Protein AF-A0A7Y8I311-F1 (afdb_monomer)

Mean predicted aligned error: 23.83 Å

Sequence (1010 aa):
MKHLIARLCAFLAVLSCTLSAQMPPGVQRDDWEEINFEFNSSVLTDGFPSLLRLADLLARNSGFRVRLDGHTDSIGTEKYNEKLSQKRAETVKVFLEKYGARPSQIEVVPRGKRNPKVENSSRTNRWINRRVQLTVLDQTGKIIGAGGVGEAIKAMQAVCPDYSQTLAEILKKLDKLDDINRAIAAIAADNARLRSDLDAIKGGQQQLARAAAESQPHPPAPRAATPEEVRKTITETLDSQRDPRFAILGLNAGVDNDGKLTFTGRGRYFAHFKDSFAIQAQGEYLHFNERKEGQFDLGLVSRFARRGQAGAFTSFKHIGLYGMDSGATLGQFAGTLDYIFSRGRVGFFGTKGFLNNQVMKTRFISRNIYEQTYASIVDQAGASTAISIFGNSMVEANLGALFVKGGSNKPGATIRFTQPLSKYLALTLEGGWNETYVSSNTNGRFVAGLLFGNFAAPKEYLASDKPVPVDIPRVRYELLTKRVRTGNDAPVADAGPDQIGVAAGAITLDGSASFDPDGDPITFQWDQVSGPGVDISGRNTAKASFQAAAGQSYSFRLTVKDDHNSMSLARVTVTTKEVPKVVIQRFNANPAVIEPGKTSVLSWQVLNADEVEISGIGKVNNAAGTTQVAPAQTTTYRLTARNKAGEATETVTVTVQEPVIPQVRILSFQGTPASINFGESSSLVWETENADTVTIDGIGTVRPTGTAAVSPQQTTTYRITASNKAGSVSTTTTITVTRPGAPRILAFTADPIEILEGESATLSWRVEQGATEVSISGLGPQTLAGSARVTPAATTTYILTARSSGGEATASVTIKVLPPVRIISFTANPSTLAKPGDSAKLTWETSGATEITLTGAGSVSATGSLDVKPAQTTTYTLIARNSRSTVTSSVTVTVSPGTQPPGPGTGSNNAPIIRSNVLEFFTTDVPNHVFDFSASSDPDGDKLAFDLRLVENQQFGGASIVDRGNGVFNVTILGGGGAYHFKLTVSDGRGGTSVKEYRIHYSGPRAPNP

Foldseek 3Di:
DVVVVVVVVVVVVPPPDDDDDDDDPDDDPLPDQFQWDDVVDLDGDDNLLLLLVVLVLQQVAVFKAKEKEFFAAPPDDQVSQQVSSQSNSVNSLVSSVVNGHDNVRYHYHRPRNHPQPDDNPDPVSRRSRRTIKMFMAGNVRDTQFIGHSSRNSVSSCVVPVPDDDDSVVSVVVVPPVVVVVVVVVVVVVVVVVVVVVVVVVVVVVVVVVVVPPDDDDDDDDDDDDDPVVVLVVVQVVCCVVQDPQKWWAWFKWFAKPVRWIKTKTKMKGWADPDQFKIKIKMWMWIDTPFKTKIKIKIWMKGLPDLFKIKIKIKMWMWMDGHPWPAIDIWIKIKIKIWGADLFAIKIKMWMDTDRAFAFGHWADPFPFKIKTKTKGWWTWIWMWIWGDDPDQKIKTKIWIWTHDPVDDIDIWMKIKIWADPDQFKIKIWMKIWLQAEDDPDTIIITIIGMIGDGDDRRSCSSSGSGDDDDDDRDTHIYIDMDMGGRDFDAKAWDQDEAAAAAAFFKDKTARPPIAGRSRFDKWKAKDWDDKDDWDWAPRTHRIIITGGDAQIKTKMKMWMGGPVGHIDIDMYMYGHHHQDDKDWPDWEWVVLEDAFQDKIKTKTAIPSFPWKAKPPPGTDDQGIDIDIDHHRAWDKIKMWGDDPNGIDIDIGIRHHDDDDQDDKDWPDWEWVVLEDEQPDKIKIWTAIDSFPWKAKVPPGTDDNGDMDMDRDRAWDKMKMKGDDPVGIDMDIGIRHYDDDAWWDWPDWEKPPQEEEQQDKIKIWTATDPAFPWKAKVPGGTDDNTDMDIDRDRAWDKMKMKTGHPRGIDMDMGIRHYAYAKDWPDWEKPPLEDAAQQDKIKIWTAIPRFPWKAKPPPGTDDNTDMDIDRHRAWDKMKMWGHDPPDIDIDIGIRHYDDDDDYDDDDDDDADAKAWDWPDDQEDEDQAFKDKIAGLPIAGPVGFDKDKDKDWDDDDPWQDKDWDDPDSRIIMIGHPTAFAKTKMKMWMGGPVGGIDIGMHMYGHHGDDDDDD

Solvent-accessible surface area (backbone atoms only — not comparable to full-atom values): 54425 Å² total; per-residue (Å²): 110,76,72,56,54,62,52,52,62,60,59,70,72,67,80,86,78,89,90,85,84,88,76,74,96,86,72,62,89,70,78,66,48,55,40,53,36,58,85,100,46,46,63,82,84,64,56,60,73,51,47,50,52,47,8,49,53,34,47,75,35,80,53,42,32,37,36,26,40,4,28,25,36,77,77,73,56,68,75,56,25,31,54,49,6,36,46,34,20,48,45,52,48,53,50,26,41,76,56,46,20,54,72,92,29,57,45,74,42,58,44,6,48,55,85,58,84,45,69,68,86,42,76,66,32,27,43,69,17,14,27,39,38,32,36,27,22,42,77,86,67,48,78,62,24,72,36,29,54,44,46,31,46,54,33,53,44,74,77,45,80,90,72,90,75,63,75,69,62,62,53,54,75,70,49,80,51,61,66,52,51,50,50,50,51,52,53,50,52,50,53,51,51,53,48,54,54,51,53,56,51,52,55,54,52,56,58,60,62,70,75,74,78,87,81,90,84,89,91,86,88,86,82,90,69,54,78,66,54,45,48,50,51,50,46,55,55,48,48,73,75,53,65,59,44,56,32,38,73,24,55,25,44,36,29,32,80,86,67,46,62,29,40,36,42,29,38,37,37,47,47,72,83,49,69,41,31,24,44,38,35,38,43,37,39,41,40,43,88,58,38,39,36,41,36,43,36,44,33,45,32,36,27,83,43,83,42,36,34,38,35,45,35,44,34,40,36,41,40,41,48,71,96,45,81,43,56,34,70,35,31,33,40,38,42,39,44,35,44,46,40,73,42,15,39,42,30,39,37,41,41,46,64,78,36,59,65,32,66,22,32,78,48,72,79,30,97,38,31,33,38,36,36,22,42,28,59,38,34,36,41,34,41,37,37,34,34,42,77,58,93,74,23,33,42,36,39,38,42,29,47,32,53,47,87,92,56,78,67,41,74,26,31,38,41,35,43,36,43,60,79,50,75,46,38,26,44,35,41,36,42,32,33,33,51,33,61,48,61,98,60,87,32,37,37,46,30,41,30,43,28,42,37,63,71,83,48,34,44,50,57,55,75,44,73,48,52,73,93,79,89,75,84,66,80,26,33,33,78,45,75,48,80,48,75,81,63,83,67,58,25,46,38,36,30,48,77,64,43,74,64,36,79,52,38,85,44,76,44,47,26,69,80,35,49,35,71,71,68,51,66,72,46,38,38,57,42,82,75,46,54,81,90,67,68,63,45,48,34,62,40,48,58,23,34,34,68,42,58,59,54,38,55,39,31,36,34,34,39,25,30,35,84,83,73,36,62,24,66,22,60,29,42,41,27,24,37,60,67,67,64,38,42,77,79,42,64,46,49,51,55,37,61,38,45,63,56,41,76,26,36,38,38,40,33,35,42,64,29,75,40,24,33,32,60,96,77,43,80,50,65,32,49,53,49,72,50,80,46,50,54,68,50,64,42,75,35,40,41,41,31,30,37,98,67,41,74,35,74,52,69,38,59,39,41,43,50,80,89,81,72,68,69,42,45,75,78,45,62,44,40,54,54,40,61,34,50,75,88,44,67,28,29,40,39,38,32,45,41,66,44,78,45,26,35,32,64,98,77,44,79,50,65,52,56,50,72,48,80,45,64,62,90,49,67,44,77,38,39,41,41,34,24,37,99,68,40,73,45,72,55,67,35,57,38,40,50,47,85,77,65,46,31,53,78,74,46,65,45,57,49,57,45,66,40,50,64,83,42,70,28,35,38,38,39,32,41,45,92,71,44,79,45,33,31,31,60,96,73,45,76,47,64,60,54,54,70,50,79,44,62,59,82,49,64,42,74,38,41,41,39,31,30,29,101,38,36,70,33,77,51,67,42,64,38,41,47,43,68,74,47,43,75,76,46,66,45,52,50,56,38,64,33,87,46,61,54,47,75,24,37,35,39,38,32,45,44,54,45,79,47,33,35,31,63,99,72,45,75,48,66,59,60,48,72,49,81,43,54,50,64,45,62,45,76,38,42,40,39,35,21,40,103,87,40,75,44,74,51,69,39,61,38,39,27,65,70,83,87,87,89,91,89,90,92,90,93,92,92,73,57,41,46,88,39,63,81,58,68,51,65,48,74,40,75,68,52,69,47,75,44,42,33,59,79,37,50,32,83,80,70,52,68,74,49,69,49,78,44,79,76,57,82,90,86,38,66,62,67,51,76,45,79,73,57,76,42,32,32,43,37,35,55,74,40,58,48,43,70,44,37,33,39,39,41,39,34,37,84,87,71,33,64,35,74,50,64,35,38,40,36,36,66,41,89,83,78,88,83,135

Secondary structure (DSSP, 8-state):
-HHHHHHHHHHTTSSS-S------TT--GGG---EE--TT-----S-HHHHHHHHHHHHH-TT-EEEEEEE--S-S-HHHHHHHHHHHHHHHHHHHHHTT--GGGEEEEEEETSS-SS-TTSHHHHHHHSEEEEEEE-TTS-EEEEESHHHHHHHHHHH-------THHHHHHH-TTHHHHHHHHHHHHHHHHHHHHHHHHHHHHHHHTTSS-----------PPPHHHHHHHHHHHHHHHH--SEEEEEEEEEEETTS-EEEEEEEEEEEEEETTEEEEEEEEEEE-SSEEEEEEEEEEEEEEETTEEEEEEEEEEEEEETT-SS-EEEEEEEEEEEEEETTEEEEEEEEEEEE--EEEEEEESSSSEEEEEEEEE-EEEEEEEEEE-STT-EEEEEEEEEE-SSSS-EEEEEEEEEEESSSSEEEEEEEEESSSB--SSPPEEEEEEEEES-PPPGGGTTS-SS--PPPPPPP-EEEEEEEEE---PPPB----S-EEEEPSEEEEEE-TT-B-TT---EEEEEEEEESS----BTTTSSEEEEEEPTT-EEEEEEEEEETTS-EEEEEEEEEEPPPPPPEEEEEEEESSEE-TT--EEEEEEEES-SEEEETTTEEE-SSEEEEEE--SS-EEEEEEEEETTEEEEEEEEEEE-PPPPPPPEEEEEEEESSEEETT--EEEEEEEES-SEEEETTTEEE-SEEEEEE--SS-EEEEEEEEETTEEEEEEEEEEEE---PPPEEEEEEESSEEETT--EEEEEEE-TT-SEEEETTTEEE-SEEEEEE--SS-EEEEEEEEETTEEEEEEEEEEEEPPPEEEEEEEESSEESSTT--EEEEEEEES-SEEEETTTEE--SEEEEEE--SS-EEEEEEEEETTEEEEEEEEEEE-PSS-------------B---SS-SEEEES-SEEEEE-TT-B-TT-PPPEEEEEEEE-SSS--EEEEE-STTEEEEEE-SSSEEEEEEEEEE-TTS-EEEEEEEEEE--PPPPP-

Nearest PDB structures (foldseek):
  4g4x-assembly1_A  TM=9.579E-01  e=9.745E-07  Acinetobacter baumannii TCDC-AB0715
  5eb1-assembly2_D  TM=8.939E-01  e=2.091E-06  Pseudomonas aeruginosa PAO1
  6jfw-assembly2_B  TM=8.754E-01  e=8.745E-06  Pseudomonas aeruginosa PAO1
  6ikj-assembly1_B  TM=8.381E-01  e=6.568E-06  Pseudomonas aeruginosa PAO1
  4fqe-assembly1_A  TM=7.032E-01  e=1.135E-03  Dickeya dadantii 3937

Radius of gyration: 87.06 Å; Cα contacts (8 Å, |Δi|>4): 2350; chains: 1; bounding box: 200×89×217 Å

Structure (mmCIF, N/CA/C/O backbone):
data_AF-A0A7Y8I311-F1
#
_entry.id   AF-A0A7Y8I311-F1
#
loop_
_atom_site.group_PDB
_atom_site.id
_atom_site.type_symbol
_atom_site.label_atom_id
_atom_site.label_alt_id
_atom_site.label_comp_id
_atom_site.label_asym_id
_atom_site.label_entity_id
_atom_site.label_seq_id
_atom_site.pdbx_PDB_ins_code
_atom_site.Cartn_x
_atom_site.Cartn_y
_atom_site.Cartn_z
_atom_site.occupancy
_atom_site.B_iso_or_equiv
_atom_site.auth_seq_id
_atom_site.auth_comp_id
_atom_site.auth_asym_id
_atom_site.auth_atom_id
_atom_site.pdbx_PDB_model_num
ATOM 1 N N . MET A 1 1 ? 35.968 -36.770 -56.790 1.00 43.69 1 MET A N 1
ATOM 2 C CA . MET A 1 1 ? 34.755 -36.012 -56.398 1.00 43.69 1 MET A CA 1
ATOM 3 C C . MET A 1 1 ? 33.670 -36.893 -55.751 1.00 43.69 1 MET A C 1
ATOM 5 O O . MET A 1 1 ? 33.222 -36.530 -54.675 1.00 43.69 1 MET A O 1
ATOM 9 N N . LYS A 1 2 ? 33.319 -38.088 -56.266 1.00 37.22 2 LYS A N 1
ATOM 10 C CA . LYS A 1 2 ? 32.352 -39.004 -55.598 1.00 37.22 2 LYS A CA 1
ATOM 11 C C . LYS A 1 2 ? 32.803 -39.590 -54.236 1.00 37.22 2 LYS A C 1
ATOM 13 O O . LYS A 1 2 ? 31.971 -39.749 -53.355 1.00 37.22 2 LYS A O 1
ATOM 18 N N . HIS A 1 3 ? 34.102 -39.802 -53.992 1.00 43.16 3 HIS A N 1
ATOM 19 C CA . HIS A 1 3 ? 34.605 -40.241 -52.669 1.00 43.16 3 HIS A CA 1
ATOM 20 C C . HIS A 1 3 ? 34.841 -39.115 -51.645 1.00 43.16 3 HIS A C 1
ATOM 22 O O . HIS A 1 3 ? 34.980 -39.395 -50.458 1.00 43.16 3 HIS A O 1
ATOM 28 N N . LEU A 1 4 ? 34.827 -37.848 -52.074 1.00 35.16 4 LEU A N 1
ATOM 29 C CA . LEU A 1 4 ? 34.880 -36.698 -51.162 1.00 35.16 4 LEU A CA 1
ATOM 30 C C . LEU A 1 4 ? 33.470 -36.342 -50.657 1.00 35.16 4 LEU A C 1
ATOM 32 O O . LEU A 1 4 ? 33.314 -35.959 -49.508 1.00 35.16 4 LEU A O 1
ATOM 36 N N . ILE A 1 5 ? 32.438 -36.587 -51.473 1.00 41.75 5 ILE A N 1
ATOM 37 C CA . ILE A 1 5 ? 31.023 -36.407 -51.110 1.00 41.75 5 ILE A CA 1
ATOM 38 C C . ILE A 1 5 ? 30.557 -37.483 -50.105 1.00 41.75 5 ILE A C 1
ATOM 40 O O . ILE A 1 5 ? 29.850 -37.163 -49.157 1.00 41.75 5 ILE A O 1
ATOM 44 N N . ALA A 1 6 ? 31.038 -38.729 -50.211 1.00 38.72 6 ALA A N 1
ATOM 45 C CA . ALA A 1 6 ? 30.708 -39.790 -49.246 1.00 38.72 6 ALA A CA 1
ATOM 46 C C . ALA A 1 6 ? 31.358 -39.601 -47.856 1.00 38.72 6 ALA A C 1
ATOM 48 O O . ALA A 1 6 ? 30.788 -40.016 -46.851 1.00 38.72 6 ALA A O 1
ATOM 49 N N . ARG A 1 7 ? 32.525 -38.942 -47.771 1.00 38.81 7 ARG A N 1
ATOM 50 C CA . ARG A 1 7 ? 33.166 -38.605 -46.483 1.00 38.81 7 ARG A CA 1
ATOM 51 C C . ARG A 1 7 ? 32.657 -37.287 -45.886 1.00 38.81 7 ARG A C 1
ATOM 53 O O . ARG A 1 7 ? 32.643 -37.159 -44.668 1.00 38.81 7 ARG A O 1
ATOM 60 N N . LEU A 1 8 ? 32.155 -36.362 -46.708 1.00 31.27 8 LEU A N 1
ATOM 61 C CA . LEU A 1 8 ? 31.515 -35.128 -46.240 1.00 31.27 8 LEU A CA 1
ATOM 62 C C . LEU A 1 8 ? 30.114 -35.387 -45.646 1.00 31.27 8 LEU A C 1
ATOM 64 O O . LEU A 1 8 ? 29.745 -34.736 -44.676 1.00 31.27 8 LEU A O 1
ATOM 68 N N . CYS A 1 9 ? 29.376 -36.396 -46.128 1.00 34.38 9 CYS A N 1
ATOM 69 C CA . CYS A 1 9 ? 28.096 -36.802 -45.525 1.00 34.38 9 CYS A CA 1
ATOM 70 C C . CYS A 1 9 ? 28.235 -37.580 -44.199 1.00 34.38 9 CYS A C 1
ATOM 72 O O . CYS A 1 9 ? 27.304 -37.561 -43.402 1.00 34.38 9 CYS A O 1
ATOM 74 N N . ALA A 1 10 ? 29.382 -38.213 -43.917 1.00 35.28 10 ALA A N 1
ATOM 75 C CA . ALA A 1 10 ? 29.631 -38.891 -42.636 1.00 35.28 10 ALA A CA 1
ATOM 76 C C . ALA A 1 10 ? 30.224 -37.959 -41.557 1.00 35.28 10 ALA A C 1
ATOM 78 O O . ALA A 1 10 ? 30.044 -38.202 -40.368 1.00 35.28 10 ALA A O 1
ATOM 79 N N . PHE A 1 11 ? 30.886 -36.863 -41.951 1.00 30.91 11 PHE A N 1
ATOM 80 C CA . PHE A 1 11 ? 31.451 -35.877 -41.016 1.00 30.91 11 PHE A CA 1
ATOM 81 C C . PHE A 1 11 ? 30.440 -34.789 -40.594 1.00 30.91 11 PHE A C 1
ATOM 83 O O . PHE A 1 11 ? 30.594 -34.174 -39.544 1.00 30.91 11 PHE A O 1
ATOM 90 N N . LEU A 1 12 ? 29.358 -34.599 -41.361 1.00 30.84 12 LEU A N 1
ATOM 91 C CA . LEU A 1 12 ? 28.230 -33.715 -41.018 1.00 30.84 12 LEU A CA 1
ATOM 92 C C . LEU A 1 12 ? 27.179 -34.364 -40.093 1.00 30.84 12 LEU A C 1
ATOM 94 O O . LEU A 1 12 ? 26.274 -33.675 -39.635 1.00 30.84 12 LEU A O 1
ATOM 98 N N . ALA A 1 13 ? 27.314 -35.654 -39.766 1.00 31.19 13 ALA A N 1
ATOM 99 C CA . ALA A 1 13 ? 26.415 -36.367 -38.852 1.00 31.19 13 ALA A CA 1
ATOM 100 C C . ALA A 1 13 ? 26.917 -36.437 -37.391 1.00 31.19 13 ALA A C 1
ATOM 102 O O . ALA A 1 13 ? 26.209 -36.955 -36.534 1.00 31.19 13 ALA A O 1
ATOM 103 N N . VAL A 1 14 ? 28.114 -35.914 -37.079 1.00 32.31 14 VAL A N 1
ATOM 104 C CA . VAL A 1 14 ? 28.737 -36.038 -35.736 1.00 32.31 14 VAL A CA 1
ATOM 105 C C . VAL A 1 14 ? 29.024 -34.679 -35.067 1.00 32.31 14 VAL A C 1
ATOM 107 O O . VAL A 1 14 ? 29.498 -34.627 -33.940 1.00 32.31 14 VAL A O 1
ATOM 110 N N . LEU A 1 15 ? 28.650 -33.550 -35.682 1.00 26.14 15 LEU A N 1
ATOM 111 C CA . LEU A 1 15 ? 28.859 -32.207 -35.112 1.00 26.14 15 LEU A CA 1
ATOM 112 C C . LEU A 1 15 ? 27.552 -31.523 -34.668 1.00 26.14 15 LEU A C 1
ATOM 114 O O . LEU A 1 15 ? 27.298 -30.363 -34.973 1.00 26.14 15 LEU A O 1
ATOM 118 N N . SER A 1 16 ? 26.700 -32.257 -33.952 1.00 28.56 16 SER A N 1
ATOM 119 C CA . SER A 1 16 ? 25.525 -31.706 -33.252 1.00 28.56 16 SER A CA 1
ATOM 120 C C . SER A 1 16 ? 25.323 -32.342 -31.875 1.00 28.56 16 SER A C 1
ATOM 122 O O . SER A 1 16 ? 24.206 -32.577 -31.430 1.00 28.56 16 SER A O 1
ATOM 124 N N . CYS A 1 17 ? 26.419 -32.613 -31.166 1.00 29.83 17 CYS A N 1
ATOM 125 C CA . CYS A 1 17 ? 26.354 -33.061 -29.782 1.00 29.83 17 CYS A CA 1
ATOM 126 C C . CYS A 1 17 ? 27.578 -32.549 -29.016 1.00 29.83 17 CYS A C 1
ATOM 128 O O . CYS A 1 17 ? 28.620 -33.181 -29.077 1.00 29.83 17 CYS A O 1
ATOM 130 N N . THR A 1 18 ? 27.444 -31.380 -28.371 1.00 27.53 18 THR A N 1
ATOM 131 C CA . THR A 1 18 ? 28.056 -30.975 -27.080 1.00 27.53 18 THR A CA 1
ATOM 132 C C . THR A 1 18 ? 27.978 -29.451 -26.915 1.00 27.53 18 THR A C 1
ATOM 134 O O . THR A 1 18 ? 28.921 -28.736 -27.232 1.00 27.53 18 THR A O 1
ATOM 137 N N . LEU A 1 19 ? 26.838 -28.956 -26.427 1.00 25.44 19 LEU A N 1
ATOM 138 C CA . LEU A 1 19 ? 26.753 -27.935 -25.371 1.00 25.44 19 LEU A CA 1
ATOM 139 C C . LEU A 1 19 ? 25.290 -27.886 -24.894 1.00 25.44 19 LEU A C 1
ATOM 141 O O . LEU A 1 19 ? 24.516 -26.988 -25.207 1.00 25.44 19 LEU A O 1
ATOM 145 N N . SER A 1 20 ? 24.887 -28.936 -24.181 1.00 29.02 20 SER A N 1
ATOM 146 C CA . SER A 1 20 ? 23.692 -28.926 -23.342 1.00 29.02 20 SER A CA 1
ATOM 147 C C . SER A 1 20 ? 24.090 -29.487 -21.982 1.00 29.02 20 SER A C 1
ATOM 149 O O . SER A 1 20 ? 24.441 -30.657 -21.864 1.00 29.02 20 SER A O 1
ATOM 151 N N . ALA A 1 21 ? 24.121 -28.608 -20.988 1.00 28.55 21 ALA A N 1
ATOM 152 C CA . ALA A 1 21 ? 24.156 -28.882 -19.555 1.00 28.55 21 ALA A CA 1
ATOM 153 C C . ALA A 1 21 ? 23.716 -27.553 -18.904 1.00 28.55 21 ALA A C 1
ATOM 155 O O . ALA A 1 21 ? 24.285 -26.521 -19.237 1.00 28.55 21 ALA A O 1
ATOM 156 N N . GLN A 1 22 ? 22.683 -27.434 -18.073 1.00 30.64 22 GLN A N 1
ATOM 157 C CA . GLN A 1 22 ? 21.944 -28.406 -17.276 1.00 30.64 22 GLN A CA 1
ATOM 158 C C . GLN A 1 22 ? 20.425 -28.180 -17.391 1.00 30.64 22 GLN A C 1
ATOM 160 O O . GLN A 1 22 ? 19.951 -27.055 -17.247 1.00 30.64 22 GLN A O 1
ATOM 165 N N . MET A 1 23 ? 19.656 -29.259 -17.545 1.00 27.33 23 MET A N 1
ATOM 166 C CA . MET A 1 23 ? 18.250 -29.322 -17.126 1.00 27.33 23 MET A CA 1
ATOM 167 C C . MET A 1 23 ? 18.053 -30.585 -16.268 1.00 27.33 23 MET A C 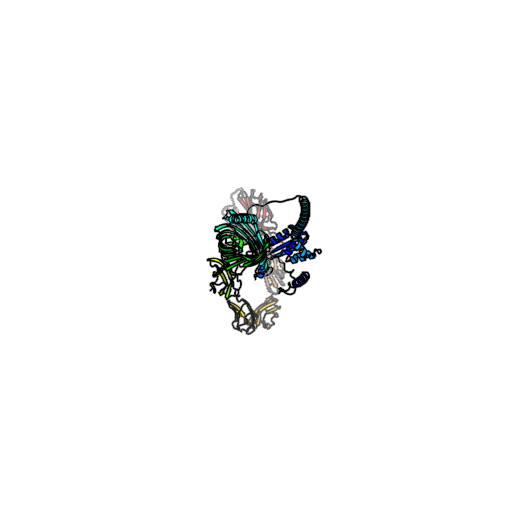1
ATOM 169 O O . MET A 1 23 ? 18.722 -31.587 -16.537 1.00 27.33 23 MET A O 1
ATOM 173 N N . PRO A 1 24 ? 17.197 -30.562 -15.228 1.00 32.59 24 PRO A N 1
ATOM 174 C CA . PRO A 1 24 ? 16.931 -31.732 -14.389 1.00 32.59 24 PRO A CA 1
ATOM 175 C C . PRO A 1 24 ? 16.259 -32.863 -15.190 1.00 32.59 24 PRO A C 1
ATOM 177 O O . PRO A 1 24 ? 15.557 -32.582 -16.166 1.00 32.59 24 PRO A O 1
ATOM 180 N N . PRO A 1 25 ? 16.422 -34.137 -14.791 1.00 31.75 25 PRO A N 1
ATOM 181 C CA . PRO A 1 25 ? 15.851 -35.262 -15.523 1.00 31.75 25 PRO A CA 1
ATOM 182 C C . PRO A 1 25 ? 14.322 -35.284 -15.363 1.00 31.75 25 PRO A C 1
ATOM 184 O O . PRO A 1 25 ? 13.817 -35.450 -14.256 1.00 31.75 25 PRO A O 1
ATOM 187 N N . GLY A 1 26 ? 13.600 -35.112 -16.478 1.00 38.53 26 GLY A N 1
ATOM 188 C CA . GLY A 1 26 ? 12.136 -35.236 -16.542 1.00 38.53 26 GLY A CA 1
ATOM 189 C C . GLY A 1 26 ? 11.385 -34.174 -17.356 1.00 38.53 26 GLY A C 1
ATOM 190 O O . GLY A 1 26 ? 10.168 -34.271 -17.446 1.00 38.53 26 GLY A O 1
ATOM 191 N N . VAL A 1 27 ? 12.059 -33.184 -17.951 1.00 31.41 27 VAL A N 1
ATOM 192 C CA . VAL A 1 27 ? 11.404 -32.081 -18.687 1.00 31.41 27 VAL A CA 1
ATOM 193 C C . VAL A 1 27 ? 11.813 -32.116 -20.163 1.00 31.41 27 VAL A C 1
ATOM 195 O O . VAL A 1 27 ? 13.006 -32.090 -20.469 1.00 31.41 27 VAL A O 1
ATOM 198 N N . GLN A 1 28 ? 10.844 -32.205 -21.082 1.00 33.34 28 GLN A N 1
ATOM 199 C CA . GLN A 1 28 ? 11.096 -32.109 -22.524 1.00 33.34 28 GLN A CA 1
ATOM 200 C C . GLN A 1 28 ? 11.070 -30.639 -22.971 1.00 33.34 28 GLN A C 1
ATOM 202 O O . GLN A 1 28 ? 10.414 -29.792 -22.374 1.00 33.34 28 GLN A O 1
ATOM 207 N N . ARG A 1 29 ? 11.783 -30.326 -24.062 1.00 37.47 29 ARG A N 1
ATOM 208 C CA . ARG A 1 29 ? 11.924 -28.966 -24.624 1.00 37.47 29 ARG A CA 1
ATOM 209 C C . ARG A 1 29 ? 10.580 -28.302 -24.993 1.00 37.47 29 ARG A C 1
ATOM 211 O O . ARG A 1 29 ? 10.526 -27.080 -25.081 1.00 37.47 29 ARG A O 1
ATOM 218 N N . ASP A 1 30 ? 9.523 -29.099 -25.149 1.00 39.28 30 ASP A N 1
ATOM 219 C CA . ASP A 1 30 ? 8.162 -28.672 -25.500 1.00 39.28 30 ASP A CA 1
ATOM 220 C C . ASP A 1 30 ? 7.330 -28.185 -24.293 1.00 39.28 30 ASP A C 1
ATOM 222 O O . ASP A 1 30 ? 6.213 -27.699 -24.469 1.00 39.28 30 ASP A O 1
ATOM 226 N N . ASP A 1 31 ? 7.856 -28.275 -23.066 1.00 39.53 31 ASP A N 1
ATOM 227 C CA . ASP A 1 31 ? 7.136 -27.886 -21.843 1.00 39.53 31 ASP A CA 1
ATOM 228 C C . ASP A 1 31 ? 7.281 -26.388 -21.485 1.00 39.53 31 ASP A C 1
ATOM 230 O O . ASP A 1 31 ? 6.678 -25.926 -20.514 1.00 39.53 31 ASP A O 1
ATOM 234 N N . TRP A 1 32 ? 8.049 -25.599 -22.257 1.00 41.31 32 TRP A N 1
ATOM 235 C CA . TRP A 1 32 ? 8.464 -24.228 -21.886 1.00 41.31 32 TRP A CA 1
ATOM 236 C C . TRP A 1 32 ? 8.104 -23.089 -22.844 1.00 41.31 32 TRP A C 1
ATOM 238 O O . TRP A 1 32 ? 8.595 -21.974 -22.672 1.00 41.31 32 TRP A O 1
ATOM 248 N N . GLU A 1 33 ? 7.202 -23.280 -23.799 1.00 60.06 33 GLU A N 1
ATOM 249 C CA . GLU A 1 33 ? 6.767 -22.159 -24.643 1.00 60.06 33 GLU A CA 1
ATOM 250 C C . GLU A 1 33 ? 5.682 -21.316 -23.950 1.00 60.06 33 GLU A C 1
ATOM 252 O O . GLU A 1 33 ? 4.499 -21.321 -24.307 1.00 60.06 33 GLU A O 1
ATOM 257 N N . GLU A 1 34 ? 6.079 -20.583 -22.911 1.00 65.75 34 GLU A N 1
ATOM 258 C CA . GLU A 1 34 ? 5.316 -19.433 -22.429 1.00 65.75 34 GLU A CA 1
ATOM 259 C C . GLU A 1 34 ? 5.678 -18.190 -23.245 1.00 65.75 34 GLU A C 1
ATOM 261 O O . GLU A 1 34 ? 6.838 -17.938 -23.564 1.00 65.75 34 GLU A O 1
ATOM 266 N N . ILE A 1 35 ? 4.667 -17.399 -23.612 1.00 80.19 35 ILE A N 1
ATOM 267 C CA . ILE A 1 35 ? 4.884 -16.160 -24.361 1.00 80.19 35 ILE A CA 1
ATOM 268 C C . ILE A 1 35 ? 5.303 -15.085 -23.366 1.00 80.19 35 ILE A C 1
ATOM 270 O O . ILE A 1 35 ? 4.450 -14.465 -22.724 1.00 80.19 35 ILE A O 1
ATOM 274 N N . ASN A 1 36 ? 6.609 -14.876 -23.228 1.00 80.38 36 ASN A N 1
ATOM 275 C CA . ASN A 1 36 ? 7.177 -13.868 -22.341 1.00 80.38 36 ASN A CA 1
ATOM 276 C C . ASN A 1 36 ? 7.513 -12.563 -23.074 1.00 80.38 36 ASN A C 1
ATOM 278 O O . ASN A 1 36 ? 7.726 -12.531 -24.284 1.00 80.38 36 ASN A O 1
ATOM 282 N N . PHE A 1 37 ? 7.552 -11.468 -22.314 1.00 80.38 37 PHE A N 1
ATOM 283 C CA . PHE A 1 37 ? 7.806 -10.125 -22.825 1.00 80.38 37 PHE A CA 1
ATOM 284 C C . PHE A 1 37 ? 8.944 -9.438 -22.074 1.00 80.38 37 PHE A C 1
ATOM 286 O O . PHE A 1 37 ? 9.066 -9.517 -20.844 1.00 80.38 37 PHE A O 1
ATOM 293 N N . GLU A 1 38 ? 9.708 -8.647 -22.825 1.00 74.62 38 GLU A N 1
ATOM 294 C CA . GLU A 1 38 ? 10.701 -7.733 -22.272 1.00 74.62 38 GLU A CA 1
ATOM 295 C C . GLU A 1 38 ? 10.093 -6.726 -21.285 1.00 74.62 38 GLU A C 1
ATOM 297 O O . GLU A 1 38 ? 8.885 -6.434 -21.284 1.00 74.62 38 GLU A O 1
ATOM 302 N N . PHE A 1 39 ? 10.949 -6.194 -20.406 1.00 72.38 39 PHE A N 1
ATOM 303 C CA . PHE A 1 39 ? 10.533 -5.171 -19.450 1.00 72.38 39 PHE A CA 1
ATOM 304 C C . PHE A 1 39 ? 9.916 -3.981 -20.186 1.00 72.38 39 PHE A C 1
ATOM 306 O O . PHE A 1 39 ? 10.440 -3.514 -21.194 1.00 72.38 39 PHE A O 1
ATOM 313 N N . ASN A 1 40 ? 8.768 -3.518 -19.689 1.00 69.56 40 ASN A N 1
ATOM 314 C CA . ASN A 1 40 ? 8.016 -2.413 -20.272 1.00 69.56 40 ASN A CA 1
ATOM 315 C C . ASN A 1 40 ? 7.630 -2.567 -21.765 1.00 69.56 40 ASN A C 1
ATOM 317 O O . ASN A 1 40 ? 7.307 -1.587 -22.432 1.00 69.56 40 ASN A O 1
ATOM 321 N N . SER A 1 41 ? 7.653 -3.790 -22.303 1.00 67.50 41 SER A N 1
ATOM 322 C CA . SER A 1 41 ? 7.388 -4.057 -23.718 1.00 67.50 41 SER A CA 1
ATOM 323 C C . SER A 1 41 ? 6.109 -4.864 -23.925 1.00 67.50 41 SER A C 1
ATOM 325 O O . SER A 1 41 ? 5.738 -5.694 -23.092 1.00 67.50 41 SER A O 1
ATOM 327 N N . SER A 1 42 ? 5.452 -4.628 -25.060 1.00 73.25 42 SER A N 1
ATOM 328 C CA . SER A 1 42 ? 4.371 -5.459 -25.618 1.00 73.25 42 SER A CA 1
ATOM 329 C C . SER A 1 42 ? 4.737 -6.042 -26.987 1.00 73.25 42 SER A C 1
ATOM 331 O O . SER A 1 42 ? 3.884 -6.600 -27.671 1.00 73.25 42 SER A O 1
ATOM 333 N N . VAL A 1 43 ? 6.007 -5.921 -27.386 1.00 66.19 43 VAL A N 1
ATOM 334 C CA . VAL A 1 43 ? 6.534 -6.483 -28.631 1.00 66.19 43 VAL A CA 1
ATOM 335 C C . VAL A 1 43 ? 6.756 -7.979 -28.443 1.00 66.19 43 VAL A C 1
ATOM 337 O O . VAL A 1 43 ? 7.401 -8.393 -27.482 1.00 66.19 43 VAL A O 1
ATOM 340 N N . LEU A 1 44 ? 6.223 -8.774 -29.367 1.00 71.94 44 LEU A N 1
ATOM 341 C CA . LEU A 1 44 ? 6.438 -10.214 -29.418 1.00 71.94 44 LEU A CA 1
ATOM 342 C C . LEU A 1 44 ? 7.835 -10.492 -29.992 1.00 71.94 44 LEU A C 1
ATOM 344 O O . LEU A 1 44 ? 8.108 -10.128 -31.134 1.00 71.94 44 LEU A O 1
ATOM 348 N N . THR A 1 45 ? 8.715 -11.098 -29.199 1.00 57.84 45 THR A N 1
ATOM 349 C CA . THR A 1 45 ? 10.107 -11.402 -29.586 1.00 57.84 45 THR A CA 1
ATOM 350 C C . THR A 1 45 ? 10.389 -12.897 -29.718 1.00 57.84 45 THR A C 1
ATOM 352 O O . THR A 1 45 ? 11.419 -13.262 -30.274 1.00 57.84 45 THR A O 1
ATOM 355 N N . ASP A 1 46 ? 9.490 -13.751 -29.224 1.00 61.81 46 ASP A N 1
ATOM 356 C CA . ASP A 1 46 ? 9.631 -15.209 -29.198 1.00 61.81 46 ASP A CA 1
ATOM 357 C C . ASP A 1 46 ? 8.248 -15.895 -29.294 1.00 61.81 46 ASP A C 1
ATOM 359 O O . ASP A 1 46 ? 7.214 -15.224 -29.288 1.00 61.81 46 ASP A O 1
ATOM 363 N N . GLY A 1 47 ? 8.208 -17.224 -29.417 1.00 66.00 47 GLY A N 1
ATOM 364 C CA . GLY A 1 47 ? 6.978 -18.026 -29.482 1.00 66.00 47 GLY A CA 1
ATOM 365 C C . GLY A 1 47 ? 6.319 -18.083 -30.867 1.00 66.00 47 GLY A C 1
ATOM 366 O O . GLY A 1 47 ? 5.211 -18.606 -31.004 1.00 66.00 47 GLY A O 1
ATOM 367 N N . PHE A 1 48 ? 6.985 -17.569 -31.910 1.00 67.94 48 PHE A N 1
ATOM 368 C CA . PHE A 1 48 ? 6.457 -17.508 -33.279 1.00 67.94 48 PHE A CA 1
ATOM 369 C C . PHE A 1 48 ? 6.049 -18.870 -33.872 1.00 67.94 48 PHE A C 1
ATOM 371 O O . PHE A 1 48 ? 4.947 -18.938 -34.423 1.00 67.94 48 PHE A O 1
ATOM 378 N N . PRO A 1 49 ? 6.856 -19.953 -33.780 1.00 67.50 49 PRO A N 1
ATOM 379 C CA . PRO A 1 49 ? 6.496 -21.240 -34.384 1.00 67.50 49 PRO A CA 1
ATOM 380 C C . PRO A 1 49 ? 5.198 -21.817 -33.811 1.00 67.50 49 PRO A C 1
ATOM 382 O O . PRO A 1 49 ? 4.349 -22.322 -34.549 1.00 67.50 49 PRO A O 1
ATOM 385 N N . SER A 1 50 ? 5.004 -21.678 -32.504 1.00 70.31 50 SER A N 1
ATOM 386 C CA . SER A 1 50 ? 3.863 -22.269 -31.807 1.00 70.31 50 SER A CA 1
ATOM 387 C C . SER A 1 50 ? 2.624 -21.401 -31.855 1.00 70.31 50 SER A C 1
ATOM 389 O O . SER A 1 50 ? 1.521 -21.922 -31.992 1.00 70.31 50 SER A O 1
ATOM 391 N N . LEU A 1 51 ? 2.779 -20.079 -31.893 1.00 78.44 51 LEU A N 1
ATOM 392 C CA . LEU A 1 51 ? 1.676 -19.197 -32.254 1.00 78.44 51 LEU A CA 1
ATOM 393 C C . LEU A 1 51 ? 1.199 -19.425 -33.692 1.00 78.44 51 LEU A C 1
ATOM 395 O O . LEU A 1 51 ? -0.003 -19.394 -33.939 1.00 78.44 51 LEU A O 1
ATOM 399 N N . LEU A 1 52 ? 2.107 -19.702 -34.634 1.00 74.75 52 LEU A N 1
ATOM 400 C CA . LEU A 1 52 ? 1.746 -20.020 -36.018 1.00 74.75 52 LEU A CA 1
ATOM 401 C C . LEU A 1 52 ? 0.980 -21.348 -36.101 1.00 74.75 52 LEU A C 1
ATOM 403 O O . LEU A 1 52 ? -0.025 -21.447 -36.803 1.00 74.75 52 LEU A O 1
ATOM 407 N N . ARG A 1 53 ? 1.413 -22.351 -35.329 1.00 74.88 53 ARG A N 1
ATOM 408 C CA . ARG A 1 53 ? 0.715 -23.636 -35.197 1.00 74.88 53 ARG A CA 1
ATOM 409 C C . ARG A 1 53 ? -0.666 -23.481 -34.557 1.00 74.88 53 ARG A C 1
ATOM 411 O O . ARG A 1 53 ? -1.628 -24.057 -35.057 1.00 74.88 53 ARG A O 1
ATOM 418 N N . LEU A 1 54 ? -0.782 -22.685 -33.493 1.00 80.69 54 LEU A N 1
ATOM 419 C CA . LEU A 1 54 ? -2.065 -22.389 -32.854 1.00 80.69 54 LEU A CA 1
ATOM 420 C C . LEU A 1 54 ? -3.007 -21.631 -33.803 1.00 80.69 54 LEU A C 1
ATOM 422 O O . LEU A 1 54 ? -4.192 -21.951 -33.862 1.00 80.69 54 LEU A O 1
ATOM 426 N N . ALA A 1 55 ? -2.495 -20.673 -34.580 1.00 82.56 55 ALA A N 1
ATOM 427 C CA . ALA A 1 55 ? -3.287 -19.946 -35.570 1.00 82.56 55 ALA A CA 1
ATOM 428 C C . ALA A 1 55 ? -3.855 -20.878 -36.657 1.00 82.56 55 ALA A C 1
ATOM 430 O O . ALA A 1 55 ? -5.045 -20.787 -36.956 1.00 82.56 55 ALA A O 1
ATOM 431 N N . ASP A 1 56 ? -3.055 -21.815 -37.188 1.00 79.25 56 ASP A N 1
ATOM 432 C CA . ASP A 1 56 ? -3.524 -22.811 -38.171 1.00 79.25 56 ASP A CA 1
ATOM 433 C C . ASP A 1 56 ? -4.587 -23.746 -37.560 1.00 79.25 56 ASP A C 1
ATOM 435 O O . ASP A 1 56 ? -5.609 -24.017 -38.193 1.00 79.25 56 ASP A O 1
ATOM 439 N N . LEU A 1 57 ? -4.413 -24.169 -36.300 1.00 79.88 57 LEU A N 1
ATOM 440 C CA . LEU A 1 57 ? -5.405 -24.985 -35.588 1.00 79.88 57 LEU A CA 1
ATOM 441 C C . LEU A 1 57 ? -6.732 -24.244 -35.373 1.00 79.88 57 LEU A C 1
ATOM 443 O O . LEU A 1 57 ? -7.796 -24.829 -35.588 1.00 79.88 57 LEU A O 1
ATOM 447 N N . LEU A 1 58 ? -6.689 -22.966 -34.988 1.00 84.50 58 LEU A N 1
ATOM 448 C CA . LEU A 1 58 ? -7.887 -22.141 -34.811 1.00 84.50 58 LEU A CA 1
ATOM 449 C C . LEU A 1 58 ? -8.587 -21.851 -36.140 1.00 84.50 58 LEU A C 1
ATOM 451 O O . LEU A 1 58 ? -9.816 -21.914 -36.199 1.00 84.50 58 LEU A O 1
ATOM 455 N N . ALA A 1 59 ? -7.820 -21.597 -37.204 1.00 83.75 59 ALA A N 1
ATOM 456 C CA . ALA A 1 59 ? -8.339 -21.343 -38.546 1.00 83.75 59 ALA A CA 1
ATOM 457 C C . ALA A 1 59 ? -9.184 -22.513 -39.071 1.00 83.75 59 ALA A C 1
ATOM 459 O O . ALA A 1 59 ? -10.226 -22.309 -39.698 1.00 83.75 59 ALA A O 1
ATOM 460 N N . ARG A 1 60 ? -8.736 -23.744 -38.800 1.00 79.94 60 ARG A N 1
ATOM 461 C CA . ARG A 1 60 ? -9.386 -24.977 -39.265 1.00 79.94 60 ARG A CA 1
ATOM 462 C C . ARG A 1 60 ? -10.520 -25.447 -38.364 1.00 79.94 60 ARG A C 1
ATOM 464 O O . ARG A 1 60 ? -11.388 -26.178 -38.825 1.00 79.94 60 ARG A O 1
ATOM 471 N N . ASN A 1 61 ? -10.540 -25.009 -37.108 1.00 81.62 61 ASN A N 1
ATOM 472 C CA . ASN A 1 61 ? -11.520 -25.446 -36.126 1.00 81.62 61 ASN A CA 1
ATOM 473 C C . ASN A 1 61 ? -12.259 -24.243 -35.533 1.00 81.62 61 ASN A C 1
ATOM 475 O O . ASN A 1 61 ? -11.980 -23.804 -34.416 1.00 81.62 61 ASN A O 1
ATOM 479 N N . SER A 1 62 ? -13.253 -23.736 -36.269 1.00 81.81 62 SER A N 1
ATOM 480 C CA . SER A 1 62 ? -14.024 -22.534 -35.905 1.00 81.81 62 SER A CA 1
ATOM 481 C C . SER A 1 62 ? -14.798 -22.640 -34.586 1.00 81.81 62 SER A C 1
ATOM 483 O O . SER A 1 62 ? -15.325 -21.641 -34.102 1.00 81.81 62 SER A O 1
ATOM 485 N N . GLY A 1 63 ? -14.908 -23.849 -34.034 1.00 80.94 63 GLY A N 1
ATOM 486 C CA . GLY A 1 63 ? -15.594 -24.121 -32.780 1.00 80.94 63 GLY A CA 1
ATOM 487 C C . GLY A 1 63 ? -14.775 -23.867 -31.515 1.00 80.94 63 GLY A C 1
ATOM 488 O O . GLY A 1 63 ? -15.367 -23.705 -30.453 1.00 80.94 63 GLY A O 1
ATOM 489 N N . PHE A 1 64 ? -13.445 -23.811 -31.608 1.00 85.56 64 PHE A N 1
ATOM 490 C CA . PHE A 1 64 ? -12.612 -23.498 -30.449 1.00 85.56 64 PHE A CA 1
ATOM 491 C C . PHE A 1 64 ? -12.430 -21.994 -30.301 1.00 85.56 64 PHE A C 1
ATOM 493 O O . PHE A 1 64 ? -12.294 -21.265 -31.289 1.00 85.56 64 PHE A O 1
ATOM 500 N N . ARG A 1 65 ? -12.402 -21.544 -29.048 1.00 89.69 65 ARG A N 1
ATOM 501 C CA . ARG A 1 65 ? -12.064 -20.175 -28.664 1.00 89.69 65 ARG A CA 1
ATOM 502 C C . ARG A 1 65 ? -10.827 -20.183 -27.776 1.00 89.69 65 ARG A C 1
ATOM 504 O O . ARG A 1 65 ? -10.558 -21.161 -27.089 1.00 89.69 65 ARG A O 1
ATOM 511 N N . VAL A 1 66 ? -10.081 -19.090 -27.770 1.00 91.12 66 VAL A N 1
ATOM 512 C CA . VAL A 1 66 ? -8.891 -18.896 -26.947 1.00 91.12 66 VAL A CA 1
ATOM 513 C C . VAL A 1 66 ? -9.020 -17.581 -26.205 1.00 91.12 66 VAL A C 1
ATOM 515 O O . VAL A 1 66 ? -9.219 -16.529 -26.807 1.00 91.12 66 VAL A O 1
ATOM 518 N N . ARG A 1 67 ? -8.876 -17.641 -24.887 1.00 93.25 67 ARG A N 1
ATOM 519 C CA . ARG A 1 67 ? -8.718 -16.477 -24.025 1.00 93.25 67 ARG A CA 1
ATOM 520 C C . ARG A 1 67 ? -7.238 -16.230 -23.769 1.00 93.25 67 ARG A C 1
ATOM 522 O O . ARG A 1 67 ? -6.504 -17.158 -23.439 1.00 93.25 67 ARG A O 1
ATOM 529 N N . LEU A 1 68 ? -6.824 -14.981 -23.925 1.00 93.94 68 LEU A N 1
ATOM 530 C CA . LEU A 1 68 ? -5.465 -14.493 -23.742 1.00 93.94 68 LEU A CA 1
ATOM 531 C C . LEU A 1 68 ? -5.417 -13.616 -22.491 1.00 93.94 68 LEU A C 1
ATOM 533 O O . LEU A 1 68 ? -5.861 -12.466 -22.507 1.00 93.94 68 LEU A O 1
ATOM 537 N N . ASP A 1 69 ? -4.876 -14.156 -21.408 1.00 93.38 69 ASP A N 1
ATOM 538 C CA . ASP A 1 69 ? -4.689 -13.458 -20.142 1.00 93.38 69 ASP A CA 1
ATOM 539 C C . ASP A 1 69 ? -3.305 -12.789 -20.127 1.00 93.38 69 ASP A C 1
ATOM 541 O O . ASP A 1 69 ? -2.266 -13.450 -20.048 1.00 93.38 69 ASP A O 1
ATOM 545 N N . GLY A 1 70 ? -3.270 -11.460 -20.237 1.00 92.06 70 GLY A N 1
ATOM 546 C CA . GLY A 1 70 ? -2.025 -10.692 -20.206 1.00 92.06 70 GLY A CA 1
ATOM 547 C C . GLY A 1 70 ? -1.574 -10.405 -18.777 1.00 92.06 70 GLY A C 1
ATOM 548 O O . GLY A 1 70 ? -2.368 -9.913 -17.979 1.00 92.06 70 GLY A O 1
ATOM 549 N N . HIS A 1 71 ? -0.295 -10.623 -18.464 1.00 92.75 71 HIS A N 1
ATOM 550 C CA . HIS A 1 71 ? 0.295 -10.364 -17.144 1.00 92.75 71 HIS A CA 1
ATOM 551 C C . HIS A 1 71 ? 1.527 -9.439 -17.212 1.00 92.75 71 HIS A C 1
ATOM 553 O O . HIS A 1 71 ? 2.242 -9.355 -18.220 1.00 92.75 71 HIS A O 1
ATOM 559 N N . THR A 1 72 ? 1.797 -8.741 -16.108 1.00 89.38 72 THR A N 1
ATOM 560 C CA . THR A 1 72 ? 3.012 -7.942 -15.875 1.00 89.38 72 THR A CA 1
ATOM 561 C C . THR A 1 72 ? 3.751 -8.396 -14.618 1.00 89.38 72 THR A C 1
ATOM 563 O O . THR A 1 72 ? 3.254 -9.207 -13.840 1.00 89.38 72 THR A O 1
ATOM 566 N N . ASP A 1 73 ? 4.949 -7.847 -14.407 1.00 87.00 73 ASP A N 1
ATOM 567 C CA . ASP A 1 73 ? 5.610 -7.913 -13.104 1.00 87.00 73 ASP A CA 1
ATOM 568 C C . ASP A 1 73 ? 5.028 -6.865 -12.134 1.00 87.00 73 ASP A C 1
ATOM 570 O O . ASP A 1 73 ? 4.061 -6.163 -12.450 1.00 87.00 73 ASP A O 1
ATOM 574 N N . SER A 1 74 ? 5.586 -6.795 -10.923 1.00 87.69 74 SER A N 1
ATOM 575 C CA . SER A 1 74 ? 5.123 -5.888 -9.868 1.00 87.69 74 SER A CA 1
ATOM 576 C C . SER A 1 74 ? 5.530 -4.422 -10.054 1.00 87.69 74 SER A C 1
ATOM 578 O O . SER A 1 74 ? 5.072 -3.584 -9.275 1.00 87.69 74 SER A O 1
ATOM 580 N N . ILE A 1 75 ? 6.379 -4.096 -11.035 1.00 74.00 75 ILE A N 1
ATOM 581 C CA . ILE A 1 75 ? 6.951 -2.756 -11.195 1.00 74.00 75 ILE A CA 1
ATOM 582 C C . ILE A 1 75 ? 5.947 -1.859 -11.925 1.00 74.00 75 ILE A C 1
ATOM 584 O O . ILE A 1 75 ? 5.420 -2.212 -12.976 1.00 74.00 75 ILE A O 1
ATOM 588 N N . GLY A 1 76 ? 5.676 -0.677 -11.369 1.00 78.25 76 GLY A N 1
ATOM 589 C CA . GLY A 1 76 ? 4.740 0.301 -11.927 1.00 78.25 76 GLY A CA 1
ATOM 590 C C . GLY A 1 76 ? 3.356 0.315 -11.265 1.00 78.25 76 GLY A C 1
ATOM 591 O O . GLY A 1 76 ? 2.972 -0.554 -10.469 1.00 78.25 76 GLY A O 1
ATOM 592 N N . THR A 1 77 ? 2.586 1.357 -11.587 1.00 77.69 77 THR A N 1
ATOM 593 C CA . THR A 1 77 ? 1.237 1.554 -11.039 1.00 77.69 77 THR A CA 1
ATOM 594 C C . THR A 1 77 ? 0.272 0.491 -11.563 1.00 77.69 77 THR A C 1
ATOM 596 O O . THR A 1 77 ? 0.466 -0.080 -12.636 1.00 77.69 77 THR A O 1
ATOM 599 N N . GLU A 1 78 ? -0.792 0.208 -10.810 1.00 81.44 78 GLU A N 1
ATOM 600 C CA . GLU A 1 78 ? -1.782 -0.803 -11.205 1.00 81.44 78 GLU A CA 1
ATOM 601 C C . GLU A 1 78 ? -2.437 -0.468 -12.552 1.00 81.44 78 GLU A C 1
ATOM 603 O O . GLU A 1 78 ? -2.419 -1.294 -13.461 1.00 81.44 78 GLU A O 1
ATOM 608 N N . LYS A 1 79 ? -2.875 0.785 -12.729 1.00 78.75 79 LYS A N 1
ATOM 609 C CA . LYS A 1 79 ? -3.466 1.289 -13.979 1.00 78.75 79 LYS A CA 1
ATOM 610 C C . LYS A 1 79 ? -2.515 1.195 -15.178 1.00 78.75 79 LYS A C 1
ATOM 612 O O . LYS A 1 79 ? -2.958 0.984 -16.306 1.00 78.75 79 LYS A O 1
ATOM 617 N N . TYR A 1 80 ? -1.212 1.385 -14.961 1.00 77.12 80 TYR A N 1
ATOM 618 C CA . TYR A 1 80 ? -0.212 1.230 -16.017 1.00 77.12 80 TYR A CA 1
ATOM 619 C C . TYR A 1 80 ? -0.058 -0.236 -16.425 1.00 77.12 80 TYR A C 1
ATOM 621 O O . TYR A 1 80 ? -0.121 -0.567 -17.608 1.00 77.12 80 TYR A O 1
ATOM 629 N N . ASN A 1 81 ? 0.091 -1.112 -15.433 1.00 88.00 81 ASN A N 1
ATOM 630 C CA . ASN A 1 81 ? 0.275 -2.539 -15.646 1.00 88.00 81 ASN A CA 1
ATOM 631 C C . ASN A 1 81 ? -0.952 -3.200 -16.274 1.00 88.00 81 ASN A C 1
ATOM 633 O O . ASN A 1 81 ? -0.805 -4.054 -17.142 1.00 88.00 81 ASN A O 1
ATOM 637 N N . GLU A 1 82 ? -2.155 -2.755 -15.922 1.00 88.12 82 GLU A N 1
ATOM 638 C CA . GLU A 1 82 ? -3.393 -3.184 -16.569 1.00 88.12 82 GLU A CA 1
ATOM 639 C C . GLU A 1 82 ? -3.375 -2.862 -18.074 1.00 88.12 82 GLU A C 1
ATOM 641 O O . GLU A 1 82 ? -3.509 -3.771 -18.897 1.00 88.12 82 GLU A O 1
ATOM 646 N N . LYS A 1 83 ? -3.047 -1.617 -18.454 1.00 83.50 83 LYS A N 1
ATOM 647 C CA . LYS A 1 83 ? -2.896 -1.211 -19.865 1.00 83.50 83 LYS A CA 1
ATOM 648 C C . LYS A 1 83 ? -1.785 -1.965 -20.598 1.00 83.50 83 LYS A C 1
ATOM 650 O O . LYS A 1 83 ? -1.957 -2.337 -21.756 1.00 83.50 83 LYS A O 1
ATOM 655 N N . LEU A 1 84 ? -0.632 -2.170 -19.964 1.00 84.94 84 LEU A N 1
ATOM 656 C CA . LEU A 1 84 ? 0.486 -2.893 -20.577 1.00 84.94 84 LEU A CA 1
ATOM 657 C C . LEU A 1 84 ? 0.138 -4.370 -20.794 1.00 84.94 84 LEU A C 1
ATOM 659 O O . LEU A 1 84 ? 0.446 -4.934 -21.843 1.00 84.94 84 LEU A O 1
ATOM 663 N N . SER A 1 85 ? -0.539 -4.983 -19.825 1.00 91.25 85 SER A N 1
ATOM 664 C CA . SER A 1 85 ? -1.004 -6.362 -19.925 1.00 91.25 85 SER A CA 1
ATOM 665 C C . SER A 1 85 ? -2.025 -6.554 -21.045 1.00 91.25 85 SER A C 1
ATOM 667 O O . SER A 1 85 ? -1.928 -7.525 -21.794 1.00 91.25 85 SER A O 1
ATOM 669 N N . GLN A 1 86 ? -2.925 -5.581 -21.227 1.00 91.25 86 GLN A N 1
ATOM 670 C CA . GLN A 1 86 ? -3.867 -5.552 -22.339 1.00 91.25 86 GLN A CA 1
ATOM 671 C C . GLN A 1 86 ? -3.130 -5.524 -23.681 1.00 91.25 86 GLN A C 1
ATOM 673 O O . GLN A 1 86 ? -3.358 -6.391 -24.520 1.00 91.25 86 GLN A O 1
ATOM 678 N N . LYS A 1 87 ? -2.177 -4.597 -23.847 1.00 82.56 87 LYS A N 1
ATOM 679 C CA . LYS A 1 87 ? -1.387 -4.475 -25.082 1.00 82.56 87 LYS A CA 1
ATOM 680 C C . LYS A 1 87 ? -0.636 -5.759 -25.436 1.00 82.56 87 LYS A C 1
ATOM 682 O O . LYS A 1 87 ? -0.559 -6.115 -26.602 1.00 82.56 87 LYS A O 1
ATOM 687 N N . ARG A 1 88 ? -0.088 -6.476 -24.448 1.00 90.88 88 ARG A N 1
ATOM 688 C CA . ARG A 1 88 ? 0.602 -7.764 -24.669 1.00 90.88 88 ARG A CA 1
ATOM 689 C C . ARG A 1 88 ? -0.328 -8.831 -25.231 1.00 90.88 88 ARG A C 1
ATOM 691 O O . ARG A 1 88 ? 0.011 -9.486 -26.214 1.00 90.88 88 ARG A O 1
ATOM 698 N N . ALA A 1 89 ? -1.493 -8.993 -24.612 1.00 91.69 89 ALA A N 1
ATOM 699 C CA . ALA A 1 89 ? -2.492 -9.945 -25.073 1.00 91.69 89 ALA A CA 1
ATOM 700 C C . ALA A 1 89 ? -3.068 -9.539 -26.445 1.00 91.69 89 ALA A C 1
ATOM 702 O O . ALA A 1 89 ? -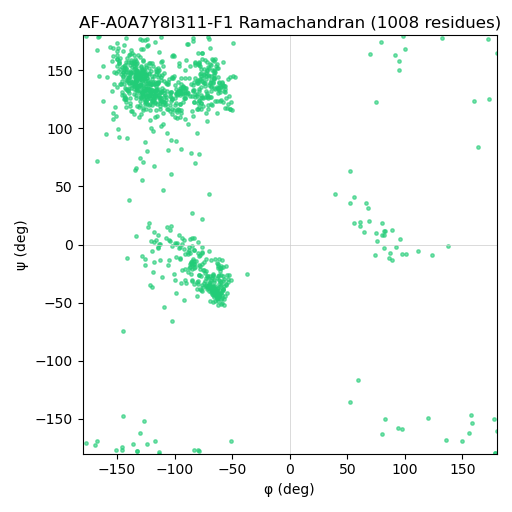3.273 -10.400 -27.299 1.00 91.69 89 ALA A O 1
ATOM 703 N N . GLU A 1 90 ? -3.228 -8.239 -26.709 1.00 88.88 90 GLU A N 1
ATOM 704 C CA . GLU A 1 90 ? -3.595 -7.707 -28.029 1.00 88.88 90 GLU A CA 1
ATOM 705 C C . GLU A 1 90 ? -2.531 -8.001 -29.097 1.00 88.88 90 GLU A C 1
ATOM 707 O O . GLU A 1 90 ? -2.889 -8.416 -30.196 1.00 88.88 90 GLU A O 1
ATOM 712 N N . THR A 1 91 ? -1.234 -7.881 -28.792 1.00 83.44 91 THR A N 1
ATOM 713 C CA . THR A 1 91 ? -0.163 -8.256 -29.733 1.00 83.44 91 THR A CA 1
ATOM 714 C C . THR A 1 91 ? -0.263 -9.728 -30.141 1.00 83.44 91 THR A C 1
ATOM 716 O O . THR A 1 91 ? -0.144 -10.053 -31.324 1.00 83.44 91 THR A O 1
ATOM 719 N N . VAL A 1 92 ? -0.513 -10.624 -29.179 1.00 86.19 92 VAL A N 1
ATOM 720 C CA . VAL A 1 92 ? -0.693 -12.059 -29.457 1.00 86.19 92 VAL A CA 1
ATOM 721 C C . VAL A 1 92 ? -1.956 -12.301 -30.286 1.00 86.19 92 VAL A C 1
ATOM 723 O O . VAL A 1 92 ? -1.912 -13.060 -31.253 1.00 86.19 92 VAL A O 1
ATOM 726 N N . LYS A 1 93 ? -3.061 -11.613 -29.972 1.00 90.69 93 LYS A N 1
ATOM 727 C CA . LYS A 1 93 ? -4.298 -11.662 -30.764 1.00 90.69 93 LYS A CA 1
ATOM 728 C C . LYS A 1 93 ? -4.057 -11.257 -32.218 1.00 90.69 93 LYS A C 1
ATOM 730 O O . LYS A 1 93 ? -4.399 -12.021 -33.114 1.00 90.69 93 LYS A O 1
ATOM 735 N N . VAL A 1 94 ? -3.430 -10.102 -32.451 1.00 82.19 94 VAL A N 1
ATOM 736 C CA . VAL A 1 94 ? -3.127 -9.598 -33.802 1.00 82.19 94 VAL A CA 1
ATOM 737 C C . VAL A 1 94 ? -2.270 -10.596 -34.577 1.00 82.19 94 VAL A C 1
ATOM 739 O O . VAL A 1 94 ? -2.484 -10.801 -35.771 1.00 82.19 94 VAL A O 1
ATOM 742 N N . PHE A 1 95 ? -1.315 -11.249 -33.908 1.00 83.94 95 PHE A N 1
ATOM 743 C CA . PHE A 1 95 ? -0.521 -12.303 -34.528 1.00 83.94 95 PHE A CA 1
ATOM 744 C C . PHE A 1 95 ? -1.392 -13.493 -34.955 1.00 83.94 95 PHE A C 1
ATOM 746 O O . PHE A 1 95 ? -1.343 -13.895 -36.116 1.00 83.94 95 PHE A O 1
ATOM 753 N N . LEU A 1 96 ? -2.214 -14.034 -34.052 1.00 85.00 96 LEU A N 1
ATOM 754 C CA . LEU A 1 96 ? -3.087 -15.173 -34.353 1.00 85.00 96 LEU A CA 1
ATOM 755 C C . LEU A 1 96 ? -4.078 -14.856 -35.485 1.00 85.00 96 LEU A C 1
ATOM 757 O O . LEU A 1 96 ? -4.260 -15.678 -36.382 1.00 85.00 96 LEU A O 1
ATOM 761 N N . GLU A 1 97 ? -4.666 -13.656 -35.488 1.00 86.44 97 GLU A N 1
ATOM 762 C CA . GLU A 1 97 ? -5.571 -13.190 -36.548 1.00 86.44 97 GLU A CA 1
ATOM 763 C C . GLU A 1 97 ? -4.866 -13.096 -37.902 1.00 86.44 97 GLU A C 1
ATOM 765 O O . GLU A 1 97 ? -5.362 -13.605 -38.908 1.00 86.44 97 GLU A O 1
ATOM 770 N N . LYS A 1 98 ? -3.665 -12.503 -37.926 1.00 75.50 98 LYS A N 1
ATOM 771 C CA . LYS A 1 98 ? -2.863 -12.352 -39.145 1.00 75.50 98 LYS A CA 1
ATOM 772 C C . LYS A 1 98 ? -2.548 -13.692 -39.814 1.00 75.50 98 LYS A C 1
ATOM 774 O O . LYS A 1 98 ? -2.420 -13.738 -41.036 1.00 75.50 98 LYS A O 1
ATOM 779 N N . TYR A 1 99 ? -2.420 -14.761 -39.029 1.00 78.56 99 TYR A N 1
ATOM 780 C CA . TYR A 1 99 ? -2.070 -16.095 -39.517 1.00 78.56 99 TYR A CA 1
ATOM 781 C C . TYR A 1 99 ? -3.242 -17.090 -39.530 1.00 78.56 99 TYR A C 1
ATOM 783 O O . TYR A 1 99 ? -3.021 -18.283 -39.729 1.00 78.56 99 TYR A O 1
ATOM 791 N N . GLY A 1 100 ? -4.484 -16.605 -39.409 1.00 78.25 100 GLY A N 1
ATOM 792 C CA . GLY A 1 100 ? -5.680 -17.349 -39.820 1.00 78.25 100 GLY A CA 1
ATOM 793 C C . GLY A 1 100 ? -6.748 -17.577 -38.750 1.00 78.25 100 GLY A C 1
ATOM 794 O O . GLY A 1 100 ? -7.843 -18.019 -39.099 1.00 78.25 100 GLY A O 1
ATOM 795 N N . ALA A 1 101 ? -6.493 -17.268 -37.476 1.00 87.06 101 ALA A N 1
ATOM 796 C CA . ALA A 1 101 ? -7.524 -17.367 -36.443 1.00 87.06 101 ALA A CA 1
ATOM 797 C C . ALA A 1 101 ? -8.613 -16.299 -36.658 1.00 87.06 101 ALA A C 1
ATOM 799 O O . ALA A 1 101 ? -8.318 -15.153 -36.998 1.00 87.06 101 ALA A O 1
ATOM 800 N N . ARG A 1 102 ? -9.892 -16.638 -36.452 1.00 87.81 102 ARG A N 1
ATOM 801 C CA . ARG A 1 102 ? -10.971 -15.648 -36.604 1.00 87.81 102 ARG A CA 1
ATOM 802 C C . ARG A 1 102 ? -11.031 -14.737 -35.372 1.00 87.81 102 ARG A C 1
ATOM 804 O O . ARG A 1 102 ? -10.946 -15.252 -34.256 1.00 87.81 102 ARG A O 1
ATOM 811 N N . PRO A 1 103 ? -11.308 -13.427 -35.521 1.00 87.50 103 PRO A N 1
ATOM 812 C CA . PRO A 1 103 ? -11.425 -12.511 -34.382 1.00 87.50 103 PRO A CA 1
ATOM 813 C C . PRO A 1 103 ? -12.445 -12.958 -33.326 1.00 87.50 103 PRO A C 1
ATOM 815 O O . PRO A 1 103 ? -12.237 -12.772 -32.131 1.00 87.50 103 PRO A O 1
ATOM 818 N N . SER A 1 104 ? -13.535 -13.608 -33.755 1.00 87.94 104 SER A N 1
ATOM 819 C CA . SER A 1 104 ? -14.585 -14.143 -32.876 1.00 87.94 104 SER A CA 1
ATOM 820 C C . SER A 1 104 ? -14.136 -15.320 -32.004 1.00 87.94 104 SER A C 1
ATOM 822 O O . SER A 1 104 ? -14.857 -15.710 -31.088 1.00 87.94 104 SER A O 1
ATOM 824 N N . GLN A 1 105 ? -12.979 -15.917 -32.302 1.00 90.62 105 GLN A N 1
ATOM 825 C CA . GLN A 1 105 ? -12.402 -17.010 -31.528 1.00 90.62 105 GLN A CA 1
ATOM 826 C C . GLN A 1 105 ? -11.467 -16.509 -30.426 1.00 90.62 105 GLN A C 1
ATOM 828 O O . GLN A 1 105 ? -11.043 -17.327 -29.623 1.00 90.62 105 GLN A O 1
ATOM 833 N N . ILE A 1 106 ? -11.130 -15.215 -30.362 1.00 93.06 106 ILE A N 1
ATOM 834 C CA . ILE A 1 106 ? -10.083 -14.715 -29.462 1.00 93.06 106 ILE A CA 1
ATOM 835 C C . ILE A 1 106 ? -10.646 -13.690 -28.473 1.00 93.06 106 ILE A C 1
ATOM 837 O O . ILE A 1 106 ? -11.115 -12.618 -28.857 1.00 93.06 106 ILE A O 1
ATOM 841 N N . GLU A 1 107 ? -10.529 -13.995 -27.185 1.00 93.50 107 GLU A N 1
ATOM 842 C CA . GLU A 1 107 ? -10.853 -13.104 -26.069 1.00 93.50 107 GLU A CA 1
ATOM 843 C C . GLU A 1 107 ? -9.557 -12.582 -25.431 1.00 93.50 107 GLU A C 1
ATOM 845 O O . GLU A 1 107 ? -8.612 -13.341 -25.244 1.00 93.50 107 GLU A O 1
ATOM 850 N N . VAL A 1 108 ? -9.497 -11.296 -25.078 1.00 94.88 108 VAL A N 1
ATOM 851 C CA . VAL A 1 108 ? -8.343 -10.688 -24.394 1.00 94.88 108 VAL A CA 1
ATOM 852 C C . VAL A 1 108 ? -8.762 -10.247 -22.998 1.00 94.88 108 VAL A C 1
ATOM 854 O O . VAL A 1 108 ? -9.742 -9.520 -22.854 1.00 94.88 108 VAL A O 1
ATOM 857 N N . VAL A 1 109 ? -8.000 -10.649 -21.980 1.00 93.94 109 VAL A N 1
ATOM 858 C CA . VAL A 1 109 ? -8.251 -10.299 -20.579 1.00 93.94 109 VAL A CA 1
ATOM 859 C C . VAL A 1 109 ? -6.987 -9.696 -19.954 1.00 93.94 109 VAL A C 1
ATOM 861 O O . VAL A 1 109 ? -5.975 -10.385 -19.813 1.00 93.94 109 VAL A O 1
ATOM 864 N N . PRO A 1 110 ? -7.004 -8.415 -19.546 1.00 93.06 110 PRO A N 1
ATOM 865 C CA . PRO A 1 110 ? -5.886 -7.826 -18.823 1.00 93.06 110 PRO A CA 1
ATOM 866 C C . PRO A 1 110 ? -5.885 -8.286 -17.363 1.00 93.06 110 PRO A C 1
ATOM 868 O O . PRO A 1 110 ? -6.869 -8.127 -16.641 1.00 93.06 110 PRO A O 1
ATOM 871 N N . ARG A 1 111 ? -4.763 -8.835 -16.895 1.00 92.94 111 ARG A N 1
ATOM 872 C CA . ARG A 1 111 ? -4.556 -9.179 -15.477 1.00 92.94 111 ARG A CA 1
ATOM 873 C C . ARG A 1 111 ? -3.629 -8.203 -14.764 1.00 92.94 111 ARG A C 1
ATOM 875 O O . ARG A 1 111 ? -3.582 -8.196 -13.534 1.00 92.94 111 ARG A O 1
ATOM 882 N N . GLY A 1 112 ? -2.909 -7.360 -15.502 1.00 90.00 112 GLY A N 1
ATOM 883 C CA . GLY A 1 112 ? -1.903 -6.467 -14.936 1.00 90.00 112 GLY A CA 1
ATOM 884 C C . GLY A 1 112 ? -0.904 -7.235 -14.070 1.00 90.00 112 GLY A C 1
ATOM 885 O O . GLY A 1 112 ? -0.468 -8.330 -14.426 1.00 90.00 112 GLY A O 1
ATOM 886 N N . LYS A 1 113 ? -0.591 -6.679 -12.898 1.00 89.56 113 LYS A N 1
ATOM 887 C CA . LYS A 1 113 ? 0.306 -7.303 -11.912 1.00 89.56 113 LYS A CA 1
ATOM 888 C C . LYS A 1 113 ? -0.388 -8.298 -10.971 1.00 89.56 113 LYS A C 1
ATOM 890 O O . LYS A 1 113 ? 0.229 -8.764 -10.015 1.00 89.56 113 LYS A O 1
ATOM 895 N N . ARG A 1 114 ? -1.678 -8.584 -11.191 1.00 85.81 114 ARG A N 1
ATOM 896 C CA . ARG A 1 114 ? -2.472 -9.494 -10.353 1.00 85.81 114 ARG A CA 1
ATOM 897 C C . ARG A 1 114 ? -2.110 -10.945 -10.685 1.00 85.81 114 ARG A C 1
ATOM 899 O O . ARG A 1 114 ? -1.809 -11.269 -11.834 1.00 85.81 114 ARG A O 1
ATOM 906 N N . ASN A 1 115 ? -2.167 -11.813 -9.676 1.00 85.69 115 ASN A N 1
ATOM 907 C CA . ASN A 1 115 ? -1.866 -13.248 -9.778 1.00 85.69 115 ASN A CA 1
ATOM 908 C C . ASN A 1 115 ? -0.487 -13.535 -10.417 1.00 85.69 115 ASN A C 1
ATOM 910 O O . ASN A 1 115 ? -0.410 -14.115 -11.510 1.00 85.69 115 ASN A O 1
ATOM 914 N N . PRO A 1 116 ? 0.616 -13.100 -9.774 1.00 86.44 116 PRO A N 1
ATOM 915 C CA . PRO A 1 116 ? 1.957 -13.435 -10.239 1.00 86.44 116 PRO A CA 1
ATOM 916 C C . PRO A 1 116 ? 2.162 -14.957 -10.197 1.00 86.44 116 PRO A C 1
ATOM 918 O O . PRO A 1 116 ? 1.723 -15.621 -9.262 1.00 86.44 116 PRO A O 1
ATOM 921 N N . LYS A 1 117 ? 2.824 -15.513 -11.219 1.00 82.12 117 LYS A N 1
ATOM 922 C CA . LYS A 1 117 ? 3.128 -16.952 -11.303 1.00 82.12 117 LYS A CA 1
ATOM 923 C C . LYS A 1 117 ? 4.224 -17.346 -10.317 1.00 82.12 117 LYS A C 1
ATOM 925 O O . LYS A 1 117 ? 4.202 -18.441 -9.770 1.00 82.12 117 LYS A O 1
ATOM 930 N N . VAL A 1 118 ? 5.172 -16.441 -10.100 1.00 80.44 118 VAL A N 1
ATOM 931 C CA . VAL A 1 118 ? 6.261 -16.566 -9.126 1.00 80.44 118 VAL A CA 1
ATOM 932 C C . VAL A 1 118 ? 6.415 -15.255 -8.359 1.00 80.44 118 VAL A C 1
ATOM 934 O O . VAL A 1 118 ? 6.038 -14.192 -8.848 1.00 80.44 118 VAL A O 1
ATOM 937 N N . GLU A 1 119 ? 6.970 -15.290 -7.153 1.00 79.19 119 GLU A N 1
ATOM 938 C CA . GLU A 1 119 ? 7.231 -14.079 -6.364 1.00 79.19 119 GLU A CA 1
ATOM 939 C C . GLU A 1 119 ? 8.134 -13.079 -7.112 1.00 79.19 119 GLU A C 1
ATOM 941 O O . GLU A 1 119 ? 9.137 -13.455 -7.704 1.00 79.19 119 GLU A O 1
ATOM 946 N N . ASN A 1 120 ? 7.835 -11.776 -7.078 1.00 83.56 120 ASN A N 1
ATOM 947 C CA . ASN A 1 120 ? 8.578 -10.757 -7.848 1.00 83.56 120 ASN A CA 1
ATOM 948 C C . ASN A 1 120 ? 9.963 -10.384 -7.255 1.00 83.56 120 ASN A C 1
ATOM 950 O O . ASN A 1 120 ? 10.505 -9.312 -7.548 1.00 83.56 120 ASN A O 1
ATOM 954 N N . SER A 1 121 ? 10.542 -11.272 -6.445 1.00 69.62 121 SER A N 1
ATOM 955 C CA . SER A 1 121 ? 11.757 -11.084 -5.641 1.00 69.62 121 SER A CA 1
ATOM 956 C C . SER A 1 121 ? 13.038 -10.909 -6.469 1.00 69.62 121 SER A C 1
ATOM 958 O O . SER A 1 121 ? 13.955 -10.213 -6.043 1.00 69.62 121 SER A O 1
ATOM 960 N N . SER A 1 122 ? 13.105 -11.461 -7.686 1.00 70.00 122 SER A N 1
ATOM 961 C CA . SER A 1 122 ? 14.306 -11.417 -8.537 1.00 70.00 122 SER A CA 1
ATOM 962 C C . SER A 1 122 ? 14.021 -10.935 -9.965 1.00 70.00 122 SER A C 1
ATOM 964 O O . SER A 1 122 ? 12.884 -10.967 -10.444 1.00 70.00 122 SER A O 1
ATOM 966 N N . ARG A 1 123 ? 15.066 -10.500 -10.689 1.00 61.59 123 ARG A N 1
ATOM 967 C CA . ARG A 1 123 ? 14.959 -10.114 -12.113 1.00 61.59 123 ARG A CA 1
ATOM 968 C C . ARG A 1 123 ? 14.422 -11.265 -12.972 1.00 61.59 123 ARG A C 1
ATOM 970 O O . ARG A 1 123 ? 13.597 -11.024 -13.853 1.00 61.59 123 ARG A O 1
ATOM 977 N N . THR A 1 124 ? 14.858 -12.489 -12.682 1.00 63.91 124 THR A N 1
ATOM 978 C CA . THR A 1 124 ? 14.412 -13.721 -13.344 1.00 63.91 124 THR A CA 1
ATOM 979 C C . THR A 1 124 ? 12.943 -14.012 -13.044 1.00 63.91 124 THR A C 1
ATOM 981 O O . THR A 1 124 ? 12.170 -14.272 -13.961 1.00 63.91 124 THR A O 1
ATOM 984 N N . ASN A 1 125 ? 12.502 -13.861 -11.794 1.00 80.06 125 ASN A N 1
ATOM 985 C CA . ASN A 1 125 ? 11.102 -14.102 -11.446 1.00 80.06 125 ASN A CA 1
ATOM 986 C C . ASN A 1 125 ? 10.167 -13.054 -12.063 1.00 80.06 125 ASN A C 1
ATOM 988 O O . ASN A 1 125 ? 9.086 -13.376 -12.557 1.00 80.06 125 ASN A O 1
ATOM 992 N N . ARG A 1 126 ? 10.606 -11.791 -12.115 1.00 81.75 126 ARG A N 1
ATOM 993 C CA . ARG A 1 126 ? 9.871 -10.736 -12.825 1.00 81.75 126 ARG A CA 1
ATOM 994 C C . ARG A 1 126 ? 9.750 -11.033 -14.321 1.00 81.75 126 ARG A C 1
ATOM 996 O O . ARG A 1 126 ? 8.695 -10.787 -14.890 1.00 81.75 126 ARG A O 1
ATOM 1003 N N . TRP A 1 127 ? 10.778 -11.606 -14.954 1.00 75.44 127 TRP A N 1
ATOM 1004 C CA . TRP A 1 127 ? 10.697 -12.075 -16.346 1.00 75.44 127 TRP A CA 1
ATOM 1005 C C . TRP A 1 127 ? 9.606 -13.131 -16.549 1.00 75.44 127 TRP A C 1
ATOM 1007 O O . TRP A 1 127 ? 8.778 -12.982 -17.447 1.00 75.44 127 TRP A O 1
ATOM 1017 N N . ILE A 1 128 ? 9.534 -14.127 -15.664 1.00 78.38 128 ILE A N 1
ATOM 1018 C CA . ILE A 1 128 ? 8.511 -15.184 -15.711 1.00 78.38 128 ILE A CA 1
ATOM 1019 C C . ILE A 1 128 ? 7.093 -14.597 -15.579 1.00 78.38 128 ILE A C 1
ATOM 1021 O O . ILE A 1 128 ? 6.155 -15.052 -16.231 1.00 78.38 128 ILE A O 1
ATOM 1025 N N . ASN A 1 129 ? 6.919 -13.543 -14.778 1.00 85.38 129 ASN A N 1
ATOM 1026 C CA . ASN A 1 129 ? 5.616 -12.896 -14.605 1.00 85.38 129 ASN A CA 1
ATOM 1027 C C . ASN A 1 129 ? 5.171 -12.043 -15.803 1.00 85.38 129 ASN A C 1
ATOM 1029 O O . ASN A 1 129 ? 3.968 -11.858 -15.998 1.00 85.38 129 ASN A O 1
ATOM 1033 N N . ARG A 1 130 ? 6.102 -11.549 -16.627 1.00 89.94 130 ARG A N 1
ATOM 1034 C CA . ARG A 1 130 ? 5.794 -10.808 -17.859 1.00 89.94 130 ARG A CA 1
ATOM 1035 C C . ARG A 1 130 ? 5.405 -11.779 -18.976 1.00 89.94 130 ARG A C 1
ATOM 1037 O O . ARG A 1 130 ? 6.222 -12.059 -19.846 1.00 89.94 130 ARG A O 1
ATOM 1044 N N . ARG A 1 131 ? 4.169 -12.281 -18.950 1.00 90.44 131 ARG A N 1
ATOM 1045 C CA . ARG A 1 131 ? 3.695 -13.340 -19.857 1.00 90.44 131 ARG A CA 1
ATOM 1046 C C . ARG A 1 131 ? 2.291 -13.095 -20.412 1.00 90.44 131 ARG A C 1
ATOM 1048 O O . ARG A 1 131 ? 1.538 -12.298 -19.855 1.00 90.44 131 ARG A O 1
ATOM 1055 N N . VAL A 1 132 ? 1.928 -13.826 -21.461 1.00 89.75 132 VAL A N 1
ATOM 1056 C CA . VAL A 1 132 ? 0.533 -14.062 -21.865 1.00 89.75 132 VAL A CA 1
ATOM 1057 C C . VAL A 1 132 ? 0.215 -15.539 -21.665 1.00 89.75 132 VAL A C 1
ATOM 1059 O O . VAL A 1 132 ? 0.907 -16.404 -22.198 1.00 89.75 132 VAL A O 1
ATOM 1062 N N . GLN A 1 133 ? -0.822 -15.813 -20.879 1.00 88.88 133 GLN A N 1
ATOM 1063 C CA . GLN A 1 133 ? -1.347 -17.153 -20.644 1.00 88.88 133 GLN A CA 1
ATOM 1064 C C . GLN A 1 133 ? -2.542 -17.402 -21.570 1.00 88.88 133 GLN A C 1
ATOM 1066 O O . GLN A 1 133 ? -3.357 -16.509 -21.790 1.00 88.88 133 GLN A O 1
ATOM 1071 N N . LEU A 1 134 ? -2.638 -18.608 -22.122 1.00 88.06 134 LEU A N 1
ATOM 1072 C CA . LEU A 1 134 ? -3.679 -19.000 -23.063 1.00 88.06 134 LEU A CA 1
ATOM 1073 C C . LEU A 1 134 ? -4.618 -20.008 -22.403 1.00 88.06 134 LEU A C 1
ATOM 1075 O O . LEU A 1 134 ? -4.173 -20.991 -21.814 1.00 88.06 134 LEU A O 1
ATOM 1079 N N . THR A 1 135 ? -5.920 -19.780 -22.535 1.00 87.88 135 THR A N 1
ATOM 1080 C CA . THR A 1 135 ? -6.968 -20.711 -22.107 1.00 87.88 135 THR A CA 1
ATOM 1081 C C . THR A 1 135 ? -7.825 -21.073 -23.309 1.00 87.88 135 THR A C 1
ATOM 1083 O O . THR A 1 135 ? -8.493 -20.209 -23.872 1.00 87.88 135 THR A O 1
ATOM 1086 N N . VAL A 1 136 ? -7.818 -22.340 -23.712 1.00 86.25 136 VAL A N 1
ATOM 1087 C CA . VAL A 1 136 ? -8.628 -22.845 -24.822 1.00 86.25 136 VAL A CA 1
ATOM 1088 C C . VAL A 1 136 ? -9.978 -23.324 -24.306 1.00 86.25 136 VAL A C 1
ATOM 1090 O O . VAL A 1 136 ? -10.065 -24.045 -23.310 1.00 86.25 136 VAL A O 1
ATOM 1093 N N . LEU A 1 137 ? -11.026 -22.934 -25.016 1.00 86.31 137 LEU A N 1
ATOM 1094 C CA . LEU A 1 137 ? -12.422 -23.234 -24.753 1.00 86.31 137 LEU A CA 1
ATOM 1095 C C . LEU A 1 137 ? -12.999 -23.986 -25.958 1.00 86.31 137 LEU A C 1
ATOM 1097 O O . LEU A 1 137 ? -12.725 -23.622 -27.105 1.00 86.31 137 LEU A O 1
ATOM 1101 N N . ASP A 1 138 ? -13.805 -25.013 -25.715 1.00 81.81 138 ASP A N 1
ATOM 1102 C CA . ASP A 1 138 ? -14.578 -25.677 -26.768 1.00 81.81 138 ASP A CA 1
ATOM 1103 C C . ASP A 1 138 ? -15.856 -24.896 -27.147 1.00 81.81 138 ASP A C 1
ATOM 1105 O O . ASP A 1 138 ? -16.133 -23.808 -26.633 1.00 81.81 138 ASP A O 1
ATOM 1109 N N . GLN A 1 139 ? -16.658 -25.468 -28.051 1.00 75.81 139 GLN A N 1
ATOM 1110 C CA . GLN A 1 139 ? -17.910 -24.876 -28.547 1.00 75.81 139 GLN A CA 1
ATOM 1111 C C . GLN A 1 139 ? -18.956 -24.633 -27.449 1.00 75.81 139 GLN A C 1
ATOM 1113 O O . GLN A 1 139 ? -19.837 -23.791 -27.620 1.00 75.81 139 GLN A O 1
ATOM 1118 N N . THR A 1 140 ? -18.857 -25.352 -26.329 1.00 76.75 140 THR A N 1
ATOM 1119 C CA . THR A 1 140 ? -19.763 -25.240 -25.179 1.00 76.75 140 THR A CA 1
ATOM 1120 C C . THR A 1 140 ? -19.261 -24.242 -24.132 1.00 76.75 140 THR A C 1
ATOM 1122 O O . THR A 1 140 ? -19.958 -23.962 -23.161 1.00 76.75 140 THR A O 1
ATOM 1125 N N . GLY A 1 141 ? -18.063 -23.677 -24.330 1.00 74.31 141 GLY A N 1
ATOM 1126 C CA . GLY A 1 141 ? -17.402 -22.794 -23.370 1.00 74.31 141 GLY A CA 1
ATOM 1127 C C . GLY A 1 141 ? -16.658 -23.539 -22.260 1.00 74.31 141 GLY A C 1
ATOM 1128 O O . GLY A 1 141 ? -16.238 -22.911 -21.287 1.00 74.31 141 GLY A O 1
ATOM 1129 N N . LYS A 1 142 ? -16.469 -24.859 -22.382 1.00 80.69 142 LYS A N 1
ATOM 1130 C CA . LYS A 1 142 ? -15.696 -25.646 -21.419 1.00 80.69 142 LYS A CA 1
ATOM 1131 C C . LYS A 1 142 ? -14.204 -25.464 -21.684 1.00 80.69 142 LYS A C 1
ATOM 1133 O O . LYS A 1 142 ? -13.753 -25.546 -22.825 1.00 80.69 142 LYS A O 1
ATOM 1138 N N . ILE A 1 143 ? -13.432 -25.229 -20.621 1.00 84.56 143 ILE A N 1
ATOM 1139 C CA . ILE A 1 143 ? -11.969 -25.148 -20.697 1.00 84.56 143 ILE A CA 1
ATOM 1140 C C . ILE A 1 143 ? -11.425 -26.539 -21.020 1.00 84.56 143 ILE A C 1
ATOM 1142 O O . ILE A 1 143 ? -11.646 -27.483 -20.262 1.00 84.56 143 ILE A O 1
ATOM 1146 N N . ILE A 1 144 ? -10.702 -26.647 -22.130 1.00 79.75 144 ILE A N 1
ATOM 1147 C CA . ILE A 1 144 ? -10.050 -27.891 -22.562 1.00 79.75 144 ILE A CA 1
ATOM 1148 C C . ILE A 1 144 ? -8.532 -27.857 -22.350 1.00 79.75 144 ILE A C 1
ATOM 1150 O O . ILE A 1 144 ? -7.912 -28.911 -22.291 1.00 79.75 144 ILE A O 1
ATOM 1154 N N . GLY A 1 145 ? -7.943 -26.669 -22.163 1.00 78.00 145 GLY A N 1
ATOM 1155 C CA . GLY A 1 145 ? -6.541 -26.494 -21.773 1.00 78.00 145 GLY A CA 1
ATOM 1156 C C . GLY A 1 145 ? -6.247 -25.071 -21.303 1.00 78.00 145 GLY A C 1
ATOM 1157 O O . GLY A 1 145 ? -6.832 -24.122 -21.822 1.00 78.00 145 GLY A O 1
ATOM 1158 N N . ALA A 1 146 ? -5.357 -24.908 -20.322 1.00 76.94 146 ALA A N 1
ATOM 1159 C CA . ALA A 1 146 ? -4.954 -23.605 -19.788 1.00 76.94 146 ALA A CA 1
ATOM 1160 C C . ALA A 1 146 ? -3.456 -23.597 -19.443 1.00 76.94 146 ALA A C 1
ATOM 1162 O O . ALA A 1 146 ? -3.003 -24.444 -18.678 1.00 76.94 146 ALA A O 1
ATOM 1163 N N . GLY A 1 147 ? -2.689 -22.642 -19.977 1.00 75.44 147 GLY A N 1
ATOM 1164 C CA . GLY A 1 147 ? -1.237 -22.582 -19.780 1.00 75.44 147 GLY A CA 1
ATOM 1165 C C . GLY A 1 147 ? -0.501 -21.789 -20.864 1.00 75.44 147 GLY A C 1
ATOM 1166 O O . GLY A 1 147 ? -1.017 -20.797 -21.376 1.00 75.44 147 GLY A O 1
ATOM 1167 N N . GLY A 1 148 ? 0.725 -22.207 -21.192 1.00 72.94 148 GLY A N 1
ATOM 1168 C CA . GLY A 1 148 ? 1.484 -21.688 -22.337 1.00 72.94 148 GLY A CA 1
ATOM 1169 C C . GLY A 1 148 ? 0.905 -22.137 -23.686 1.00 72.94 148 GLY A C 1
ATOM 1170 O O . GLY A 1 148 ? -0.070 -22.892 -23.742 1.00 72.94 148 GLY A O 1
ATOM 1171 N N . VAL A 1 149 ? 1.508 -21.694 -24.795 1.00 69.75 149 VAL A N 1
ATOM 1172 C CA . VAL A 1 149 ? 0.993 -22.010 -26.143 1.00 69.75 149 VAL A CA 1
ATOM 1173 C C . VAL A 1 149 ? 1.099 -23.509 -26.455 1.00 69.75 149 VAL A C 1
ATOM 1175 O O . VAL A 1 149 ? 0.205 -24.062 -27.092 1.00 69.75 149 VAL A O 1
ATOM 1178 N N . GLY A 1 150 ? 2.121 -24.191 -25.926 1.00 67.56 150 GLY A N 1
ATOM 1179 C CA . GLY A 1 150 ? 2.281 -25.644 -26.049 1.00 67.56 150 GLY A CA 1
ATOM 1180 C C . GLY A 1 150 ? 1.143 -26.440 -25.398 1.00 67.56 150 GLY A C 1
ATOM 1181 O O . GLY A 1 150 ? 0.593 -27.347 -26.019 1.00 67.56 150 GLY A O 1
ATOM 1182 N N . GLU A 1 151 ? 0.715 -26.054 -24.192 1.00 72.12 151 GLU A N 1
ATOM 1183 C CA . GLU A 1 151 ? -0.395 -26.706 -23.476 1.00 72.12 151 GLU A CA 1
ATOM 1184 C C . GLU A 1 151 ? -1.742 -26.482 -24.175 1.00 72.12 151 GLU A C 1
ATOM 1186 O O . GLU A 1 151 ? -2.549 -27.404 -24.297 1.00 72.12 151 GLU A O 1
ATOM 1191 N N . ALA A 1 152 ? -1.960 -25.281 -24.719 1.00 71.06 152 ALA A N 1
ATOM 1192 C CA . ALA A 1 152 ? -3.128 -24.976 -25.542 1.00 71.06 152 ALA A CA 1
ATOM 1193 C C . ALA A 1 152 ? -3.199 -25.865 -26.801 1.00 71.06 152 ALA A C 1
ATOM 1195 O O . ALA A 1 152 ? -4.265 -26.383 -27.140 1.00 71.06 152 ALA A O 1
ATOM 1196 N N . ILE A 1 153 ? -2.062 -26.085 -27.470 1.00 69.38 153 ILE A N 1
ATOM 1197 C CA . ILE A 1 153 ? -1.966 -26.954 -28.649 1.00 69.38 153 ILE A CA 1
ATOM 1198 C C . ILE A 1 153 ? -2.217 -28.418 -28.272 1.00 69.38 153 ILE A C 1
ATOM 1200 O O . ILE A 1 153 ? -3.050 -29.059 -28.912 1.00 69.38 153 ILE A O 1
ATOM 1204 N N . LYS A 1 154 ? -1.552 -28.941 -27.229 1.00 73.19 154 LYS A N 1
ATOM 1205 C CA . LYS A 1 154 ? -1.735 -30.327 -26.752 1.00 73.19 154 LYS A CA 1
ATOM 1206 C C . LYS A 1 154 ? -3.206 -30.606 -26.416 1.00 73.19 154 LYS A C 1
ATOM 1208 O O . LYS A 1 154 ? -3.753 -31.620 -26.843 1.00 73.19 154 LYS A O 1
ATOM 1213 N N . ALA A 1 155 ? -3.863 -29.673 -25.727 1.00 73.31 155 ALA A N 1
ATOM 1214 C CA . ALA A 1 155 ? -5.280 -29.762 -25.386 1.00 73.31 155 ALA A CA 1
ATOM 1215 C C . ALA A 1 155 ? -6.200 -29.818 -26.616 1.00 73.31 155 ALA A C 1
ATOM 1217 O O . ALA A 1 155 ? -7.101 -30.652 -26.672 1.00 73.31 155 ALA A O 1
ATOM 1218 N N . MET A 1 156 ? -5.965 -28.974 -27.627 1.00 71.00 156 MET A N 1
ATOM 1219 C CA . MET A 1 156 ? -6.740 -29.019 -28.876 1.00 71.00 156 MET A CA 1
ATOM 1220 C C . MET A 1 156 ? -6.492 -30.311 -29.665 1.00 71.00 156 MET A C 1
ATOM 1222 O O . MET A 1 156 ? -7.428 -30.884 -30.217 1.00 71.00 156 MET A O 1
ATOM 1226 N N . GLN A 1 157 ? -5.249 -30.798 -29.695 1.00 71.62 157 GLN A N 1
ATOM 1227 C CA . GLN A 1 157 ? -4.885 -32.031 -30.398 1.00 71.62 157 GLN A CA 1
ATOM 1228 C C . GLN A 1 157 ? -5.465 -33.291 -29.743 1.00 71.62 157 GLN A C 1
ATOM 1230 O O . GLN A 1 157 ? -5.826 -34.227 -30.449 1.00 71.62 157 GLN A O 1
ATOM 1235 N N . ALA A 1 158 ? -5.616 -33.309 -28.416 1.00 66.44 158 ALA A N 1
ATOM 1236 C CA . ALA A 1 158 ? -6.258 -34.416 -27.706 1.00 66.44 158 ALA A CA 1
ATOM 1237 C C . ALA A 1 158 ? -7.761 -34.546 -28.029 1.00 66.44 158 ALA A C 1
ATOM 1239 O O . ALA A 1 158 ? -8.322 -35.635 -27.929 1.00 66.44 158 ALA A O 1
ATOM 1240 N N . VAL A 1 159 ? -8.412 -33.446 -28.426 1.00 66.56 159 VAL A N 1
ATOM 1241 C CA . VAL A 1 159 ? -9.844 -33.399 -28.775 1.00 66.56 159 VAL A CA 1
ATOM 1242 C C . VAL A 1 159 ? -10.077 -33.592 -30.283 1.00 66.56 159 VAL A C 1
ATOM 1244 O O . VAL A 1 159 ? -11.152 -34.027 -30.693 1.00 66.56 159 VAL A O 1
ATOM 1247 N N . CYS A 1 160 ? -9.068 -33.331 -31.121 1.00 61.16 160 CYS A N 1
ATOM 1248 C CA . CYS A 1 160 ? -9.115 -33.505 -32.574 1.00 61.16 160 CYS A CA 1
ATOM 1249 C C . CYS A 1 160 ? -7.952 -34.405 -33.046 1.00 61.16 160 CYS A C 1
ATOM 1251 O O . CYS A 1 160 ? -6.892 -33.884 -33.397 1.00 61.16 160 CYS A O 1
ATOM 1253 N N . PRO A 1 161 ? -8.127 -35.743 -33.077 1.00 52.84 161 PRO A N 1
ATOM 1254 C CA . PRO A 1 161 ? -7.023 -36.691 -33.262 1.00 52.84 161 PRO A CA 1
ATOM 1255 C C . PRO A 1 161 ? -6.394 -36.712 -34.669 1.00 52.84 161 PRO A C 1
ATOM 1257 O O . PRO A 1 161 ? -5.371 -37.363 -34.860 1.00 52.84 161 PRO A O 1
ATOM 1260 N N . ASP A 1 162 ? -6.939 -35.984 -35.647 1.00 52.19 162 ASP A N 1
ATOM 1261 C CA . ASP A 1 162 ? -6.517 -36.066 -37.055 1.00 52.19 162 ASP A CA 1
ATOM 1262 C C . ASP A 1 162 ? -5.306 -35.175 -37.420 1.00 52.19 162 ASP A C 1
ATOM 1264 O O . ASP A 1 162 ? -5.151 -34.730 -38.553 1.00 52.19 162 ASP A O 1
ATOM 1268 N N . TYR A 1 163 ? -4.432 -34.865 -36.455 1.00 47.66 163 TYR A N 1
ATOM 1269 C CA . TYR A 1 163 ? -3.307 -33.944 -36.663 1.00 47.66 163 TYR A CA 1
ATOM 1270 C C . TYR A 1 163 ? -1.967 -34.503 -36.177 1.00 47.66 163 TYR A C 1
ATOM 1272 O O . TYR A 1 163 ? -1.389 -34.044 -35.189 1.00 47.66 163 TYR A O 1
ATOM 1280 N N . SER A 1 164 ? -1.423 -35.446 -36.951 1.00 49.75 164 SER A N 1
ATOM 1281 C CA . SER A 1 164 ? 0.014 -35.741 -36.981 1.00 49.75 164 SER A CA 1
ATOM 1282 C C . SER A 1 164 ? 0.632 -35.189 -38.271 1.00 49.75 164 SER A C 1
ATOM 1284 O O . SER A 1 164 ? 0.829 -35.891 -39.255 1.00 49.75 164 SER A O 1
ATOM 1286 N N . GLN A 1 165 ? 0.943 -33.893 -38.288 1.00 49.16 165 GLN A N 1
ATOM 1287 C CA . GLN A 1 165 ? 1.830 -33.330 -39.308 1.00 49.16 165 GLN A CA 1
ATOM 1288 C C . GLN A 1 165 ? 2.972 -32.572 -38.639 1.00 49.16 165 GLN A C 1
ATOM 1290 O O . GLN A 1 165 ? 2.779 -31.720 -37.772 1.00 49.16 165 GLN A O 1
ATOM 1295 N N . THR A 1 166 ? 4.185 -32.969 -39.011 1.00 49.75 166 THR A N 1
ATOM 1296 C CA . THR A 1 166 ? 5.454 -32.515 -38.443 1.00 49.75 166 THR A CA 1
ATOM 1297 C C . THR A 1 166 ? 5.738 -31.047 -38.755 1.00 49.75 166 THR A C 1
ATOM 1299 O O . THR A 1 166 ? 5.406 -30.558 -39.834 1.00 49.75 166 THR A O 1
ATOM 1302 N N . LEU A 1 167 ? 6.464 -30.393 -37.841 1.00 42.00 167 LEU A N 1
ATOM 1303 C CA . LEU A 1 167 ? 7.047 -29.039 -37.901 1.00 42.00 167 LEU A CA 1
ATOM 1304 C C . LEU A 1 167 ? 7.605 -28.615 -39.286 1.00 42.00 167 LEU A C 1
ATOM 1306 O O . LEU A 1 167 ? 7.626 -27.429 -39.612 1.00 42.00 167 LEU A O 1
ATOM 1310 N N . ALA A 1 168 ? 7.998 -29.580 -40.123 1.00 46.09 168 ALA A N 1
ATOM 1311 C CA . ALA A 1 168 ? 8.458 -29.395 -41.498 1.00 46.09 168 ALA A CA 1
ATOM 1312 C C . ALA A 1 168 ? 7.415 -28.774 -42.455 1.00 46.09 168 ALA A C 1
ATOM 1314 O O . ALA A 1 168 ? 7.790 -28.000 -43.332 1.00 46.09 168 ALA A O 1
ATOM 1315 N N . GLU A 1 169 ? 6.116 -29.054 -42.302 1.00 52.09 169 GLU A N 1
ATOM 1316 C CA . GLU A 1 169 ? 5.088 -28.508 -43.210 1.00 52.09 169 GLU A CA 1
ATOM 1317 C C . GLU A 1 169 ? 4.720 -27.049 -42.894 1.00 52.09 169 GLU A C 1
ATOM 1319 O O . GLU A 1 169 ? 4.355 -26.283 -43.787 1.00 52.09 169 GLU A O 1
ATOM 1324 N N . ILE A 1 170 ? 4.895 -26.632 -41.637 1.00 50.31 170 ILE A N 1
ATOM 1325 C CA . ILE A 1 170 ? 4.670 -25.253 -41.180 1.00 50.31 170 ILE A CA 1
ATOM 1326 C C . ILE A 1 170 ? 5.826 -24.344 -41.625 1.00 50.31 170 ILE A C 1
ATOM 1328 O O . ILE A 1 170 ? 5.582 -23.240 -42.111 1.00 50.31 170 ILE A O 1
ATOM 1332 N N . LEU A 1 171 ? 7.071 -24.835 -41.568 1.00 45.12 171 LEU A N 1
ATOM 1333 C CA . LEU A 1 171 ? 8.232 -24.164 -42.173 1.00 45.12 171 LEU A CA 1
ATOM 1334 C C . LEU A 1 171 ? 8.064 -23.992 -43.693 1.00 45.12 171 LEU A C 1
ATOM 1336 O O . LEU A 1 171 ? 8.444 -22.961 -44.242 1.00 45.12 171 LEU A O 1
ATOM 1340 N N . LYS A 1 172 ? 7.382 -24.934 -44.357 1.00 44.97 172 LYS A N 1
ATOM 1341 C CA . LYS A 1 172 ? 7.058 -24.869 -45.791 1.00 44.97 172 LYS A CA 1
ATOM 1342 C C . LYS A 1 172 ? 6.084 -23.742 -46.161 1.00 44.97 172 LYS A C 1
ATOM 1344 O O . LYS A 1 172 ? 6.124 -23.253 -47.283 1.00 44.97 172 LYS A O 1
ATOM 1349 N N . LYS A 1 173 ? 5.230 -23.291 -45.231 1.00 45.12 173 LYS A N 1
ATOM 1350 C CA . LYS A 1 173 ? 4.363 -22.111 -45.433 1.00 45.12 173 LYS A CA 1
ATOM 1351 C C . LYS A 1 173 ? 5.108 -20.780 -45.255 1.00 45.12 173 LYS A C 1
ATOM 1353 O O . LYS A 1 173 ? 4.605 -19.751 -45.707 1.00 45.12 173 LYS A O 1
ATOM 1358 N N . LEU A 1 174 ? 6.283 -20.789 -44.619 1.00 40.31 174 LEU A N 1
ATOM 1359 C CA . LEU A 1 174 ? 7.144 -19.611 -44.470 1.00 40.31 174 LEU A CA 1
ATOM 1360 C C . LEU A 1 174 ? 8.162 -19.481 -45.617 1.00 40.31 174 LEU A C 1
ATOM 1362 O O . LEU A 1 174 ? 8.609 -18.374 -45.915 1.00 40.31 174 LEU A O 1
ATOM 1366 N N . ASP A 1 175 ? 8.456 -20.581 -46.313 1.00 39.66 175 ASP A N 1
ATOM 1367 C CA . ASP A 1 175 ? 9.342 -20.614 -47.474 1.00 39.66 175 ASP A CA 1
ATOM 1368 C C . ASP A 1 175 ? 8.586 -20.282 -48.771 1.00 39.66 175 ASP A C 1
ATOM 1370 O O . ASP A 1 175 ? 8.302 -21.122 -49.624 1.00 39.66 175 ASP A O 1
ATOM 1374 N N . LYS A 1 176 ? 8.338 -18.986 -48.993 1.00 45.78 176 LYS A N 1
ATOM 1375 C CA . LYS A 1 176 ? 8.119 -18.435 -50.348 1.00 45.78 176 LYS A CA 1
ATOM 1376 C C . LYS A 1 176 ? 9.420 -18.433 -51.176 1.00 45.78 176 LYS A C 1
ATOM 1378 O O . LYS A 1 176 ? 9.744 -17.460 -51.852 1.00 45.78 176 LYS A O 1
ATOM 1383 N N . LEU A 1 177 ? 10.173 -19.527 -51.108 1.00 40.66 177 LEU A N 1
ATOM 1384 C CA . LEU A 1 177 ? 11.403 -19.788 -51.854 1.00 40.66 177 LEU A CA 1
ATOM 1385 C C . LEU A 1 177 ? 11.133 -20.701 -53.065 1.00 40.66 177 LEU A C 1
ATOM 1387 O O . LEU A 1 177 ? 11.802 -20.567 -54.089 1.00 40.66 177 LEU A O 1
ATOM 1391 N N . ASP A 1 178 ? 10.080 -21.526 -53.029 1.00 42.38 178 ASP A N 1
ATOM 1392 C CA . ASP A 1 178 ? 9.701 -22.409 -54.147 1.00 42.38 178 ASP A CA 1
ATOM 1393 C C . ASP A 1 178 ? 9.082 -21.673 -55.347 1.00 42.38 178 ASP A C 1
ATOM 1395 O O . ASP A 1 178 ? 9.169 -22.148 -56.482 1.00 42.38 178 ASP A O 1
ATOM 1399 N N . ASP A 1 179 ? 8.518 -20.481 -55.144 1.00 45.19 179 ASP A N 1
ATOM 1400 C CA . ASP A 1 179 ? 8.030 -19.645 -56.249 1.00 45.19 179 ASP A CA 1
ATOM 1401 C C . ASP A 1 179 ? 9.179 -18.896 -56.947 1.00 45.19 179 ASP A C 1
ATOM 1403 O O . ASP A 1 179 ? 9.125 -18.660 -58.153 1.00 45.19 179 ASP A O 1
ATOM 1407 N N . ILE A 1 180 ? 10.281 -18.633 -56.233 1.00 43.78 180 ILE A N 1
ATOM 1408 C CA . ILE A 1 180 ? 11.524 -18.099 -56.809 1.00 43.78 180 ILE A CA 1
ATOM 1409 C C . ILE A 1 180 ? 12.303 -19.218 -57.515 1.00 43.78 180 ILE A C 1
ATOM 1411 O O . ILE A 1 180 ? 12.803 -19.001 -58.614 1.00 43.78 180 ILE A O 1
ATOM 1415 N N . ASN A 1 181 ? 12.332 -20.439 -56.970 1.00 39.38 181 ASN A N 1
ATOM 1416 C CA . ASN A 1 181 ? 12.946 -21.589 -57.642 1.00 39.38 181 ASN A CA 1
ATOM 1417 C C . ASN A 1 181 ? 12.158 -22.046 -58.882 1.00 39.38 181 ASN A C 1
ATOM 1419 O O . ASN A 1 181 ? 12.776 -22.423 -59.877 1.00 39.38 181 ASN A O 1
ATOM 1423 N N . ARG A 1 182 ? 10.819 -21.944 -58.890 1.00 44.41 182 ARG A N 1
ATOM 1424 C CA . ARG A 1 182 ? 10.014 -22.143 -60.112 1.00 44.41 182 ARG A CA 1
ATOM 1425 C C . ARG A 1 182 ? 10.198 -21.019 -61.129 1.00 44.41 182 ARG A C 1
ATOM 1427 O O . ARG A 1 182 ? 10.259 -21.316 -62.318 1.00 44.41 182 ARG A O 1
ATOM 1434 N N . ALA A 1 183 ? 10.378 -19.772 -60.691 1.00 42.28 183 ALA A N 1
ATOM 1435 C CA . ALA A 1 183 ? 10.758 -18.676 -61.584 1.00 42.28 183 ALA A CA 1
ATOM 1436 C C . ALA A 1 183 ? 12.174 -18.869 -62.166 1.00 42.28 183 ALA A C 1
ATOM 1438 O O . ALA A 1 183 ? 12.385 -18.629 -63.349 1.00 42.28 183 ALA A O 1
ATOM 1439 N N . ILE A 1 184 ? 13.130 -19.392 -61.389 1.00 43.66 184 ILE A N 1
ATOM 1440 C CA . ILE A 1 184 ? 14.491 -19.719 -61.850 1.00 43.66 184 ILE A CA 1
ATOM 1441 C C . ILE A 1 184 ? 14.492 -20.934 -62.794 1.00 43.66 184 ILE A C 1
ATOM 1443 O O . ILE A 1 184 ? 15.222 -20.928 -63.782 1.00 43.66 184 ILE A O 1
ATOM 1447 N N . ALA A 1 185 ? 13.657 -21.950 -62.554 1.00 45.97 185 ALA A N 1
ATOM 1448 C CA . ALA A 1 185 ? 13.501 -23.098 -63.451 1.00 45.97 185 ALA A CA 1
ATOM 1449 C C . ALA A 1 185 ? 12.792 -22.726 -64.768 1.00 45.97 185 ALA A C 1
ATOM 1451 O O . ALA A 1 185 ? 13.181 -23.221 -65.825 1.00 45.97 185 ALA A O 1
ATOM 1452 N N . ALA A 1 186 ? 11.819 -21.807 -64.728 1.00 48.38 186 ALA A N 1
ATOM 1453 C CA . ALA A 1 186 ? 11.197 -21.229 -65.921 1.00 48.38 186 ALA A CA 1
ATOM 1454 C C . ALA A 1 186 ? 12.196 -20.372 -66.723 1.00 48.38 186 ALA A C 1
ATOM 1456 O O . ALA A 1 186 ? 12.313 -20.538 -67.932 1.00 48.38 186 ALA A O 1
ATOM 1457 N N . ILE A 1 187 ? 13.023 -19.567 -66.046 1.00 49.50 187 ILE A N 1
ATOM 1458 C CA . ILE A 1 187 ? 14.105 -18.785 -66.671 1.00 49.50 187 ILE A CA 1
ATOM 1459 C C . ILE A 1 187 ? 15.232 -19.693 -67.210 1.00 49.50 187 ILE A C 1
ATOM 1461 O O . ILE A 1 187 ? 15.875 -19.367 -68.208 1.00 49.50 187 ILE A O 1
ATOM 1465 N N . ALA A 1 188 ? 15.482 -20.858 -66.604 1.00 47.62 188 ALA A N 1
ATOM 1466 C CA . ALA A 1 188 ? 16.424 -21.854 -67.122 1.00 47.62 188 ALA A CA 1
ATOM 1467 C C . ALA A 1 188 ? 15.883 -22.590 -68.365 1.00 47.62 188 ALA A C 1
ATOM 1469 O O . ALA A 1 188 ? 16.654 -22.871 -69.284 1.00 47.62 188 ALA A O 1
ATOM 1470 N N . ALA A 1 189 ? 14.572 -22.851 -68.424 1.00 53.22 189 ALA A N 1
ATOM 1471 C CA . ALA A 1 189 ? 13.900 -23.416 -69.594 1.00 53.22 189 ALA A CA 1
ATOM 1472 C C . ALA A 1 189 ? 13.832 -22.413 -70.762 1.00 53.22 189 ALA A C 1
ATOM 1474 O O . ALA A 1 189 ? 14.124 -22.783 -71.901 1.00 53.22 189 ALA A O 1
ATOM 1475 N N . ASP A 1 190 ? 13.574 -21.133 -70.479 1.00 51.16 190 ASP A N 1
ATOM 1476 C CA . ASP A 1 190 ? 13.614 -20.057 -71.476 1.00 51.16 190 ASP A CA 1
ATOM 1477 C C . ASP A 1 190 ? 15.040 -19.822 -72.008 1.00 51.16 190 ASP A C 1
ATOM 1479 O O . ASP A 1 190 ? 15.235 -19.644 -73.210 1.00 51.16 190 ASP A O 1
ATOM 1483 N N . ASN A 1 191 ? 16.069 -19.945 -71.160 1.00 46.09 191 ASN A N 1
ATOM 1484 C CA . ASN A 1 191 ? 17.475 -19.891 -71.587 1.00 46.09 191 ASN A CA 1
ATOM 1485 C C . ASN A 1 191 ? 17.917 -21.105 -72.429 1.00 46.09 191 ASN A C 1
ATOM 1487 O O . ASN A 1 191 ? 18.833 -20.982 -73.245 1.00 46.09 191 ASN A O 1
ATOM 1491 N N . ALA A 1 192 ? 17.294 -22.276 -72.260 1.00 53.97 192 ALA A N 1
ATOM 1492 C CA . ALA A 1 192 ? 17.536 -23.439 -73.117 1.00 53.97 192 ALA A CA 1
ATOM 1493 C C . ALA A 1 192 ? 16.859 -23.285 -74.492 1.00 53.97 192 ALA A C 1
ATOM 1495 O O . ALA A 1 192 ? 17.456 -23.637 -75.511 1.00 53.97 192 ALA A O 1
ATOM 1496 N N . ARG A 1 193 ? 15.664 -22.679 -74.534 1.00 58.12 193 ARG A N 1
ATOM 1497 C CA . ARG A 1 193 ? 14.948 -22.334 -75.774 1.00 58.12 193 ARG A CA 1
ATOM 1498 C C . ARG A 1 193 ? 15.690 -21.263 -76.582 1.00 58.12 193 ARG A C 1
ATOM 1500 O O . ARG A 1 193 ? 15.956 -21.467 -77.760 1.00 58.12 193 ARG A O 1
ATOM 1507 N N . LEU A 1 194 ? 16.169 -20.210 -75.915 1.00 51.59 194 LEU A N 1
ATOM 1508 C CA . LEU A 1 194 ? 16.989 -19.156 -76.525 1.00 51.59 194 LEU A CA 1
ATOM 1509 C C . LEU A 1 194 ? 18.343 -19.666 -77.054 1.00 51.59 194 LEU A C 1
ATOM 1511 O O . LEU A 1 194 ? 18.861 -19.120 -78.024 1.00 51.59 194 LEU A O 1
ATOM 1515 N N . ARG A 1 195 ? 18.921 -20.726 -76.466 1.00 54.38 195 ARG A N 1
ATOM 1516 C CA . ARG A 1 195 ? 20.125 -21.395 -77.004 1.00 54.38 195 ARG A CA 1
ATOM 1517 C C . ARG A 1 195 ? 19.831 -22.210 -78.268 1.00 54.38 195 ARG A C 1
ATOM 1519 O O . ARG A 1 195 ? 20.629 -22.155 -79.197 1.00 54.38 195 ARG A O 1
ATOM 1526 N N . SER A 1 196 ? 18.683 -22.888 -78.330 1.00 61.72 196 SER A N 1
ATOM 1527 C CA . SER A 1 196 ? 18.218 -23.591 -79.537 1.00 61.72 196 SER A CA 1
ATOM 1528 C C . SER A 1 196 ? 17.946 -22.623 -80.697 1.00 61.72 196 SER A C 1
ATOM 1530 O O . SER A 1 196 ? 18.319 -22.903 -81.835 1.00 61.72 196 SER A O 1
ATOM 1532 N N . ASP A 1 197 ? 17.363 -21.456 -80.408 1.00 60.34 197 ASP A N 1
ATOM 1533 C CA . ASP A 1 197 ? 17.107 -20.414 -81.410 1.00 60.34 197 ASP A CA 1
ATOM 1534 C C . ASP A 1 197 ? 18.414 -19.740 -81.885 1.00 60.34 197 ASP A C 1
ATOM 1536 O O . ASP A 1 197 ? 18.560 -19.402 -83.062 1.00 60.34 197 ASP A O 1
ATOM 1540 N N . LEU A 1 198 ? 19.418 -19.614 -81.005 1.00 50.69 198 LEU A N 1
ATOM 1541 C CA . LEU A 1 198 ? 20.748 -19.092 -81.344 1.00 50.69 198 LEU A CA 1
ATOM 1542 C C . LEU A 1 198 ? 21.557 -20.051 -82.240 1.00 50.69 198 LEU A C 1
ATOM 1544 O O . LEU A 1 198 ? 22.288 -19.595 -83.123 1.00 50.69 198 LEU A O 1
ATOM 1548 N N . ASP A 1 199 ? 21.425 -21.365 -82.045 1.00 60.16 199 ASP A N 1
ATOM 1549 C CA . ASP A 1 199 ? 22.083 -22.376 -82.883 1.00 60.16 199 ASP A CA 1
ATOM 1550 C C . ASP A 1 199 ? 21.404 -22.511 -84.263 1.00 60.16 199 ASP A C 1
ATOM 1552 O O . ASP A 1 199 ? 22.096 -22.669 -85.273 1.00 60.16 199 ASP A O 1
ATOM 1556 N N . ALA A 1 200 ? 20.081 -22.314 -84.346 1.00 60.81 200 ALA A N 1
ATOM 1557 C CA . ALA A 1 200 ? 19.350 -22.221 -85.615 1.00 60.81 200 ALA A CA 1
ATOM 1558 C C . ALA A 1 200 ? 19.757 -20.982 -86.445 1.00 60.81 200 ALA A C 1
ATOM 1560 O O . ALA A 1 200 ? 19.932 -21.071 -87.663 1.00 60.81 200 ALA A O 1
ATOM 1561 N N . ILE A 1 201 ? 19.999 -19.837 -85.792 1.00 54.81 201 ILE A N 1
ATOM 1562 C CA . ILE A 1 201 ? 20.466 -18.600 -86.447 1.00 54.81 201 ILE A CA 1
ATOM 1563 C C . ILE A 1 201 ? 21.939 -18.709 -86.891 1.00 54.81 201 ILE A C 1
ATOM 1565 O O . ILE A 1 201 ? 22.293 -18.241 -87.977 1.00 54.81 201 ILE A O 1
ATOM 1569 N N . LYS A 1 202 ? 22.802 -19.385 -86.116 1.00 53.94 202 LYS A N 1
ATOM 1570 C CA . LYS A 1 202 ? 24.197 -19.666 -86.513 1.00 53.94 202 LYS A CA 1
ATOM 1571 C C . LYS A 1 202 ? 24.297 -20.629 -87.702 1.00 53.94 202 LYS A C 1
ATOM 1573 O O . LYS A 1 202 ? 25.162 -20.431 -88.557 1.00 53.94 202 LYS A O 1
ATOM 1578 N N . GLY A 1 203 ? 23.403 -21.617 -87.794 1.00 58.06 203 GLY A N 1
ATOM 1579 C CA . GLY A 1 203 ? 23.296 -22.508 -88.956 1.00 58.06 203 GLY A CA 1
ATOM 1580 C C . GLY A 1 203 ? 22.889 -21.771 -90.240 1.00 58.06 203 GLY A C 1
ATOM 1581 O O . GLY A 1 203 ? 23.480 -22.001 -91.296 1.00 58.06 203 GLY A O 1
ATOM 1582 N N . GLY A 1 204 ? 21.962 -20.811 -90.135 1.00 59.97 204 GLY A N 1
ATOM 1583 C CA . GLY A 1 204 ? 21.548 -19.951 -91.253 1.00 59.97 204 GLY A CA 1
ATOM 1584 C C . GLY A 1 204 ? 22.643 -18.987 -91.734 1.00 59.97 204 GLY A C 1
ATOM 1585 O O . GLY A 1 204 ? 22.811 -18.786 -92.938 1.00 59.97 204 GLY A O 1
ATOM 1586 N N . GLN A 1 205 ? 23.465 -18.449 -90.824 1.00 51.34 205 GLN A N 1
ATOM 1587 C CA . GLN A 1 205 ? 24.603 -17.590 -91.191 1.00 51.34 205 GLN A CA 1
ATOM 1588 C C . GLN A 1 205 ? 25.760 -18.355 -91.862 1.00 51.34 205 GLN A C 1
ATOM 1590 O O . GLN A 1 205 ? 26.464 -17.782 -92.693 1.00 51.34 205 GLN A O 1
ATOM 1595 N N . GLN A 1 206 ? 25.940 -19.651 -91.581 1.00 50.66 206 GLN A N 1
ATOM 1596 C CA . GLN A 1 206 ? 26.958 -20.481 -92.245 1.00 50.66 206 GLN A CA 1
ATOM 1597 C C . GLN A 1 206 ? 26.564 -20.945 -93.659 1.00 50.66 206 GLN A C 1
ATOM 1599 O O . GLN A 1 206 ? 27.451 -21.232 -94.465 1.00 50.66 206 GLN A O 1
ATOM 1604 N N . GLN A 1 207 ? 25.270 -20.967 -94.000 1.00 51.41 207 GLN A N 1
ATOM 1605 C CA . GLN A 1 207 ? 24.802 -21.224 -95.370 1.00 51.41 207 GLN A CA 1
ATOM 1606 C C . GLN A 1 207 ? 24.875 -19.975 -96.265 1.00 51.41 207 GLN A C 1
ATOM 1608 O O . GLN A 1 207 ? 25.218 -20.095 -97.438 1.00 51.41 207 GLN A O 1
ATOM 1613 N N . LEU A 1 208 ? 24.678 -18.774 -95.707 1.00 49.53 208 LEU A N 1
ATOM 1614 C CA . LEU A 1 208 ? 24.875 -17.499 -96.419 1.00 49.53 208 LEU A CA 1
ATOM 1615 C C . LEU A 1 208 ? 26.362 -17.167 -96.662 1.00 49.53 208 LEU A C 1
ATOM 1617 O O . LEU A 1 208 ? 26.698 -16.552 -97.669 1.00 49.53 208 LEU A O 1
ATOM 1621 N N . ALA A 1 209 ? 27.269 -17.635 -95.796 1.00 47.75 209 ALA A N 1
ATOM 1622 C CA . ALA A 1 209 ? 28.716 -17.445 -95.949 1.00 47.75 209 ALA A CA 1
ATOM 1623 C C . ALA A 1 209 ? 29.373 -18.362 -97.006 1.00 47.75 209 ALA A C 1
ATOM 1625 O O . ALA A 1 209 ? 30.482 -18.077 -97.453 1.00 47.75 209 ALA A O 1
ATOM 1626 N N . ARG A 1 210 ? 28.707 -19.445 -97.437 1.00 48.06 210 ARG A N 1
ATOM 1627 C CA . ARG A 1 210 ? 29.200 -20.345 -98.502 1.00 48.06 210 ARG A CA 1
ATOM 1628 C C . ARG A 1 210 ? 28.795 -19.917 -99.918 1.00 48.06 210 ARG A C 1
ATOM 1630 O O . ARG A 1 210 ? 29.312 -20.482 -100.871 1.00 48.06 210 ARG A O 1
ATOM 1637 N N . ALA A 1 211 ? 27.931 -18.911 -100.058 1.00 45.34 211 ALA A N 1
ATOM 1638 C CA . ALA A 1 211 ? 27.456 -18.410 -101.350 1.00 45.34 211 ALA A CA 1
ATOM 1639 C C . ALA A 1 211 ? 28.201 -17.154 -101.859 1.00 45.34 211 ALA A C 1
ATOM 1641 O O . ALA A 1 211 ? 27.864 -16.641 -102.919 1.00 45.34 211 ALA A O 1
ATOM 1642 N N . ALA A 1 212 ? 29.206 -16.649 -101.129 1.00 42.50 212 ALA A N 1
ATOM 1643 C CA . ALA A 1 212 ? 29.872 -15.373 -101.434 1.00 42.50 212 ALA A CA 1
ATOM 1644 C C . ALA A 1 212 ? 31.399 -15.477 -101.648 1.00 42.50 212 ALA A C 1
ATOM 1646 O O . ALA A 1 212 ? 32.101 -14.473 -101.555 1.00 42.50 212 ALA A O 1
ATOM 1647 N N . ALA A 1 213 ? 31.931 -16.674 -101.922 1.00 41.12 213 ALA A N 1
ATOM 1648 C CA . ALA A 1 213 ? 33.372 -16.911 -102.052 1.00 41.12 213 ALA A CA 1
ATOM 1649 C C . ALA A 1 213 ? 33.757 -17.640 -103.354 1.00 41.12 213 ALA A C 1
ATOM 1651 O O . ALA A 1 213 ? 34.434 -18.659 -103.307 1.00 41.12 213 ALA A O 1
ATOM 1652 N N . GLU A 1 214 ? 33.374 -17.097 -104.513 1.00 35.66 214 GLU A N 1
ATOM 1653 C CA . GLU A 1 214 ? 34.000 -17.409 -105.810 1.00 35.66 214 GLU A CA 1
ATOM 1654 C C . GLU A 1 214 ? 34.099 -16.139 -106.676 1.00 35.66 214 GLU A C 1
ATOM 1656 O O . GLU A 1 214 ? 33.164 -15.813 -107.395 1.00 35.66 214 GLU A O 1
ATOM 1661 N N . SER A 1 215 ? 35.225 -15.412 -106.585 1.00 33.12 215 SER A N 1
ATOM 1662 C CA . SER A 1 215 ? 35.905 -14.724 -107.710 1.00 33.12 215 SER A CA 1
ATOM 1663 C C . SER A 1 215 ? 37.077 -13.840 -107.221 1.00 33.12 215 SER A C 1
ATOM 1665 O O . SER A 1 215 ? 36.905 -12.990 -106.354 1.00 33.12 215 SER A O 1
ATOM 1667 N N . GLN A 1 216 ? 38.254 -14.094 -107.805 1.00 33.34 216 GLN A N 1
ATOM 1668 C CA . GLN A 1 216 ? 39.618 -13.507 -107.717 1.00 33.34 216 GLN A CA 1
ATOM 1669 C C . GLN A 1 216 ? 39.740 -11.952 -107.888 1.00 33.34 216 GLN A C 1
ATOM 1671 O O . GLN A 1 216 ? 38.716 -11.328 -108.145 1.00 33.34 216 GLN A O 1
ATOM 1676 N N . PRO A 1 217 ? 40.944 -11.311 -108.042 1.00 41.50 217 PRO A N 1
ATOM 1677 C CA . PRO A 1 217 ? 42.263 -11.325 -107.343 1.00 41.50 217 PRO A CA 1
ATOM 1678 C C . PRO A 1 217 ? 42.857 -9.892 -107.016 1.00 41.50 217 PRO A C 1
ATOM 1680 O O . PRO A 1 217 ? 42.241 -8.875 -107.308 1.00 41.50 217 PRO A O 1
ATOM 1683 N N . HIS A 1 218 ? 44.074 -9.832 -106.416 1.00 39.59 218 HIS A N 1
ATOM 1684 C CA . HIS A 1 218 ? 45.016 -8.685 -106.133 1.00 39.59 218 HIS A CA 1
ATOM 1685 C C . HIS A 1 218 ? 45.341 -7.720 -107.319 1.00 39.59 218 HIS A C 1
ATOM 1687 O O . HIS A 1 218 ? 44.993 -8.134 -108.424 1.00 39.59 218 HIS A O 1
ATOM 1693 N N . PRO A 1 219 ? 46.075 -6.546 -107.224 1.00 45.22 219 PRO A N 1
ATOM 1694 C CA . PRO A 1 219 ? 47.063 -5.971 -106.234 1.00 45.22 219 PRO A CA 1
ATOM 1695 C C . PRO A 1 219 ? 46.954 -4.394 -106.076 1.00 45.22 219 PRO A C 1
ATOM 1697 O O . PRO A 1 219 ? 45.857 -3.902 -106.322 1.00 45.22 219 PRO A O 1
ATOM 1700 N N . PRO A 1 220 ? 47.981 -3.517 -105.812 1.00 43.19 220 PRO A N 1
ATOM 1701 C CA . PRO A 1 220 ? 49.263 -3.534 -105.062 1.00 43.19 220 PRO A CA 1
ATOM 1702 C C . PRO A 1 220 ? 49.389 -2.417 -103.963 1.00 43.19 220 PRO A C 1
ATOM 1704 O O . PRO A 1 220 ? 48.534 -1.550 -103.809 1.00 43.19 220 PRO A O 1
ATOM 1707 N N . ALA A 1 221 ? 50.495 -2.417 -103.202 1.00 48.06 221 ALA A N 1
ATOM 1708 C CA . ALA A 1 221 ? 50.829 -1.453 -102.134 1.00 48.06 221 ALA A CA 1
ATOM 1709 C C . ALA A 1 221 ? 51.449 -0.116 -102.621 1.00 48.06 221 ALA A C 1
ATOM 1711 O O . ALA A 1 221 ? 52.130 -0.113 -103.649 1.00 48.06 221 ALA A O 1
ATOM 1712 N N . PRO A 1 222 ? 51.357 0.978 -101.821 1.00 44.47 222 PRO A N 1
ATOM 1713 C CA . PRO A 1 222 ? 52.415 1.997 -101.832 1.00 44.47 222 PRO A CA 1
ATOM 1714 C C . PRO A 1 222 ? 52.862 2.565 -100.457 1.00 44.47 222 PRO A C 1
ATOM 1716 O O . PRO A 1 222 ? 52.057 2.953 -99.618 1.00 44.47 222 PRO A O 1
ATOM 1719 N N . ARG A 1 223 ? 54.195 2.735 -100.377 1.00 42.75 223 ARG A N 1
ATOM 1720 C CA . ARG A 1 223 ? 55.026 3.736 -99.661 1.00 42.75 223 ARG A CA 1
ATOM 1721 C C . ARG A 1 223 ? 55.211 3.643 -98.129 1.00 42.75 223 ARG A C 1
ATOM 1723 O O . ARG A 1 223 ? 54.279 3.738 -97.343 1.00 42.75 223 ARG A O 1
ATOM 1730 N N . ALA A 1 224 ? 56.484 3.549 -97.723 1.00 54.88 224 ALA A N 1
ATOM 1731 C CA . ALA A 1 224 ? 56.943 3.587 -96.334 1.00 54.88 224 ALA A CA 1
ATOM 1732 C C . ALA A 1 224 ? 56.865 5.010 -95.746 1.00 54.88 224 ALA A C 1
ATOM 1734 O O . ALA A 1 224 ? 57.397 5.956 -96.329 1.00 54.88 224 ALA A O 1
ATOM 1735 N N . ALA A 1 225 ? 56.202 5.131 -94.595 1.00 48.34 225 ALA A N 1
ATOM 1736 C CA . ALA A 1 225 ? 56.035 6.363 -93.827 1.00 48.34 225 ALA A CA 1
ATOM 1737 C C . ALA A 1 225 ? 57.263 6.670 -92.943 1.00 48.34 225 ALA A C 1
ATOM 1739 O O . ALA A 1 225 ? 58.004 5.765 -92.549 1.00 48.34 225 ALA A O 1
ATOM 1740 N N . THR A 1 226 ? 57.481 7.949 -92.623 1.00 62.88 226 THR A N 1
ATOM 1741 C CA . THR A 1 226 ? 58.573 8.411 -91.740 1.00 62.88 226 THR A CA 1
ATOM 1742 C C . THR A 1 226 ? 58.387 7.926 -90.287 1.00 62.88 226 THR A C 1
ATOM 1744 O O . THR A 1 226 ? 57.263 7.627 -89.893 1.00 62.88 226 THR A O 1
ATOM 1747 N N . PRO A 1 227 ? 59.428 7.856 -89.426 1.00 61.19 227 PRO A N 1
ATOM 1748 C CA . PRO A 1 227 ? 59.280 7.375 -88.043 1.00 61.19 227 PRO A CA 1
ATOM 1749 C C . PRO A 1 227 ? 58.250 8.140 -87.193 1.00 61.19 227 PRO A C 1
ATOM 1751 O O . PRO A 1 227 ? 57.649 7.546 -86.298 1.00 61.19 227 PRO A O 1
ATOM 1754 N N . GLU A 1 228 ? 58.026 9.433 -87.453 1.00 56.91 228 GLU A N 1
ATOM 1755 C CA . GLU A 1 228 ? 56.982 10.226 -86.785 1.00 56.91 228 GLU A CA 1
ATOM 1756 C C . GLU A 1 228 ? 55.582 9.942 -87.332 1.00 56.91 228 GLU A C 1
ATOM 1758 O O . GLU A 1 228 ? 54.649 9.811 -86.545 1.00 56.91 228 GLU A O 1
ATOM 1763 N N . GLU A 1 229 ? 55.424 9.757 -88.643 1.00 55.81 229 GLU A N 1
ATOM 1764 C CA . GLU A 1 229 ? 54.146 9.361 -89.248 1.00 55.81 229 GLU A CA 1
ATOM 1765 C C . GLU A 1 229 ? 53.781 7.916 -88.898 1.00 55.81 229 GLU A C 1
ATOM 1767 O O . GLU A 1 229 ? 52.618 7.622 -88.637 1.00 55.81 229 GLU A O 1
ATOM 1772 N N . VAL A 1 230 ? 54.770 7.023 -88.799 1.00 58.66 230 VAL A N 1
ATOM 1773 C CA . VAL A 1 230 ? 54.613 5.659 -88.282 1.00 58.66 230 VAL A CA 1
ATOM 1774 C C . VAL A 1 230 ? 54.220 5.705 -86.813 1.00 58.66 230 VAL A C 1
ATOM 1776 O O . VAL A 1 230 ? 53.295 5.007 -86.430 1.00 58.66 230 VAL A O 1
ATOM 1779 N N . ARG A 1 231 ? 54.841 6.554 -85.983 1.00 60.75 231 ARG A N 1
ATOM 1780 C CA . ARG A 1 231 ? 54.417 6.727 -84.584 1.00 60.75 231 ARG A CA 1
ATOM 1781 C C . ARG A 1 231 ? 53.010 7.288 -84.483 1.00 60.75 231 ARG A C 1
ATOM 1783 O O . ARG A 1 231 ? 52.222 6.725 -83.746 1.00 60.75 231 ARG A O 1
ATOM 1790 N N . LYS A 1 232 ? 52.670 8.335 -85.230 1.00 61.78 232 LYS A N 1
ATOM 1791 C CA . LYS A 1 232 ? 51.337 8.943 -85.208 1.00 61.78 232 LYS A CA 1
ATOM 1792 C C . LYS A 1 232 ? 50.265 7.964 -85.688 1.00 61.78 232 LYS A C 1
ATOM 1794 O O . LYS A 1 232 ? 49.280 7.770 -84.992 1.00 61.78 232 LYS A O 1
ATOM 1799 N N . THR A 1 233 ? 50.511 7.261 -86.792 1.00 57.50 233 THR A N 1
ATOM 1800 C CA . THR A 1 233 ? 49.589 6.254 -87.341 1.00 57.50 233 THR A CA 1
ATOM 1801 C C . THR A 1 233 ? 49.493 5.031 -86.430 1.00 57.50 233 THR A C 1
ATOM 1803 O O . THR A 1 233 ? 48.394 4.546 -86.183 1.00 57.50 233 THR A O 1
ATOM 1806 N N . ILE A 1 234 ? 50.603 4.546 -85.859 1.00 56.62 234 ILE A N 1
ATOM 1807 C CA . ILE A 1 234 ? 50.587 3.472 -84.854 1.00 56.62 234 ILE A CA 1
ATOM 1808 C C . ILE A 1 234 ? 49.824 3.927 -83.614 1.00 56.62 234 ILE A C 1
ATOM 1810 O O . ILE A 1 234 ? 49.023 3.144 -83.130 1.00 56.62 234 ILE A O 1
ATOM 1814 N N . THR A 1 235 ? 50.010 5.157 -83.126 1.00 58.22 235 THR A N 1
ATOM 1815 C CA . THR A 1 235 ? 49.307 5.707 -81.956 1.00 58.22 235 THR A CA 1
ATOM 1816 C C . THR A 1 235 ? 47.814 5.900 -82.229 1.00 58.22 235 THR A C 1
ATOM 1818 O O . THR A 1 235 ? 47.008 5.494 -81.405 1.00 58.22 235 THR A O 1
ATOM 1821 N N . GLU A 1 236 ? 47.414 6.416 -83.393 1.00 57.38 236 GLU A N 1
ATOM 1822 C CA . GLU A 1 236 ? 46.004 6.576 -83.790 1.00 57.38 236 GLU A CA 1
ATOM 1823 C C . GLU A 1 236 ? 45.309 5.216 -84.027 1.00 57.38 236 GLU A C 1
ATOM 1825 O O . GLU A 1 236 ? 44.152 5.012 -83.642 1.00 57.38 236 GLU A O 1
ATOM 1830 N N . THR A 1 237 ? 46.030 4.237 -84.583 1.00 54.94 237 THR A N 1
ATOM 1831 C CA . THR A 1 237 ? 45.528 2.865 -84.789 1.00 54.94 237 THR A CA 1
ATOM 1832 C C . THR A 1 237 ? 45.514 2.060 -83.479 1.00 54.94 237 THR A C 1
ATOM 1834 O O . THR A 1 237 ? 44.602 1.268 -83.252 1.00 54.94 237 THR A O 1
ATOM 1837 N N . LEU A 1 238 ? 46.479 2.282 -82.575 1.00 54.59 238 LEU A N 1
ATOM 1838 C CA . LEU A 1 238 ? 46.465 1.734 -81.214 1.00 54.59 238 LEU A CA 1
ATOM 1839 C C . LEU A 1 238 ? 45.305 2.321 -80.414 1.00 54.59 238 LEU A C 1
ATOM 1841 O O . LEU A 1 238 ? 44.580 1.557 -79.791 1.00 54.59 238 LEU A O 1
ATOM 1845 N N . ASP A 1 239 ? 45.128 3.643 -80.422 1.00 56.72 239 ASP A N 1
ATOM 1846 C CA . ASP A 1 239 ? 44.121 4.347 -79.624 1.00 56.72 239 ASP A CA 1
ATOM 1847 C C . ASP A 1 239 ? 42.695 3.960 -80.042 1.00 56.72 239 ASP A C 1
ATOM 1849 O O . ASP A 1 239 ? 41.861 3.680 -79.184 1.00 56.72 239 ASP A O 1
ATOM 1853 N N . SER A 1 240 ? 42.418 3.847 -81.347 1.00 56.25 240 SER A N 1
ATOM 1854 C CA . SER A 1 240 ? 41.103 3.414 -81.855 1.00 56.25 240 SER A CA 1
ATOM 1855 C C . SER A 1 240 ? 40.779 1.946 -81.546 1.00 56.25 240 SER A C 1
ATOM 1857 O O . SER A 1 240 ? 39.614 1.598 -81.357 1.00 56.25 240 SER A O 1
ATOM 1859 N N . GLN A 1 241 ? 41.790 1.078 -81.422 1.00 54.88 241 GLN A N 1
ATOM 1860 C CA . GLN A 1 241 ? 41.606 -0.306 -80.969 1.00 54.88 241 GLN A CA 1
ATOM 1861 C C . GLN A 1 241 ? 41.587 -0.450 -79.433 1.00 54.88 241 GLN A C 1
ATOM 1863 O O . GLN A 1 241 ? 41.130 -1.481 -78.931 1.00 54.88 241 GLN A O 1
ATOM 1868 N N . ARG A 1 242 ? 42.073 0.553 -78.681 1.00 56.44 242 ARG A N 1
ATOM 1869 C CA . ARG A 1 242 ? 42.295 0.536 -77.218 1.00 56.44 242 ARG A CA 1
ATOM 1870 C C . ARG A 1 242 ? 41.283 1.300 -76.373 1.00 56.44 242 ARG A C 1
ATOM 1872 O O . ARG A 1 242 ? 41.455 1.298 -75.159 1.00 56.44 242 ARG A O 1
ATOM 1879 N N . ASP A 1 243 ? 40.234 1.877 -76.954 1.00 57.69 243 ASP A N 1
ATOM 1880 C CA . ASP A 1 243 ? 39.257 2.689 -76.213 1.00 57.69 243 ASP A CA 1
ATOM 1881 C C . ASP A 1 243 ? 37.923 1.959 -75.921 1.00 57.69 243 ASP A C 1
ATOM 1883 O O . ASP A 1 243 ? 36.860 2.409 -76.364 1.00 57.69 243 ASP A O 1
ATOM 1887 N N . PRO A 1 244 ? 37.876 0.818 -75.188 1.00 59.34 244 PRO A N 1
ATOM 1888 C CA . PRO A 1 244 ? 36.629 0.457 -74.553 1.00 59.34 244 PRO A CA 1
ATOM 1889 C C . PRO A 1 244 ? 36.438 1.429 -73.400 1.00 59.34 244 PRO A C 1
ATOM 1891 O O . PRO A 1 244 ? 37.060 1.326 -72.340 1.00 59.34 244 PRO A O 1
ATOM 1894 N N . ARG A 1 245 ? 35.505 2.351 -73.605 1.00 75.88 245 ARG A N 1
ATOM 1895 C CA . ARG A 1 245 ? 35.109 3.301 -72.572 1.00 75.88 245 ARG A CA 1
ATOM 1896 C C . ARG A 1 245 ? 34.665 2.612 -71.286 1.00 75.88 245 ARG A C 1
ATOM 1898 O O . ARG A 1 245 ? 34.662 3.257 -70.253 1.00 75.88 245 ARG A O 1
ATOM 1905 N N . PHE A 1 246 ? 34.313 1.322 -71.330 1.00 80.06 246 PHE A N 1
ATOM 1906 C CA . PHE A 1 246 ? 33.924 0.503 -70.187 1.00 80.06 246 PHE A CA 1
ATOM 1907 C C . PHE A 1 246 ? 34.777 -0.770 -70.053 1.00 80.06 246 PHE A C 1
ATOM 1909 O O . PHE A 1 246 ? 34.991 -1.491 -71.026 1.00 80.06 246 PHE A O 1
ATOM 1916 N N . ALA A 1 247 ? 35.201 -1.088 -68.829 1.00 80.50 247 ALA A N 1
ATOM 1917 C CA . ALA A 1 247 ? 35.889 -2.332 -68.490 1.00 80.50 247 ALA A CA 1
ATOM 1918 C C . ALA A 1 247 ? 35.367 -2.917 -67.170 1.00 80.50 247 ALA A C 1
ATOM 1920 O O . ALA A 1 247 ? 35.164 -2.187 -66.195 1.00 80.50 247 ALA A O 1
ATOM 1921 N N . ILE A 1 248 ? 35.215 -4.243 -67.110 1.00 82.50 248 ILE A N 1
ATOM 1922 C CA . ILE A 1 248 ? 34.939 -4.967 -65.864 1.00 82.50 248 ILE A CA 1
ATOM 1923 C C . ILE A 1 248 ? 36.289 -5.313 -65.238 1.00 82.50 248 ILE A C 1
ATOM 1925 O O . ILE A 1 248 ? 36.999 -6.213 -65.685 1.00 82.50 248 ILE A O 1
ATOM 1929 N N . LEU A 1 249 ? 36.648 -4.564 -64.198 1.00 77.62 249 LEU A N 1
ATOM 1930 C CA . LEU A 1 249 ? 37.940 -4.625 -63.517 1.00 77.62 249 LEU A CA 1
ATOM 1931 C C . LEU A 1 249 ? 38.046 -5.740 -62.467 1.00 77.62 249 LEU A C 1
ATOM 1933 O O . LEU A 1 249 ? 39.038 -5.796 -61.736 1.00 77.62 249 LEU A O 1
ATOM 1937 N N . GLY A 1 250 ? 37.030 -6.588 -62.355 1.00 78.19 250 GLY A N 1
ATOM 1938 C CA . GLY A 1 250 ? 37.054 -7.765 -61.499 1.00 78.19 250 GLY A CA 1
ATOM 1939 C C . GLY A 1 250 ? 35.655 -8.273 -61.193 1.00 78.19 250 GLY A C 1
ATOM 1940 O O . GLY A 1 250 ? 34.839 -7.532 -60.649 1.00 78.19 250 GLY A O 1
ATOM 1941 N N . LEU A 1 251 ? 35.403 -9.537 -61.518 1.00 88.31 251 LEU A N 1
ATOM 1942 C CA . LEU A 1 251 ? 34.411 -10.376 -60.850 1.00 88.31 251 LEU A CA 1
ATOM 1943 C C . LEU A 1 251 ? 35.201 -11.359 -59.993 1.00 88.31 251 LEU A C 1
ATOM 1945 O O . LEU A 1 251 ? 35.719 -12.356 -60.499 1.00 88.31 251 LEU A O 1
ATOM 1949 N N . ASN A 1 252 ? 35.368 -11.016 -58.720 1.00 90.19 252 ASN A N 1
ATOM 1950 C CA . ASN A 1 252 ? 36.285 -11.698 -57.821 1.00 90.19 252 ASN A CA 1
ATOM 1951 C C . ASN A 1 252 ? 35.506 -12.406 -56.709 1.00 90.19 252 ASN A C 1
ATOM 1953 O O . ASN A 1 252 ? 34.568 -11.839 -56.146 1.00 90.19 252 ASN A O 1
ATOM 1957 N N . ALA A 1 253 ? 35.935 -13.616 -56.365 1.00 92.00 253 ALA A N 1
ATOM 1958 C CA . ALA A 1 253 ? 35.442 -14.379 -55.227 1.00 92.00 253 ALA A CA 1
ATOM 1959 C C . ALA A 1 253 ? 36.623 -14.847 -54.372 1.00 92.00 253 ALA A C 1
ATOM 1961 O O . ALA A 1 253 ? 37.715 -15.110 -54.880 1.00 92.00 253 ALA A O 1
ATOM 1962 N N . GLY A 1 254 ? 36.422 -14.945 -53.065 1.00 92.50 254 GLY A N 1
ATOM 1963 C CA . GLY A 1 254 ? 37.461 -15.417 -52.160 1.00 92.50 254 GLY A CA 1
ATOM 1964 C C . GLY A 1 254 ? 37.016 -15.382 -50.715 1.00 92.50 254 GLY A C 1
ATOM 1965 O O . GLY A 1 254 ? 35.828 -15.526 -50.437 1.00 92.50 254 GLY A O 1
ATOM 1966 N N . VAL A 1 255 ? 37.963 -15.192 -49.803 1.00 91.25 255 VAL A N 1
ATOM 1967 C CA . VAL A 1 255 ? 37.695 -15.208 -48.363 1.00 91.25 255 VAL A CA 1
ATOM 1968 C C . VAL A 1 255 ? 38.221 -13.957 -47.674 1.00 91.25 255 VAL A C 1
ATOM 1970 O O . VAL A 1 255 ? 39.201 -13.352 -48.118 1.00 91.25 255 VAL A O 1
ATOM 1973 N N . ASP A 1 256 ? 37.550 -13.556 -46.601 1.00 90.88 256 ASP A N 1
ATOM 1974 C CA . ASP A 1 256 ? 38.074 -12.576 -45.656 1.00 90.88 256 ASP A CA 1
ATOM 1975 C C . ASP A 1 256 ? 39.014 -13.226 -44.624 1.00 90.88 256 ASP A C 1
ATOM 1977 O O . ASP A 1 256 ? 39.321 -14.419 -44.688 1.00 90.88 256 ASP A O 1
ATOM 1981 N N . ASN A 1 257 ? 39.500 -12.425 -43.675 1.00 85.81 257 ASN A N 1
ATOM 1982 C CA . ASN A 1 257 ? 40.432 -12.874 -42.637 1.00 85.81 257 ASN A CA 1
ATOM 1983 C C . ASN A 1 257 ? 39.858 -13.959 -41.708 1.00 85.81 257 ASN A C 1
ATOM 1985 O O . ASN A 1 257 ? 40.636 -14.684 -41.094 1.00 85.81 257 ASN A O 1
ATOM 1989 N N . ASP A 1 258 ? 38.531 -14.094 -41.636 1.00 87.00 258 ASP A N 1
ATOM 1990 C CA . ASP A 1 258 ? 37.848 -15.112 -40.834 1.00 87.00 258 ASP A CA 1
ATOM 1991 C C . ASP A 1 258 ? 37.525 -16.370 -41.664 1.00 87.00 258 ASP A C 1
ATOM 1993 O O . ASP A 1 258 ? 36.838 -17.279 -41.197 1.00 87.00 258 ASP A O 1
ATOM 1997 N N . GLY A 1 259 ? 37.988 -16.428 -42.919 1.00 86.62 259 GLY A N 1
ATOM 1998 C CA . GLY A 1 259 ? 37.690 -17.515 -43.848 1.00 86.62 259 GLY A CA 1
ATOM 1999 C C . GLY A 1 259 ? 36.271 -17.462 -44.423 1.00 86.62 259 GLY A C 1
ATOM 2000 O O . GLY A 1 259 ? 35.844 -18.424 -45.066 1.00 86.62 259 GLY A O 1
ATOM 2001 N N . LYS A 1 260 ? 35.523 -16.369 -44.215 1.00 91.62 260 LYS A N 1
ATOM 2002 C CA . LYS A 1 260 ?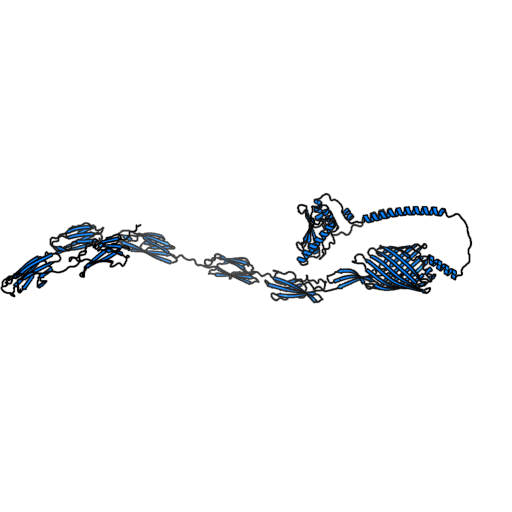 34.153 -16.226 -44.721 1.00 91.62 260 LYS A CA 1
ATOM 2003 C C . LYS A 1 260 ? 34.173 -15.781 -46.179 1.00 91.62 260 LYS A C 1
ATOM 2005 O O . LYS A 1 260 ? 35.001 -14.974 -46.596 1.00 91.62 260 LYS A O 1
ATOM 2010 N N . LEU A 1 261 ? 33.228 -16.302 -46.958 1.00 91.38 261 LEU A N 1
ATOM 2011 C CA . LEU A 1 261 ? 33.117 -16.030 -48.388 1.00 91.38 261 LEU A CA 1
ATOM 2012 C C . LEU A 1 261 ? 32.860 -14.537 -48.657 1.00 91.38 261 LEU A C 1
ATOM 2014 O O . LEU A 1 261 ? 31.996 -13.914 -48.037 1.00 91.38 261 LEU A O 1
ATOM 2018 N N . THR A 1 262 ? 33.581 -13.979 -49.626 1.00 91.69 262 THR A N 1
ATOM 2019 C CA . THR A 1 262 ? 33.404 -12.607 -50.107 1.00 91.69 262 THR A CA 1
ATOM 2020 C C . THR A 1 262 ? 33.348 -12.558 -51.628 1.00 91.69 262 THR A C 1
ATOM 2022 O O . THR A 1 262 ? 34.016 -13.329 -52.321 1.00 91.69 262 THR A O 1
ATOM 2025 N N . PHE A 1 263 ? 32.555 -11.619 -52.145 1.00 93.00 263 PHE A N 1
ATOM 2026 C CA . PHE A 1 263 ? 32.444 -11.326 -53.568 1.00 93.00 263 PHE A CA 1
ATOM 2027 C C . PHE A 1 263 ? 32.706 -9.847 -53.820 1.00 93.00 263 PHE A C 1
ATOM 2029 O O . PHE A 1 263 ? 32.194 -8.988 -53.104 1.00 93.00 263 PHE A O 1
ATOM 2036 N N . THR A 1 264 ? 33.486 -9.538 -54.852 1.00 92.38 264 THR A N 1
ATOM 2037 C CA . THR A 1 264 ? 33.704 -8.163 -55.313 1.00 92.38 264 THR A CA 1
ATOM 2038 C C . THR A 1 264 ? 33.420 -8.049 -56.801 1.00 92.38 264 THR A C 1
ATOM 2040 O O . THR A 1 264 ? 33.975 -8.801 -57.599 1.00 92.38 264 THR A O 1
ATOM 2043 N N . GLY A 1 265 ? 32.595 -7.076 -57.175 1.00 91.00 265 GLY A N 1
ATOM 2044 C CA . GLY A 1 265 ? 32.398 -6.656 -58.558 1.00 91.00 265 GLY A CA 1
ATOM 2045 C C . GLY A 1 265 ? 32.935 -5.244 -58.755 1.00 91.00 265 GLY A C 1
ATOM 2046 O O . GLY A 1 265 ? 32.546 -4.348 -58.011 1.00 91.00 265 GLY A O 1
ATOM 2047 N N . ARG A 1 266 ? 33.810 -5.023 -59.740 1.00 91.56 266 ARG A N 1
ATOM 2048 C CA . ARG A 1 266 ? 34.331 -3.687 -60.072 1.00 91.56 266 ARG A CA 1
ATOM 2049 C C . ARG A 1 266 ? 34.162 -3.385 -61.557 1.00 91.56 266 ARG A C 1
ATOM 2051 O O . ARG A 1 266 ? 34.585 -4.170 -62.402 1.00 91.56 266 ARG A O 1
ATOM 2058 N N . GLY A 1 267 ? 33.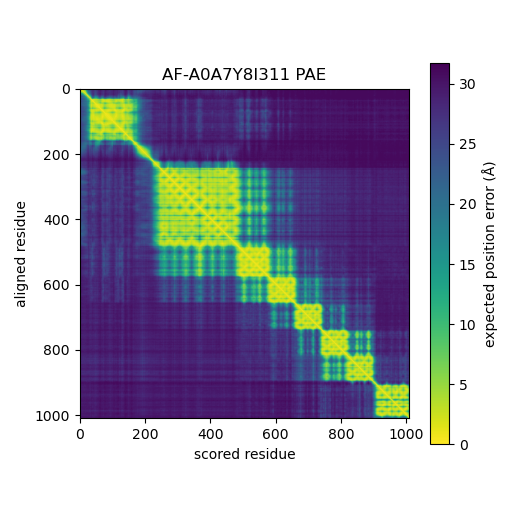604 -2.223 -61.872 1.00 90.44 267 GLY A N 1
ATOM 2059 C CA . GLY A 1 267 ? 33.507 -1.673 -63.222 1.00 90.44 267 GLY A CA 1
ATOM 2060 C C . GLY A 1 267 ? 34.172 -0.303 -63.301 1.00 90.44 267 GLY A C 1
ATOM 2061 O O . GLY A 1 267 ? 34.162 0.455 -62.334 1.00 90.44 267 GLY A O 1
ATOM 2062 N N . ARG A 1 268 ? 34.752 0.022 -64.453 1.00 91.06 268 ARG A N 1
ATOM 2063 C CA . ARG A 1 268 ? 35.341 1.334 -64.730 1.00 91.06 268 ARG A CA 1
ATOM 2064 C C . ARG A 1 268 ? 34.842 1.860 -66.057 1.00 91.06 268 ARG A C 1
ATOM 2066 O O . ARG A 1 268 ? 34.862 1.135 -67.047 1.00 91.06 268 ARG A O 1
ATOM 2073 N N . TYR A 1 269 ? 34.505 3.141 -66.061 1.00 90.06 269 TYR A N 1
ATOM 2074 C CA . TYR A 1 269 ? 34.372 3.952 -67.252 1.00 90.06 269 TYR A CA 1
ATOM 2075 C C . TYR A 1 269 ? 35.557 4.919 -67.362 1.00 90.06 269 TYR A C 1
ATOM 2077 O O . TYR A 1 269 ? 35.916 5.566 -66.377 1.00 90.06 269 TYR A O 1
ATOM 2085 N N . PHE A 1 270 ? 36.184 5.010 -68.529 1.00 89.62 270 PHE A N 1
ATOM 2086 C CA . PHE A 1 270 ? 37.284 5.938 -68.789 1.00 89.62 270 PHE A CA 1
ATOM 2087 C C . PHE A 1 270 ? 37.153 6.482 -70.206 1.00 89.62 270 PHE A C 1
ATOM 2089 O O . PHE A 1 270 ? 37.094 5.698 -71.146 1.00 89.62 270 PHE A O 1
ATOM 2096 N N . ALA A 1 271 ? 37.076 7.801 -70.358 1.00 88.62 271 ALA A N 1
ATOM 2097 C CA . ALA A 1 271 ? 36.914 8.420 -71.669 1.00 88.62 271 ALA A CA 1
ATOM 2098 C C . ALA A 1 271 ? 37.652 9.755 -71.749 1.00 88.62 271 ALA A C 1
ATOM 2100 O O . ALA A 1 271 ? 37.495 10.622 -70.883 1.00 88.62 271 ALA A O 1
ATOM 2101 N N . HIS A 1 272 ? 38.423 9.937 -72.816 1.00 87.94 272 HIS A N 1
ATOM 2102 C CA . HIS A 1 272 ? 39.062 11.209 -73.144 1.00 87.94 272 HIS A CA 1
ATOM 2103 C C . HIS A 1 272 ? 38.041 12.189 -73.721 1.00 87.94 272 HIS A C 1
ATOM 2105 O O . HIS A 1 272 ? 37.150 11.803 -74.474 1.00 87.94 272 HIS A O 1
ATOM 2111 N N . PHE A 1 273 ? 38.184 13.471 -73.393 1.00 86.50 273 PHE A N 1
ATOM 2112 C CA . PHE A 1 273 ? 37.374 14.541 -74.000 1.00 86.50 273 PHE A CA 1
ATOM 2113 C C . PHE A 1 273 ? 38.221 15.693 -74.557 1.00 86.50 273 PHE A C 1
ATOM 2115 O O . PHE A 1 273 ? 37.700 16.557 -75.258 1.00 86.50 273 PHE A O 1
ATOM 2122 N N . LYS A 1 274 ? 39.527 15.692 -74.262 1.00 83.56 274 LYS A N 1
ATOM 2123 C CA . LYS A 1 274 ? 40.593 16.495 -74.878 1.00 83.56 274 LYS A CA 1
ATOM 2124 C C . LYS A 1 274 ? 41.897 15.698 -74.796 1.00 83.56 274 LYS A C 1
ATOM 2126 O O . LYS A 1 274 ? 41.985 14.767 -73.998 1.00 83.56 274 LYS A O 1
ATOM 2131 N N . ASP A 1 275 ? 42.926 16.105 -75.533 1.00 81.56 275 ASP A N 1
ATOM 2132 C CA . ASP A 1 275 ? 44.209 15.385 -75.564 1.00 81.56 275 ASP A CA 1
ATOM 2133 C C . ASP A 1 275 ? 44.854 15.229 -74.180 1.00 81.56 275 ASP A C 1
ATOM 2135 O O . ASP A 1 275 ? 45.409 14.181 -73.868 1.00 81.56 275 ASP A O 1
ATOM 2139 N N . SER A 1 276 ? 44.707 16.231 -73.309 1.00 87.44 276 SER A N 1
ATOM 2140 C CA . SER A 1 276 ? 45.268 16.212 -71.952 1.00 87.44 276 SER A CA 1
ATOM 2141 C C . SER A 1 276 ? 44.268 15.836 -70.857 1.00 87.44 276 SER A C 1
ATOM 2143 O O . SER A 1 276 ? 44.658 15.839 -69.694 1.00 87.44 276 SER A O 1
ATOM 2145 N N . PHE A 1 277 ? 43.001 15.527 -71.171 1.00 92.56 277 PHE A N 1
ATOM 2146 C CA . PHE A 1 277 ? 41.966 15.315 -70.148 1.00 92.56 277 PHE A CA 1
ATOM 2147 C C . PHE A 1 277 ? 41.066 14.103 -70.403 1.00 92.56 277 PHE A C 1
ATOM 2149 O O . PHE A 1 277 ? 40.578 13.877 -71.513 1.00 92.56 277 PHE A O 1
ATOM 2156 N N . ALA A 1 278 ? 40.783 13.364 -69.331 1.00 92.12 278 ALA A N 1
ATOM 2157 C CA . ALA A 1 278 ? 39.847 12.250 -69.317 1.00 92.12 278 ALA A CA 1
ATOM 2158 C C . ALA A 1 278 ? 38.905 12.318 -68.111 1.00 92.12 278 ALA A C 1
ATOM 2160 O O . ALA A 1 278 ? 39.264 12.820 -67.045 1.00 92.12 278 ALA A O 1
ATOM 2161 N N . ILE A 1 279 ? 37.699 11.787 -68.287 1.00 94.38 279 ILE A N 1
ATOM 2162 C CA . ILE A 1 279 ? 36.779 11.470 -67.196 1.00 94.38 279 ILE A CA 1
ATOM 2163 C C . ILE A 1 279 ? 37.012 10.015 -66.813 1.00 94.38 279 ILE A C 1
ATOM 2165 O O . ILE A 1 279 ? 37.086 9.140 -67.678 1.00 94.38 279 ILE A O 1
ATOM 2169 N N . GLN A 1 280 ? 37.077 9.757 -65.512 1.00 94.44 280 GLN A N 1
ATOM 2170 C CA . GLN A 1 280 ? 37.119 8.415 -64.959 1.00 94.44 280 GLN A CA 1
ATOM 2171 C C . GLN A 1 280 ? 35.987 8.245 -63.948 1.00 94.44 280 GLN A C 1
ATOM 2173 O O . GLN A 1 280 ? 35.880 9.018 -62.998 1.00 94.44 280 GLN A O 1
ATOM 2178 N N . ALA A 1 281 ? 35.178 7.206 -64.134 1.00 94.81 281 ALA A N 1
ATOM 2179 C CA . ALA A 1 281 ? 34.195 6.767 -63.154 1.00 94.81 281 ALA A CA 1
ATOM 2180 C C . ALA A 1 281 ? 34.429 5.298 -62.793 1.00 94.81 281 ALA A C 1
ATOM 2182 O O . ALA A 1 281 ? 34.810 4.498 -63.650 1.00 94.81 281 ALA A O 1
ATOM 2183 N N . GLN A 1 282 ? 34.220 4.928 -61.534 1.00 94.19 282 GLN A N 1
ATOM 2184 C CA . GLN A 1 282 ? 34.321 3.541 -61.082 1.00 94.19 282 GLN A CA 1
ATOM 2185 C C . GLN A 1 282 ? 33.134 3.183 -60.197 1.00 94.19 282 GLN A C 1
ATOM 2187 O O . GLN A 1 282 ? 32.671 3.990 -59.400 1.00 94.19 282 GLN A O 1
ATOM 2192 N N . GLY A 1 283 ? 32.630 1.966 -60.365 1.00 95.00 283 GLY A N 1
ATOM 2193 C CA . GLY A 1 283 ? 31.648 1.364 -59.475 1.00 95.00 283 GLY A CA 1
ATOM 2194 C C . GLY A 1 283 ? 32.245 0.107 -58.866 1.00 95.00 283 GLY A C 1
ATOM 2195 O O . GLY A 1 283 ? 32.770 -0.741 -59.591 1.00 95.00 283 GLY A O 1
ATOM 2196 N N . GLU A 1 284 ? 32.168 -0.026 -57.550 1.00 94.12 284 GLU A N 1
ATOM 2197 C CA . GLU A 1 284 ? 32.619 -1.211 -56.832 1.00 94.12 284 GLU A CA 1
ATOM 2198 C C . GLU A 1 284 ? 31.525 -1.693 -55.884 1.00 94.12 284 GLU A C 1
ATOM 2200 O O . GLU A 1 284 ? 30.977 -0.922 -55.104 1.00 94.12 284 GLU A O 1
ATOM 2205 N N . TYR A 1 285 ? 31.215 -2.982 -55.931 1.00 95.81 285 TYR A N 1
ATOM 2206 C CA . TYR A 1 285 ? 30.337 -3.638 -54.975 1.00 95.81 285 TYR A CA 1
ATOM 2207 C C . TYR A 1 285 ? 31.121 -4.711 -54.235 1.00 95.81 285 TYR A C 1
ATOM 2209 O O . TYR A 1 285 ? 31.730 -5.575 -54.864 1.00 95.81 285 TYR A O 1
ATOM 2217 N N . LEU A 1 286 ? 31.103 -4.652 -52.907 1.00 93.19 286 LEU A N 1
ATOM 2218 C CA . LEU A 1 286 ? 31.745 -5.609 -52.025 1.00 93.19 286 LEU A CA 1
ATOM 2219 C C . LEU A 1 286 ? 30.672 -6.283 -51.175 1.00 93.19 286 LEU A C 1
ATOM 2221 O O . LEU A 1 286 ? 29.911 -5.630 -50.459 1.00 93.19 286 LEU A O 1
ATOM 2225 N N . HIS A 1 287 ? 30.647 -7.605 -51.218 1.00 93.81 287 HIS A N 1
ATOM 2226 C CA . HIS A 1 287 ? 29.812 -8.431 -50.371 1.00 93.81 287 HIS A CA 1
ATOM 2227 C C . HIS A 1 287 ? 30.692 -9.244 -49.431 1.00 93.81 287 HIS A C 1
ATOM 2229 O O . HIS A 1 287 ? 31.589 -9.965 -49.868 1.00 93.81 287 HIS A O 1
ATOM 2235 N N . PHE A 1 288 ? 30.407 -9.147 -48.143 1.00 91.81 288 PHE A N 1
ATOM 2236 C CA . PHE A 1 288 ? 30.954 -9.992 -47.094 1.00 91.81 288 PHE A CA 1
ATOM 2237 C C . PHE A 1 288 ? 29.781 -10.564 -46.285 1.00 91.81 288 PHE A C 1
ATOM 2239 O O . PHE A 1 288 ? 28.656 -10.073 -46.388 1.00 91.81 288 PHE A O 1
ATOM 2246 N N . ASN A 1 289 ? 30.044 -11.551 -45.430 1.00 87.75 289 ASN A N 1
ATOM 2247 C CA . ASN A 1 289 ? 28.999 -12.246 -44.671 1.00 87.75 289 ASN A CA 1
ATOM 2248 C C . ASN A 1 289 ? 28.088 -11.310 -43.847 1.00 87.75 289 ASN A C 1
ATOM 2250 O O . ASN A 1 289 ? 26.875 -11.484 -43.820 1.00 87.75 289 ASN A O 1
ATOM 2254 N N . GLU A 1 290 ? 28.668 -10.299 -43.194 1.00 88.38 290 GLU A N 1
ATOM 2255 C CA . GLU A 1 290 ? 27.952 -9.385 -42.281 1.00 88.38 290 GLU A CA 1
ATOM 2256 C C . GLU A 1 290 ? 27.938 -7.928 -42.763 1.00 88.38 290 GLU A C 1
ATOM 2258 O O . GLU A 1 290 ? 27.436 -7.042 -42.071 1.00 88.38 290 GLU A O 1
ATOM 2263 N N . ARG A 1 291 ? 28.484 -7.654 -43.954 1.00 91.94 291 ARG A N 1
ATOM 2264 C CA . ARG A 1 291 ? 28.563 -6.297 -44.506 1.00 91.94 291 ARG A CA 1
ATOM 2265 C C . ARG A 1 291 ? 28.415 -6.286 -46.023 1.00 91.94 291 ARG A C 1
ATOM 2267 O O . ARG A 1 291 ? 28.968 -7.126 -46.728 1.00 91.94 291 ARG A O 1
ATOM 2274 N N . LYS A 1 292 ? 27.693 -5.294 -46.528 1.00 94.88 292 LYS A N 1
ATOM 2275 C CA . LYS A 1 292 ? 27.533 -4.997 -47.953 1.00 94.88 292 LYS A CA 1
ATOM 2276 C C . LYS A 1 292 ? 27.971 -3.565 -48.186 1.00 94.88 292 LYS A C 1
ATOM 2278 O O . LYS A 1 292 ? 27.560 -2.671 -47.451 1.00 94.88 292 LYS A O 1
ATOM 2283 N N . GLU A 1 293 ? 28.779 -3.342 -49.207 1.00 96.56 293 GLU A N 1
ATOM 2284 C CA . GLU A 1 293 ? 29.315 -2.021 -49.504 1.00 96.56 293 GLU A CA 1
ATOM 2285 C C . GLU A 1 293 ? 29.206 -1.736 -50.996 1.00 96.56 293 GLU A C 1
ATOM 2287 O O . GLU A 1 293 ? 29.567 -2.571 -51.822 1.00 96.56 293 GLU A O 1
ATOM 2292 N N . GLY A 1 294 ? 28.724 -0.549 -51.341 1.00 96.44 294 GLY A N 1
ATOM 2293 C CA . GLY A 1 294 ? 28.753 -0.024 -52.698 1.00 96.44 294 GLY A CA 1
ATOM 2294 C C . GLY A 1 294 ? 29.565 1.258 -52.716 1.00 96.44 294 GLY A C 1
ATOM 2295 O O . GLY A 1 294 ? 29.296 2.152 -51.920 1.00 96.44 294 GLY A O 1
ATOM 2296 N N . GLN A 1 295 ? 30.548 1.356 -53.599 1.00 97.31 295 GLN A N 1
ATOM 2297 C CA . GLN A 1 295 ? 31.311 2.570 -53.838 1.00 97.31 295 GLN A CA 1
ATOM 2298 C C . GLN A 1 295 ? 31.094 3.045 -55.268 1.00 97.31 295 GLN A C 1
ATOM 2300 O O . GLN A 1 295 ? 31.092 2.248 -56.207 1.00 97.31 295 GLN A O 1
ATOM 2305 N N . PHE A 1 296 ? 30.934 4.351 -55.416 1.00 97.25 296 PHE A N 1
ATOM 2306 C CA . PHE A 1 296 ? 30.943 5.023 -56.696 1.00 97.25 296 PHE A CA 1
ATOM 2307 C C . PHE A 1 296 ? 31.944 6.169 -56.658 1.00 97.25 296 PHE A C 1
ATOM 2309 O O . PHE A 1 296 ? 31.913 7.005 -55.755 1.00 97.25 296 PHE A O 1
ATOM 2316 N N . ASP A 1 297 ? 32.810 6.202 -57.656 1.00 96.62 297 ASP A N 1
ATOM 2317 C CA . ASP A 1 297 ? 33.855 7.192 -57.817 1.00 96.62 297 ASP A CA 1
ATOM 2318 C C . ASP A 1 297 ? 33.649 7.932 -59.130 1.00 96.62 297 ASP A C 1
ATOM 2320 O O . ASP A 1 297 ? 33.371 7.318 -60.162 1.00 96.62 297 ASP A O 1
ATOM 2324 N N . LEU A 1 298 ? 33.840 9.246 -59.108 1.00 96.69 298 LEU A N 1
ATOM 2325 C CA . LEU A 1 298 ? 33.799 10.091 -60.292 1.00 96.69 298 LEU A CA 1
ATOM 2326 C C . LEU A 1 298 ? 34.891 11.147 -60.198 1.00 96.69 298 LEU A C 1
ATOM 2328 O O . LEU A 1 298 ? 35.033 11.826 -59.181 1.00 96.69 298 LEU A O 1
ATOM 2332 N N . GLY A 1 299 ? 35.655 11.314 -61.269 1.00 95.94 299 GLY A N 1
ATOM 2333 C CA . GLY A 1 299 ? 36.706 12.312 -61.289 1.00 95.94 299 GLY A CA 1
ATOM 2334 C C . GLY A 1 299 ? 37.280 12.601 -62.659 1.00 95.94 299 GLY A C 1
ATOM 2335 O O . GLY A 1 299 ? 36.901 12.015 -63.677 1.00 95.94 299 GLY A O 1
ATOM 2336 N N . LEU A 1 300 ? 38.214 13.542 -62.649 1.00 96.56 300 LEU A N 1
ATOM 2337 C CA . LEU A 1 300 ? 38.949 14.004 -63.815 1.00 96.56 300 LEU A CA 1
ATOM 2338 C C . LEU A 1 300 ? 40.407 13.587 -63.689 1.00 96.56 300 LEU A C 1
ATOM 2340 O O . LEU A 1 300 ? 40.994 13.660 -62.610 1.00 96.56 300 LEU A O 1
ATOM 2344 N N . VAL A 1 301 ? 40.994 13.193 -64.814 1.00 95.12 301 VAL A N 1
ATOM 2345 C CA . VAL A 1 301 ? 42.415 12.881 -64.939 1.00 95.12 301 VAL A CA 1
ATOM 2346 C C . VAL A 1 301 ? 43.023 13.824 -65.966 1.00 95.12 301 VAL A C 1
ATOM 2348 O O . VAL A 1 301 ? 42.517 13.938 -67.082 1.00 95.12 301 VAL A O 1
ATOM 2351 N N . SER A 1 302 ? 44.106 14.498 -65.585 1.00 95.19 302 SER A N 1
ATOM 2352 C CA . SER A 1 302 ? 44.842 15.430 -66.433 1.00 95.19 302 SER A CA 1
ATOM 2353 C C . SER A 1 302 ? 46.275 14.966 -66.656 1.00 95.19 302 SER A C 1
ATOM 2355 O O . SER A 1 302 ? 47.016 14.693 -65.709 1.00 95.19 302 SER A O 1
ATOM 2357 N N . ARG A 1 303 ? 46.677 14.905 -67.922 1.00 93.38 303 ARG A N 1
ATOM 2358 C CA . ARG A 1 303 ? 48.028 14.579 -68.378 1.00 93.38 303 ARG A CA 1
ATOM 2359 C C . ARG A 1 303 ? 48.758 15.880 -68.705 1.00 93.38 303 ARG A C 1
ATOM 2361 O O . ARG A 1 303 ? 48.689 16.372 -69.825 1.00 93.38 303 ARG A O 1
ATOM 2368 N N . PHE A 1 304 ? 49.428 16.455 -67.707 1.00 91.00 304 PHE A N 1
ATOM 2369 C CA . PHE A 1 304 ? 50.091 17.762 -67.829 1.00 91.00 304 PHE A CA 1
ATOM 2370 C C . PHE A 1 304 ? 51.519 17.679 -68.391 1.00 91.00 304 PHE A C 1
ATOM 2372 O O . PHE A 1 304 ? 52.077 18.686 -68.815 1.00 91.00 304 PHE A O 1
ATOM 2379 N N . ALA A 1 305 ? 52.127 16.490 -68.389 1.00 89.75 305 ALA A N 1
ATOM 2380 C CA . ALA A 1 305 ? 53.424 16.235 -69.005 1.00 89.75 305 ALA A CA 1
ATOM 2381 C C . ALA A 1 305 ? 53.509 14.784 -69.491 1.00 89.75 305 ALA A C 1
ATOM 2383 O O . ALA A 1 305 ? 52.855 13.897 -68.943 1.00 89.75 305 ALA A O 1
ATOM 2384 N N . ARG A 1 306 ? 54.418 14.493 -70.429 1.00 87.31 306 ARG A N 1
ATOM 2385 C CA . ARG A 1 306 ? 54.659 13.122 -70.925 1.00 87.31 306 ARG A CA 1
ATOM 2386 C C . ARG A 1 306 ? 54.938 12.098 -69.814 1.00 87.31 306 ARG A C 1
ATOM 2388 O O . ARG A 1 306 ? 54.702 10.905 -69.984 1.00 87.31 306 ARG A O 1
ATOM 2395 N N . ARG A 1 307 ? 55.465 12.529 -68.666 1.00 91.44 307 ARG A N 1
ATOM 2396 C CA . ARG A 1 307 ? 55.684 11.666 -67.492 1.00 91.44 307 ARG A CA 1
ATOM 2397 C C . ARG A 1 307 ? 54.826 12.034 -66.286 1.00 91.44 307 ARG A C 1
ATOM 2399 O O . ARG A 1 307 ? 54.908 11.331 -65.294 1.00 91.44 307 ARG A O 1
ATOM 2406 N N . GLY A 1 308 ? 54.014 13.086 -66.353 1.00 92.94 308 GLY A N 1
ATOM 2407 C CA . GLY A 1 308 ? 53.258 13.605 -65.213 1.00 92.94 308 GLY A CA 1
ATOM 2408 C C . GLY A 1 308 ? 51.756 13.548 -65.451 1.00 92.94 308 GLY A C 1
ATOM 2409 O O . GLY A 1 308 ? 51.274 13.960 -66.506 1.00 92.94 308 GLY A O 1
ATOM 2410 N N . GLN A 1 309 ? 51.016 13.015 -64.486 1.00 95.19 309 GLN A N 1
ATOM 2411 C CA . GLN A 1 309 ? 49.560 12.955 -64.520 1.00 95.19 309 GLN A CA 1
ATOM 2412 C C . GLN A 1 309 ? 48.990 13.270 -63.137 1.00 95.19 309 GLN A C 1
ATOM 2414 O O . GLN A 1 309 ? 49.583 12.905 -62.132 1.00 95.19 309 GLN A O 1
ATOM 2419 N N . ALA A 1 310 ? 47.851 13.950 -63.078 1.00 96.38 310 ALA A N 1
ATOM 2420 C CA . ALA A 1 310 ? 47.143 14.235 -61.836 1.00 96.38 310 ALA A CA 1
ATOM 2421 C C . ALA A 1 310 ? 45.678 13.814 -61.950 1.00 96.38 310 ALA A C 1
ATOM 2423 O O . ALA A 1 310 ? 45.103 13.844 -63.039 1.00 96.38 310 ALA A O 1
ATOM 2424 N N . GLY A 1 311 ? 45.078 13.435 -60.828 1.00 95.88 311 GLY A N 1
ATOM 2425 C CA . GLY A 1 311 ? 43.673 13.068 -60.742 1.00 95.88 311 GLY A CA 1
ATOM 2426 C C . GLY A 1 311 ? 42.981 13.752 -59.570 1.00 95.88 311 GLY A C 1
ATOM 2427 O O . GLY A 1 311 ? 43.586 13.964 -58.521 1.00 95.88 311 GLY A O 1
ATOM 2428 N N . ALA A 1 312 ? 41.708 14.094 -59.747 1.00 97.38 312 ALA A N 1
ATOM 2429 C CA . ALA A 1 312 ? 40.852 14.620 -58.690 1.00 97.38 312 ALA A CA 1
ATOM 2430 C C . ALA A 1 312 ? 39.506 13.895 -58.720 1.00 97.38 312 ALA A C 1
ATOM 2432 O O . ALA A 1 312 ? 38.851 13.849 -59.764 1.00 97.38 312 ALA A O 1
ATOM 2433 N N . PHE A 1 313 ? 39.104 13.336 -57.581 1.00 97.44 313 PHE A N 1
ATOM 2434 C CA . PHE A 1 313 ? 37.960 12.437 -57.456 1.00 97.44 313 PHE A CA 1
ATOM 2435 C C . PHE A 1 313 ? 37.055 12.834 -56.303 1.00 97.44 313 PHE A C 1
ATOM 2437 O O . PHE A 1 313 ? 37.516 13.254 -55.240 1.00 97.44 313 PHE A O 1
ATOM 2444 N N . THR A 1 314 ? 35.761 12.623 -56.510 1.00 97.69 314 THR A N 1
ATOM 2445 C CA . THR A 1 314 ? 34.784 12.500 -55.439 1.00 97.69 314 THR A CA 1
ATOM 2446 C C . THR A 1 314 ? 34.300 11.056 -55.390 1.00 97.69 314 THR A C 1
ATOM 2448 O O . THR A 1 314 ? 34.025 10.441 -56.424 1.00 97.69 314 THR A O 1
ATOM 2451 N N . SER A 1 315 ? 34.230 10.512 -54.185 1.00 97.19 315 SER A N 1
ATOM 2452 C CA . SER A 1 315 ? 33.898 9.118 -53.933 1.00 97.19 315 SER A CA 1
ATOM 2453 C C . SER A 1 315 ? 32.777 9.050 -52.917 1.00 97.19 315 SER A C 1
ATOM 2455 O O . SER A 1 315 ? 32.863 9.671 -51.856 1.00 97.19 315 SER A O 1
ATOM 2457 N N . PHE A 1 316 ? 31.753 8.260 -53.213 1.00 97.62 316 PHE A N 1
ATOM 2458 C CA . PHE A 1 316 ? 30.655 7.968 -52.304 1.00 97.62 316 PHE A CA 1
ATOM 2459 C C . PHE A 1 316 ? 30.642 6.485 -51.990 1.00 97.62 316 PHE A C 1
ATOM 2461 O O . PHE A 1 316 ? 30.705 5.656 -52.895 1.00 97.62 316 PHE A O 1
ATOM 2468 N N . LYS A 1 317 ? 30.528 6.143 -50.710 1.00 97.56 317 LYS A N 1
ATOM 2469 C CA . LYS A 1 317 ? 30.406 4.761 -50.260 1.00 97.56 317 LYS A CA 1
ATOM 2470 C C . LYS A 1 317 ? 29.149 4.592 -49.429 1.00 97.56 317 LYS A C 1
ATOM 2472 O O . LYS A 1 317 ? 29.016 5.223 -48.388 1.00 97.56 317 LYS A O 1
ATOM 2477 N N . HIS A 1 318 ? 28.261 3.709 -49.860 1.00 97.25 318 HIS A N 1
ATOM 2478 C CA . HIS A 1 318 ? 27.150 3.242 -49.051 1.00 97.25 318 HIS A CA 1
ATOM 2479 C C . HIS A 1 318 ? 27.521 1.926 -48.367 1.00 97.25 318 HIS A C 1
ATOM 2481 O O . HIS A 1 318 ? 27.991 0.995 -49.023 1.00 97.25 318 HIS A O 1
ATOM 2487 N N . ILE A 1 319 ? 27.302 1.845 -47.058 1.00 96.38 319 ILE A N 1
ATOM 2488 C CA . ILE A 1 319 ? 27.560 0.659 -46.243 1.00 96.38 319 ILE A CA 1
ATOM 2489 C C . ILE A 1 319 ? 26.274 0.186 -45.569 1.00 96.38 319 ILE A C 1
ATOM 2491 O O . ILE A 1 319 ? 25.554 0.962 -44.944 1.00 96.38 319 ILE A O 1
ATOM 2495 N N . GLY A 1 320 ? 26.006 -1.110 -45.676 1.00 95.00 320 GLY A N 1
ATOM 2496 C CA . GLY A 1 320 ? 24.965 -1.809 -44.935 1.00 95.00 320 GLY A CA 1
ATOM 2497 C C . GLY A 1 320 ? 25.604 -2.897 -44.084 1.00 95.00 320 GLY A C 1
ATOM 2498 O O . GLY A 1 320 ? 26.302 -3.762 -44.611 1.00 95.00 320 GLY A O 1
ATOM 2499 N N . LEU A 1 321 ? 25.372 -2.854 -42.776 1.00 94.19 321 LEU A N 1
ATOM 2500 C CA . LEU A 1 321 ? 25.948 -3.791 -41.813 1.00 94.19 321 LEU A CA 1
ATOM 2501 C C . LEU A 1 321 ? 24.837 -4.591 -41.138 1.00 94.19 321 LEU A C 1
ATOM 2503 O O . LEU A 1 321 ? 23.793 -4.038 -40.789 1.00 94.19 321 LEU A O 1
ATOM 2507 N N . TYR A 1 322 ? 25.065 -5.885 -40.937 1.00 89.62 322 TYR A N 1
ATOM 2508 C CA . TYR A 1 322 ? 24.138 -6.732 -40.198 1.00 89.62 322 TYR A CA 1
ATOM 2509 C C . TYR A 1 322 ? 24.025 -6.259 -38.739 1.00 89.62 322 TYR A C 1
ATOM 2511 O O . TYR A 1 322 ? 25.023 -5.942 -38.096 1.00 89.62 322 TYR A O 1
ATOM 2519 N N . GLY A 1 323 ? 22.798 -6.191 -38.215 1.00 87.31 323 GLY A N 1
ATOM 2520 C CA . GLY A 1 323 ? 22.531 -5.767 -36.835 1.00 87.31 323 GLY A CA 1
ATOM 2521 C C . GLY A 1 323 ? 22.537 -4.250 -36.582 1.00 87.31 323 GLY A C 1
ATOM 2522 O O . GLY A 1 323 ? 22.456 -3.849 -35.414 1.00 87.31 323 GLY A O 1
ATOM 2523 N N . MET A 1 324 ? 22.619 -3.426 -37.634 1.00 92.50 324 MET A N 1
ATOM 2524 C CA . MET A 1 324 ? 22.401 -1.972 -37.580 1.00 92.50 324 MET A CA 1
ATOM 2525 C C . MET A 1 324 ? 20.963 -1.609 -37.980 1.00 92.50 324 MET A C 1
ATOM 2527 O O . MET A 1 324 ? 20.338 -2.335 -38.752 1.00 92.50 324 MET A O 1
ATOM 2531 N N . ASP A 1 325 ? 20.458 -0.477 -37.484 1.00 90.50 325 ASP A N 1
ATOM 2532 C CA . ASP A 1 325 ? 19.092 -0.001 -37.761 1.00 90.50 325 ASP A CA 1
ATOM 2533 C C . ASP A 1 325 ? 18.983 0.617 -39.166 1.00 90.50 325 ASP A C 1
ATOM 2535 O O . ASP A 1 325 ? 17.917 0.625 -39.779 1.00 90.50 325 ASP A O 1
ATOM 2539 N N . SER A 1 326 ? 20.095 1.153 -39.681 1.00 91.69 326 SER A N 1
ATOM 2540 C CA . SER A 1 326 ? 20.176 1.806 -40.990 1.00 91.69 326 SER A CA 1
ATOM 2541 C C . SER A 1 326 ? 21.563 1.667 -41.630 1.00 91.69 326 SER A C 1
ATOM 2543 O O . SER A 1 326 ? 22.561 1.380 -40.963 1.00 91.69 326 SER A O 1
ATOM 2545 N N . GLY A 1 327 ? 21.618 1.849 -42.952 1.00 92.44 327 GLY A N 1
ATOM 2546 C CA . GLY A 1 327 ? 22.874 1.989 -43.691 1.00 92.44 327 GLY A CA 1
ATOM 2547 C C . GLY A 1 327 ? 23.457 3.399 -43.569 1.00 92.44 327 GLY A C 1
ATOM 2548 O O . GLY A 1 327 ? 22.757 4.339 -43.204 1.00 92.44 327 GLY A O 1
ATOM 2549 N N . ALA A 1 328 ? 24.730 3.563 -43.920 1.00 95.38 328 ALA A N 1
ATOM 2550 C CA . ALA A 1 328 ? 25.409 4.859 -43.917 1.00 95.38 328 ALA A CA 1
ATOM 2551 C C . ALA A 1 328 ? 25.976 5.190 -45.299 1.00 95.38 328 ALA A C 1
ATOM 2553 O O . ALA A 1 328 ? 26.564 4.333 -45.953 1.00 95.38 328 ALA A O 1
ATOM 2554 N N . THR A 1 329 ? 25.842 6.448 -45.723 1.00 96.94 329 THR A N 1
ATOM 2555 C CA . THR A 1 329 ? 26.485 6.968 -46.937 1.00 96.94 329 THR A CA 1
ATOM 2556 C C . THR A 1 329 ? 27.609 7.916 -46.547 1.00 96.94 329 THR A C 1
ATOM 2558 O O . THR A 1 329 ? 27.381 8.926 -45.891 1.00 96.94 329 THR A O 1
ATOM 2561 N N . LEU A 1 330 ? 28.827 7.585 -46.954 1.00 97.62 330 LEU A N 1
ATOM 2562 C CA . LEU A 1 330 ? 30.050 8.329 -46.682 1.00 97.62 330 LEU A CA 1
ATOM 2563 C C . LEU A 1 330 ? 30.566 8.980 -47.964 1.00 97.62 330 LEU A C 1
ATOM 2565 O O . LEU A 1 330 ? 30.318 8.470 -49.057 1.00 97.62 330 LEU A O 1
ATOM 2569 N N . GLY A 1 331 ? 31.299 10.082 -47.827 1.00 96.12 331 GLY A N 1
ATOM 2570 C CA . GLY A 1 331 ? 31.782 10.878 -48.958 1.00 96.12 331 GLY A CA 1
ATOM 2571 C C . GLY A 1 331 ? 33.204 11.388 -48.752 1.00 96.12 331 GLY A C 1
ATOM 2572 O O . GLY A 1 331 ? 33.517 11.935 -47.692 1.00 96.12 331 GLY A O 1
ATOM 2573 N N . GLN A 1 332 ? 34.050 11.225 -49.770 1.00 97.62 332 GLN A N 1
ATOM 2574 C CA . GLN A 1 332 ? 35.474 11.558 -49.748 1.00 97.62 332 GLN A CA 1
ATOM 2575 C C . GLN A 1 332 ? 35.900 12.339 -50.994 1.00 97.62 332 GLN A C 1
ATOM 2577 O O . GLN A 1 332 ? 35.481 12.017 -52.104 1.00 97.62 332 GLN A O 1
ATOM 2582 N N . PHE A 1 333 ? 36.797 13.307 -50.828 1.00 97.88 333 PHE A N 1
ATOM 2583 C CA . PHE A 1 333 ? 37.614 13.835 -51.918 1.00 97.88 333 PHE A CA 1
ATOM 2584 C C . PHE A 1 333 ? 38.956 13.114 -51.956 1.00 97.88 333 PHE A C 1
ATOM 2586 O O . PHE A 1 333 ? 39.559 12.890 -50.906 1.00 97.88 333 PHE A O 1
ATOM 2593 N N . ALA A 1 334 ? 39.445 12.776 -53.146 1.00 96.50 334 ALA A N 1
ATOM 2594 C CA . ALA A 1 334 ? 40.778 12.221 -53.338 1.00 96.50 334 ALA A CA 1
ATOM 2595 C C . ALA A 1 334 ? 41.534 12.989 -54.425 1.00 96.50 334 ALA A C 1
ATOM 2597 O O . ALA A 1 334 ? 40.987 13.280 -55.487 1.00 96.50 334 ALA A O 1
ATOM 2598 N N . GLY A 1 335 ? 42.800 13.296 -54.156 1.00 96.00 335 GLY A N 1
ATOM 2599 C CA . GLY A 1 335 ? 43.740 13.829 -55.138 1.00 96.00 335 GLY A CA 1
ATOM 2600 C C . GLY A 1 335 ? 44.852 12.821 -55.390 1.00 96.00 335 GLY A C 1
ATOM 2601 O O . GLY A 1 335 ? 45.326 12.193 -54.441 1.00 96.00 335 GLY A O 1
ATOM 2602 N N . THR A 1 336 ? 45.268 12.669 -56.646 1.00 96.00 336 THR A N 1
ATOM 2603 C CA . THR A 1 336 ? 46.372 11.789 -57.046 1.00 96.00 336 THR A CA 1
ATOM 2604 C C . THR A 1 336 ? 47.390 12.534 -57.903 1.00 96.00 336 THR A C 1
ATOM 2606 O O . THR A 1 336 ? 47.037 13.433 -58.670 1.00 96.00 336 THR A O 1
ATOM 2609 N N . LEU A 1 337 ? 48.660 12.150 -57.787 1.00 96.56 337 LEU A N 1
ATOM 2610 C CA . LEU A 1 337 ? 49.759 12.647 -58.609 1.00 96.56 337 LEU A CA 1
ATOM 2611 C C . LEU A 1 337 ? 50.661 11.475 -59.002 1.00 96.56 337 LEU A C 1
ATOM 2613 O O . LEU A 1 337 ? 51.310 10.880 -58.145 1.00 96.56 337 LEU A O 1
ATOM 2617 N N . ASP A 1 338 ? 50.716 11.176 -60.295 1.00 94.75 338 ASP A N 1
ATOM 2618 C CA . ASP A 1 338 ? 51.388 10.013 -60.865 1.00 94.75 338 ASP A CA 1
ATOM 2619 C C . ASP A 1 338 ? 52.586 10.422 -61.736 1.00 94.75 338 ASP A C 1
ATOM 2621 O O . ASP A 1 338 ? 52.489 11.273 -62.628 1.00 94.75 338 ASP A O 1
ATOM 2625 N N . TYR A 1 339 ? 53.706 9.732 -61.531 1.00 93.75 339 TYR A N 1
ATOM 2626 C CA . TYR A 1 339 ? 54.857 9.692 -62.420 1.00 93.75 339 TYR A CA 1
ATOM 2627 C C . TYR A 1 339 ? 54.818 8.428 -63.284 1.00 93.75 339 TYR A C 1
ATOM 2629 O O . TYR A 1 339 ? 54.821 7.303 -62.779 1.00 93.75 339 TYR A O 1
ATOM 2637 N N . ILE A 1 340 ? 54.817 8.604 -64.604 1.00 91.94 340 ILE A N 1
ATOM 2638 C CA . ILE A 1 340 ? 54.759 7.515 -65.584 1.00 91.94 340 ILE A CA 1
ATOM 2639 C C . ILE A 1 340 ? 56.149 7.292 -66.184 1.00 91.94 340 ILE A C 1
ATOM 2641 O O . ILE A 1 340 ? 56.817 8.227 -66.631 1.00 91.94 340 ILE A O 1
ATOM 2645 N N . PHE A 1 341 ? 56.573 6.032 -66.218 1.00 89.00 341 PHE A N 1
ATOM 2646 C CA . PHE A 1 341 ? 57.846 5.565 -66.760 1.00 89.00 341 PHE A CA 1
ATOM 2647 C C . PHE A 1 341 ? 57.634 4.387 -67.721 1.00 89.00 341 PHE A C 1
ATOM 2649 O O . PHE A 1 341 ? 56.523 3.911 -67.928 1.00 89.00 341 PHE A O 1
ATOM 2656 N N . SER A 1 342 ? 58.709 3.901 -68.345 1.00 83.44 342 SER A N 1
ATOM 2657 C CA . SER A 1 342 ? 58.637 2.932 -69.454 1.00 83.44 342 SER A CA 1
ATOM 2658 C C . SER A 1 342 ? 58.027 1.571 -69.103 1.00 83.44 342 SER A C 1
ATOM 2660 O O . SER A 1 342 ? 57.679 0.814 -70.003 1.00 83.44 342 SER A O 1
ATOM 2662 N N . ARG A 1 343 ? 57.915 1.229 -67.816 1.00 82.31 343 ARG A N 1
ATOM 2663 C CA . ARG A 1 343 ? 57.350 -0.046 -67.345 1.00 82.31 343 ARG A CA 1
ATOM 2664 C C . ARG A 1 343 ? 56.092 0.125 -66.490 1.00 82.31 343 ARG A C 1
ATOM 2666 O O . ARG A 1 343 ? 55.563 -0.882 -66.020 1.00 82.31 343 ARG A O 1
ATOM 2673 N N . GLY A 1 344 ? 55.608 1.352 -66.291 1.00 88.75 344 GLY A N 1
ATOM 2674 C CA . GLY A 1 344 ? 54.424 1.591 -65.475 1.00 88.75 344 GLY A CA 1
ATOM 2675 C C . GLY A 1 344 ? 54.287 2.998 -64.916 1.00 88.75 344 GLY A C 1
ATOM 2676 O O . GLY A 1 344 ? 54.788 3.965 -65.486 1.00 88.75 344 GLY A O 1
ATOM 2677 N N . ARG A 1 345 ? 53.584 3.107 -63.790 1.00 91.69 345 ARG A N 1
ATOM 2678 C CA . ARG A 1 345 ? 53.390 4.356 -63.048 1.00 91.69 345 ARG A CA 1
ATOM 2679 C C . ARG A 1 345 ? 53.582 4.147 -61.555 1.00 91.69 345 ARG A C 1
ATOM 2681 O O . ARG A 1 345 ? 53.261 3.082 -61.037 1.00 91.69 345 ARG A O 1
ATOM 2688 N N . VAL A 1 346 ? 54.067 5.183 -60.887 1.00 92.19 346 VAL A N 1
ATOM 2689 C CA . VAL A 1 346 ? 54.086 5.315 -59.428 1.00 92.19 346 VAL A CA 1
ATOM 2690 C C . VAL A 1 346 ? 53.483 6.663 -59.079 1.00 92.19 346 VAL A C 1
ATOM 2692 O O . VAL A 1 346 ? 53.768 7.646 -59.755 1.00 92.19 346 VAL A O 1
ATOM 2695 N N . GLY A 1 347 ? 52.650 6.729 -58.055 1.00 92.25 347 GLY A N 1
ATOM 2696 C CA . GLY A 1 347 ? 51.995 7.966 -57.673 1.00 92.25 347 GLY A CA 1
ATOM 2697 C C . GLY A 1 347 ? 51.712 8.062 -56.193 1.00 92.25 347 GLY A C 1
ATOM 2698 O O . GLY A 1 347 ? 51.821 7.083 -55.459 1.00 92.25 347 GLY A O 1
ATOM 2699 N N . PHE A 1 348 ? 51.331 9.258 -55.774 1.00 95.88 348 PHE A N 1
ATOM 2700 C CA . PHE A 1 348 ? 50.916 9.569 -54.415 1.00 95.88 348 PHE A CA 1
ATOM 2701 C C . PHE A 1 348 ? 49.460 9.997 -54.408 1.00 95.88 348 PHE A C 1
ATOM 2703 O O . PHE A 1 348 ? 48.963 10.562 -55.384 1.00 95.88 348 PHE A O 1
ATOM 2710 N N . PHE A 1 349 ? 48.781 9.746 -53.298 1.00 96.00 349 PHE A N 1
ATOM 2711 C CA . PHE A 1 349 ? 47.413 10.186 -53.103 1.00 96.00 349 PHE A CA 1
ATOM 2712 C C . PHE A 1 349 ? 47.185 10.700 -51.687 1.00 96.00 349 PHE A C 1
ATOM 2714 O O . PHE A 1 349 ? 47.848 10.289 -50.733 1.00 96.00 349 PHE A O 1
ATOM 2721 N N . GLY A 1 350 ? 46.197 11.575 -51.559 1.00 95.81 350 GLY A N 1
ATOM 2722 C CA . GLY A 1 350 ? 45.683 12.053 -50.285 1.00 95.81 350 GLY A CA 1
ATOM 2723 C C . GLY A 1 350 ? 44.172 12.181 -50.353 1.00 95.81 350 GLY A C 1
ATOM 2724 O O . GLY A 1 350 ? 43.613 12.445 -51.422 1.00 95.81 350 GLY A O 1
ATOM 2725 N N . THR A 1 351 ? 43.506 11.974 -49.222 1.00 97.19 351 THR A N 1
ATOM 2726 C CA . THR A 1 351 ? 42.048 11.995 -49.172 1.00 97.19 351 THR A CA 1
ATOM 2727 C C . THR A 1 351 ? 41.511 12.795 -48.002 1.00 97.19 351 THR A C 1
ATOM 2729 O O . THR A 1 351 ? 42.124 12.845 -46.936 1.00 97.19 351 THR A O 1
ATOM 2732 N N . LYS A 1 352 ? 40.310 13.349 -48.178 1.00 96.38 352 LYS A N 1
ATOM 2733 C CA . LYS A 1 352 ? 39.589 14.046 -47.117 1.00 96.38 352 LYS A CA 1
ATOM 2734 C C . LYS A 1 352 ? 38.100 13.723 -47.128 1.00 96.38 352 LYS A C 1
ATOM 2736 O O . LYS A 1 352 ? 37.436 13.909 -48.146 1.00 96.38 352 LYS A O 1
ATOM 2741 N N . GLY A 1 353 ? 37.568 13.279 -45.995 1.00 95.31 353 GLY A N 1
ATOM 2742 C CA . GLY A 1 353 ? 36.129 13.108 -45.796 1.00 95.31 353 GLY A CA 1
ATOM 2743 C C . GLY A 1 353 ? 35.347 14.406 -45.749 1.00 95.31 353 GLY A C 1
ATOM 2744 O O . GLY A 1 353 ? 35.718 15.303 -44.995 1.00 95.31 353 GLY A O 1
ATOM 2745 N N . PHE A 1 354 ? 34.210 14.456 -46.440 1.00 94.75 354 PHE A N 1
ATOM 2746 C CA . PHE A 1 354 ? 33.247 15.562 -46.349 1.00 94.75 354 PHE A CA 1
ATOM 2747 C C . PHE A 1 354 ? 31.862 15.125 -45.850 1.00 94.75 354 PHE A C 1
ATOM 2749 O O . PHE A 1 354 ? 31.144 15.940 -45.278 1.00 94.75 354 PHE A O 1
ATOM 2756 N N . LEU A 1 355 ? 31.496 13.848 -46.007 1.00 94.06 355 LEU A N 1
ATOM 2757 C CA . LEU A 1 355 ? 30.255 13.287 -45.471 1.00 94.06 355 LEU A CA 1
ATOM 2758 C C . LEU A 1 355 ? 30.603 12.169 -44.486 1.00 94.06 355 LEU A C 1
ATOM 2760 O O . LEU A 1 355 ? 30.908 11.044 -44.878 1.00 94.06 355 LEU A O 1
ATOM 2764 N N . ASN A 1 356 ? 30.595 12.526 -43.202 1.00 91.69 356 ASN A N 1
ATOM 2765 C CA . ASN A 1 356 ? 31.085 11.708 -42.093 1.00 91.69 356 ASN A CA 1
ATOM 2766 C C . ASN A 1 356 ? 30.001 11.532 -41.015 1.00 91.69 356 ASN A C 1
ATOM 2768 O O . ASN A 1 356 ? 28.943 12.157 -41.072 1.00 91.69 356 ASN A O 1
ATOM 2772 N N . ASN A 1 357 ? 30.307 10.727 -39.996 1.00 91.94 357 ASN A N 1
ATOM 2773 C CA . ASN A 1 357 ? 29.541 10.577 -38.755 1.00 91.94 357 ASN A CA 1
ATOM 2774 C C . ASN A 1 357 ? 28.065 10.187 -38.946 1.00 91.94 357 ASN A C 1
ATOM 2776 O O . ASN A 1 357 ? 27.182 10.704 -38.262 1.00 91.94 357 ASN A O 1
ATOM 2780 N N . GLN A 1 358 ? 27.796 9.274 -39.875 1.00 94.94 358 GLN A N 1
ATOM 2781 C CA . GLN A 1 358 ? 26.441 8.809 -40.159 1.00 94.94 358 GLN A CA 1
ATOM 2782 C C . GLN A 1 358 ? 25.998 7.796 -39.104 1.00 94.94 358 GLN A C 1
ATOM 2784 O O . GLN A 1 358 ? 26.626 6.748 -38.955 1.00 94.94 358 GLN A O 1
ATOM 2789 N N . VAL A 1 359 ? 24.937 8.113 -38.360 1.00 94.81 359 VAL A N 1
ATOM 2790 C CA . VAL A 1 359 ? 24.384 7.229 -37.325 1.00 94.81 359 VAL A CA 1
ATOM 2791 C C . VAL A 1 359 ? 23.770 6.003 -37.987 1.00 94.81 359 VAL A C 1
ATOM 2793 O O . VAL A 1 359 ? 22.935 6.133 -38.871 1.00 94.81 359 VAL A O 1
ATOM 2796 N N . MET A 1 360 ? 24.185 4.821 -37.541 1.00 94.50 360 MET A N 1
ATOM 2797 C CA . MET A 1 360 ? 23.721 3.536 -38.068 1.00 94.50 360 MET A CA 1
ATOM 2798 C C . MET A 1 360 ? 22.850 2.780 -37.067 1.00 94.50 360 MET A C 1
ATOM 2800 O O . MET A 1 360 ? 21.998 1.993 -37.473 1.00 94.50 360 MET A O 1
ATOM 2804 N N . LYS A 1 361 ? 23.054 3.010 -35.764 1.00 94.81 361 LYS A N 1
ATOM 2805 C CA . LYS A 1 361 ? 22.295 2.357 -34.695 1.00 94.81 361 LYS A CA 1
ATOM 2806 C C . LYS A 1 361 ? 22.112 3.274 -33.501 1.00 94.81 361 LYS A C 1
ATOM 2808 O O . LYS A 1 361 ? 23.071 3.932 -33.096 1.00 94.81 361 LYS A O 1
ATOM 2813 N N . THR A 1 362 ? 20.913 3.274 -32.923 1.00 93.75 362 THR A N 1
ATOM 2814 C CA . THR A 1 362 ? 20.625 3.970 -31.662 1.00 93.75 362 THR A CA 1
ATOM 2815 C C . THR A 1 362 ? 20.119 2.980 -30.620 1.00 93.75 362 THR A C 1
ATOM 2817 O O . THR A 1 362 ? 19.099 2.325 -30.807 1.00 93.75 362 THR A O 1
ATOM 2820 N N . ARG A 1 363 ? 20.820 2.884 -29.491 1.00 92.50 363 ARG A N 1
ATOM 2821 C CA . ARG A 1 363 ? 20.457 2.032 -28.359 1.00 92.50 363 ARG A CA 1
ATOM 2822 C C . ARG A 1 363 ? 20.128 2.899 -27.151 1.00 92.50 363 ARG A C 1
ATOM 2824 O O . ARG A 1 363 ? 21.018 3.505 -26.564 1.00 92.50 363 ARG A O 1
ATOM 2831 N N . PHE A 1 364 ? 18.861 2.934 -26.757 1.00 87.38 364 PHE A N 1
ATOM 2832 C CA . PHE A 1 364 ? 18.437 3.636 -25.546 1.00 87.38 364 PHE A CA 1
ATOM 2833 C C . PHE A 1 364 ? 18.922 2.895 -24.294 1.00 87.38 364 PHE A C 1
ATOM 2835 O O . PHE A 1 364 ? 18.713 1.688 -24.166 1.00 87.38 364 PHE A O 1
ATOM 2842 N N . ILE A 1 365 ? 19.592 3.622 -23.398 1.00 85.00 365 ILE A N 1
ATOM 2843 C CA . ILE A 1 365 ? 19.963 3.157 -22.054 1.00 85.00 365 ILE A CA 1
ATOM 2844 C C . ILE A 1 365 ? 18.849 3.554 -21.081 1.00 85.00 365 ILE A C 1
ATOM 2846 O O . ILE A 1 365 ? 18.350 2.715 -20.336 1.00 85.00 365 ILE A O 1
ATOM 2850 N N . SER A 1 366 ? 18.424 4.814 -21.155 1.00 84.44 366 SER A N 1
ATOM 2851 C CA . SER A 1 366 ? 17.281 5.387 -20.446 1.00 84.44 366 SER A CA 1
ATOM 2852 C C . SER A 1 366 ? 16.471 6.263 -21.411 1.00 84.44 366 SER A C 1
ATOM 2854 O O . SER A 1 366 ? 16.717 6.273 -22.622 1.00 84.44 366 SER A O 1
ATOM 2856 N N . ARG A 1 367 ? 15.489 7.013 -20.898 1.00 83.00 367 ARG A N 1
ATOM 2857 C CA . ARG A 1 367 ? 14.743 7.993 -21.700 1.00 83.00 367 ARG A CA 1
ATOM 2858 C C . ARG A 1 367 ? 15.646 9.118 -22.211 1.00 83.00 367 ARG A C 1
ATOM 2860 O O . ARG A 1 367 ? 15.497 9.522 -23.362 1.00 83.00 367 ARG A O 1
ATOM 2867 N N . ASN A 1 368 ? 16.559 9.606 -21.373 1.00 85.12 368 ASN A N 1
ATOM 2868 C CA . ASN A 1 368 ? 17.401 10.761 -21.684 1.00 85.12 368 ASN A CA 1
ATOM 2869 C C . ASN A 1 368 ? 18.799 10.375 -22.163 1.00 85.12 368 ASN A C 1
ATOM 2871 O O . ASN A 1 368 ? 19.533 11.238 -22.645 1.00 85.12 368 ASN A O 1
ATOM 2875 N N . ILE A 1 369 ? 19.174 9.099 -22.040 1.00 88.00 369 ILE A N 1
ATOM 2876 C CA . ILE A 1 369 ? 20.495 8.597 -22.395 1.00 88.00 369 ILE A CA 1
ATOM 2877 C C . ILE A 1 369 ? 20.387 7.501 -23.443 1.00 88.00 369 ILE A C 1
ATOM 2879 O O . ILE A 1 369 ? 19.754 6.465 -23.237 1.00 88.00 369 ILE A O 1
ATOM 2883 N N . TYR A 1 370 ? 21.111 7.675 -24.541 1.00 90.81 370 TYR A N 1
ATOM 2884 C CA . TYR A 1 370 ? 21.227 6.665 -25.583 1.00 90.81 370 TYR A CA 1
ATOM 2885 C C . TYR A 1 370 ? 22.639 6.619 -26.169 1.00 90.81 370 TYR A C 1
ATOM 2887 O O . TYR A 1 370 ? 23.381 7.602 -26.176 1.00 90.81 370 TYR A O 1
ATOM 2895 N N . GLU A 1 371 ? 23.019 5.448 -26.660 1.00 94.25 371 GLU A N 1
ATOM 2896 C CA . GLU A 1 371 ? 24.251 5.216 -27.403 1.00 94.25 371 GLU A CA 1
ATOM 2897 C C . GLU A 1 371 ? 23.958 5.258 -28.897 1.00 94.25 371 GLU A C 1
ATOM 2899 O O . GLU A 1 371 ? 23.027 4.613 -29.378 1.00 94.25 371 GLU A O 1
ATOM 2904 N N . GLN A 1 372 ? 24.771 5.999 -29.641 1.00 95.62 372 GLN A N 1
ATOM 2905 C CA . GLN A 1 372 ? 24.738 6.009 -31.096 1.00 95.62 372 GLN A CA 1
ATOM 2906 C C . GLN A 1 372 ? 26.014 5.387 -31.637 1.00 95.62 372 GLN A C 1
ATOM 2908 O O . GLN A 1 372 ? 27.104 5.906 -31.383 1.00 95.62 372 GLN A O 1
ATOM 2913 N N . THR A 1 373 ? 25.875 4.326 -32.428 1.00 95.62 373 THR A N 1
ATOM 2914 C CA . THR A 1 373 ? 26.962 3.810 -33.262 1.00 95.62 373 THR A CA 1
ATOM 2915 C C . THR A 1 373 ? 26.879 4.476 -34.627 1.00 95.62 373 THR A C 1
ATOM 2917 O O . THR A 1 373 ? 25.826 4.462 -35.269 1.00 95.62 373 THR A O 1
ATOM 2920 N N . TYR A 1 374 ? 27.976 5.079 -35.071 1.00 95.31 374 TYR A N 1
ATOM 2921 C CA . TYR A 1 374 ? 28.048 5.826 -36.318 1.00 95.31 374 TYR A CA 1
ATOM 2922 C C . TYR A 1 374 ? 29.284 5.447 -37.130 1.00 95.31 374 TYR A C 1
ATOM 2924 O O . TYR A 1 374 ? 30.336 5.124 -36.576 1.00 95.31 374 TYR A O 1
ATOM 2932 N N . ALA A 1 375 ? 29.162 5.518 -38.453 1.00 95.88 375 ALA A N 1
ATOM 2933 C CA . ALA A 1 375 ? 30.284 5.346 -39.359 1.00 95.88 375 ALA A CA 1
ATOM 2934 C C . ALA A 1 375 ? 30.977 6.681 -39.620 1.00 95.88 375 ALA A C 1
ATOM 2936 O O . ALA A 1 375 ? 30.339 7.681 -39.966 1.00 95.88 375 ALA A O 1
ATOM 2937 N N . SER A 1 376 ? 32.297 6.689 -39.479 1.00 95.62 376 SER A N 1
ATOM 2938 C CA . SER A 1 376 ? 33.146 7.822 -39.829 1.00 95.62 376 SER A CA 1
ATOM 2939 C C . SER A 1 376 ? 34.121 7.409 -40.915 1.00 95.62 376 SER A C 1
ATOM 2941 O O . SER A 1 376 ? 34.693 6.324 -40.850 1.00 95.62 376 SER A O 1
ATOM 2943 N N . ILE A 1 377 ? 34.357 8.295 -41.883 1.00 96.19 377 ILE A N 1
ATOM 2944 C CA . ILE A 1 377 ? 35.449 8.100 -42.829 1.00 96.19 377 ILE A CA 1
ATOM 2945 C C . ILE A 1 377 ? 36.791 8.123 -42.102 1.00 96.19 377 ILE A C 1
ATOM 2947 O O . ILE A 1 377 ? 36.955 8.831 -41.099 1.00 96.19 377 ILE A O 1
ATOM 2951 N N . VAL A 1 378 ? 37.744 7.406 -42.685 1.00 96.56 378 VAL A N 1
ATOM 2952 C CA . VAL A 1 378 ? 39.150 7.413 -42.303 1.00 96.56 378 VAL A CA 1
ATOM 2953 C C . VAL A 1 378 ? 39.938 8.111 -43.406 1.00 96.56 378 VAL A C 1
ATOM 2955 O O . VAL A 1 378 ? 40.018 7.614 -44.532 1.00 96.56 378 VAL A O 1
ATOM 2958 N N . ASP A 1 379 ? 40.503 9.275 -43.083 1.00 96.56 379 ASP A N 1
ATOM 2959 C CA . ASP A 1 379 ? 41.379 10.005 -43.999 1.00 96.56 379 ASP A CA 1
ATOM 2960 C C . ASP A 1 379 ? 42.661 9.185 -44.242 1.00 96.56 379 ASP A C 1
ATOM 2962 O O . ASP A 1 379 ? 43.132 8.459 -43.360 1.00 96.56 379 ASP A O 1
ATOM 2966 N N . GLN A 1 380 ? 43.238 9.290 -45.438 1.00 96.19 380 GLN A N 1
ATOM 2967 C CA . GLN A 1 380 ? 44.422 8.523 -45.821 1.00 96.19 380 GLN A CA 1
ATOM 2968 C C . GLN A 1 380 ? 45.376 9.347 -46.683 1.00 96.19 380 GLN A C 1
ATOM 2970 O O . GLN A 1 380 ? 44.967 10.193 -47.481 1.00 96.19 380 GLN A O 1
ATOM 2975 N N . ALA A 1 381 ? 46.662 9.050 -46.538 1.00 96.44 381 ALA A N 1
ATOM 2976 C CA . ALA A 1 381 ? 47.717 9.518 -47.426 1.00 96.44 381 ALA A CA 1
ATOM 2977 C C . ALA A 1 381 ? 48.625 8.340 -47.768 1.00 96.44 381 ALA A C 1
ATOM 2979 O O . ALA A 1 381 ? 48.945 7.526 -46.898 1.00 96.44 381 ALA A O 1
ATOM 2980 N N . GLY A 1 382 ? 49.012 8.212 -49.031 1.00 95.44 382 GLY A N 1
ATOM 2981 C CA . GLY A 1 382 ? 49.680 7.004 -49.484 1.00 95.44 382 GLY A CA 1
ATOM 2982 C C . GLY A 1 382 ? 50.295 7.087 -50.866 1.00 95.44 382 GLY A C 1
ATOM 2983 O O . GLY A 1 382 ? 50.349 8.146 -51.491 1.00 95.44 382 GLY A O 1
ATOM 2984 N N . ALA A 1 383 ? 50.764 5.934 -51.328 1.00 93.69 383 ALA A N 1
ATOM 2985 C CA . ALA A 1 383 ? 51.336 5.734 -52.643 1.00 93.69 383 ALA A CA 1
ATOM 2986 C C . ALA A 1 383 ? 50.618 4.599 -53.380 1.00 93.69 383 ALA A C 1
ATOM 2988 O O . ALA A 1 383 ? 50.181 3.616 -52.779 1.00 93.69 383 ALA A O 1
ATOM 2989 N N . SER A 1 384 ? 50.518 4.732 -54.696 1.00 94.06 384 SER A N 1
ATOM 2990 C CA . SER A 1 384 ? 50.007 3.703 -55.593 1.00 94.06 384 SER A CA 1
ATOM 2991 C C . SER A 1 384 ? 51.026 3.405 -56.687 1.00 94.06 384 SER A C 1
ATOM 2993 O O . SER A 1 384 ? 51.857 4.242 -57.040 1.00 94.06 384 SER A O 1
ATOM 2995 N N . THR A 1 385 ? 50.999 2.196 -57.224 1.00 91.25 385 THR A N 1
ATOM 2996 C CA . THR A 1 385 ? 51.871 1.787 -58.320 1.00 91.25 385 THR A CA 1
ATOM 2997 C C . THR A 1 385 ? 51.155 0.797 -59.218 1.00 91.25 385 THR A C 1
ATOM 2999 O O . THR A 1 385 ? 50.345 -0.003 -58.756 1.00 91.25 385 THR A O 1
ATOM 3002 N N . ALA A 1 386 ? 51.456 0.854 -60.509 1.00 91.69 386 ALA A N 1
ATOM 3003 C CA . ALA A 1 386 ? 51.057 -0.155 -61.475 1.00 91.69 386 ALA A CA 1
ATOM 3004 C C . ALA A 1 386 ? 52.248 -0.428 -62.390 1.00 91.69 386 ALA A C 1
ATOM 3006 O O . ALA A 1 386 ? 52.677 0.464 -63.123 1.00 91.69 386 ALA A O 1
ATOM 3007 N N . ILE A 1 387 ? 52.787 -1.645 -62.345 1.00 88.69 387 ILE A N 1
ATOM 3008 C CA . ILE A 1 387 ? 54.000 -2.034 -63.072 1.00 88.69 387 ILE A CA 1
ATOM 3009 C C . ILE A 1 387 ? 53.784 -3.308 -63.879 1.00 88.69 387 ILE A C 1
ATOM 3011 O O . ILE A 1 387 ? 53.109 -4.238 -63.445 1.00 88.69 387 ILE A O 1
ATOM 3015 N N . SER A 1 388 ? 54.377 -3.362 -65.069 1.00 86.56 388 SER A N 1
ATOM 3016 C CA . SER A 1 388 ? 54.499 -4.600 -65.843 1.00 86.56 388 SER A CA 1
ATOM 3017 C C . SER A 1 388 ? 55.741 -5.364 -65.389 1.00 86.56 388 SER A C 1
ATOM 3019 O O . SER A 1 388 ? 56.829 -4.786 -65.360 1.00 86.56 388 SER A O 1
ATOM 3021 N N . ILE A 1 389 ? 55.588 -6.648 -65.051 1.00 82.19 389 ILE A N 1
ATOM 3022 C CA . ILE A 1 389 ? 56.690 -7.470 -64.525 1.00 82.19 389 ILE A CA 1
ATOM 3023 C C . ILE A 1 389 ? 57.281 -8.417 -65.581 1.00 82.19 389 ILE A C 1
ATOM 3025 O O . ILE A 1 389 ? 58.417 -8.225 -66.007 1.00 82.19 389 ILE A O 1
ATOM 3029 N N . PHE A 1 390 ? 56.509 -9.393 -66.063 1.00 77.38 390 PHE A N 1
ATOM 3030 C CA . PHE A 1 390 ? 56.936 -10.418 -67.017 1.00 77.38 390 PHE A CA 1
ATOM 3031 C C . PHE A 1 390 ? 55.922 -10.487 -68.160 1.00 77.38 390 PHE A C 1
ATOM 3033 O O . PHE A 1 390 ? 54.728 -10.663 -67.926 1.00 77.38 390 PHE A O 1
ATOM 3040 N N . GLY A 1 391 ? 56.370 -10.318 -69.406 1.00 76.62 391 GLY A N 1
ATOM 3041 C CA . GLY A 1 391 ? 55.473 -10.295 -70.565 1.00 76.62 391 GLY A CA 1
ATOM 3042 C C . GLY A 1 391 ? 54.417 -9.185 -70.469 1.00 76.62 391 GLY A C 1
ATOM 3043 O O . GLY A 1 391 ? 54.754 -7.997 -70.488 1.00 76.62 391 GLY A O 1
ATOM 3044 N N . ASN A 1 392 ? 53.141 -9.575 -70.400 1.00 76.06 392 ASN A N 1
ATOM 3045 C CA . ASN A 1 392 ? 52.001 -8.665 -70.222 1.00 76.06 392 ASN A CA 1
ATOM 3046 C C . ASN A 1 392 ? 51.422 -8.700 -68.794 1.00 76.06 392 ASN A C 1
ATOM 3048 O O . ASN A 1 392 ? 50.424 -8.033 -68.542 1.00 76.06 392 ASN A O 1
ATOM 3052 N N . SER A 1 393 ? 52.019 -9.448 -67.863 1.00 84.31 393 SER A N 1
ATOM 3053 C CA . SER A 1 393 ? 51.547 -9.546 -66.478 1.00 84.31 393 SER A CA 1
ATOM 3054 C C . SER A 1 393 ? 51.828 -8.268 -65.696 1.00 84.31 393 SER A C 1
ATOM 3056 O O . SER A 1 393 ? 52.857 -7.610 -65.891 1.00 84.31 393 SER A O 1
ATOM 3058 N N . MET A 1 394 ? 50.914 -7.923 -64.794 1.00 88.19 394 MET A N 1
ATOM 3059 C CA . MET A 1 394 ? 50.879 -6.621 -64.133 1.00 88.19 394 MET A CA 1
ATOM 3060 C C . MET A 1 394 ? 50.702 -6.781 -62.631 1.00 88.19 394 MET A C 1
ATOM 3062 O O . MET A 1 394 ? 49.977 -7.665 -62.175 1.00 88.19 394 MET A O 1
ATOM 3066 N N . VAL A 1 395 ? 51.338 -5.895 -61.873 1.00 90.31 395 VAL A N 1
ATOM 3067 C CA . VAL A 1 395 ? 51.110 -5.732 -60.438 1.00 90.31 395 VAL A CA 1
ATOM 3068 C C . VAL A 1 395 ? 50.621 -4.318 -60.204 1.00 90.31 395 VAL A C 1
ATOM 3070 O O . VAL A 1 395 ? 51.291 -3.360 -60.587 1.00 90.31 395 VAL A O 1
ATOM 3073 N N . GLU A 1 396 ? 49.468 -4.203 -59.565 1.00 91.44 396 GLU A N 1
ATOM 3074 C CA . GLU A 1 396 ? 48.928 -2.959 -59.037 1.00 91.44 396 GLU A CA 1
ATOM 3075 C C . GLU A 1 396 ? 49.001 -3.026 -57.514 1.00 91.44 396 GLU A C 1
ATOM 3077 O O . GLU A 1 396 ? 48.638 -4.038 -56.918 1.00 91.44 396 GLU A O 1
ATOM 3082 N N . ALA A 1 397 ? 49.491 -1.976 -56.866 1.00 89.94 397 ALA A N 1
ATOM 3083 C CA . ALA A 1 397 ? 49.530 -1.910 -55.415 1.00 89.94 397 ALA A CA 1
ATOM 3084 C C . ALA A 1 397 ? 49.191 -0.507 -54.918 1.00 89.94 397 ALA A C 1
ATOM 3086 O O . ALA A 1 397 ? 49.582 0.488 -55.521 1.00 89.94 397 ALA A O 1
ATOM 3087 N N . ASN A 1 398 ? 48.491 -0.448 -53.794 1.00 92.69 398 ASN A N 1
ATOM 3088 C CA . ASN A 1 398 ? 48.146 0.756 -53.055 1.00 92.69 398 ASN A CA 1
ATOM 3089 C C . ASN A 1 398 ? 48.589 0.551 -51.605 1.00 92.69 398 ASN A C 1
ATOM 3091 O O . ASN A 1 398 ? 48.313 -0.501 -51.031 1.00 92.69 398 ASN A O 1
ATOM 3095 N N . LEU A 1 399 ? 49.272 1.532 -51.025 1.00 93.50 399 LEU A N 1
ATOM 3096 C CA . LEU A 1 399 ? 49.684 1.554 -49.626 1.00 93.50 399 LEU A CA 1
ATOM 3097 C C . LEU A 1 399 ? 49.354 2.929 -49.049 1.00 93.50 399 LEU A C 1
ATOM 3099 O O . LEU A 1 399 ? 49.763 3.939 -49.611 1.00 93.50 399 LEU A O 1
ATOM 3103 N N . GLY A 1 400 ? 48.658 2.980 -47.919 1.00 93.06 400 GLY A N 1
ATOM 3104 C CA . GLY A 1 400 ? 48.275 4.222 -47.256 1.00 93.06 400 GLY A CA 1
ATOM 3105 C C . GLY A 1 400 ? 48.426 4.162 -45.742 1.00 93.06 400 GLY A C 1
ATOM 3106 O O . GLY A 1 400 ? 48.169 3.134 -45.115 1.00 93.06 400 GLY A O 1
ATOM 3107 N N . ALA A 1 401 ? 48.816 5.290 -45.157 1.00 95.75 401 ALA A N 1
ATOM 3108 C CA . ALA A 1 401 ? 48.657 5.561 -43.738 1.00 95.75 401 ALA A CA 1
ATOM 3109 C C . ALA A 1 401 ? 47.215 6.021 -43.484 1.00 95.75 401 ALA A C 1
ATOM 3111 O O . ALA A 1 401 ? 46.718 6.920 -44.161 1.00 95.75 401 ALA A O 1
ATOM 3112 N N . LEU A 1 402 ? 46.546 5.373 -42.533 1.00 96.31 402 LEU A N 1
ATOM 3113 C CA . LEU A 1 402 ? 45.148 5.577 -42.173 1.00 96.31 402 LEU A CA 1
ATOM 3114 C C . LEU A 1 402 ? 45.064 6.372 -40.875 1.00 96.31 402 LEU A C 1
ATOM 3116 O O . LEU A 1 402 ? 45.542 5.912 -39.833 1.00 96.31 402 LEU A O 1
ATOM 3120 N N . PHE A 1 403 ? 44.427 7.536 -40.938 1.00 95.56 403 PHE A N 1
ATOM 3121 C CA . PHE A 1 403 ? 44.242 8.437 -39.805 1.00 95.56 403 PHE A CA 1
ATOM 3122 C C . PHE A 1 403 ? 42.886 8.167 -39.142 1.00 95.56 403 PHE A C 1
ATOM 3124 O O . PHE A 1 403 ? 41.882 8.811 -39.452 1.00 95.56 403 PHE A O 1
ATOM 3131 N N . VAL A 1 404 ? 42.847 7.148 -38.280 1.00 93.62 404 VAL A N 1
ATOM 3132 C CA . VAL A 1 404 ? 41.650 6.749 -37.515 1.00 93.62 404 VAL A CA 1
ATOM 3133 C C . VAL A 1 404 ? 41.407 7.688 -36.336 1.00 93.62 404 VAL A C 1
ATOM 3135 O O . VAL A 1 404 ? 42.343 8.162 -35.700 1.00 93.62 404 VAL A O 1
ATOM 3138 N N . LYS A 1 405 ? 40.136 7.941 -36.026 1.00 90.94 405 LYS A N 1
ATOM 3139 C CA . LYS A 1 405 ? 39.699 8.791 -34.912 1.00 90.94 405 LYS A CA 1
ATOM 3140 C C . LYS A 1 405 ? 39.498 7.993 -33.626 1.00 90.94 405 LYS A C 1
ATOM 3142 O O . LYS A 1 405 ? 39.675 8.543 -32.545 1.00 90.94 405 LYS A O 1
ATOM 3147 N N . GLY A 1 406 ? 39.112 6.718 -33.725 1.00 84.25 406 GLY A N 1
ATOM 3148 C CA . GLY A 1 406 ? 38.806 5.854 -32.580 1.00 84.25 406 GLY A CA 1
ATOM 3149 C C . GLY A 1 406 ? 39.997 5.115 -31.970 1.00 84.25 406 GLY A C 1
ATOM 3150 O O . GLY A 1 406 ? 39.795 4.270 -31.101 1.00 84.25 406 GLY A O 1
ATOM 3151 N N . GLY A 1 407 ? 41.225 5.367 -32.430 1.00 86.06 407 GLY A N 1
ATOM 3152 C CA . GLY A 1 407 ? 42.412 4.649 -31.971 1.00 86.06 407 GLY A CA 1
ATOM 3153 C C . GLY A 1 407 ? 43.697 5.117 -32.650 1.00 86.06 407 GLY A C 1
ATOM 3154 O O . GLY A 1 407 ? 43.760 6.208 -33.206 1.00 86.06 407 GLY A O 1
ATOM 3155 N N . SER A 1 408 ? 44.739 4.287 -32.600 1.00 89.88 408 SER A N 1
ATOM 3156 C CA . SER A 1 408 ? 46.034 4.590 -33.222 1.00 89.88 408 SER A CA 1
ATOM 3157 C C . SER A 1 408 ? 45.999 4.415 -34.740 1.00 89.88 408 SER A C 1
ATOM 3159 O O . SER A 1 408 ? 45.425 3.441 -35.228 1.00 89.88 408 SER A O 1
ATOM 3161 N N . ASN A 1 409 ? 46.672 5.316 -35.466 1.00 93.75 409 ASN A N 1
ATOM 3162 C CA . ASN A 1 409 ? 46.834 5.264 -36.925 1.00 93.75 409 ASN A CA 1
ATOM 3163 C C . ASN A 1 409 ? 47.294 3.882 -37.411 1.00 93.75 409 ASN A C 1
ATOM 3165 O O . ASN A 1 409 ? 48.095 3.214 -36.754 1.00 93.75 409 ASN A O 1
ATOM 3169 N N . LYS A 1 410 ? 46.814 3.465 -38.586 1.00 92.81 410 LYS A N 1
ATOM 3170 C CA . LYS A 1 410 ? 47.032 2.108 -39.115 1.00 92.81 410 LYS A CA 1
ATOM 3171 C C . LYS A 1 410 ? 47.565 2.117 -40.542 1.00 92.81 410 LYS A C 1
ATOM 3173 O O . LYS A 1 410 ? 47.275 3.048 -41.281 1.00 92.81 410 LYS A O 1
ATOM 3178 N N . PRO A 1 411 ? 48.292 1.082 -40.983 1.00 94.19 411 PRO A N 1
ATOM 3179 C CA . PRO A 1 411 ? 48.541 0.884 -42.401 1.00 94.19 411 PRO A CA 1
ATOM 3180 C C . PRO A 1 411 ? 47.304 0.282 -43.082 1.00 94.19 411 PRO A C 1
ATOM 3182 O O . PRO A 1 411 ? 46.581 -0.527 -42.494 1.00 94.19 411 PRO A O 1
ATOM 3185 N N . GLY A 1 412 ? 47.087 0.643 -44.340 1.00 93.25 412 GLY A N 1
ATOM 3186 C CA . GLY A 1 412 ? 46.145 -0.011 -45.240 1.00 93.25 412 GLY A CA 1
ATOM 3187 C C . GLY A 1 412 ? 46.807 -0.263 -46.582 1.00 93.25 412 GLY A C 1
ATOM 3188 O O . GLY A 1 412 ? 47.563 0.575 -47.063 1.00 93.25 412 GLY A O 1
ATOM 3189 N N . ALA A 1 413 ? 46.541 -1.409 -47.195 1.00 91.94 413 ALA A N 1
ATOM 3190 C CA . ALA A 1 413 ? 47.132 -1.748 -48.478 1.00 91.94 413 ALA A CA 1
ATOM 3191 C C . ALA A 1 413 ? 46.224 -2.646 -49.311 1.00 91.94 413 ALA A C 1
ATOM 3193 O O . ALA A 1 413 ? 45.420 -3.401 -48.773 1.00 91.94 413 ALA A O 1
ATOM 3194 N N . THR A 1 414 ? 46.375 -2.585 -50.627 1.00 93.06 414 THR A N 1
ATOM 3195 C CA . THR A 1 414 ? 45.808 -3.564 -51.558 1.00 93.06 414 THR A CA 1
ATOM 3196 C C . THR A 1 414 ? 46.845 -3.886 -52.613 1.00 93.06 414 THR A C 1
ATOM 3198 O O . THR A 1 414 ? 47.458 -2.973 -53.154 1.00 93.06 414 THR A O 1
ATOM 3201 N N . ILE A 1 415 ? 47.034 -5.161 -52.925 1.00 92.62 415 ILE A N 1
ATOM 3202 C CA . ILE A 1 415 ? 47.925 -5.625 -53.987 1.00 92.62 415 ILE A CA 1
ATOM 3203 C C . ILE A 1 415 ? 47.109 -6.514 -54.909 1.00 92.62 415 ILE A C 1
ATOM 3205 O O . ILE A 1 415 ? 46.447 -7.439 -54.448 1.00 92.62 415 ILE A O 1
ATOM 3209 N N . ARG A 1 416 ? 47.173 -6.250 -56.208 1.00 92.44 416 ARG A N 1
ATOM 3210 C CA . ARG A 1 416 ? 46.513 -7.013 -57.256 1.00 92.44 416 ARG A CA 1
ATOM 3211 C C . ARG A 1 416 ? 47.534 -7.453 -58.294 1.00 92.44 416 ARG A C 1
ATOM 3213 O O . ARG A 1 416 ? 48.169 -6.635 -58.951 1.00 92.44 416 ARG A O 1
ATOM 3220 N N . PHE A 1 417 ? 47.641 -8.755 -58.486 1.00 92.75 417 PHE A N 1
ATOM 3221 C CA . PHE A 1 417 ? 48.337 -9.361 -59.605 1.00 92.75 417 PHE A CA 1
ATOM 3222 C C . PHE A 1 417 ? 47.341 -9.657 -60.728 1.00 92.75 417 PHE A C 1
ATOM 3224 O O . PHE A 1 417 ? 46.274 -10.214 -60.482 1.00 92.75 417 PHE A O 1
ATOM 3231 N N . THR A 1 418 ? 47.687 -9.288 -61.958 1.00 90.69 418 THR A N 1
ATOM 3232 C CA . THR A 1 418 ? 46.866 -9.522 -63.149 1.00 90.69 418 THR A CA 1
ATOM 3233 C C . THR A 1 418 ? 47.684 -10.262 -64.198 1.00 90.69 418 THR A C 1
ATOM 3235 O O . THR A 1 418 ? 48.722 -9.772 -64.647 1.00 90.69 418 THR A O 1
ATOM 3238 N N . GLN A 1 419 ? 47.196 -11.425 -64.620 1.00 90.94 419 GLN A N 1
ATOM 3239 C CA . GLN A 1 419 ? 47.779 -12.257 -65.666 1.00 90.94 419 GLN A CA 1
ATOM 3240 C C . GLN A 1 419 ? 46.856 -12.262 -66.890 1.00 90.94 419 GLN A C 1
ATOM 3242 O O . GLN A 1 419 ? 45.846 -12.973 -66.891 1.00 90.94 419 GLN A O 1
ATOM 3247 N N . PRO A 1 420 ? 47.173 -11.500 -67.949 1.00 87.25 420 PRO A N 1
ATOM 3248 C CA . PRO A 1 420 ? 46.417 -11.567 -69.192 1.00 87.25 420 PRO A CA 1
ATOM 3249 C C . PRO A 1 420 ? 46.486 -12.964 -69.811 1.00 87.25 420 PRO A C 1
ATOM 3251 O O . PRO A 1 420 ? 47.568 -13.541 -69.932 1.00 87.25 420 PRO A O 1
ATOM 3254 N N . LEU A 1 421 ? 45.324 -13.482 -70.212 1.00 86.62 421 LEU A N 1
ATOM 3255 C CA . LEU A 1 421 ? 45.171 -14.704 -71.009 1.00 86.62 421 LEU A CA 1
ATOM 3256 C C . LEU A 1 421 ? 44.936 -14.368 -72.488 1.00 86.62 421 LEU A C 1
ATOM 3258 O O . LEU A 1 421 ? 45.315 -15.121 -73.378 1.00 86.62 421 LEU A O 1
ATOM 3262 N N . SER A 1 422 ? 44.308 -13.221 -72.754 1.00 83.38 422 SER A N 1
ATOM 3263 C CA . SER A 1 422 ? 44.128 -12.640 -74.084 1.00 83.38 422 SER A CA 1
ATOM 3264 C C . SER A 1 422 ? 44.059 -11.112 -73.986 1.00 83.38 422 SER A C 1
ATOM 3266 O O . SER A 1 422 ? 44.141 -10.546 -72.896 1.00 83.38 422 SER A O 1
ATOM 3268 N N . LYS A 1 423 ? 43.838 -10.434 -75.118 1.00 71.62 423 LYS A N 1
ATOM 3269 C CA . LYS A 1 423 ? 43.569 -8.987 -75.155 1.00 71.62 423 LYS A CA 1
ATOM 3270 C C . LYS A 1 423 ? 42.286 -8.555 -74.424 1.00 71.62 423 LYS A C 1
ATOM 3272 O O . LYS A 1 423 ? 42.158 -7.376 -74.123 1.00 71.62 423 LYS A O 1
ATOM 3277 N N . TYR A 1 424 ? 41.352 -9.479 -74.162 1.00 79.94 424 TYR A N 1
ATOM 3278 C CA . TYR A 1 424 ? 40.050 -9.168 -73.551 1.00 79.94 424 TYR A CA 1
ATOM 3279 C C . TYR A 1 424 ? 39.780 -9.866 -72.215 1.00 79.94 424 TYR A C 1
ATOM 3281 O O . TYR A 1 424 ? 38.751 -9.604 -71.596 1.00 79.94 424 TYR A O 1
ATOM 3289 N N . LEU A 1 425 ? 40.668 -10.769 -71.788 1.00 85.88 425 LEU A N 1
ATOM 3290 C CA . LEU A 1 425 ? 40.477 -11.611 -70.609 1.00 85.88 425 LEU A CA 1
ATOM 3291 C C . LEU A 1 425 ? 41.782 -11.740 -69.824 1.00 85.88 425 LEU A C 1
ATOM 3293 O O . LEU A 1 425 ? 42.810 -12.117 -70.394 1.00 85.88 425 LEU A O 1
ATOM 3297 N N . ALA A 1 426 ? 41.719 -11.512 -68.515 1.00 88.25 426 ALA A N 1
ATOM 3298 C CA . ALA A 1 426 ? 42.820 -11.765 -67.592 1.00 88.25 426 ALA A CA 1
ATOM 3299 C C . ALA A 1 426 ? 42.342 -12.433 -66.297 1.00 88.25 426 ALA A C 1
ATOM 3301 O O . ALA A 1 426 ? 41.204 -12.232 -65.866 1.00 88.25 426 ALA A O 1
ATOM 3302 N N . LEU A 1 427 ? 43.245 -13.187 -65.670 1.00 91.06 427 LEU A N 1
ATOM 3303 C CA . LEU A 1 427 ? 43.098 -13.668 -64.298 1.00 91.06 427 LEU A CA 1
ATOM 3304 C C . LEU A 1 427 ? 43.605 -12.604 -63.330 1.00 91.06 427 LEU A C 1
ATOM 3306 O O . LEU A 1 427 ? 44.659 -12.011 -63.566 1.00 91.06 427 LEU A O 1
ATOM 3310 N N . THR A 1 428 ? 42.890 -12.396 -62.231 1.00 91.44 428 THR A N 1
ATOM 3311 C CA . THR A 1 428 ? 43.286 -11.485 -61.156 1.00 91.44 428 THR A CA 1
ATOM 3312 C C . THR A 1 428 ? 43.445 -12.235 -59.842 1.00 91.44 428 THR A C 1
ATOM 3314 O O . THR A 1 428 ? 42.707 -13.175 -59.545 1.00 91.44 428 THR A O 1
ATOM 3317 N N . LEU A 1 429 ? 44.409 -11.794 -59.042 1.00 93.50 429 LEU A N 1
ATOM 3318 C CA . LEU A 1 429 ? 44.611 -12.215 -57.664 1.00 93.50 429 LEU A CA 1
ATOM 3319 C C . LEU A 1 429 ? 44.822 -10.961 -56.823 1.00 93.50 429 LEU A C 1
ATOM 3321 O O . LEU A 1 429 ? 45.751 -10.206 -57.089 1.00 93.50 429 LEU A O 1
ATOM 3325 N N . GLU A 1 430 ? 43.965 -10.709 -55.843 1.00 93.25 430 GLU A N 1
ATOM 3326 C CA . GLU A 1 430 ? 43.977 -9.487 -55.040 1.00 93.25 430 GLU A CA 1
ATOM 3327 C C . GLU A 1 430 ? 43.984 -9.808 -53.547 1.00 93.25 430 GLU A C 1
ATOM 3329 O O . GLU A 1 430 ? 43.157 -10.577 -53.062 1.00 93.25 430 GLU A O 1
ATOM 3334 N N . GLY A 1 431 ? 44.908 -9.184 -52.821 1.00 91.44 431 GLY A N 1
ATOM 3335 C CA . GLY A 1 431 ? 44.983 -9.191 -51.366 1.00 91.44 431 GLY A CA 1
ATOM 3336 C C . GLY A 1 431 ? 44.826 -7.778 -50.815 1.00 91.44 431 GLY A C 1
ATOM 3337 O O . GLY A 1 431 ? 45.392 -6.834 -51.367 1.00 91.44 431 GLY A O 1
ATOM 3338 N N . GLY A 1 432 ? 44.072 -7.621 -49.730 1.00 91.50 432 GLY A N 1
ATOM 3339 C CA . GLY A 1 432 ? 43.844 -6.330 -49.082 1.00 91.50 432 GLY A CA 1
ATOM 3340 C C . GLY A 1 432 ? 43.991 -6.392 -47.565 1.00 91.50 432 GLY A C 1
ATOM 3341 O O . GLY A 1 432 ? 43.575 -7.365 -46.945 1.00 91.50 432 GLY A O 1
ATOM 3342 N N . TRP A 1 433 ? 44.526 -5.322 -46.974 1.00 89.44 433 TRP A N 1
ATOM 3343 C CA . TRP A 1 433 ? 44.649 -5.084 -45.533 1.00 89.44 433 TRP A CA 1
ATOM 3344 C C . TRP A 1 433 ? 44.084 -3.709 -45.189 1.00 89.44 433 TRP A C 1
ATOM 3346 O O . TRP A 1 433 ? 44.401 -2.719 -45.848 1.00 89.44 433 TRP A O 1
ATOM 3356 N N . ASN A 1 434 ? 43.240 -3.646 -44.162 1.00 92.94 434 ASN A N 1
ATOM 3357 C CA . ASN A 1 434 ? 42.420 -2.493 -43.786 1.00 92.94 434 ASN A CA 1
ATOM 3358 C C . ASN A 1 434 ? 41.850 -1.787 -45.021 1.00 92.94 434 ASN A C 1
ATOM 3360 O O . ASN A 1 434 ? 41.916 -0.570 -45.174 1.00 92.94 434 ASN A O 1
ATOM 3364 N N . GLU A 1 435 ? 41.370 -2.588 -45.971 1.00 90.00 435 GLU A N 1
ATOM 3365 C CA . GLU A 1 435 ? 41.065 -2.116 -47.316 1.00 90.00 435 GLU A CA 1
ATOM 3366 C C . GLU A 1 435 ? 39.767 -1.304 -47.368 1.00 90.00 435 GLU A C 1
ATOM 3368 O O . GLU A 1 435 ? 39.590 -0.517 -48.288 1.00 90.00 435 GLU A O 1
ATOM 3373 N N . THR A 1 436 ? 38.871 -1.483 -46.393 1.00 92.62 436 THR A N 1
ATOM 3374 C CA . THR A 1 436 ? 37.607 -0.747 -46.285 1.00 92.62 436 THR A CA 1
ATOM 3375 C C . THR A 1 436 ? 37.234 -0.472 -44.826 1.00 92.62 436 THR A C 1
ATOM 3377 O O . THR A 1 436 ? 37.444 0.641 -44.350 1.00 92.62 436 THR A O 1
ATOM 3380 N N . TYR A 1 437 ? 36.767 -1.482 -44.086 1.00 93.44 437 TYR A N 1
ATOM 3381 C CA . TYR A 1 437 ? 36.437 -1.367 -42.670 1.00 93.44 437 TYR A CA 1
ATOM 3382 C C . TYR A 1 437 ? 37.706 -1.436 -41.820 1.00 93.44 437 TYR A C 1
ATOM 3384 O O . TYR A 1 437 ? 38.442 -2.426 -41.854 1.00 93.44 437 TYR A O 1
ATOM 3392 N N . VAL A 1 438 ? 37.946 -0.389 -41.040 1.00 93.25 438 VAL A N 1
ATOM 3393 C CA . VAL A 1 438 ? 39.077 -0.268 -40.126 1.00 93.25 438 VAL A CA 1
ATOM 3394 C C . VAL A 1 438 ? 38.556 -0.465 -38.705 1.00 93.25 438 VAL A C 1
ATOM 3396 O O . VAL A 1 438 ? 37.736 0.312 -38.221 1.00 93.25 438 VAL A O 1
ATOM 3399 N N . SER A 1 439 ? 39.016 -1.523 -38.040 1.00 88.81 439 SER A N 1
ATOM 3400 C CA . SER A 1 439 ? 38.709 -1.806 -36.633 1.00 88.81 439 SER A CA 1
ATOM 3401 C C . SER A 1 439 ? 40.000 -1.943 -35.829 1.00 88.81 439 SER A C 1
ATOM 3403 O O . SER A 1 439 ? 41.082 -1.656 -36.343 1.00 88.81 439 SER A O 1
ATOM 3405 N N . SER A 1 440 ? 39.921 -2.366 -34.564 1.00 83.25 440 SER A N 1
ATOM 3406 C CA . SER A 1 440 ? 41.093 -2.701 -33.741 1.00 83.25 440 SER A CA 1
ATOM 3407 C C . SER A 1 440 ? 41.914 -3.859 -34.324 1.00 83.25 440 SER A C 1
ATOM 3409 O O . SER A 1 440 ? 43.140 -3.829 -34.221 1.00 83.25 440 SER A O 1
ATOM 3411 N N . ASN A 1 441 ? 41.274 -4.788 -35.031 1.00 84.00 441 ASN A N 1
ATOM 3412 C CA . ASN A 1 441 ? 41.930 -5.876 -35.750 1.00 84.00 441 ASN A CA 1
ATOM 3413 C C . ASN A 1 441 ? 42.266 -5.460 -37.189 1.00 84.00 441 ASN A C 1
ATOM 3415 O O . ASN A 1 441 ? 41.684 -4.524 -37.739 1.00 84.00 441 ASN A O 1
ATOM 3419 N N . THR A 1 442 ? 43.220 -6.154 -37.809 1.00 82.94 442 THR A N 1
ATOM 3420 C CA . THR A 1 442 ? 43.468 -6.005 -39.247 1.00 82.94 442 THR A CA 1
ATOM 3421 C C . THR A 1 442 ? 42.361 -6.730 -39.999 1.00 82.94 442 THR A C 1
ATOM 3423 O O . THR A 1 442 ? 42.225 -7.941 -39.849 1.00 82.94 442 THR A O 1
ATOM 3426 N N . ASN A 1 443 ? 41.596 -6.009 -40.818 1.00 85.38 443 ASN A N 1
ATOM 3427 C CA . ASN A 1 443 ? 40.569 -6.597 -41.685 1.00 85.38 443 ASN A CA 1
ATOM 3428 C C . ASN A 1 443 ? 41.089 -6.688 -43.112 1.00 85.38 443 ASN A C 1
ATOM 3430 O O . ASN A 1 443 ? 41.783 -5.790 -43.575 1.00 85.38 443 ASN A O 1
ATOM 3434 N N . GLY A 1 444 ? 40.737 -7.732 -43.842 1.00 86.94 444 GLY A N 1
ATOM 3435 C CA . GLY A 1 444 ? 41.278 -7.942 -45.172 1.00 86.94 444 GLY A CA 1
ATOM 3436 C C . GLY A 1 444 ? 40.512 -8.983 -45.955 1.00 86.94 444 GLY A C 1
ATOM 3437 O O . GLY A 1 444 ? 39.532 -9.551 -45.467 1.00 86.94 444 GLY A O 1
ATOM 3438 N N . ARG A 1 445 ? 40.969 -9.193 -47.185 1.00 91.38 445 ARG A N 1
ATOM 3439 C CA . ARG A 1 445 ? 40.491 -10.272 -48.041 1.00 91.38 445 ARG A CA 1
ATOM 3440 C C . ARG A 1 445 ? 41.587 -10.770 -48.955 1.00 91.38 445 ARG A C 1
ATOM 3442 O O . ARG A 1 445 ? 42.505 -10.024 -49.299 1.00 91.38 445 ARG A O 1
ATOM 3449 N N . PHE A 1 446 ? 41.406 -11.995 -49.413 1.00 93.69 446 PHE A N 1
ATOM 3450 C CA . PHE A 1 446 ? 42.154 -12.578 -50.508 1.00 93.69 446 PHE A CA 1
ATOM 3451 C C . PHE A 1 446 ? 41.168 -13.133 -51.532 1.00 93.69 446 PHE A C 1
ATOM 3453 O O . PHE A 1 446 ? 40.370 -14.018 -51.219 1.00 93.69 446 PHE A O 1
ATOM 3460 N N . VAL A 1 447 ? 41.186 -12.583 -52.745 1.00 92.94 447 VAL A N 1
ATOM 3461 C CA . VAL A 1 447 ? 40.218 -12.898 -53.799 1.00 92.94 447 VAL A CA 1
ATOM 3462 C C . VAL A 1 447 ? 40.910 -13.201 -55.117 1.00 92.94 447 VAL A C 1
ATOM 3464 O O . VAL A 1 447 ? 41.898 -12.565 -55.477 1.00 92.94 447 VAL A O 1
ATOM 3467 N N . ALA A 1 448 ? 40.361 -14.155 -55.858 1.00 92.69 448 ALA A N 1
ATOM 3468 C CA . ALA A 1 448 ? 40.751 -14.443 -57.229 1.00 92.69 448 ALA A CA 1
ATOM 3469 C C . ALA A 1 448 ? 39.572 -14.149 -58.155 1.00 92.69 448 ALA A C 1
ATOM 3471 O O . ALA A 1 448 ? 38.411 -14.302 -57.764 1.00 92.69 448 ALA A O 1
ATOM 3472 N N . GLY A 1 449 ? 39.840 -13.722 -59.382 1.00 91.38 449 GLY A N 1
ATOM 3473 C CA . GLY A 1 449 ? 38.756 -13.413 -60.297 1.00 91.38 449 GLY A CA 1
ATOM 3474 C C . GLY A 1 449 ? 39.154 -13.232 -61.743 1.00 91.38 449 GLY A C 1
ATOM 3475 O O . GLY A 1 449 ? 40.257 -13.576 -62.175 1.00 91.38 449 GLY A O 1
ATOM 3476 N N . LEU A 1 450 ? 38.182 -12.728 -62.494 1.00 88.31 450 LEU A N 1
ATOM 3477 C CA . LEU A 1 450 ? 38.279 -12.490 -63.925 1.00 88.31 450 LEU A CA 1
ATOM 3478 C C . LEU A 1 450 ? 38.082 -11.013 -64.219 1.00 88.31 450 LEU A C 1
ATOM 3480 O O . LEU A 1 450 ? 37.239 -10.339 -63.623 1.00 88.31 450 LEU A O 1
ATOM 3484 N N . LEU A 1 451 ? 38.844 -10.531 -65.185 1.00 85.31 451 LEU A N 1
ATOM 3485 C CA . LEU A 1 451 ? 38.825 -9.154 -65.637 1.00 85.31 451 LEU A CA 1
ATOM 3486 C C . LEU A 1 451 ? 38.554 -9.173 -67.151 1.00 85.31 451 LEU A C 1
ATOM 3488 O O . LEU A 1 451 ? 39.256 -9.856 -67.902 1.00 85.31 451 LEU A O 1
ATOM 3492 N N . PHE A 1 452 ? 37.489 -8.471 -67.573 1.00 83.44 452 PHE A N 1
ATOM 3493 C CA . PHE A 1 452 ? 36.994 -8.415 -68.963 1.00 83.44 452 PHE A CA 1
ATOM 3494 C C . PHE A 1 452 ? 37.056 -7.003 -69.573 1.00 83.44 452 PHE A C 1
ATOM 3496 O O . PHE A 1 452 ? 36.635 -6.030 -68.942 1.00 83.44 452 PHE A O 1
ATOM 3503 N N . GLY A 1 453 ? 37.586 -6.886 -70.794 1.00 73.19 453 GLY A N 1
ATOM 3504 C CA . GLY A 1 453 ? 37.782 -5.602 -71.489 1.00 73.19 453 GLY A CA 1
ATOM 3505 C C . GLY A 1 453 ? 39.176 -5.451 -72.100 1.00 73.19 453 GLY A C 1
ATOM 3506 O O . GLY A 1 453 ? 40.004 -6.341 -71.976 1.00 73.19 453 GLY A O 1
ATOM 3507 N N . ASN A 1 454 ? 39.451 -4.343 -72.793 1.00 67.75 454 ASN A N 1
ATOM 3508 C CA . ASN A 1 454 ? 40.796 -4.081 -73.320 1.00 67.75 454 ASN A CA 1
ATOM 3509 C C . ASN A 1 454 ? 41.652 -3.427 -72.228 1.00 67.75 454 ASN A C 1
ATOM 3511 O O . ASN A 1 454 ? 41.355 -2.318 -71.779 1.00 67.75 454 ASN A O 1
ATOM 3515 N N . PHE A 1 455 ? 42.690 -4.125 -71.778 1.00 70.81 455 PHE A N 1
ATOM 3516 C CA . PHE A 1 455 ? 43.567 -3.654 -70.707 1.00 70.81 455 PHE A CA 1
ATOM 3517 C C . PHE A 1 455 ? 44.860 -3.122 -71.292 1.00 70.81 455 PHE A C 1
ATOM 3519 O O . PHE A 1 455 ? 45.638 -3.874 -71.876 1.00 70.81 455 PHE A O 1
ATOM 3526 N N . ALA A 1 456 ? 45.110 -1.831 -71.095 1.00 73.75 456 ALA A N 1
ATOM 3527 C CA . ALA A 1 456 ? 46.409 -1.252 -71.390 1.00 73.75 456 ALA A CA 1
ATOM 3528 C C . ALA A 1 456 ? 47.429 -1.751 -70.363 1.00 73.75 456 ALA A C 1
ATOM 3530 O O . ALA A 1 456 ? 47.228 -1.609 -69.154 1.00 73.75 456 ALA A O 1
ATOM 3531 N N . ALA A 1 457 ? 48.530 -2.326 -70.843 1.00 79.69 457 ALA A N 1
ATOM 3532 C CA . ALA A 1 457 ? 49.604 -2.731 -69.951 1.00 79.69 457 ALA A CA 1
ATOM 3533 C C . ALA A 1 457 ? 50.362 -1.503 -69.431 1.00 79.69 457 ALA A C 1
ATOM 3535 O O . ALA A 1 457 ? 50.613 -0.590 -70.214 1.00 79.69 457 ALA A O 1
ATOM 3536 N N . PRO A 1 458 ? 50.805 -1.466 -68.159 1.00 84.81 458 PRO A N 1
ATOM 3537 C CA . PRO A 1 458 ? 51.533 -0.321 -67.625 1.00 84.81 458 PRO A CA 1
ATOM 3538 C C . PRO A 1 458 ? 52.766 0.092 -68.441 1.00 84.81 458 PRO A C 1
ATOM 3540 O O . PRO A 1 458 ? 53.053 1.280 -68.561 1.00 84.81 458 PRO A O 1
ATOM 3543 N N . LYS A 1 459 ? 53.460 -0.861 -69.079 1.00 80.62 459 LYS A N 1
ATOM 3544 C CA . LYS A 1 459 ? 54.558 -0.586 -70.028 1.00 80.62 459 LYS A CA 1
ATOM 3545 C C . LYS A 1 459 ? 54.152 0.255 -71.248 1.00 80.62 459 LYS A C 1
ATOM 3547 O O . LYS A 1 459 ? 55.003 0.817 -71.926 1.00 80.62 459 LYS A O 1
ATOM 3552 N N . GLU A 1 460 ? 52.860 0.337 -71.538 1.00 81.38 460 GLU A N 1
ATOM 3553 C CA . GLU A 1 460 ? 52.293 1.063 -72.673 1.00 81.38 460 GLU A CA 1
ATOM 3554 C C . GLU A 1 460 ? 51.846 2.478 -72.296 1.00 81.38 460 GLU A C 1
ATOM 3556 O O . GLU A 1 460 ? 51.598 3.288 -73.184 1.00 81.38 460 GLU A O 1
ATOM 3561 N N . TYR A 1 461 ? 51.790 2.820 -71.003 1.00 85.88 461 TYR A N 1
ATOM 3562 C CA . TYR A 1 461 ? 51.330 4.137 -70.546 1.00 85.88 461 TYR A CA 1
ATOM 3563 C C . TYR A 1 461 ? 52.205 5.293 -71.054 1.00 85.88 461 TYR A C 1
ATOM 3565 O O . TYR A 1 461 ? 51.725 6.411 -71.200 1.00 85.88 461 TYR A O 1
ATOM 3573 N N . LEU A 1 462 ? 53.488 5.039 -71.341 1.00 84.81 462 LEU A N 1
ATOM 3574 C CA . LEU A 1 462 ? 54.424 6.046 -71.858 1.00 84.81 462 LEU A CA 1
ATOM 3575 C C . LEU A 1 462 ? 54.406 6.193 -73.390 1.00 84.81 462 LEU A C 1
ATOM 3577 O O . LEU A 1 462 ? 55.103 7.062 -73.926 1.00 84.81 462 LEU A O 1
ATOM 3581 N N . ALA A 1 463 ? 53.683 5.305 -74.082 1.00 80.25 463 ALA A N 1
ATOM 3582 C CA . ALA A 1 463 ? 53.549 5.309 -75.537 1.00 80.25 463 ALA A CA 1
ATOM 3583 C C . ALA A 1 463 ? 52.428 6.243 -76.025 1.00 80.25 463 ALA A C 1
ATOM 3585 O O . ALA A 1 463 ? 52.409 6.577 -77.204 1.00 80.25 463 ALA A O 1
ATOM 3586 N N . SER A 1 464 ? 51.537 6.679 -75.125 1.00 76.56 464 SER A N 1
ATOM 3587 C CA . SER A 1 464 ? 50.474 7.647 -75.402 1.00 76.56 464 SER A CA 1
ATOM 3588 C C . SER A 1 464 ? 50.691 8.933 -74.599 1.00 76.56 464 SER A C 1
ATOM 3590 O O . SER A 1 464 ? 51.041 8.893 -73.415 1.00 76.56 464 SER A O 1
ATOM 3592 N N . ASP A 1 465 ? 50.467 10.077 -75.246 1.00 79.62 465 ASP A N 1
ATOM 3593 C CA . ASP A 1 465 ? 50.462 11.393 -74.597 1.00 79.62 465 ASP A CA 1
ATOM 3594 C C . ASP A 1 465 ? 49.094 11.731 -73.976 1.00 79.62 465 ASP A C 1
ATOM 3596 O O . ASP A 1 465 ? 48.951 12.766 -73.328 1.00 79.62 465 ASP A O 1
ATOM 3600 N N . LYS A 1 466 ? 48.102 10.838 -74.109 1.00 87.19 466 LYS A N 1
ATOM 3601 C CA . LYS A 1 466 ? 46.789 10.967 -73.471 1.00 87.19 466 LYS A CA 1
ATOM 3602 C C . LYS A 1 466 ? 46.811 10.488 -72.012 1.00 87.19 466 LYS A C 1
ATOM 3604 O O . LYS A 1 466 ? 47.650 9.662 -71.639 1.00 87.19 466 LYS A O 1
ATOM 3609 N N . PRO A 1 467 ? 45.877 10.966 -71.167 1.00 89.94 467 PRO A N 1
ATOM 3610 C CA . PRO A 1 467 ? 45.669 10.418 -69.833 1.00 89.94 467 PRO A CA 1
ATOM 3611 C C . PRO A 1 467 ? 45.436 8.904 -69.837 1.00 89.94 467 PRO A C 1
ATOM 3613 O O . PRO A 1 467 ? 44.715 8.381 -70.686 1.00 89.94 467 PRO A O 1
ATOM 3616 N N . VAL A 1 468 ? 45.979 8.211 -68.840 1.00 88.69 468 VAL A N 1
ATOM 3617 C CA . VAL A 1 468 ? 45.721 6.786 -68.576 1.00 88.69 468 VAL A CA 1
ATOM 3618 C C . VAL A 1 468 ? 44.932 6.616 -67.278 1.00 88.69 468 VAL A C 1
ATOM 3620 O O . VAL A 1 468 ? 45.007 7.492 -66.412 1.00 88.69 468 VAL A O 1
ATOM 3623 N N . PRO A 1 469 ? 44.200 5.504 -67.090 1.00 89.19 469 PRO A N 1
ATOM 3624 C CA . PRO A 1 469 ? 43.458 5.284 -65.858 1.00 89.19 469 PRO A CA 1
ATOM 3625 C C . PRO A 1 469 ? 44.337 5.350 -64.606 1.00 89.19 469 PRO A C 1
ATOM 3627 O O . PRO A 1 469 ? 45.420 4.757 -64.563 1.00 89.19 469 PRO A O 1
ATOM 3630 N N . VAL A 1 470 ? 43.838 6.027 -63.571 1.00 89.56 470 VAL A N 1
ATOM 3631 C CA . VAL A 1 470 ? 44.499 6.116 -62.261 1.00 89.56 470 VAL A CA 1
ATOM 3632 C C . VAL A 1 470 ? 43.889 5.166 -61.237 1.00 89.56 470 VAL A C 1
ATOM 3634 O O . VAL A 1 470 ? 42.769 4.680 -61.410 1.00 89.56 470 VAL A O 1
ATOM 3637 N N . ASP A 1 471 ? 44.635 4.904 -60.165 1.00 89.06 471 ASP A N 1
ATOM 3638 C CA . ASP A 1 471 ? 44.144 4.153 -59.012 1.00 89.06 471 ASP A CA 1
ATOM 3639 C C . ASP A 1 471 ? 43.395 5.131 -58.108 1.00 89.06 471 ASP A C 1
ATOM 3641 O O . ASP A 1 471 ? 43.951 6.164 -57.733 1.00 89.06 471 ASP A O 1
ATOM 3645 N N . ILE A 1 472 ? 42.125 4.845 -57.822 1.00 91.38 472 ILE A N 1
ATOM 3646 C CA . ILE A 1 472 ? 41.306 5.685 -56.947 1.00 91.38 472 ILE A CA 1
ATOM 3647 C C . ILE A 1 472 ? 41.380 5.076 -55.544 1.00 91.38 472 ILE A C 1
ATOM 3649 O O . ILE A 1 472 ? 40.987 3.917 -55.376 1.00 91.38 472 ILE A O 1
ATOM 3653 N N . PRO A 1 473 ? 41.858 5.815 -54.527 1.00 91.62 473 PRO A N 1
ATOM 3654 C CA . PRO A 1 473 ? 41.924 5.295 -53.168 1.00 91.62 473 PRO A CA 1
ATOM 3655 C C . PRO A 1 473 ? 40.528 4.921 -52.660 1.00 91.62 473 PRO A C 1
ATOM 3657 O O . PRO A 1 473 ? 39.631 5.765 -52.621 1.00 91.62 473 PRO A O 1
ATOM 3660 N N . ARG A 1 474 ? 40.341 3.663 -52.242 1.00 92.56 474 ARG A N 1
ATOM 3661 C CA . ARG A 1 474 ? 39.050 3.187 -51.724 1.00 92.56 474 ARG A CA 1
ATOM 3662 C C . ARG A 1 474 ? 38.643 3.973 -50.477 1.00 92.56 474 ARG A C 1
ATOM 3664 O O . ARG A 1 474 ? 39.478 4.208 -49.603 1.00 92.56 474 ARG A O 1
ATOM 3671 N N . VAL A 1 475 ? 37.359 4.318 -50.359 1.00 95.50 475 VAL A N 1
ATOM 3672 C CA . VAL A 1 475 ? 36.812 4.928 -49.142 1.00 95.50 475 VAL A CA 1
ATOM 3673 C C . VAL A 1 475 ? 36.898 3.922 -47.995 1.00 95.50 475 VAL A C 1
ATOM 3675 O O . VAL A 1 475 ? 36.364 2.810 -48.083 1.00 95.50 475 VAL A O 1
ATOM 3678 N N . ARG A 1 476 ? 37.568 4.331 -46.917 1.00 95.38 476 ARG A N 1
ATOM 3679 C CA . ARG A 1 476 ? 37.734 3.555 -45.686 1.00 95.38 476 ARG A CA 1
ATOM 3680 C C . ARG A 1 476 ? 36.919 4.175 -44.561 1.00 95.38 476 ARG A C 1
ATOM 3682 O O . ARG A 1 476 ? 36.750 5.394 -44.519 1.00 95.38 476 ARG A O 1
ATOM 3689 N N . TYR A 1 477 ? 36.416 3.342 -43.658 1.00 95.69 477 TYR A N 1
ATOM 3690 C CA . TYR A 1 477 ? 35.582 3.790 -42.546 1.00 95.69 477 TYR A CA 1
ATOM 3691 C C . TYR A 1 477 ? 35.854 3.011 -41.266 1.00 95.69 477 TYR A C 1
ATOM 3693 O O . TYR A 1 477 ? 36.271 1.855 -41.296 1.00 95.69 477 TYR A O 1
ATOM 3701 N N . GLU A 1 478 ? 35.563 3.647 -40.141 1.00 95.44 478 GLU A N 1
ATOM 3702 C CA . GLU A 1 478 ? 35.549 3.047 -38.811 1.00 95.44 478 GLU A CA 1
ATOM 3703 C C . GLU A 1 478 ? 34.157 3.209 -38.186 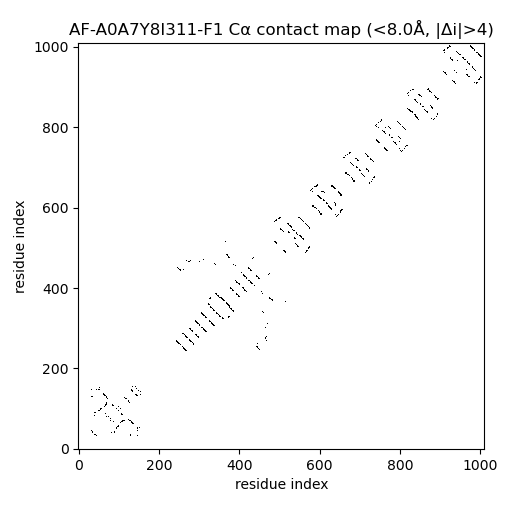1.00 95.44 478 GLU A C 1
ATOM 3705 O O . GLU A 1 478 ? 33.392 4.109 -38.553 1.00 95.44 478 GLU A O 1
ATOM 3710 N N . LEU A 1 479 ? 33.828 2.328 -37.241 1.00 94.62 479 LEU A N 1
ATOM 3711 C CA . LEU A 1 479 ? 32.611 2.430 -36.439 1.00 94.62 479 LEU A CA 1
ATOM 3712 C C . LEU A 1 479 ? 32.974 2.969 -35.065 1.00 94.62 479 LEU A C 1
ATOM 3714 O O . LEU A 1 479 ? 33.811 2.393 -34.372 1.00 94.62 479 LEU A O 1
ATOM 3718 N N . LEU A 1 480 ? 32.313 4.047 -34.668 1.00 94.25 480 LEU A N 1
ATOM 3719 C CA . LEU A 1 480 ? 32.501 4.691 -33.377 1.00 94.25 480 LEU A CA 1
ATOM 3720 C C . LEU A 1 480 ? 31.179 4.695 -32.627 1.00 94.25 480 LEU A C 1
ATOM 3722 O O . LEU A 1 480 ? 30.113 4.770 -33.235 1.00 94.25 480 LEU A O 1
ATOM 3726 N N . THR A 1 481 ? 31.250 4.641 -31.302 1.00 93.88 481 THR A N 1
ATOM 3727 C CA . THR A 1 481 ? 30.074 4.783 -30.444 1.00 93.88 481 THR A CA 1
ATOM 3728 C C . THR A 1 481 ? 30.222 6.038 -29.602 1.00 93.88 481 THR A C 1
ATOM 3730 O O . THR A 1 481 ? 31.297 6.311 -29.074 1.00 93.88 481 THR A O 1
ATOM 3733 N N . LYS A 1 482 ? 29.146 6.817 -29.486 1.00 93.12 482 LYS A N 1
ATOM 3734 C CA . LYS A 1 482 ? 29.053 7.941 -28.550 1.00 93.12 482 LYS A CA 1
ATOM 3735 C C . LYS A 1 482 ? 27.821 7.781 -27.670 1.00 93.12 482 LYS A C 1
ATOM 3737 O O . LYS A 1 482 ? 26.764 7.386 -28.160 1.00 93.12 482 LYS A O 1
ATOM 3742 N N . ARG A 1 483 ? 27.951 8.127 -26.392 1.00 92.00 483 ARG A N 1
ATOM 3743 C CA . ARG A 1 483 ? 26.821 8.269 -25.468 1.00 92.00 483 ARG A CA 1
ATOM 3744 C C . ARG A 1 483 ? 26.315 9.706 -25.546 1.00 92.00 483 ARG A C 1
ATOM 3746 O O . ARG A 1 483 ? 27.114 10.638 -25.506 1.00 92.00 483 ARG A O 1
ATOM 3753 N N . VAL A 1 484 ? 25.008 9.879 -25.691 1.00 88.94 484 VAL A N 1
ATOM 3754 C CA . VAL A 1 484 ? 24.347 11.185 -25.775 1.00 88.94 484 VAL A CA 1
ATOM 3755 C C . VAL A 1 484 ? 23.366 11.298 -24.616 1.00 88.94 484 VAL A C 1
ATOM 3757 O O . VAL A 1 484 ? 22.606 10.363 -24.370 1.00 88.94 484 VAL A O 1
ATOM 3760 N N . ARG A 1 485 ? 23.395 12.437 -23.915 1.00 88.69 485 ARG A N 1
ATOM 3761 C CA . ARG A 1 485 ? 22.420 12.816 -22.887 1.00 88.69 485 ARG A CA 1
ATOM 3762 C C . ARG A 1 485 ? 21.615 14.013 -23.389 1.00 88.69 485 ARG A C 1
ATOM 3764 O O . ARG A 1 485 ? 22.206 14.989 -23.843 1.00 88.69 485 ARG A O 1
ATOM 3771 N N . THR A 1 486 ? 20.290 13.942 -23.310 1.00 89.31 486 THR A N 1
ATOM 3772 C CA . THR A 1 486 ? 19.375 15.018 -23.742 1.00 89.31 486 THR A CA 1
ATOM 3773 C C . THR A 1 486 ? 18.576 15.648 -22.601 1.00 89.31 486 THR A C 1
ATOM 3775 O O . THR A 1 486 ? 17.821 16.584 -22.844 1.00 89.31 486 THR A O 1
ATOM 3778 N N . GLY A 1 487 ? 18.725 15.152 -21.373 1.00 88.06 487 GLY A N 1
ATOM 3779 C CA . GLY A 1 487 ? 17.986 15.610 -20.199 1.00 88.06 487 GLY A CA 1
ATOM 3780 C C . GLY A 1 487 ? 18.435 14.900 -18.921 1.00 88.06 487 GLY A C 1
ATOM 3781 O O . GLY A 1 487 ? 19.440 14.185 -18.934 1.00 88.06 487 GLY A O 1
ATOM 3782 N N . ASN A 1 488 ? 17.679 15.118 -17.846 1.00 87.44 488 ASN A N 1
ATOM 3783 C CA . ASN A 1 488 ? 17.864 14.483 -16.547 1.00 87.44 488 ASN A CA 1
ATOM 3784 C C . ASN A 1 488 ? 16.490 14.183 -15.930 1.00 87.44 488 ASN A C 1
ATOM 3786 O O . ASN A 1 488 ? 15.704 15.110 -15.716 1.00 87.44 488 ASN A O 1
ATOM 3790 N N . ASP A 1 489 ? 16.186 12.911 -15.692 1.00 86.25 489 ASP A N 1
ATOM 3791 C CA . ASP A 1 489 ? 15.004 12.491 -14.944 1.00 86.25 489 ASP A CA 1
ATOM 3792 C C . ASP A 1 489 ? 15.326 12.562 -13.444 1.00 86.25 489 ASP A C 1
ATOM 3794 O O . ASP A 1 489 ? 16.419 12.212 -13.026 1.00 86.25 489 ASP A O 1
ATOM 3798 N N . ALA A 1 490 ? 14.384 13.026 -12.618 1.00 88.75 490 ALA A N 1
ATOM 3799 C CA . ALA A 1 490 ? 14.598 13.050 -11.172 1.00 88.75 490 ALA A CA 1
ATOM 3800 C C . ALA A 1 490 ? 14.712 11.619 -10.604 1.00 88.75 490 ALA A C 1
ATOM 3802 O O . ALA A 1 490 ? 14.013 10.716 -11.090 1.00 88.75 490 ALA A O 1
ATOM 3803 N N . PRO A 1 491 ? 15.490 11.415 -9.525 1.00 94.62 491 PRO A N 1
ATOM 3804 C CA . PRO A 1 491 ? 15.622 10.106 -8.904 1.00 94.62 491 PRO A CA 1
ATOM 3805 C C . PRO A 1 491 ? 14.289 9.650 -8.309 1.00 94.62 491 PRO A C 1
ATOM 3807 O O . PRO A 1 491 ? 13.415 10.454 -7.989 1.00 94.62 491 PRO A O 1
ATOM 3810 N N . VAL A 1 492 ? 14.137 8.348 -8.096 1.00 95.25 492 VAL A N 1
ATOM 3811 C CA . VAL A 1 492 ? 12.983 7.755 -7.417 1.00 95.25 492 VAL A CA 1
ATOM 3812 C C . VAL A 1 492 ? 13.398 7.369 -6.004 1.00 95.25 492 VAL A C 1
ATOM 3814 O O . VAL A 1 492 ? 14.236 6.490 -5.811 1.00 95.25 492 VAL A O 1
ATOM 3817 N N . ALA A 1 493 ? 12.794 8.028 -5.015 1.00 95.94 493 ALA A N 1
ATOM 3818 C CA . ALA A 1 493 ? 12.960 7.671 -3.611 1.00 95.94 493 ALA A CA 1
ATOM 3819 C C . ALA A 1 493 ? 11.997 6.538 -3.231 1.00 95.94 493 ALA A C 1
ATOM 3821 O O . ALA A 1 493 ? 10.798 6.629 -3.491 1.00 95.94 493 ALA A O 1
ATOM 3822 N N . ASP A 1 494 ? 12.514 5.513 -2.566 1.00 97.38 494 ASP A N 1
ATOM 3823 C CA . ASP A 1 494 ? 11.750 4.427 -1.955 1.00 97.38 494 ASP A CA 1
ATOM 3824 C C . ASP A 1 494 ? 12.254 4.267 -0.522 1.00 97.38 494 ASP A C 1
ATOM 3826 O O . ASP A 1 494 ? 13.438 4.027 -0.323 1.00 97.38 494 ASP A O 1
ATOM 3830 N N . ALA A 1 495 ? 11.383 4.463 0.470 1.00 94.94 495 ALA A N 1
ATOM 3831 C CA . ALA A 1 495 ? 11.734 4.370 1.888 1.00 94.94 495 ALA A CA 1
ATOM 3832 C C . ALA A 1 495 ? 11.506 2.961 2.477 1.00 94.94 495 ALA A C 1
ATOM 3834 O O . ALA A 1 495 ? 11.675 2.772 3.685 1.00 94.94 495 ALA A O 1
ATOM 3835 N N . GLY A 1 496 ? 11.105 1.996 1.643 1.00 93.25 496 GLY A N 1
ATOM 3836 C CA . GLY A 1 496 ? 10.640 0.682 2.063 1.00 93.25 496 GLY A CA 1
ATOM 3837 C C . GLY A 1 496 ? 9.185 0.694 2.557 1.00 93.25 496 GLY A C 1
ATOM 3838 O O . GLY A 1 496 ? 8.551 1.748 2.653 1.00 93.25 496 GLY A O 1
ATOM 3839 N N . PRO A 1 497 ? 8.618 -0.488 2.855 1.00 92.75 497 PRO A N 1
ATOM 3840 C CA . PRO A 1 497 ? 7.276 -0.598 3.416 1.00 92.75 497 PRO A CA 1
ATOM 3841 C C . PRO A 1 497 ? 7.226 -0.138 4.879 1.00 92.75 497 PRO A C 1
ATOM 3843 O O . PRO A 1 497 ? 8.221 -0.215 5.603 1.00 92.75 497 PRO A O 1
ATOM 3846 N N . ASP A 1 498 ? 6.034 0.252 5.335 1.00 95.19 498 ASP A N 1
ATOM 3847 C CA . ASP A 1 498 ? 5.778 0.535 6.750 1.00 95.19 498 ASP A CA 1
ATOM 3848 C C . ASP A 1 498 ? 6.076 -0.691 7.631 1.00 95.19 498 ASP A C 1
ATOM 3850 O O . ASP A 1 498 ? 5.730 -1.830 7.306 1.00 95.19 498 ASP A O 1
ATOM 3854 N N . GLN A 1 499 ? 6.698 -0.449 8.784 1.00 95.38 499 GLN A N 1
ATOM 3855 C CA . GLN A 1 499 ? 7.083 -1.473 9.753 1.00 95.38 499 GLN A CA 1
ATOM 3856 C C . GLN A 1 499 ? 6.113 -1.462 10.930 1.00 95.38 499 GLN A C 1
ATOM 3858 O O . GLN A 1 499 ? 6.301 -0.744 11.911 1.00 95.38 499 GLN A O 1
ATOM 3863 N N . ILE A 1 500 ? 5.046 -2.249 10.821 1.00 92.94 500 ILE A N 1
ATOM 3864 C CA . ILE A 1 500 ? 3.928 -2.232 11.770 1.00 92.94 500 ILE A CA 1
ATOM 3865 C C . ILE A 1 500 ? 4.075 -3.357 12.796 1.00 92.94 500 ILE A C 1
ATOM 3867 O O . ILE A 1 500 ? 4.235 -4.524 12.441 1.00 92.94 500 ILE A O 1
ATOM 3871 N N . GLY A 1 501 ? 3.975 -3.014 14.080 1.00 89.62 501 GLY A N 1
ATOM 3872 C CA . GLY A 1 501 ? 4.022 -3.975 15.179 1.00 89.62 501 GLY A CA 1
ATOM 3873 C C . GLY A 1 501 ? 5.381 -4.661 15.310 1.00 89.62 501 GLY A C 1
ATOM 3874 O O . GLY A 1 501 ? 5.438 -5.847 15.630 1.00 89.62 501 GLY A O 1
ATOM 3875 N N . VAL A 1 502 ? 6.476 -3.948 15.052 1.00 92.69 502 VAL A N 1
ATOM 3876 C CA . VAL A 1 502 ? 7.835 -4.474 15.251 1.00 92.69 502 VAL A CA 1
ATOM 3877 C C . VAL A 1 502 ? 8.232 -4.434 16.729 1.00 92.69 502 VAL A C 1
ATOM 3879 O O . VAL A 1 502 ? 7.649 -3.700 17.526 1.00 92.69 502 VAL A O 1
ATOM 3882 N N . ALA A 1 503 ? 9.193 -5.258 17.146 1.00 90.38 503 ALA A N 1
ATOM 3883 C CA . ALA A 1 503 ? 9.705 -5.184 18.514 1.00 90.38 503 ALA A CA 1
ATOM 3884 C C . ALA A 1 503 ? 10.425 -3.842 18.746 1.00 90.38 503 ALA A C 1
ATOM 3886 O O . ALA A 1 503 ? 11.061 -3.315 17.838 1.00 90.38 503 ALA A O 1
ATOM 3887 N N . ALA A 1 504 ? 10.330 -3.295 19.959 1.00 91.44 504 ALA A N 1
ATOM 3888 C CA . ALA A 1 504 ? 11.130 -2.138 20.362 1.00 91.44 504 ALA A CA 1
ATOM 3889 C C . ALA A 1 504 ? 12.637 -2.467 20.351 1.00 91.44 504 ALA A C 1
ATOM 3891 O O . ALA A 1 504 ? 13.020 -3.626 20.518 1.00 91.44 504 ALA A O 1
ATOM 3892 N N . GLY A 1 505 ? 13.484 -1.449 20.193 1.00 92.94 505 GLY A N 1
ATOM 3893 C CA . GLY A 1 505 ? 14.936 -1.583 20.050 1.00 92.94 505 GLY A CA 1
ATOM 3894 C C . GLY A 1 505 ? 15.448 -1.021 18.723 1.00 92.94 505 GLY A C 1
ATOM 3895 O O . GLY A 1 505 ? 14.887 -0.064 18.192 1.00 92.94 505 GLY A O 1
ATOM 3896 N N . ALA A 1 506 ? 16.525 -1.602 18.191 1.00 96.06 506 ALA A N 1
ATOM 3897 C CA . ALA A 1 506 ? 17.160 -1.126 16.965 1.00 96.06 506 ALA A CA 1
ATOM 3898 C C . ALA A 1 506 ? 16.304 -1.448 15.727 1.00 96.06 506 ALA A C 1
ATOM 3900 O O . ALA A 1 506 ? 16.164 -2.612 15.350 1.00 96.06 506 ALA A O 1
ATOM 3901 N N . ILE A 1 507 ? 15.771 -0.415 15.072 1.00 97.44 507 ILE A N 1
ATOM 3902 C CA . ILE A 1 507 ? 15.008 -0.525 13.824 1.00 97.44 507 ILE A CA 1
ATOM 3903 C C . ILE A 1 507 ? 15.840 0.004 12.661 1.00 97.44 507 ILE A C 1
ATOM 3905 O O . ILE A 1 507 ? 16.498 1.034 12.788 1.00 97.44 507 ILE A O 1
ATOM 3909 N N . THR A 1 508 ? 15.792 -0.690 11.521 1.00 97.25 508 THR A N 1
ATOM 3910 C CA . THR A 1 508 ? 16.465 -0.286 10.276 1.00 97.25 508 THR A CA 1
ATOM 3911 C C . THR A 1 508 ? 15.452 0.292 9.293 1.00 97.25 508 THR A C 1
ATOM 3913 O O . THR A 1 508 ? 14.427 -0.327 9.032 1.00 97.25 508 THR A O 1
ATOM 3916 N N . LEU A 1 509 ? 15.748 1.455 8.727 1.00 97.81 509 LEU A N 1
ATOM 3917 C CA . LEU A 1 509 ? 15.059 2.053 7.587 1.00 97.81 509 LEU A CA 1
ATOM 3918 C C . LEU A 1 509 ? 15.834 1.675 6.322 1.00 97.81 509 LEU A C 1
ATOM 3920 O O . LEU A 1 509 ? 17.052 1.854 6.288 1.00 97.81 509 LEU A O 1
ATOM 3924 N N . ASP A 1 510 ? 15.162 1.140 5.304 1.00 97.12 510 ASP A N 1
ATOM 3925 C CA . ASP A 1 510 ? 15.823 0.604 4.109 1.00 97.12 510 ASP A CA 1
ATOM 3926 C C . ASP A 1 510 ? 15.362 1.330 2.847 1.00 97.12 510 ASP A C 1
ATOM 3928 O O . ASP A 1 510 ? 14.299 1.056 2.298 1.00 97.12 510 ASP A O 1
ATOM 3932 N N . GLY A 1 511 ? 16.196 2.259 2.392 1.00 96.62 511 GLY A N 1
ATOM 3933 C CA . GLY A 1 511 ? 15.998 3.027 1.173 1.00 96.62 511 GLY A CA 1
ATOM 3934 C C . GLY A 1 511 ? 16.732 2.471 -0.043 1.00 96.62 511 GLY A C 1
ATOM 3935 O O . GLY A 1 511 ? 16.777 3.132 -1.079 1.00 96.62 511 GLY A O 1
ATOM 3936 N N . SER A 1 512 ? 17.338 1.282 0.060 1.00 96.12 512 SER A N 1
ATOM 3937 C CA . SER A 1 512 ? 18.217 0.721 -0.980 1.00 96.12 512 SER A CA 1
ATOM 3938 C C . SER A 1 512 ? 17.525 0.403 -2.309 1.00 96.12 512 SER A C 1
ATOM 3940 O O . SER A 1 512 ? 18.206 0.192 -3.309 1.00 96.12 512 SER A O 1
ATOM 3942 N N . ALA A 1 513 ? 16.190 0.404 -2.338 1.00 95.75 513 ALA A N 1
ATOM 3943 C CA . ALA A 1 513 ? 15.398 0.283 -3.559 1.00 95.75 513 ALA A CA 1
ATOM 3944 C C . ALA A 1 513 ? 15.282 1.599 -4.353 1.00 95.75 513 ALA A C 1
ATOM 3946 O O . ALA A 1 513 ? 14.772 1.583 -5.472 1.00 95.75 513 ALA A O 1
ATOM 3947 N N . SER A 1 514 ? 15.758 2.721 -3.803 1.00 96.06 514 SER A N 1
ATOM 3948 C CA . SER A 1 514 ? 15.823 3.999 -4.518 1.00 96.06 514 SER A CA 1
ATOM 3949 C C . SER A 1 514 ? 16.802 3.917 -5.688 1.00 96.06 514 SER A C 1
ATOM 3951 O O . SER A 1 514 ? 17.849 3.277 -5.586 1.00 96.06 514 SER A O 1
ATOM 3953 N N . PHE A 1 515 ? 16.486 4.580 -6.798 1.00 94.69 515 PHE A N 1
ATOM 3954 C CA . PHE A 1 515 ? 17.326 4.566 -7.995 1.00 94.69 515 PHE A CA 1
ATOM 3955 C C . PHE A 1 515 ? 17.111 5.813 -8.845 1.00 94.69 515 PHE A C 1
ATOM 3957 O O . PHE A 1 515 ? 16.054 6.438 -8.784 1.00 94.69 515 PHE A O 1
ATOM 3964 N N . ASP A 1 516 ? 18.096 6.131 -9.675 1.00 93.19 516 ASP A N 1
ATOM 3965 C CA . ASP A 1 516 ? 17.957 7.134 -10.720 1.00 93.19 516 ASP A CA 1
ATOM 3966 C C . ASP A 1 516 ? 17.622 6.472 -12.076 1.00 93.19 516 ASP A C 1
ATOM 3968 O O . ASP A 1 516 ? 18.299 5.509 -12.460 1.00 93.19 516 ASP A O 1
ATOM 3972 N N . PRO A 1 517 ? 16.580 6.917 -12.807 1.00 89.12 517 PRO A N 1
ATOM 3973 C CA . PRO A 1 517 ? 16.214 6.340 -14.105 1.00 89.12 517 PRO A CA 1
ATOM 3974 C C . PRO A 1 517 ? 17.285 6.474 -15.196 1.00 89.12 517 PRO A C 1
ATOM 3976 O O . PRO A 1 517 ? 17.328 5.644 -16.109 1.00 89.12 517 PRO A O 1
ATOM 3979 N N . ASP A 1 518 ? 18.132 7.498 -15.110 1.00 88.12 518 ASP A N 1
ATOM 3980 C CA . ASP A 1 518 ? 19.256 7.755 -16.009 1.00 88.12 518 ASP A CA 1
ATOM 3981 C C . ASP A 1 518 ? 20.541 7.026 -15.555 1.00 88.12 518 ASP A C 1
ATOM 3983 O O . ASP A 1 518 ? 21.526 6.936 -16.299 1.00 88.12 518 ASP A O 1
ATOM 3987 N N . GLY A 1 519 ? 20.487 6.369 -14.391 1.00 85.81 519 GLY A N 1
ATOM 3988 C CA . GLY A 1 519 ? 21.575 5.585 -13.813 1.00 85.81 519 GLY A CA 1
ATOM 3989 C C . GLY A 1 519 ? 22.623 6.447 -13.118 1.00 85.81 519 GLY A C 1
ATOM 3990 O O . GLY A 1 519 ? 23.747 5.977 -12.913 1.00 85.81 519 GLY A O 1
ATOM 3991 N N . ASP A 1 520 ? 22.270 7.689 -12.790 1.00 89.69 520 ASP A N 1
ATOM 3992 C CA . ASP A 1 520 ? 23.154 8.615 -12.104 1.00 89.69 520 ASP A CA 1
ATOM 3993 C C . ASP A 1 520 ? 23.355 8.229 -10.625 1.00 89.69 520 ASP A C 1
ATOM 3995 O O . ASP A 1 520 ? 22.483 7.606 -10.004 1.00 89.69 520 ASP A O 1
ATOM 3999 N N . PRO A 1 521 ? 24.528 8.531 -10.035 1.00 92.75 521 PRO A N 1
ATOM 4000 C CA . PRO A 1 521 ? 24.764 8.290 -8.618 1.00 92.75 521 PRO A CA 1
ATOM 4001 C C . PRO A 1 521 ? 23.766 9.067 -7.752 1.00 92.75 521 PRO A C 1
ATOM 4003 O O . PRO A 1 521 ? 23.554 10.260 -7.957 1.00 92.75 521 PRO A O 1
ATOM 4006 N N . ILE A 1 522 ? 23.205 8.406 -6.736 1.00 96.56 522 ILE A N 1
ATOM 4007 C CA . ILE A 1 522 ? 22.240 9.015 -5.812 1.00 96.56 522 ILE A CA 1
ATOM 4008 C C . ILE A 1 522 ? 22.788 9.140 -4.390 1.00 96.56 522 ILE A C 1
ATOM 4010 O O . ILE A 1 522 ? 23.584 8.322 -3.926 1.00 96.56 522 ILE A O 1
ATOM 4014 N N . THR A 1 523 ? 22.317 10.156 -3.674 1.00 97.31 523 THR A N 1
ATOM 4015 C CA . THR A 1 523 ? 22.596 10.402 -2.254 1.00 97.31 523 THR A CA 1
ATOM 4016 C C . THR A 1 523 ? 21.324 10.265 -1.425 1.00 97.31 523 THR A C 1
ATOM 4018 O O . THR A 1 523 ? 20.226 10.491 -1.931 1.00 97.31 523 THR A O 1
ATOM 4021 N N . PHE A 1 524 ? 21.466 9.895 -0.151 1.00 97.69 524 PHE A N 1
ATOM 4022 C CA . PHE A 1 524 ? 20.355 9.637 0.766 1.00 97.69 524 PHE A CA 1
ATOM 4023 C C . PHE A 1 524 ? 20.371 10.643 1.913 1.00 97.69 524 PHE A C 1
ATOM 4025 O O . PHE A 1 524 ? 21.437 11.084 2.337 1.00 97.69 524 PHE A O 1
ATOM 4032 N N . GLN A 1 525 ? 19.197 10.978 2.438 1.00 97.81 525 GLN A N 1
ATOM 4033 C CA . GLN A 1 525 ? 19.043 11.776 3.650 1.00 97.81 525 GLN A CA 1
ATOM 4034 C C . GLN A 1 525 ? 17.736 11.399 4.351 1.00 97.81 525 GLN A C 1
ATOM 4036 O O . GLN A 1 525 ? 16.651 11.588 3.800 1.00 97.81 525 GLN A O 1
ATOM 4041 N N . TRP A 1 526 ? 17.838 10.894 5.576 1.00 98.19 526 TRP A N 1
ATOM 4042 C CA . TRP A 1 526 ? 16.703 10.526 6.417 1.00 98.19 526 TRP A CA 1
ATOM 4043 C C . TRP A 1 526 ? 16.387 11.613 7.443 1.00 98.19 526 TRP A C 1
ATOM 4045 O O . TRP A 1 526 ? 17.231 11.978 8.254 1.00 98.19 526 TRP A O 1
ATOM 4055 N N . ASP A 1 527 ? 15.146 12.077 7.482 1.00 97.25 527 ASP A N 1
ATOM 4056 C CA . ASP A 1 527 ? 14.678 12.990 8.523 1.00 97.25 527 ASP A CA 1
ATOM 4057 C C . ASP A 1 527 ? 13.497 12.373 9.265 1.00 97.25 527 ASP A C 1
ATOM 4059 O O . ASP A 1 527 ? 12.587 11.816 8.650 1.00 97.25 527 ASP A O 1
ATOM 4063 N N . GLN A 1 528 ? 13.466 12.516 10.587 1.00 97.88 528 GLN A N 1
ATOM 4064 C CA . GLN A 1 528 ? 12.259 12.212 11.342 1.00 97.88 528 GLN A CA 1
ATOM 4065 C C . GLN A 1 528 ? 11.209 13.304 11.094 1.00 97.88 528 GLN A C 1
ATOM 4067 O O . GLN A 1 528 ? 11.501 14.496 11.161 1.00 97.88 528 GLN A O 1
ATOM 4072 N N . VAL A 1 529 ? 9.980 12.888 10.799 1.00 96.88 529 VAL A N 1
ATOM 4073 C CA . VAL A 1 529 ? 8.830 13.764 10.539 1.00 96.88 529 VAL A CA 1
ATOM 4074 C C . VAL A 1 529 ? 7.948 13.894 11.778 1.00 96.88 529 VAL A C 1
ATOM 4076 O O . VAL A 1 529 ? 7.476 14.988 12.073 1.00 96.88 529 VAL A O 1
ATOM 4079 N N . SER A 1 530 ? 7.708 12.790 12.492 1.00 93.75 530 SER A N 1
ATOM 4080 C CA . SER A 1 530 ? 6.866 12.760 13.694 1.00 93.75 530 SER A CA 1
ATOM 4081 C C . SER A 1 530 ? 7.215 11.589 14.627 1.00 93.75 530 SER A C 1
ATOM 4083 O O . SER A 1 530 ? 7.989 10.693 14.267 1.00 93.75 530 SER A O 1
ATOM 4085 N N . GLY A 1 531 ? 6.642 11.612 15.834 1.00 94.69 531 GLY A N 1
ATOM 4086 C CA . GLY A 1 531 ? 6.915 10.665 16.920 1.00 94.69 531 GLY A CA 1
ATOM 4087 C C . GLY A 1 531 ? 7.917 11.210 17.949 1.00 94.69 531 GLY A C 1
ATOM 4088 O O . GLY A 1 531 ? 8.395 12.337 17.800 1.00 94.69 531 GLY A O 1
ATOM 4089 N N . PRO A 1 532 ? 8.241 10.437 19.001 1.00 95.06 532 PRO A N 1
ATOM 4090 C CA . PRO A 1 532 ? 9.284 10.797 19.963 1.00 95.06 532 PRO A CA 1
ATOM 4091 C C . PRO A 1 532 ? 10.632 11.007 19.263 1.00 95.06 532 PRO A C 1
ATOM 4093 O O . PRO A 1 532 ? 10.984 10.208 18.399 1.00 95.06 532 PRO A O 1
ATOM 4096 N N . GLY A 1 533 ? 11.383 12.052 19.620 1.00 95.38 533 GLY A N 1
ATOM 4097 C CA . GLY A 1 533 ? 12.667 12.363 18.980 1.00 95.38 533 GLY A CA 1
ATOM 4098 C C . GLY A 1 533 ? 13.689 11.233 19.132 1.00 95.38 533 GLY A C 1
ATOM 4099 O O . GLY A 1 533 ? 13.882 10.729 20.238 1.00 95.38 533 GLY A O 1
ATOM 4100 N N . VAL A 1 534 ? 14.333 10.836 18.030 1.00 97.19 534 VAL A N 1
ATOM 4101 C CA . VAL A 1 534 ? 15.351 9.771 18.014 1.00 97.19 534 VAL A CA 1
ATOM 4102 C C . VAL A 1 534 ? 16.607 10.178 17.253 1.00 97.19 534 VAL A C 1
ATOM 4104 O O . VAL A 1 534 ? 16.555 10.905 16.257 1.00 97.19 534 VAL A O 1
ATOM 4107 N N . ASP A 1 535 ? 17.741 9.627 17.679 1.00 96.56 535 ASP A N 1
ATOM 4108 C CA . ASP A 1 535 ? 18.988 9.718 16.930 1.00 96.56 535 ASP A CA 1
ATOM 4109 C C . ASP A 1 535 ? 18.995 8.704 15.781 1.00 96.56 535 ASP A C 1
ATOM 4111 O O . ASP A 1 535 ? 18.815 7.498 15.975 1.00 96.56 535 ASP A O 1
ATOM 4115 N N . ILE A 1 536 ? 19.209 9.205 14.562 1.00 97.69 536 ILE A N 1
ATOM 4116 C CA . ILE A 1 536 ? 19.262 8.397 13.338 1.00 97.69 536 ILE A CA 1
ATOM 4117 C C . ILE A 1 536 ? 20.729 8.157 12.984 1.00 97.69 536 ILE A C 1
ATOM 4119 O O . ILE A 1 536 ? 21.431 9.069 12.544 1.00 97.69 536 ILE A O 1
ATOM 4123 N N . SER A 1 537 ? 21.180 6.917 13.138 1.00 97.44 537 SER A N 1
ATOM 4124 C CA . SER A 1 537 ? 22.495 6.453 12.693 1.00 97.44 537 SER A CA 1
ATOM 4125 C C . SER A 1 537 ? 22.465 6.145 11.194 1.00 97.44 537 SER A C 1
ATOM 4127 O O . SER A 1 537 ? 21.491 5.582 10.700 1.00 97.44 537 SER A O 1
ATOM 4129 N N . GLY A 1 538 ? 23.516 6.513 10.452 1.00 96.69 538 GLY A N 1
ATOM 4130 C CA . GLY A 1 538 ? 23.549 6.328 8.993 1.00 96.69 538 GLY A CA 1
ATOM 4131 C C . GLY A 1 538 ? 22.557 7.223 8.241 1.00 96.69 538 GLY A C 1
ATOM 4132 O O . GLY A 1 538 ? 22.036 6.836 7.204 1.00 96.69 538 GLY A O 1
ATOM 4133 N N . ARG A 1 539 ? 22.270 8.425 8.758 1.00 97.50 539 ARG A N 1
ATOM 4134 C CA . ARG A 1 539 ? 21.266 9.348 8.201 1.00 97.50 539 ARG A CA 1
ATOM 4135 C C . ARG A 1 539 ? 21.427 9.623 6.700 1.00 97.50 539 ARG A C 1
ATOM 4137 O O . ARG A 1 539 ? 20.439 9.873 6.020 1.00 97.50 539 ARG A O 1
ATOM 4144 N N . ASN A 1 540 ? 22.654 9.583 6.199 1.00 96.81 540 ASN A N 1
ATOM 4145 C CA . ASN A 1 540 ? 23.012 9.860 4.813 1.00 96.81 540 ASN A CA 1
ATOM 4146 C C . ASN A 1 540 ? 23.310 8.601 3.975 1.00 96.81 540 ASN A C 1
ATOM 4148 O O . ASN A 1 540 ? 23.922 8.695 2.911 1.00 96.81 540 ASN A O 1
ATOM 4152 N N . THR A 1 541 ? 22.922 7.414 4.447 1.00 97.50 541 THR A N 1
ATOM 4153 C CA . THR A 1 541 ? 23.135 6.145 3.741 1.00 97.50 541 THR A CA 1
ATOM 4154 C C . THR A 1 541 ? 21.805 5.532 3.297 1.00 97.50 541 THR A C 1
ATOM 4156 O O . THR A 1 541 ? 20.725 5.909 3.758 1.00 97.50 541 THR A O 1
ATOM 4159 N N . ALA A 1 542 ? 21.878 4.545 2.398 1.00 96.31 542 ALA A N 1
ATOM 4160 C CA . ALA A 1 542 ? 20.702 3.801 1.954 1.00 96.31 542 ALA A CA 1
ATOM 4161 C C . ALA A 1 542 ? 19.998 3.065 3.107 1.00 96.31 542 ALA A C 1
ATOM 4163 O O . ALA A 1 542 ? 18.784 2.908 3.069 1.00 96.31 542 ALA A O 1
ATOM 4164 N N . LYS A 1 543 ? 20.744 2.628 4.131 1.00 97.44 543 LYS A N 1
ATOM 4165 C CA . LYS A 1 543 ? 20.204 1.943 5.310 1.00 97.44 543 LYS A CA 1
ATOM 4166 C C . LYS A 1 543 ? 20.556 2.710 6.575 1.00 97.44 543 LYS A C 1
ATOM 4168 O O . LYS A 1 543 ? 21.703 2.675 7.019 1.00 97.44 543 LYS A O 1
ATOM 4173 N N . ALA A 1 544 ? 19.558 3.365 7.149 1.00 97.69 544 ALA A N 1
ATOM 4174 C CA . ALA A 1 544 ? 19.679 4.083 8.409 1.00 97.69 544 ALA A CA 1
ATOM 4175 C C . ALA A 1 544 ? 19.075 3.261 9.553 1.00 97.69 544 ALA A C 1
ATOM 4177 O O . ALA A 1 544 ? 18.285 2.351 9.318 1.00 97.69 544 ALA A O 1
ATOM 4178 N N . SER A 1 545 ? 19.407 3.579 10.800 1.00 97.25 545 SER A N 1
ATOM 4179 C CA . SER A 1 545 ? 18.813 2.912 11.961 1.00 97.25 545 SER A CA 1
ATOM 4180 C C . SER A 1 545 ? 18.596 3.855 13.134 1.00 97.25 545 SER A C 1
ATOM 4182 O O . SER A 1 545 ? 19.336 4.821 13.299 1.00 97.25 545 SER A O 1
ATOM 4184 N N . PHE A 1 546 ? 17.628 3.545 13.989 1.00 98.00 546 PHE A N 1
ATOM 4185 C CA . PHE A 1 546 ? 17.342 4.298 15.212 1.00 98.00 546 PHE A CA 1
ATOM 4186 C C . PHE A 1 546 ? 16.877 3.362 16.337 1.00 98.00 546 PHE A C 1
ATOM 4188 O O . PHE A 1 546 ? 16.548 2.201 16.087 1.00 98.00 546 PHE A O 1
ATOM 4195 N N . GLN A 1 547 ? 16.853 3.858 17.577 1.00 96.88 547 GLN A N 1
ATOM 4196 C CA . GLN A 1 547 ? 16.327 3.123 18.733 1.00 96.88 547 GLN A CA 1
ATOM 4197 C C . GLN A 1 547 ? 14.859 3.490 18.975 1.00 96.88 547 GLN A C 1
ATOM 4199 O O . GLN A 1 547 ? 14.545 4.635 19.299 1.00 96.88 547 GLN A O 1
ATOM 4204 N N . ALA A 1 548 ? 13.962 2.520 18.823 1.00 95.50 548 ALA A N 1
ATOM 4205 C CA . ALA A 1 548 ? 12.527 2.689 19.005 1.00 95.50 548 ALA A CA 1
ATOM 4206 C C . ALA A 1 548 ? 12.091 2.235 20.407 1.00 95.50 548 ALA A C 1
ATOM 4208 O O . ALA A 1 548 ? 12.414 1.127 20.837 1.00 95.50 548 ALA A O 1
ATOM 4209 N N . ALA A 1 549 ? 11.313 3.057 21.109 1.00 92.31 549 ALA A N 1
ATOM 4210 C CA . ALA A 1 549 ? 10.657 2.675 22.358 1.00 92.31 549 ALA A CA 1
ATOM 4211 C C . ALA A 1 549 ? 9.399 1.837 22.074 1.00 92.31 549 ALA A C 1
ATOM 4213 O O . ALA A 1 549 ? 8.835 1.919 20.985 1.00 92.31 549 ALA A O 1
ATOM 4214 N N . ALA A 1 550 ? 8.957 1.022 23.034 1.00 90.25 550 ALA A N 1
ATOM 4215 C CA . ALA A 1 550 ? 7.762 0.187 22.891 1.00 90.25 550 ALA A CA 1
ATOM 4216 C C . ALA A 1 550 ? 6.468 1.017 22.876 1.00 90.25 550 ALA A C 1
ATOM 4218 O O . ALA A 1 550 ? 6.367 2.015 23.588 1.00 90.25 550 ALA A O 1
ATOM 4219 N N . GLY A 1 551 ? 5.481 0.586 22.086 1.00 88.88 551 GLY A N 1
ATOM 4220 C CA . GLY A 1 551 ? 4.175 1.244 21.975 1.00 88.88 551 GLY A CA 1
ATOM 4221 C C . GLY A 1 551 ? 4.178 2.612 21.293 1.00 88.88 551 GLY A C 1
ATOM 4222 O O . GLY A 1 551 ? 3.268 3.404 21.515 1.00 88.88 551 GLY A O 1
ATOM 4223 N N . GLN A 1 552 ? 5.208 2.930 20.510 1.00 94.69 552 GLN A N 1
ATOM 4224 C CA . GLN A 1 552 ? 5.368 4.236 19.869 1.00 94.69 552 GLN A CA 1
ATOM 4225 C C . GLN A 1 552 ? 5.200 4.142 18.353 1.00 94.69 552 GLN A C 1
ATOM 4227 O O . GLN A 1 552 ? 5.395 3.086 17.747 1.00 94.69 552 GLN A O 1
ATOM 4232 N N . SER A 1 553 ? 4.865 5.278 17.740 1.00 95.44 553 SER A N 1
ATOM 4233 C CA . SER A 1 553 ? 4.793 5.442 16.289 1.00 95.44 553 SER A CA 1
ATOM 4234 C C . SER A 1 553 ? 5.748 6.545 15.837 1.00 95.44 553 SER A C 1
ATOM 4236 O O . SER A 1 553 ? 5.743 7.646 16.390 1.00 95.44 553 SER A O 1
ATOM 4238 N N . TYR A 1 554 ? 6.565 6.238 14.835 1.00 97.50 554 TYR A N 1
ATOM 4239 C CA . TYR A 1 554 ? 7.578 7.113 14.256 1.00 97.50 554 TYR A CA 1
ATOM 4240 C C . TYR A 1 554 ? 7.324 7.241 12.759 1.00 97.50 554 TYR A C 1
ATOM 4242 O O . TYR A 1 554 ? 7.051 6.243 12.097 1.00 97.50 554 TYR A O 1
ATOM 4250 N N . SER A 1 555 ? 7.464 8.441 12.204 1.00 96.94 555 SER A N 1
ATOM 4251 C CA . SER A 1 555 ? 7.432 8.640 10.753 1.00 96.94 555 SER A CA 1
ATOM 4252 C C . SER A 1 555 ? 8.740 9.256 10.288 1.00 96.94 555 SER A C 1
ATOM 4254 O O . SER A 1 555 ? 9.209 10.231 10.878 1.00 96.94 555 SER A O 1
ATOM 4256 N N . PHE A 1 556 ? 9.316 8.707 9.223 1.00 98.06 556 PHE A N 1
ATOM 4257 C CA . PHE A 1 556 ? 10.560 9.175 8.622 1.00 98.06 556 PHE A CA 1
ATOM 4258 C C . PHE A 1 556 ? 10.340 9.540 7.162 1.00 98.06 556 PHE A C 1
ATOM 4260 O O . PHE A 1 556 ? 9.536 8.925 6.462 1.00 98.06 556 PHE A O 1
ATOM 4267 N N . ARG A 1 557 ? 11.075 10.546 6.695 1.00 98.12 557 ARG A N 1
ATOM 4268 C CA . ARG A 1 557 ? 11.151 10.955 5.298 1.00 98.12 557 ARG A CA 1
ATOM 4269 C C . ARG A 1 557 ? 12.538 10.630 4.771 1.00 98.12 557 ARG A C 1
ATOM 4271 O O . ARG A 1 557 ? 13.522 11.130 5.305 1.00 98.12 557 ARG A O 1
ATOM 4278 N N . LEU A 1 558 ? 12.591 9.852 3.700 1.00 98.25 558 LEU A N 1
ATOM 4279 C CA . LEU A 1 558 ? 13.780 9.698 2.882 1.00 98.25 558 LEU A CA 1
ATOM 4280 C C . LEU A 1 558 ? 13.773 10.764 1.788 1.00 98.25 558 LEU A C 1
ATOM 4282 O O . LEU A 1 558 ? 12.793 10.900 1.058 1.00 98.25 558 LEU A O 1
ATOM 4286 N N . THR A 1 559 ? 14.878 11.483 1.659 1.00 97.38 559 THR A N 1
ATOM 4287 C CA . THR A 1 559 ? 15.181 12.351 0.524 1.00 97.38 559 THR A CA 1
ATOM 4288 C C . THR A 1 559 ? 16.290 11.714 -0.294 1.00 97.38 559 THR A C 1
ATOM 4290 O O . THR A 1 559 ? 17.341 11.389 0.256 1.00 97.38 559 THR A O 1
ATOM 4293 N N . VAL A 1 560 ? 16.063 11.559 -1.596 1.00 97.19 560 VAL A N 1
ATOM 4294 C CA . VAL A 1 560 ? 17.064 11.066 -2.546 1.00 97.19 560 VAL A CA 1
ATOM 4295 C C . VAL A 1 560 ? 17.371 12.164 -3.549 1.00 97.19 560 VAL A C 1
ATOM 4297 O O . VAL A 1 560 ? 16.438 12.787 -4.061 1.00 97.19 560 VAL A O 1
ATOM 4300 N N . LYS A 1 561 ? 18.658 12.411 -3.807 1.00 96.00 561 LYS A N 1
ATOM 4301 C CA . LYS A 1 561 ? 19.121 13.373 -4.817 1.00 96.00 561 LYS A CA 1
ATOM 4302 C C . LYS A 1 561 ? 20.102 12.736 -5.784 1.00 96.00 561 LYS A C 1
ATOM 4304 O O . LYS A 1 561 ? 20.930 11.946 -5.337 1.00 96.00 561 LYS A O 1
ATOM 4309 N N . ASP A 1 562 ? 20.023 13.116 -7.050 1.00 94.12 562 ASP A N 1
ATOM 4310 C CA . ASP A 1 562 ? 21.036 12.795 -8.058 1.00 94.12 562 ASP A CA 1
ATOM 4311 C C . ASP A 1 562 ? 22.205 13.806 -8.014 1.00 94.12 562 ASP A C 1
ATOM 4313 O O . ASP A 1 562 ? 22.206 14.763 -7.228 1.00 94.12 562 ASP A O 1
ATOM 4317 N N . ASP A 1 563 ? 23.216 13.597 -8.856 1.00 90.88 563 ASP A N 1
ATOM 4318 C CA . ASP A 1 563 ? 24.369 14.491 -9.036 1.00 90.88 563 ASP A CA 1
ATOM 4319 C C . ASP A 1 563 ? 24.057 15.756 -9.866 1.00 90.88 563 ASP A C 1
ATOM 4321 O O . ASP A 1 563 ? 24.902 16.646 -9.987 1.00 90.88 563 ASP A O 1
ATOM 4325 N N . HIS A 1 564 ? 22.824 15.883 -10.363 1.00 87.88 564 HIS A N 1
ATOM 4326 C CA . HIS A 1 564 ? 22.289 17.045 -11.076 1.00 87.88 564 HIS A CA 1
ATOM 4327 C C . HIS A 1 564 ? 21.339 17.890 -10.197 1.00 87.88 564 HIS A C 1
ATOM 4329 O O . HIS A 1 564 ? 20.680 18.806 -10.695 1.00 87.88 564 HIS A O 1
ATOM 4335 N N . ASN A 1 565 ? 21.311 17.635 -8.881 1.00 87.00 565 ASN A N 1
ATOM 4336 C CA . ASN A 1 565 ? 20.478 18.286 -7.861 1.00 87.00 565 ASN A CA 1
ATOM 4337 C C . ASN A 1 565 ? 18.956 18.075 -7.982 1.00 87.00 565 ASN A C 1
ATOM 4339 O O . ASN A 1 565 ? 18.202 18.723 -7.243 1.00 87.00 565 ASN A O 1
ATOM 4343 N N . SER A 1 566 ? 18.475 17.167 -8.831 1.00 89.81 566 SER A N 1
ATOM 4344 C CA . SER A 1 566 ? 17.066 16.764 -8.789 1.00 89.81 566 SER A CA 1
ATOM 4345 C C . SER A 1 566 ? 16.813 15.918 -7.548 1.00 89.81 566 SER A C 1
ATOM 4347 O O . SER A 1 566 ? 17.701 15.226 -7.050 1.00 89.81 566 SER A O 1
ATOM 4349 N N . MET A 1 567 ? 15.593 15.979 -7.013 1.00 92.12 567 MET A N 1
ATOM 4350 C CA . MET A 1 567 ? 15.266 15.305 -5.760 1.00 92.12 567 MET A CA 1
ATOM 4351 C C . MET A 1 567 ? 13.896 14.638 -5.776 1.00 92.12 567 MET A C 1
ATOM 4353 O O . MET A 1 567 ? 12.950 15.147 -6.375 1.00 92.12 567 MET A O 1
ATOM 4357 N N . SER A 1 568 ? 13.781 13.542 -5.029 1.00 94.00 568 SER A N 1
ATOM 4358 C CA . SER A 1 568 ? 12.518 12.879 -4.709 1.00 94.00 568 SER A CA 1
ATOM 4359 C C . SER A 1 568 ? 12.445 12.539 -3.226 1.00 94.00 568 SER A C 1
ATOM 4361 O O . SER A 1 568 ? 13.460 12.428 -2.537 1.00 94.00 568 SER A O 1
ATOM 4363 N N . LEU A 1 569 ? 11.218 12.374 -2.735 1.00 95.44 569 LEU A N 1
ATOM 4364 C CA . LEU A 1 569 ? 10.911 12.096 -1.339 1.00 95.44 569 LEU A CA 1
ATOM 4365 C C . LEU A 1 569 ? 10.081 10.817 -1.213 1.00 95.44 569 LEU A C 1
ATOM 4367 O O . LEU A 1 569 ? 9.172 10.590 -2.008 1.00 95.44 569 LEU A O 1
ATOM 4371 N N . ALA A 1 570 ? 10.337 10.038 -0.168 1.00 94.00 570 ALA A N 1
ATOM 4372 C CA . ALA A 1 570 ? 9.503 8.923 0.267 1.00 94.00 570 ALA A CA 1
ATOM 4373 C C . ALA A 1 570 ? 9.305 8.979 1.785 1.00 94.00 570 ALA A C 1
ATOM 4375 O O . ALA A 1 570 ? 10.066 9.642 2.491 1.00 94.00 570 ALA A O 1
ATOM 4376 N N . ARG A 1 571 ? 8.267 8.317 2.300 1.00 95.69 571 ARG A N 1
ATOM 4377 C CA . ARG A 1 571 ? 8.021 8.212 3.742 1.00 95.69 571 ARG A CA 1
ATOM 4378 C C . ARG A 1 571 ? 7.820 6.766 4.150 1.00 95.69 571 ARG A C 1
ATOM 4380 O O . ARG A 1 571 ? 7.302 5.985 3.363 1.00 95.69 571 ARG A O 1
ATOM 4387 N N . VAL A 1 572 ? 8.189 6.477 5.389 1.00 96.88 572 VAL A N 1
ATOM 4388 C CA . VAL A 1 572 ? 7.951 5.195 6.046 1.00 96.88 572 VAL A CA 1
ATOM 4389 C C . VAL A 1 572 ? 7.538 5.443 7.488 1.00 96.88 572 VAL A C 1
ATOM 4391 O O . VAL A 1 572 ? 8.080 6.325 8.165 1.00 96.88 572 VAL A O 1
ATOM 4394 N N . THR A 1 573 ? 6.565 4.674 7.949 1.00 96.88 573 THR A N 1
ATOM 4395 C CA . THR A 1 573 ? 6.105 4.669 9.333 1.00 96.88 573 THR A CA 1
ATOM 4396 C C . THR A 1 573 ? 6.576 3.400 10.033 1.00 96.88 573 THR A C 1
ATOM 4398 O O . THR A 1 573 ? 6.517 2.300 9.486 1.00 96.88 573 THR A O 1
ATOM 4401 N N . VAL A 1 574 ? 7.033 3.552 11.273 1.00 96.50 574 VAL A N 1
ATOM 4402 C CA . VAL A 1 574 ? 7.412 2.455 12.162 1.00 96.50 574 VAL A CA 1
ATOM 4403 C C . VAL A 1 574 ? 6.520 2.505 13.391 1.00 96.50 574 VAL A C 1
ATOM 4405 O O . VAL A 1 574 ? 6.493 3.512 14.094 1.00 96.50 574 VAL A O 1
ATOM 4408 N N . THR A 1 575 ? 5.823 1.414 13.684 1.00 95.19 575 THR A N 1
ATOM 4409 C CA . THR A 1 575 ? 5.030 1.258 14.907 1.00 95.19 575 THR A CA 1
ATOM 4410 C C . THR A 1 575 ? 5.560 0.075 15.700 1.00 95.19 575 THR A C 1
ATOM 4412 O O . THR A 1 575 ? 5.622 -1.041 15.183 1.00 95.19 575 THR A O 1
ATOM 4415 N N . THR A 1 576 ? 5.937 0.293 16.956 1.00 93.56 576 THR A N 1
ATOM 4416 C CA . THR A 1 576 ? 6.426 -0.778 17.830 1.00 93.56 576 THR A CA 1
ATOM 4417 C C . THR A 1 576 ? 5.289 -1.424 18.617 1.00 93.56 576 THR A C 1
ATOM 4419 O O . THR A 1 576 ? 4.296 -0.778 18.950 1.00 93.56 576 THR A O 1
ATOM 4422 N N . LYS A 1 577 ? 5.423 -2.715 18.942 1.00 88.25 577 LYS A N 1
ATOM 4423 C CA . LYS A 1 577 ? 4.475 -3.406 19.828 1.00 88.25 577 LYS A CA 1
ATOM 4424 C C . LYS A 1 577 ? 4.455 -2.727 21.196 1.00 88.25 577 LYS A C 1
ATOM 4426 O O . LYS A 1 577 ? 5.513 -2.425 21.753 1.00 88.25 577 LYS A O 1
ATOM 4431 N N . GLU A 1 578 ? 3.263 -2.529 21.747 1.00 82.06 578 GLU A N 1
ATOM 4432 C CA . GLU A 1 578 ? 3.113 -2.226 23.169 1.00 82.06 578 GLU A CA 1
ATOM 4433 C C . GLU A 1 578 ? 3.547 -3.432 24.006 1.00 82.06 578 GLU A C 1
ATOM 4435 O O . GLU A 1 578 ? 3.306 -4.586 23.639 1.00 82.06 578 GLU A O 1
ATOM 4440 N N . VAL A 1 579 ? 4.184 -3.166 25.147 1.00 77.56 579 VAL A N 1
ATOM 4441 C CA . VAL A 1 579 ? 4.378 -4.198 26.167 1.00 77.56 579 VAL A CA 1
ATOM 4442 C C . VAL A 1 579 ? 3.038 -4.359 26.892 1.00 77.56 579 VAL A C 1
ATOM 4444 O O . VAL A 1 579 ? 2.533 -3.371 27.431 1.00 77.56 579 VAL A O 1
ATOM 4447 N N . PRO A 1 580 ? 2.432 -5.558 26.904 1.00 80.56 580 PRO A N 1
ATOM 4448 C CA . PRO A 1 580 ? 1.135 -5.750 27.533 1.00 80.56 580 PRO A CA 1
ATOM 4449 C C . PRO A 1 580 ? 1.221 -5.464 29.038 1.00 80.56 580 PRO A C 1
ATOM 4451 O O . PRO A 1 580 ? 2.147 -5.905 29.725 1.00 80.56 580 PRO A O 1
ATOM 4454 N N . LYS A 1 581 ? 0.249 -4.704 29.554 1.00 83.50 581 LYS A N 1
ATOM 4455 C CA . LYS A 1 581 ? 0.160 -4.387 30.984 1.00 83.50 581 LYS A CA 1
ATOM 4456 C C . LYS A 1 581 ? -0.097 -5.659 31.794 1.00 83.50 581 LYS A C 1
ATOM 4458 O O . LYS A 1 581 ? -0.753 -6.592 31.319 1.00 83.50 581 LYS A O 1
ATOM 4463 N N . VAL A 1 582 ? 0.418 -5.674 33.020 1.00 89.19 582 VAL A N 1
ATOM 4464 C CA . VAL A 1 582 ? 0.125 -6.727 33.995 1.00 89.19 582 VAL A CA 1
ATOM 4465 C C . VAL A 1 582 ? -1.369 -6.722 34.312 1.00 89.19 582 VAL A C 1
ATOM 4467 O O . VAL A 1 582 ? -1.945 -5.660 34.545 1.00 89.19 582 VAL A O 1
ATOM 4470 N N . VAL A 1 583 ? -1.993 -7.899 34.332 1.00 93.50 583 VAL A N 1
ATOM 4471 C CA . VAL A 1 583 ? -3.410 -8.057 34.683 1.00 93.50 583 VAL A CA 1
ATOM 4472 C C . VAL A 1 583 ? -3.547 -9.149 35.734 1.00 93.50 583 VAL A C 1
ATOM 4474 O O . VAL A 1 583 ? -3.203 -10.301 35.479 1.00 93.50 583 VAL A O 1
ATOM 4477 N N . ILE A 1 584 ? -4.088 -8.806 36.901 1.00 95.00 584 ILE A N 1
ATOM 4478 C CA . ILE A 1 584 ? -4.507 -9.790 37.904 1.00 95.00 584 ILE A CA 1
ATOM 4479 C C . ILE A 1 584 ? -5.917 -10.239 37.517 1.00 95.00 584 ILE A C 1
ATOM 4481 O O . ILE A 1 584 ? -6.854 -9.450 37.563 1.00 95.00 584 ILE A O 1
ATOM 4485 N N . GLN A 1 585 ? -6.069 -11.488 37.077 1.00 95.31 585 GLN A N 1
ATOM 4486 C CA . GLN A 1 585 ? -7.372 -12.034 36.679 1.00 95.31 585 GLN A CA 1
ATOM 4487 C C . GLN A 1 585 ? -8.174 -12.533 37.877 1.00 95.31 585 GLN A C 1
ATOM 4489 O O . GLN A 1 585 ? -9.402 -12.489 37.870 1.00 95.31 585 GLN A O 1
ATOM 4494 N N . ARG A 1 586 ? -7.480 -13.068 38.884 1.00 95.19 586 ARG A N 1
ATOM 4495 C CA . ARG A 1 586 ? -8.098 -13.630 40.082 1.00 95.19 586 ARG A CA 1
ATOM 4496 C C . ARG A 1 586 ? -7.143 -13.523 41.257 1.00 95.19 586 ARG A C 1
ATOM 4498 O O . ARG A 1 586 ? -5.967 -13.851 41.105 1.00 95.19 586 ARG A O 1
ATOM 4505 N N . PHE A 1 587 ? -7.666 -13.162 42.424 1.00 97.12 587 PHE A N 1
ATOM 4506 C CA . PHE A 1 587 ? -6.987 -13.327 43.703 1.00 97.12 587 PHE A CA 1
ATOM 4507 C C . PHE A 1 587 ? -8.024 -13.564 44.806 1.00 97.12 587 PHE A C 1
ATOM 4509 O O . PHE A 1 587 ? -8.673 -12.636 45.275 1.00 97.12 587 PHE A O 1
ATOM 4516 N N . ASN A 1 588 ? -8.218 -14.830 45.177 1.00 96.12 588 ASN A N 1
ATOM 4517 C CA . ASN A 1 588 ? -9.320 -15.263 46.037 1.00 96.12 588 ASN A CA 1
ATOM 4518 C C . ASN A 1 588 ? -8.798 -16.062 47.231 1.00 96.12 588 ASN A C 1
ATOM 4520 O O . ASN A 1 588 ? -7.812 -16.785 47.101 1.00 96.12 588 ASN A O 1
ATOM 4524 N N . ALA A 1 589 ? -9.523 -16.015 48.345 1.00 94.88 589 ALA A N 1
ATOM 4525 C CA . ALA A 1 589 ? -9.315 -16.849 49.520 1.00 94.88 589 ALA A CA 1
ATOM 4526 C C . ALA A 1 589 ? -10.492 -17.818 49.655 1.00 94.88 589 ALA A C 1
ATOM 4528 O O . ALA A 1 589 ? -11.647 -17.400 49.556 1.00 94.88 589 ALA A O 1
ATOM 4529 N N . ASN A 1 590 ? -10.219 -19.107 49.857 1.00 93.94 590 ASN A N 1
ATOM 4530 C CA . ASN A 1 590 ? -11.259 -20.114 50.037 1.00 93.94 590 ASN A CA 1
ATOM 4531 C C . ASN A 1 590 ? -10.885 -21.123 51.142 1.00 93.94 590 ASN A C 1
ATOM 4533 O O . ASN A 1 590 ? -9.881 -21.824 50.991 1.00 93.94 590 ASN A O 1
ATOM 4537 N N . PRO A 1 591 ? -11.678 -21.236 52.223 1.00 93.31 591 PRO A N 1
ATOM 4538 C CA . PRO A 1 591 ? -12.793 -20.351 52.582 1.00 93.31 591 PRO A CA 1
ATOM 4539 C C . PRO A 1 591 ? -12.299 -18.948 52.977 1.00 93.31 591 PRO A C 1
ATOM 4541 O O . PRO A 1 591 ? -11.233 -18.806 53.572 1.00 93.31 591 PRO A O 1
ATOM 4544 N N . ALA A 1 592 ? -13.055 -17.897 52.647 1.00 89.25 592 ALA A N 1
ATOM 4545 C CA . ALA A 1 592 ? -12.706 -16.513 53.005 1.00 89.25 592 ALA A CA 1
ATOM 4546 C C . ALA A 1 592 ? -12.945 -16.192 54.495 1.00 89.25 592 ALA A C 1
ATOM 4548 O O . ALA A 1 592 ? -12.425 -15.201 55.001 1.00 89.25 592 ALA A O 1
ATOM 4549 N N . VAL A 1 593 ? -13.705 -17.039 55.195 1.00 90.00 593 VAL A N 1
ATOM 4550 C CA . VAL A 1 593 ? -13.970 -16.951 56.635 1.00 90.00 593 VAL A CA 1
ATOM 4551 C C . VAL A 1 593 ? -13.493 -18.239 57.299 1.00 90.00 593 VAL A C 1
ATOM 4553 O O . VAL A 1 593 ? -13.811 -19.330 56.825 1.00 90.00 593 VAL A O 1
ATOM 4556 N N . ILE A 1 594 ? -12.728 -18.114 58.378 1.00 90.19 594 ILE A N 1
ATOM 4557 C CA . ILE A 1 594 ? -12.161 -19.231 59.139 1.00 90.19 594 ILE A CA 1
ATOM 4558 C C . ILE A 1 594 ? -12.269 -18.970 60.647 1.00 90.19 594 ILE A C 1
ATOM 4560 O O . ILE A 1 594 ? -12.368 -17.825 61.084 1.00 90.19 594 ILE A O 1
ATOM 4564 N N . GLU A 1 595 ? -12.208 -20.026 61.454 1.00 86.00 595 GLU A N 1
ATOM 4565 C CA . GLU A 1 595 ? -11.934 -19.889 62.891 1.00 86.00 595 GLU A CA 1
ATOM 4566 C C . GLU A 1 595 ? -10.447 -19.547 63.121 1.00 86.00 595 GLU A C 1
ATOM 4568 O O . GLU A 1 595 ? -9.611 -19.855 62.258 1.00 86.00 595 GLU A O 1
ATOM 4573 N N . PRO A 1 596 ? -10.079 -18.961 64.279 1.00 87.00 596 PRO A N 1
ATOM 4574 C CA . PRO A 1 596 ? -8.690 -18.627 64.586 1.00 87.00 596 PRO A CA 1
ATOM 4575 C C . PRO A 1 596 ? -7.735 -19.809 64.373 1.00 87.00 596 PRO A C 1
ATOM 4577 O O . PRO A 1 596 ? -7.904 -20.882 64.954 1.00 87.00 596 PRO A O 1
ATOM 4580 N N . GLY A 1 597 ? -6.723 -19.621 63.521 1.00 83.31 597 GLY A N 1
ATOM 4581 C CA . GLY A 1 597 ? -5.694 -20.632 63.250 1.00 83.31 597 GLY A CA 1
ATOM 4582 C C . GLY A 1 597 ? -6.131 -21.794 62.348 1.00 83.31 597 GLY A C 1
ATOM 4583 O O . GLY A 1 597 ? -5.330 -22.696 62.097 1.00 83.31 597 GLY A O 1
ATOM 4584 N N . LYS A 1 598 ? -7.365 -21.796 61.823 1.00 91.62 598 LYS A N 1
ATOM 4585 C CA . LYS A 1 598 ? -7.749 -22.698 60.725 1.00 91.62 598 LYS A CA 1
ATOM 4586 C C . LYS A 1 598 ? -7.183 -22.189 59.404 1.00 91.62 598 LYS A C 1
ATOM 4588 O O . LYS A 1 598 ? -6.712 -21.065 59.293 1.00 91.62 598 LYS A O 1
ATOM 4593 N N . THR A 1 599 ? -7.186 -23.042 58.391 1.00 93.56 599 THR A N 1
ATOM 4594 C CA . THR A 1 599 ? -6.496 -22.752 57.133 1.00 93.56 599 THR A CA 1
ATOM 4595 C C . THR A 1 599 ? -7.446 -22.255 56.050 1.00 93.56 599 THR A C 1
ATOM 4597 O O . THR A 1 599 ? -8.502 -22.848 55.843 1.00 93.56 599 THR A O 1
ATOM 4600 N N . SER A 1 600 ? -7.020 -21.234 55.310 1.00 94.31 600 SER A N 1
ATOM 4601 C CA . SER A 1 600 ? -7.628 -20.736 54.075 1.00 94.31 600 SER A CA 1
ATOM 4602 C C . SER A 1 600 ? -6.632 -20.888 52.924 1.00 94.31 600 SER A C 1
ATOM 4604 O O . SER A 1 600 ? -5.422 -20.763 53.126 1.00 94.31 600 SER A O 1
ATOM 4606 N N . VAL A 1 601 ? -7.111 -21.180 51.716 1.00 96.44 601 VAL A N 1
ATOM 4607 C CA . VAL A 1 601 ? -6.264 -21.267 50.521 1.00 96.44 601 VAL A CA 1
ATOM 4608 C C . VAL A 1 601 ? -6.394 -19.979 49.726 1.00 96.44 601 VAL A C 1
ATOM 4610 O O . VAL A 1 601 ? -7.461 -19.678 49.189 1.00 96.44 601 VAL A O 1
ATOM 4613 N N . LEU A 1 602 ? -5.294 -19.241 49.607 1.00 97.00 602 LEU A N 1
ATOM 4614 C CA . LEU A 1 602 ? -5.181 -18.154 48.646 1.00 97.00 602 LEU A CA 1
ATOM 4615 C C . LEU A 1 602 ? -4.907 -18.757 47.270 1.00 97.00 602 LEU A C 1
ATOM 4617 O O . LEU A 1 602 ? -4.025 -19.601 47.127 1.00 97.00 602 LEU A O 1
ATOM 4621 N N . SER A 1 603 ? -5.635 -18.317 46.251 1.00 96.25 603 SER A N 1
ATOM 4622 C CA . SER A 1 603 ? -5.417 -18.706 44.859 1.00 96.25 603 SER A CA 1
ATOM 4623 C C . SER A 1 603 ? -5.348 -17.473 43.974 1.00 96.25 603 SER A C 1
ATOM 4625 O O . SER A 1 603 ? -6.158 -16.558 44.128 1.00 96.25 603 SER A O 1
ATOM 4627 N N . TRP A 1 604 ? -4.408 -17.455 43.034 1.00 97.50 604 TRP A N 1
ATOM 4628 C CA . TRP A 1 604 ? -4.238 -16.337 42.112 1.00 97.50 604 TRP A CA 1
ATOM 4629 C C . TRP A 1 604 ? -4.023 -16.790 40.675 1.00 97.50 604 TRP A C 1
ATOM 4631 O O . TRP A 1 604 ? -3.570 -17.905 40.407 1.00 97.50 604 TRP A O 1
ATOM 4641 N N . GLN A 1 605 ? -4.350 -15.887 39.757 1.00 97.00 605 GLN A N 1
ATOM 4642 C CA . GLN A 1 605 ? -4.073 -16.002 38.335 1.00 97.00 605 GLN A CA 1
ATOM 4643 C C . GLN A 1 605 ? -3.741 -14.614 37.788 1.00 97.00 605 GLN A C 1
ATOM 4645 O O . GLN A 1 605 ? -4.505 -13.665 37.973 1.00 97.00 605 GLN A O 1
ATOM 4650 N N . VAL A 1 606 ? -2.588 -14.499 37.140 1.00 95.38 606 VAL A N 1
ATOM 4651 C CA . VAL A 1 606 ? -1.981 -13.250 36.686 1.00 95.38 606 VAL A CA 1
ATOM 4652 C C . VAL A 1 606 ? -1.485 -13.438 35.253 1.00 95.38 606 VAL A C 1
ATOM 4654 O O . VAL A 1 606 ? -0.919 -14.470 34.904 1.00 95.38 606 VAL A O 1
ATOM 4657 N N . LEU A 1 607 ? -1.703 -12.436 34.405 1.00 93.75 607 LEU A N 1
ATOM 4658 C CA . LEU A 1 607 ? -1.187 -12.382 33.042 1.00 93.75 607 LEU A CA 1
ATOM 4659 C C . LEU A 1 607 ? -0.122 -11.297 32.911 1.00 93.75 607 LEU A C 1
ATOM 4661 O O . LEU A 1 607 ? -0.233 -10.220 33.501 1.00 93.75 607 LEU A O 1
ATOM 4665 N N . ASN A 1 608 ? 0.865 -11.569 32.057 1.00 90.69 608 ASN A N 1
ATOM 4666 C CA . ASN A 1 608 ? 1.922 -10.638 31.657 1.00 90.69 608 ASN A CA 1
ATOM 4667 C C . ASN A 1 608 ? 2.821 -10.146 32.806 1.00 90.69 608 ASN A C 1
ATOM 4669 O O . ASN A 1 608 ? 3.467 -9.117 32.639 1.00 90.69 608 ASN A O 1
ATOM 4673 N N . ALA A 1 609 ? 2.877 -10.833 33.951 1.00 92.25 609 ALA A N 1
ATOM 4674 C CA . ALA A 1 609 ? 3.798 -10.501 35.038 1.00 92.25 609 ALA A CA 1
ATOM 4675 C C . ALA A 1 609 ? 5.123 -11.262 34.900 1.00 92.25 609 ALA A C 1
ATOM 4677 O O . ALA A 1 609 ? 5.130 -12.472 34.686 1.00 92.25 609 ALA A O 1
ATOM 4678 N N . ASP A 1 610 ? 6.236 -10.556 35.088 1.00 92.50 610 ASP A N 1
ATOM 4679 C CA . ASP A 1 610 ? 7.554 -11.170 35.253 1.00 92.50 610 ASP A CA 1
ATOM 4680 C C . ASP A 1 610 ? 7.714 -11.685 36.697 1.00 92.50 610 ASP A C 1
ATOM 4682 O O . ASP A 1 610 ? 8.305 -12.740 36.929 1.00 92.50 610 ASP A O 1
ATOM 4686 N N . GLU A 1 611 ? 7.120 -10.976 37.664 1.00 93.81 611 GLU A N 1
ATOM 4687 C CA . GLU A 1 611 ? 7.212 -11.255 39.098 1.00 93.81 611 GLU A CA 1
ATOM 4688 C C . GLU A 1 611 ? 5.870 -11.018 39.811 1.00 93.81 611 GLU A C 1
ATOM 4690 O O . GLU A 1 611 ? 5.165 -10.053 39.510 1.00 93.81 611 GLU A O 1
ATOM 4695 N N . VAL A 1 612 ? 5.526 -11.881 40.776 1.00 96.06 612 VAL A N 1
ATOM 4696 C CA . VAL A 1 612 ? 4.354 -11.731 41.655 1.00 96.06 612 VAL A CA 1
ATOM 4697 C C . VAL A 1 612 ? 4.764 -11.978 43.108 1.00 96.06 612 VAL A C 1
ATOM 4699 O O . VAL A 1 612 ? 5.462 -12.945 43.407 1.00 96.06 612 VAL A O 1
ATOM 4702 N N . GLU A 1 613 ? 4.306 -11.125 44.018 1.00 96.50 613 GLU A N 1
ATOM 4703 C CA . GLU A 1 613 ? 4.554 -11.204 45.460 1.00 96.50 613 GLU A CA 1
ATOM 4704 C C . GLU A 1 613 ? 3.236 -11.087 46.237 1.00 96.50 613 GLU A C 1
ATOM 4706 O O . GLU A 1 613 ? 2.364 -10.307 45.854 1.00 96.50 613 GLU A O 1
ATOM 4711 N N . ILE A 1 614 ? 3.081 -11.839 47.331 1.00 96.94 614 ILE A N 1
ATOM 4712 C CA . ILE A 1 614 ? 1.943 -11.707 48.253 1.00 96.94 614 ILE A CA 1
ATOM 4713 C C . ILE A 1 614 ? 2.450 -11.250 49.625 1.00 96.94 614 ILE A C 1
ATOM 4715 O O . ILE A 1 614 ? 3.351 -11.864 50.200 1.00 96.94 614 ILE A O 1
ATOM 4719 N N . SER A 1 615 ? 1.855 -10.191 50.180 1.00 94.94 615 SER A N 1
ATOM 4720 C CA . SER A 1 615 ? 2.237 -9.637 51.485 1.00 94.94 615 SER A CA 1
ATOM 4721 C C . SER A 1 615 ? 2.184 -10.699 52.590 1.00 94.94 615 SER A C 1
ATOM 4723 O O . SER A 1 615 ? 1.147 -11.332 52.790 1.00 94.94 615 SER A O 1
ATOM 4725 N N . GLY A 1 616 ? 3.283 -10.877 53.326 1.00 87.75 616 GLY A N 1
ATOM 4726 C CA . GLY A 1 616 ? 3.393 -11.881 54.394 1.00 87.75 616 GLY A CA 1
ATOM 4727 C C . GLY A 1 616 ? 3.726 -13.304 53.920 1.00 87.75 616 GLY A C 1
ATOM 4728 O O . GLY A 1 616 ? 3.904 -14.178 54.760 1.00 87.75 616 GLY A O 1
ATOM 4729 N N . ILE A 1 617 ? 3.837 -13.538 52.605 1.00 92.88 617 ILE A N 1
ATOM 4730 C CA . ILE A 1 617 ? 4.230 -14.829 52.006 1.00 92.88 617 ILE A CA 1
ATOM 4731 C C . ILE A 1 617 ? 5.520 -14.686 51.181 1.00 92.88 617 ILE A C 1
ATOM 4733 O O . ILE A 1 617 ? 6.363 -15.579 51.206 1.00 92.88 617 ILE A O 1
ATOM 4737 N N . GLY A 1 618 ? 5.703 -13.559 50.485 1.00 92.25 618 GLY A N 1
ATOM 4738 C CA . GLY A 1 618 ? 6.854 -13.303 49.614 1.00 92.25 618 GLY A CA 1
ATOM 4739 C C . GLY A 1 618 ? 6.583 -13.659 48.149 1.00 92.25 618 GLY A C 1
ATOM 4740 O O . GLY A 1 618 ? 5.429 -13.664 47.708 1.00 92.25 618 GLY A O 1
ATOM 4741 N N . LYS A 1 619 ? 7.649 -13.897 47.369 1.00 95.00 619 LYS A N 1
ATOM 4742 C CA . LYS A 1 619 ? 7.549 -14.174 45.925 1.00 95.00 619 LYS A CA 1
ATOM 4743 C C . LYS A 1 619 ? 6.826 -15.492 45.666 1.00 95.00 619 LYS A C 1
ATOM 4745 O O . LYS A 1 619 ? 7.143 -16.516 46.269 1.00 95.00 619 LYS A O 1
ATOM 4750 N N . VAL A 1 620 ? 5.897 -15.471 44.721 1.00 95.44 620 VAL A N 1
ATOM 4751 C CA . VAL A 1 620 ? 5.096 -16.629 44.320 1.00 95.44 620 VAL A CA 1
ATOM 4752 C C . VAL A 1 620 ? 5.143 -16.830 42.802 1.00 95.44 620 VAL A C 1
ATOM 4754 O O . VAL A 1 620 ? 5.763 -16.052 42.078 1.00 95.44 620 VAL A O 1
ATOM 4757 N N . ASN A 1 621 ? 4.516 -17.898 42.298 1.00 95.31 621 ASN A N 1
ATOM 4758 C CA . ASN A 1 621 ? 4.448 -18.162 40.859 1.00 95.31 621 ASN A CA 1
ATOM 4759 C C . ASN A 1 621 ? 3.821 -16.969 40.109 1.00 95.31 621 ASN A C 1
ATOM 4761 O O . ASN A 1 621 ? 2.758 -16.480 40.497 1.00 95.31 621 ASN A O 1
ATOM 4765 N N . ASN A 1 622 ? 4.476 -16.527 39.034 1.00 91.25 622 ASN A N 1
ATOM 4766 C CA . ASN A 1 622 ? 4.127 -15.309 38.305 1.00 91.25 622 ASN A CA 1
ATOM 4767 C C . ASN A 1 622 ? 2.934 -15.447 37.337 1.00 91.25 622 ASN A C 1
ATOM 4769 O O . ASN A 1 622 ? 2.439 -14.433 36.853 1.00 91.25 622 ASN A O 1
ATOM 4773 N N . ALA A 1 623 ? 2.444 -16.666 37.089 1.00 91.25 623 ALA A N 1
ATOM 4774 C CA . ALA A 1 623 ? 1.296 -16.929 36.222 1.00 91.25 623 ALA A CA 1
ATOM 4775 C C . ALA A 1 623 ? 0.057 -17.373 37.014 1.00 91.25 623 ALA A C 1
ATOM 4777 O O . ALA A 1 623 ? -1.018 -16.793 36.880 1.00 91.25 623 ALA A O 1
ATOM 4778 N N . ALA A 1 624 ? 0.177 -18.401 37.853 1.00 95.19 624 ALA A N 1
ATOM 4779 C CA . ALA A 1 624 ? -0.917 -18.870 38.699 1.00 95.19 624 ALA A CA 1
ATOM 4780 C C . ALA A 1 624 ? -0.394 -19.748 39.833 1.00 95.19 624 ALA A C 1
ATOM 4782 O O . ALA A 1 624 ? 0.628 -20.422 39.700 1.00 95.19 624 ALA A O 1
ATOM 4783 N N . GLY A 1 625 ? -1.127 -19.798 40.939 1.00 95.12 625 GLY A N 1
ATOM 4784 C CA . GLY A 1 625 ? -0.782 -20.694 42.030 1.00 95.12 625 GLY A CA 1
ATOM 4785 C C . GLY A 1 625 ? -1.775 -20.667 43.175 1.00 95.12 625 GLY A C 1
ATOM 4786 O O . GLY A 1 625 ? -2.777 -19.946 43.159 1.00 95.12 625 GLY A O 1
ATOM 4787 N N . THR A 1 626 ? -1.476 -21.498 44.166 1.00 96.25 626 THR A N 1
ATOM 4788 C CA . THR A 1 626 ? -2.204 -21.573 45.427 1.00 96.25 626 THR A CA 1
ATOM 4789 C C . THR A 1 626 ? -1.220 -21.623 46.582 1.00 96.25 626 THR A C 1
ATOM 4791 O O . THR A 1 626 ? -0.173 -22.257 46.466 1.00 96.25 626 THR A O 1
ATOM 4794 N N . THR A 1 627 ? -1.566 -21.009 47.708 1.00 95.88 627 THR A N 1
ATOM 4795 C CA . THR A 1 627 ? -0.818 -21.151 48.958 1.00 95.88 627 THR A CA 1
ATOM 4796 C C . THR A 1 627 ? -1.771 -21.162 50.143 1.00 95.88 627 THR A C 1
ATOM 4798 O O . THR A 1 627 ? -2.830 -20.534 50.108 1.00 95.88 627 THR A O 1
ATOM 4801 N N . GLN A 1 628 ? -1.416 -21.910 51.180 1.00 95.06 628 GLN A N 1
ATOM 4802 C CA . GLN A 1 628 ? -2.235 -22.069 52.374 1.00 95.06 628 GLN A CA 1
ATOM 4803 C C . GLN A 1 628 ? -1.783 -21.072 53.439 1.00 95.06 628 GLN A C 1
ATOM 4805 O O . GLN A 1 628 ? -0.591 -20.920 53.695 1.00 95.06 628 GLN A O 1
ATOM 4810 N N . VAL A 1 629 ? -2.743 -20.406 54.072 1.00 94.62 629 VAL A N 1
ATOM 4811 C CA . VAL A 1 629 ? -2.513 -19.463 55.169 1.00 94.62 629 VAL A CA 1
ATOM 4812 C C . VAL A 1 629 ? -3.402 -19.822 56.355 1.00 94.62 629 VAL A C 1
ATOM 4814 O O . VAL A 1 629 ? -4.501 -20.335 56.163 1.00 94.62 629 VAL A O 1
ATOM 4817 N N . ALA A 1 630 ? -2.939 -19.567 57.578 1.00 93.44 630 ALA A N 1
ATOM 4818 C CA . ALA A 1 630 ? -3.692 -19.841 58.805 1.00 93.44 630 ALA A CA 1
ATOM 4819 C C . ALA A 1 630 ? -3.626 -18.657 59.786 1.00 93.44 630 ALA A C 1
ATOM 4821 O O . ALA A 1 630 ? -3.003 -18.764 60.845 1.00 93.44 630 ALA A O 1
ATOM 4822 N N . PRO A 1 631 ? -4.181 -17.486 59.423 1.00 92.81 631 PRO A N 1
ATOM 4823 C CA . PRO A 1 631 ? -4.096 -16.319 60.285 1.00 92.81 631 PRO A CA 1
ATOM 4824 C C . PRO A 1 631 ? -4.937 -16.501 61.563 1.00 92.81 631 PRO A C 1
ATOM 4826 O O . PRO A 1 631 ? -6.035 -17.056 61.541 1.00 92.81 631 PRO A O 1
ATOM 4829 N N . ALA A 1 632 ? -4.415 -16.024 62.697 1.00 87.25 632 ALA A N 1
ATOM 4830 C CA . ALA A 1 632 ? -5.115 -16.038 63.989 1.00 87.25 632 ALA A CA 1
ATOM 4831 C C . ALA A 1 632 ? -6.053 -14.830 64.182 1.00 87.25 632 ALA A C 1
ATOM 4833 O O . ALA A 1 632 ? -6.885 -14.833 65.081 1.00 87.25 632 ALA A O 1
ATOM 4834 N N . GLN A 1 633 ? -5.914 -13.801 63.343 1.00 89.38 633 GLN A N 1
ATOM 4835 C CA . GLN A 1 633 ? -6.754 -12.603 63.305 1.00 89.38 633 GLN A CA 1
ATOM 4836 C C . GLN A 1 633 ? -7.105 -12.275 61.853 1.00 89.38 633 GLN A C 1
ATOM 4838 O O . GLN A 1 633 ? -6.383 -12.682 60.941 1.00 89.38 633 GLN A O 1
ATOM 4843 N N . THR A 1 634 ? -8.186 -11.526 61.623 1.00 92.38 634 THR A N 1
ATOM 4844 C CA . THR A 1 634 ? -8.574 -11.090 60.273 1.00 92.38 634 THR A CA 1
ATOM 4845 C C . THR A 1 634 ? -7.391 -10.426 59.571 1.00 92.38 634 THR A C 1
ATOM 4847 O O . THR A 1 634 ? -6.886 -9.404 60.028 1.00 92.38 634 THR A O 1
ATOM 4850 N N . THR A 1 635 ? -6.931 -11.032 58.476 1.00 94.00 635 THR A N 1
ATOM 4851 C CA . THR A 1 635 ? -5.701 -10.637 57.780 1.00 94.00 635 THR A CA 1
ATOM 4852 C C . THR A 1 635 ? -6.009 -10.359 56.318 1.00 94.00 635 THR A C 1
ATOM 4854 O O . THR A 1 635 ? -6.593 -11.192 55.623 1.00 94.00 635 THR A O 1
ATOM 4857 N N . THR A 1 636 ? -5.597 -9.186 55.841 1.00 95.81 636 THR A N 1
ATOM 4858 C CA . THR A 1 636 ? -5.675 -8.820 54.425 1.00 95.81 636 THR A CA 1
ATOM 4859 C C . THR A 1 636 ? -4.343 -9.109 53.751 1.00 95.81 636 THR A C 1
ATOM 4861 O O . THR A 1 636 ? -3.312 -8.558 54.132 1.00 95.81 636 THR A O 1
ATOM 4864 N N . TYR A 1 637 ? -4.376 -9.955 52.729 1.00 95.69 637 TYR A N 1
ATOM 4865 C CA . TYR A 1 637 ? -3.245 -10.251 51.863 1.00 95.69 637 TYR A CA 1
ATOM 4866 C C . TYR A 1 637 ? -3.315 -9.354 50.629 1.00 95.69 637 TYR A C 1
ATOM 4868 O O . TYR A 1 637 ? -4.375 -9.210 50.025 1.00 95.69 637 TYR A O 1
ATOM 4876 N N . ARG A 1 638 ? -2.188 -8.760 50.239 1.00 96.44 638 ARG A N 1
ATOM 4877 C CA . ARG A 1 638 ? -2.031 -7.967 49.016 1.00 96.44 638 ARG A CA 1
ATOM 4878 C C . ARG A 1 638 ? -1.152 -8.723 48.036 1.00 96.44 638 ARG A C 1
ATOM 4880 O O . ARG A 1 638 ? -0.005 -9.015 48.359 1.00 96.44 638 ARG A O 1
ATOM 4887 N N . LEU A 1 639 ? -1.683 -9.006 46.854 1.00 97.31 639 LEU A N 1
ATOM 4888 C CA . LEU A 1 639 ? -0.936 -9.518 45.717 1.00 97.31 639 LEU A CA 1
ATOM 4889 C C . LEU A 1 639 ? -0.436 -8.343 44.879 1.00 97.31 639 LEU A C 1
ATOM 4891 O O . LEU A 1 639 ? -1.212 -7.461 44.515 1.00 97.31 639 LEU A O 1
ATOM 4895 N N . THR A 1 640 ? 0.850 -8.357 44.557 1.00 96.00 640 THR A N 1
ATOM 4896 C CA . THR A 1 640 ? 1.541 -7.345 43.764 1.00 96.00 640 THR A CA 1
ATOM 4897 C C . THR A 1 640 ? 2.227 -8.018 42.587 1.00 96.00 640 THR A C 1
ATOM 4899 O O . THR A 1 640 ? 3.128 -8.829 42.779 1.00 96.00 640 THR A O 1
ATOM 4902 N N . ALA A 1 641 ? 1.811 -7.684 41.370 1.00 95.25 641 ALA A N 1
ATOM 4903 C CA . ALA A 1 641 ? 2.325 -8.256 40.134 1.00 95.25 641 ALA A CA 1
ATOM 4904 C C . ALA A 1 641 ? 3.040 -7.184 39.298 1.00 95.25 641 ALA A C 1
ATOM 4906 O O . ALA A 1 641 ? 2.509 -6.088 39.119 1.00 95.25 641 ALA A O 1
ATOM 4907 N N . ARG A 1 642 ? 4.240 -7.483 38.788 1.00 93.69 642 ARG A N 1
ATOM 4908 C CA . ARG A 1 642 ? 5.140 -6.519 38.130 1.00 93.69 642 ARG A CA 1
ATOM 4909 C C . ARG A 1 642 ? 5.667 -7.048 36.799 1.00 93.69 642 ARG A C 1
ATOM 4911 O O . ARG A 1 642 ? 5.973 -8.232 36.673 1.00 93.69 642 ARG A O 1
ATOM 4918 N N . ASN A 1 643 ? 5.829 -6.154 35.830 1.00 90.94 643 ASN A N 1
ATOM 4919 C CA . ASN A 1 643 ? 6.640 -6.361 34.630 1.00 90.94 643 ASN A CA 1
ATOM 4920 C C . ASN A 1 643 ? 7.299 -5.037 34.202 1.00 90.94 643 ASN A C 1
ATOM 4922 O O . ASN A 1 643 ? 7.132 -4.003 34.851 1.00 90.94 643 ASN A O 1
ATOM 4926 N N . LYS A 1 644 ? 8.021 -5.036 33.076 1.00 83.00 644 LYS A N 1
ATOM 4927 C CA . LYS A 1 644 ? 8.628 -3.808 32.519 1.00 83.00 644 LYS A CA 1
ATOM 4928 C C . LYS A 1 644 ? 7.635 -2.695 32.134 1.00 83.00 644 LYS A C 1
ATOM 4930 O O . LYS A 1 644 ? 8.063 -1.553 31.997 1.00 83.00 644 LYS A O 1
ATOM 4935 N N . ALA A 1 645 ? 6.354 -3.003 31.919 1.00 79.88 645 ALA A N 1
ATOM 4936 C CA . ALA A 1 645 ? 5.311 -2.029 31.578 1.00 79.88 645 ALA A CA 1
ATOM 4937 C C . ALA A 1 645 ? 4.638 -1.392 32.806 1.00 79.88 645 ALA A C 1
ATOM 4939 O O . ALA A 1 645 ? 4.017 -0.338 32.668 1.00 79.88 645 ALA A O 1
ATOM 4940 N N . GLY A 1 646 ? 4.728 -2.013 33.988 1.00 84.81 646 GLY A N 1
ATOM 4941 C CA . GLY A 1 646 ? 4.161 -1.469 35.219 1.00 84.81 646 GLY A CA 1
ATOM 4942 C C . GLY A 1 646 ? 3.844 -2.513 36.289 1.00 84.81 646 GLY A C 1
ATOM 4943 O O . GLY A 1 646 ? 4.334 -3.642 36.271 1.00 84.81 646 GLY A O 1
ATOM 4944 N N . GLU A 1 647 ? 3.004 -2.107 37.238 1.00 93.12 647 GLU A N 1
ATOM 4945 C CA . GLU A 1 647 ? 2.590 -2.890 38.403 1.00 93.12 647 GLU A CA 1
ATOM 4946 C C . GLU A 1 647 ? 1.059 -2.896 38.519 1.00 93.12 647 GLU A C 1
ATOM 4948 O O . GLU A 1 647 ? 0.410 -1.883 38.256 1.00 93.12 647 GLU A O 1
ATOM 4953 N N . ALA A 1 648 ? 0.491 -4.029 38.929 1.00 94.75 648 ALA A N 1
ATOM 4954 C CA . ALA A 1 648 ? -0.908 -4.171 39.322 1.00 94.75 648 ALA A CA 1
ATOM 4955 C C . ALA A 1 648 ? -0.974 -4.776 40.727 1.00 94.75 648 ALA A C 1
ATOM 4957 O O . ALA A 1 648 ? -0.177 -5.659 41.053 1.00 94.75 648 ALA A O 1
ATOM 4958 N N . THR A 1 649 ? -1.921 -4.327 41.555 1.00 95.56 649 THR A N 1
ATOM 4959 C CA . THR A 1 649 ? -2.106 -4.883 42.901 1.00 95.56 649 THR A CA 1
ATOM 4960 C C . THR A 1 649 ? -3.564 -5.182 43.201 1.00 95.56 649 THR A C 1
ATOM 4962 O O . THR A 1 649 ? -4.410 -4.357 42.880 1.00 95.56 649 THR A O 1
ATOM 4965 N N . GLU A 1 650 ? -3.823 -6.301 43.873 1.00 96.81 650 GLU A N 1
ATOM 4966 C CA . GLU A 1 650 ? -5.152 -6.743 44.313 1.00 96.81 650 GLU A CA 1
ATOM 4967 C C . GLU A 1 650 ? -5.080 -7.207 45.773 1.00 96.81 650 GLU A C 1
ATOM 4969 O O . GLU A 1 650 ? -4.016 -7.614 46.248 1.00 96.81 650 GLU A O 1
ATOM 4974 N N . THR A 1 651 ? -6.189 -7.163 46.507 1.00 96.25 651 THR A N 1
ATOM 4975 C CA . THR A 1 651 ? -6.226 -7.592 47.913 1.00 96.25 651 THR A CA 1
ATOM 4976 C C . THR A 1 651 ? -7.302 -8.635 48.148 1.00 96.25 651 THR A C 1
ATOM 4978 O O . THR A 1 651 ? -8.382 -8.544 47.578 1.00 96.25 651 THR A O 1
ATOM 4981 N N . VAL A 1 652 ? -7.041 -9.576 49.051 1.00 96.19 652 VAL A N 1
ATOM 4982 C CA . VAL A 1 652 ? -8.055 -10.493 49.569 1.00 96.19 652 VAL A CA 1
ATOM 4983 C C . VAL A 1 652 ? -7.964 -10.570 51.087 1.00 96.19 652 VAL A C 1
ATOM 4985 O O . VAL A 1 652 ? -6.872 -10.647 51.651 1.00 96.19 652 VAL A O 1
ATOM 4988 N N . THR A 1 653 ? -9.109 -10.540 51.760 1.00 94.56 653 THR A N 1
ATOM 4989 C CA . THR A 1 653 ? -9.185 -10.611 53.222 1.00 94.56 653 THR A CA 1
ATOM 4990 C C . THR A 1 653 ? -9.643 -11.994 53.653 1.00 94.56 653 THR A C 1
ATOM 4992 O O . THR A 1 653 ? -10.669 -12.486 53.190 1.00 94.56 653 THR A O 1
ATOM 4995 N N . VAL A 1 654 ? -8.877 -12.610 54.553 1.00 94.12 654 VAL A N 1
ATOM 4996 C CA . VAL A 1 654 ? -9.296 -13.798 55.299 1.00 94.12 654 VAL A CA 1
ATOM 4997 C C . VAL A 1 654 ? -9.845 -13.317 56.636 1.00 94.12 654 VAL A C 1
ATOM 4999 O O . VAL A 1 654 ? -9.090 -12.823 57.476 1.00 94.12 654 VAL A O 1
ATOM 5002 N N . THR A 1 655 ? -11.158 -13.419 56.819 1.00 89.38 655 THR A N 1
ATOM 5003 C CA . THR A 1 655 ? -11.842 -13.026 58.052 1.00 89.38 655 THR A CA 1
ATOM 5004 C C . THR A 1 655 ? -11.736 -14.143 59.079 1.00 89.38 655 THR A C 1
ATOM 5006 O O . THR A 1 655 ? -12.097 -15.286 58.806 1.00 89.38 655 THR A O 1
ATOM 5009 N N . VAL A 1 656 ? -11.260 -13.805 60.274 1.00 86.56 656 VAL A N 1
ATOM 5010 C CA . VAL A 1 656 ? -11.243 -14.725 61.410 1.00 86.56 656 VAL A CA 1
ATOM 5011 C C . VAL A 1 656 ? -12.455 -14.421 62.282 1.00 86.56 656 VAL A C 1
ATOM 5013 O O . VAL A 1 656 ? -12.561 -13.317 62.816 1.00 86.56 656 VAL A O 1
ATOM 5016 N N . GLN A 1 657 ? -13.380 -15.374 62.389 1.00 77.31 657 GLN A N 1
ATOM 5017 C CA . GLN A 1 657 ? -14.623 -15.228 63.146 1.00 77.31 657 GLN A CA 1
ATOM 5018 C C . GLN A 1 657 ? -14.651 -16.211 64.323 1.00 77.31 657 GLN A C 1
ATOM 5020 O O . GLN A 1 657 ? -14.422 -17.407 64.152 1.00 77.31 657 GLN A O 1
ATOM 5025 N N . GLU A 1 658 ? -14.929 -15.701 65.523 1.00 63.12 658 GLU A N 1
ATOM 5026 C CA . GLU A 1 658 ? -15.158 -16.523 66.715 1.00 63.12 658 GLU A CA 1
ATOM 5027 C C . GLU A 1 658 ? -16.550 -17.190 66.659 1.00 63.12 658 GLU A C 1
ATOM 5029 O O . GLU A 1 658 ? -17.491 -16.602 66.112 1.00 63.12 658 GLU A O 1
ATOM 5034 N N . PRO A 1 659 ? -16.717 -18.414 67.199 1.00 58.56 659 PRO A N 1
ATOM 5035 C CA . PRO A 1 659 ? -17.986 -19.134 67.151 1.00 58.56 659 PRO A CA 1
ATOM 5036 C C . PRO A 1 659 ? -19.091 -18.384 67.911 1.00 58.56 659 PRO A C 1
ATOM 5038 O O . PRO A 1 659 ? -18.974 -18.093 69.101 1.00 58.56 659 PRO A O 1
ATOM 5041 N N . VAL A 1 660 ? -20.195 -18.093 67.217 1.00 56.91 660 VAL A N 1
ATOM 5042 C CA . VAL A 1 660 ? -21.365 -17.402 67.778 1.00 56.91 660 VAL A CA 1
ATOM 5043 C C . VAL A 1 660 ? -22.222 -18.406 68.553 1.00 56.91 660 VAL A C 1
ATOM 5045 O O . VAL A 1 660 ? -22.766 -19.341 67.968 1.00 56.91 660 VAL A O 1
ATOM 5048 N N . ILE A 1 661 ? -22.368 -18.213 69.866 1.00 58.53 661 ILE A N 1
ATOM 5049 C CA . ILE A 1 661 ? -23.271 -19.020 70.699 1.00 58.53 661 ILE A CA 1
ATOM 5050 C C . ILE A 1 661 ? -24.712 -18.501 70.491 1.00 58.53 661 ILE A C 1
ATOM 5052 O O . ILE A 1 661 ? -24.948 -17.305 70.687 1.00 58.53 661 ILE A O 1
ATOM 5056 N N . PRO A 1 662 ? -25.682 -19.342 70.081 1.00 64.44 662 PRO A N 1
ATOM 5057 C CA . PRO A 1 662 ? -27.047 -18.900 69.794 1.00 64.44 662 PRO A CA 1
ATOM 5058 C C . PRO A 1 662 ? -27.774 -18.421 71.060 1.00 64.44 662 PRO A C 1
ATOM 5060 O O . PRO A 1 662 ? -27.672 -19.033 72.124 1.00 64.44 662 PRO A O 1
ATOM 5063 N N . GLN A 1 663 ? -28.527 -17.322 70.948 1.00 71.81 663 GLN A N 1
ATOM 5064 C CA . GLN A 1 663 ? -29.293 -16.755 72.064 1.00 71.81 663 GLN A CA 1
ATOM 5065 C C . GLN A 1 663 ? -30.556 -17.578 72.359 1.00 71.81 663 GLN A C 1
ATOM 5067 O O . GLN A 1 663 ? -31.252 -18.017 71.440 1.00 71.81 663 GLN A O 1
ATOM 5072 N N . VAL A 1 664 ? -30.866 -17.751 73.647 1.00 82.19 664 VAL A N 1
ATOM 5073 C CA . VAL A 1 664 ? -32.074 -18.447 74.120 1.00 82.19 664 VAL A CA 1
ATOM 5074 C C . VAL A 1 664 ? -33.328 -17.635 73.815 1.00 82.19 664 VAL A C 1
ATOM 5076 O O . VAL A 1 664 ? -33.343 -16.419 74.017 1.00 82.19 664 VAL A O 1
ATOM 5079 N N . ARG A 1 665 ? -34.405 -18.300 73.381 1.00 87.38 665 ARG A N 1
ATOM 5080 C CA . ARG A 1 665 ? -35.722 -17.686 73.154 1.00 87.38 665 ARG A CA 1
ATOM 5081 C C . ARG A 1 665 ? -36.836 -18.526 73.769 1.00 87.38 665 ARG A C 1
ATOM 5083 O O . ARG A 1 665 ? -36.779 -19.751 73.757 1.00 87.38 665 ARG A O 1
ATOM 5090 N N . ILE A 1 666 ? -37.875 -17.865 74.273 1.00 91.06 666 ILE A N 1
ATOM 5091 C CA . ILE A 1 666 ? -39.137 -18.512 74.657 1.00 91.06 666 ILE A CA 1
ATOM 5092 C C . ILE A 1 666 ? -40.129 -18.209 73.542 1.00 91.06 666 ILE A C 1
ATOM 5094 O O . ILE A 1 666 ? -40.475 -17.049 73.333 1.00 91.06 666 ILE A O 1
ATOM 5098 N N . LEU A 1 667 ? -40.520 -19.238 72.796 1.00 90.25 667 LEU A N 1
ATOM 5099 C CA . LEU A 1 667 ? -41.404 -19.120 71.639 1.00 90.25 667 LEU A CA 1
ATOM 5100 C C . LEU A 1 667 ? -42.870 -19.031 72.074 1.00 90.25 667 LEU A C 1
ATOM 5102 O O . LEU A 1 667 ? -43.634 -18.250 71.511 1.00 90.25 667 LEU A O 1
ATOM 5106 N N . SER A 1 668 ? -43.261 -19.780 73.108 1.00 89.81 668 SER A N 1
ATOM 5107 C CA . SER A 1 668 ? -44.599 -19.691 73.692 1.00 89.81 668 SER A CA 1
ATOM 5108 C C . SER A 1 668 ? -44.604 -20.055 75.177 1.00 89.81 668 SER A C 1
ATOM 5110 O O . SER A 1 668 ? -43.815 -20.883 75.631 1.00 89.81 668 SER A O 1
ATOM 5112 N N . PHE A 1 669 ? -45.499 -19.425 75.940 1.00 94.19 669 PHE A N 1
ATOM 5113 C CA . PHE A 1 669 ? -45.872 -19.850 77.289 1.00 94.19 669 PHE A CA 1
ATOM 5114 C C . PHE A 1 669 ? -47.286 -19.371 77.608 1.00 94.19 669 PHE A C 1
ATOM 5116 O O . PHE A 1 669 ? -47.517 -18.171 77.767 1.00 94.19 669 PHE A O 1
ATOM 5123 N N . GLN A 1 670 ? -48.244 -20.293 77.643 1.00 91.31 670 GLN A N 1
ATOM 5124 C CA . GLN A 1 670 ? -49.663 -19.971 77.794 1.00 91.31 670 GLN A CA 1
ATOM 5125 C C . GLN A 1 670 ? -50.383 -20.981 78.681 1.00 91.31 670 GLN A C 1
ATOM 5127 O O . GLN A 1 670 ? -50.018 -22.152 78.726 1.00 91.31 670 GLN A O 1
ATOM 5132 N N . GLY A 1 671 ? -51.434 -20.524 79.355 1.00 88.75 671 GLY A N 1
ATOM 5133 C CA . GLY A 1 671 ? -52.393 -21.365 80.059 1.00 88.75 671 GLY A CA 1
ATOM 5134 C C . GLY A 1 671 ? -53.649 -21.627 79.236 1.00 88.75 671 GLY A C 1
ATOM 5135 O O . GLY A 1 671 ? -54.255 -20.684 78.734 1.00 88.75 671 GLY A O 1
ATOM 5136 N N . THR A 1 672 ? -54.065 -22.886 79.117 1.00 86.62 672 THR A N 1
ATOM 5137 C CA . THR A 1 672 ? -55.234 -23.292 78.327 1.00 86.62 672 THR A CA 1
ATOM 5138 C C . THR A 1 672 ? -56.175 -24.174 79.160 1.00 86.62 672 THR A C 1
ATOM 5140 O O . THR A 1 672 ? -55.803 -25.306 79.473 1.00 86.62 672 THR A O 1
ATOM 5143 N N . PRO A 1 673 ? -57.390 -23.705 79.504 1.00 84.38 673 PRO A N 1
ATOM 5144 C CA . PRO A 1 673 ? -57.904 -22.344 79.301 1.00 84.38 673 PRO A CA 1
ATOM 5145 C C . PRO A 1 673 ? -57.261 -21.321 80.261 1.00 84.38 673 PRO A C 1
ATOM 5147 O O . PRO A 1 673 ? -56.945 -21.642 81.404 1.00 84.38 673 PRO A O 1
ATOM 5150 N N . ALA A 1 674 ? -57.085 -20.070 79.823 1.00 83.81 674 ALA A N 1
ATOM 5151 C CA . ALA A 1 674 ? -56.493 -18.998 80.641 1.00 83.81 674 ALA A CA 1
ATOM 5152 C C . ALA A 1 674 ? -57.424 -18.485 81.763 1.00 83.81 674 ALA A C 1
ATOM 5154 O O . ALA A 1 674 ? -56.980 -17.784 82.672 1.00 83.81 674 ALA A O 1
ATOM 5155 N N . SER A 1 675 ? -58.704 -18.866 81.717 1.00 81.50 675 SER A N 1
ATOM 5156 C CA . SER A 1 675 ? -59.700 -18.607 82.755 1.00 81.50 675 SER A CA 1
ATOM 5157 C C . SER A 1 675 ? -60.446 -19.895 83.074 1.00 81.50 675 SER A C 1
ATOM 5159 O O . SER A 1 675 ? -60.892 -20.590 82.164 1.00 81.50 675 SER A O 1
ATOM 5161 N N . ILE A 1 676 ? -60.588 -20.189 84.360 1.00 84.31 676 ILE A N 1
ATOM 5162 C CA . ILE A 1 676 ? -61.264 -21.372 84.895 1.00 84.31 676 ILE A CA 1
ATOM 5163 C C . ILE A 1 676 ? -62.290 -20.946 85.949 1.00 84.31 676 ILE A C 1
ATOM 5165 O O . ILE A 1 676 ? -62.140 -19.903 86.596 1.00 84.31 676 ILE A O 1
ATOM 5169 N N . ASN A 1 677 ? -63.349 -21.728 86.141 1.00 77.25 677 ASN A N 1
ATOM 5170 C CA . ASN A 1 677 ? -64.220 -21.549 87.301 1.00 77.25 677 ASN A CA 1
ATOM 5171 C C . ASN A 1 677 ? -63.557 -22.118 88.557 1.00 77.25 677 ASN A C 1
ATOM 5173 O O . ASN A 1 677 ? -62.646 -22.947 88.496 1.00 77.25 677 ASN A O 1
ATOM 5177 N N . PHE A 1 678 ? -64.015 -21.674 89.726 1.00 73.88 678 PHE A N 1
ATOM 5178 C CA . PHE A 1 678 ? -63.556 -22.236 90.993 1.00 73.88 678 PHE A CA 1
ATOM 5179 C C . PHE A 1 678 ? -63.738 -23.767 91.019 1.00 73.88 678 PHE A C 1
ATOM 5181 O O . PHE A 1 678 ? -64.861 -24.260 90.942 1.00 73.88 678 PHE A O 1
ATOM 5188 N N . GLY A 1 679 ? -62.625 -24.500 91.139 1.00 71.75 679 GLY A N 1
ATOM 5189 C CA . GLY A 1 679 ? -62.586 -25.968 91.157 1.00 71.75 679 GLY A CA 1
ATOM 5190 C C . GLY A 1 679 ? -62.165 -26.635 89.840 1.00 71.75 679 GLY A C 1
ATOM 5191 O O . GLY A 1 679 ? -61.935 -27.841 89.834 1.00 71.75 679 GLY A O 1
ATOM 5192 N N . GLU A 1 680 ? -62.023 -25.882 88.749 1.00 83.31 680 GLU A N 1
ATOM 5193 C CA . GLU A 1 680 ? -61.544 -26.395 87.458 1.00 83.31 680 GLU A CA 1
ATOM 5194 C C . GLU A 1 680 ? -60.002 -26.344 87.346 1.00 83.31 680 GLU A C 1
ATOM 5196 O O . GLU A 1 680 ? -59.304 -25.822 88.220 1.00 83.31 680 GLU A O 1
ATOM 5201 N N . SER A 1 681 ? -59.443 -26.923 86.279 1.00 86.75 681 SER A N 1
ATOM 5202 C CA . SER A 1 681 ? -58.000 -26.978 86.014 1.00 86.75 681 SER A CA 1
ATOM 5203 C C . SER A 1 681 ? -57.645 -26.343 84.665 1.00 86.75 681 SER A C 1
ATOM 5205 O O . SER A 1 681 ? -58.455 -26.308 83.742 1.00 86.75 681 SER A O 1
ATOM 5207 N N . SER A 1 682 ? -56.425 -25.818 84.557 1.00 89.62 682 SER A N 1
ATOM 5208 C CA . SER A 1 682 ? -55.841 -25.269 83.328 1.00 89.62 682 SER A CA 1
ATOM 5209 C C . SER A 1 682 ? -54.548 -26.009 82.993 1.00 89.62 682 SER A C 1
ATOM 5211 O O . SER A 1 682 ? -53.917 -26.573 83.884 1.00 89.62 682 SER A O 1
ATOM 5213 N N . SER A 1 683 ? -54.127 -26.026 81.731 1.00 91.44 683 SER A N 1
ATOM 5214 C CA . SER A 1 683 ? -52.830 -26.579 81.337 1.00 91.44 683 SER A CA 1
ATOM 5215 C C . SER A 1 683 ? -51.880 -25.486 80.872 1.00 91.44 683 SER A C 1
ATOM 5217 O O . SER A 1 683 ? -52.183 -24.755 79.931 1.00 91.44 683 SER A O 1
ATOM 5219 N N . LEU A 1 684 ? -50.708 -25.393 81.496 1.00 92.88 684 LEU A N 1
ATOM 5220 C CA . LEU A 1 684 ? -49.602 -24.604 80.970 1.00 92.88 684 LEU A CA 1
ATOM 5221 C C . LEU A 1 684 ? -48.997 -25.338 79.773 1.00 92.88 684 LEU A C 1
ATOM 5223 O O . LEU A 1 684 ? -48.791 -26.550 79.827 1.00 92.88 684 LEU A O 1
ATOM 5227 N N . VAL A 1 685 ? -48.697 -24.615 78.703 1.00 92.69 685 VAL A N 1
ATOM 5228 C CA . VAL A 1 685 ? -48.048 -25.113 77.486 1.00 92.69 685 VAL A CA 1
ATOM 5229 C C . VAL A 1 685 ? -46.927 -24.147 77.127 1.00 92.69 685 VAL A C 1
ATOM 5231 O O . VAL A 1 685 ? -47.142 -22.932 77.136 1.00 92.69 685 VAL A O 1
ATOM 5234 N N . TRP A 1 686 ? -45.734 -24.668 76.843 1.00 94.94 686 TRP A N 1
ATOM 5235 C CA . TRP A 1 686 ? -44.579 -23.851 76.477 1.00 94.94 686 TRP A CA 1
ATOM 5236 C C . TRP A 1 686 ? -43.706 -24.474 75.400 1.00 94.94 686 TRP A C 1
ATOM 5238 O O . TRP A 1 686 ? -43.628 -25.695 75.237 1.00 94.94 686 TRP A O 1
ATOM 5248 N N . GLU A 1 687 ? -42.974 -23.589 74.735 1.00 94.00 687 GLU A N 1
ATOM 5249 C CA . GLU A 1 687 ? -41.951 -23.915 73.759 1.00 94.00 687 GLU A CA 1
ATOM 5250 C C . GLU A 1 687 ? -40.788 -22.929 73.865 1.00 94.00 687 GLU A C 1
ATOM 5252 O O . GLU A 1 687 ? -40.982 -21.716 73.969 1.00 94.00 687 GLU A O 1
ATOM 5257 N N . THR A 1 688 ? -39.566 -23.457 73.856 1.00 90.75 688 THR A N 1
ATOM 5258 C CA . THR A 1 688 ? -38.320 -22.688 73.953 1.00 90.75 688 THR A CA 1
ATOM 5259 C C . THR A 1 688 ? -37.338 -23.146 72.881 1.00 90.75 688 THR A C 1
ATOM 5261 O O . THR A 1 688 ? -37.338 -24.306 72.474 1.00 90.75 688 THR A O 1
ATOM 5264 N N . GLU A 1 689 ? -36.494 -22.227 72.425 1.00 88.56 689 GLU A N 1
ATOM 5265 C CA . GLU A 1 689 ? -35.485 -22.440 71.391 1.00 88.56 689 GLU A CA 1
ATOM 5266 C C . GLU A 1 689 ? -34.097 -22.116 71.965 1.00 88.56 689 GLU A C 1
ATOM 5268 O O . GLU A 1 689 ? -33.917 -21.116 72.666 1.00 88.56 689 GLU A O 1
ATOM 5273 N N . ASN A 1 690 ? -33.108 -22.967 71.668 1.00 85.19 690 ASN A N 1
ATOM 5274 C CA . ASN A 1 690 ? -31.708 -22.849 72.107 1.00 85.19 690 ASN A CA 1
ATOM 5275 C C . ASN A 1 690 ? -31.474 -22.876 73.633 1.00 85.19 690 ASN A C 1
ATOM 5277 O O . ASN A 1 690 ? -30.397 -22.488 74.079 1.00 85.19 690 ASN A O 1
ATOM 5281 N N . ALA A 1 691 ? -32.445 -23.321 74.437 1.00 84.94 691 ALA A N 1
ATOM 5282 C CA . ALA A 1 691 ? -32.307 -23.454 75.888 1.00 84.94 691 ALA A CA 1
ATOM 5283 C C . ALA A 1 691 ? -31.693 -24.810 76.283 1.00 84.94 691 ALA A C 1
ATOM 5285 O O . ALA A 1 691 ? -32.226 -25.856 75.916 1.00 84.94 691 ALA A O 1
ATOM 5286 N N . ASP A 1 692 ? -30.632 -24.795 77.092 1.00 85.50 692 ASP A N 1
ATOM 5287 C CA . ASP A 1 692 ? -30.067 -26.002 77.716 1.00 85.50 692 ASP A CA 1
ATOM 5288 C C . ASP A 1 692 ? -30.888 -26.424 78.949 1.00 85.50 692 ASP A C 1
ATOM 5290 O O . ASP A 1 692 ? -30.989 -27.606 79.276 1.00 85.50 692 ASP A O 1
ATOM 5294 N N . THR A 1 693 ? -31.486 -25.456 79.651 1.00 89.06 693 THR A N 1
ATOM 5295 C CA . THR A 1 693 ? -32.320 -25.681 80.842 1.00 89.06 693 THR A CA 1
ATOM 5296 C C . THR A 1 693 ? -33.565 -24.798 80.818 1.00 89.06 693 THR A C 1
ATOM 5298 O O . THR A 1 693 ? -33.488 -23.632 80.433 1.00 89.06 693 THR A O 1
ATOM 5301 N N . VAL A 1 694 ? -34.711 -25.337 81.249 1.00 93.00 694 VAL A N 1
ATOM 5302 C CA . VAL A 1 694 ? -35.977 -24.597 81.388 1.00 93.00 694 VAL A CA 1
ATOM 5303 C C . VAL A 1 694 ? -36.604 -24.893 82.748 1.00 93.00 694 VAL A C 1
ATOM 5305 O O . VAL A 1 694 ? -36.677 -26.050 83.153 1.00 93.00 694 VAL A O 1
ATOM 5308 N N . THR A 1 695 ? -37.058 -23.871 83.468 1.00 92.56 695 THR A N 1
ATOM 5309 C CA . THR A 1 695 ? -37.736 -23.985 84.768 1.00 92.56 695 THR A CA 1
ATOM 5310 C C . THR A 1 695 ? -39.044 -23.204 84.773 1.00 92.56 695 THR A C 1
ATOM 5312 O O . THR A 1 695 ? -39.137 -22.152 84.144 1.00 92.56 695 THR A O 1
ATOM 5315 N N . ILE A 1 696 ? -40.057 -23.701 85.486 1.00 93.44 696 ILE A N 1
ATOM 5316 C CA . ILE A 1 696 ? -41.327 -22.994 85.703 1.00 93.44 696 ILE A CA 1
ATOM 5317 C C . ILE A 1 696 ? -41.592 -22.869 87.204 1.00 93.44 696 ILE A C 1
ATOM 5319 O O . ILE A 1 696 ? -41.561 -23.866 87.930 1.00 93.44 696 ILE A O 1
ATOM 5323 N N . ASP A 1 697 ? -41.875 -21.655 87.671 1.00 86.62 697 ASP A N 1
ATOM 5324 C CA . ASP A 1 697 ? -42.159 -21.367 89.077 1.00 86.62 697 ASP A CA 1
ATOM 5325 C C . ASP A 1 697 ? -43.386 -22.167 89.548 1.00 86.62 697 ASP A C 1
ATOM 5327 O O . ASP A 1 697 ? -44.456 -22.113 88.942 1.00 86.62 697 ASP A O 1
ATOM 5331 N N . GLY A 1 698 ? -43.220 -22.948 90.619 1.00 80.00 698 GLY A N 1
ATOM 5332 C CA . GLY A 1 698 ? -44.249 -23.854 91.147 1.00 80.00 698 GLY A CA 1
ATOM 5333 C C . GLY A 1 698 ? -44.291 -25.254 90.515 1.00 80.00 698 GLY A C 1
ATOM 5334 O O . GLY A 1 698 ? -45.012 -26.104 91.028 1.00 80.00 698 GLY A O 1
ATOM 5335 N N . ILE A 1 699 ? -43.513 -25.521 89.455 1.00 87.00 699 ILE A N 1
ATOM 5336 C CA . ILE A 1 699 ? -43.431 -26.838 88.781 1.00 87.00 699 ILE A CA 1
ATOM 5337 C C . ILE A 1 699 ? -41.998 -27.403 88.794 1.00 87.00 699 ILE A C 1
ATOM 5339 O O . ILE A 1 699 ? -41.817 -28.609 88.945 1.00 87.00 699 ILE A O 1
ATOM 5343 N N . GLY A 1 700 ? -40.971 -26.552 88.692 1.00 87.56 700 GLY A N 1
ATOM 5344 C CA . GLY A 1 700 ? -39.557 -26.949 88.683 1.00 87.56 700 GLY A CA 1
ATOM 5345 C C . GLY A 1 700 ? -38.956 -27.051 87.277 1.00 87.56 700 GLY A C 1
ATOM 5346 O O . GLY A 1 700 ? -39.435 -26.411 86.341 1.00 87.56 700 GLY A O 1
ATOM 5347 N N . THR A 1 701 ? -37.861 -27.805 87.127 1.00 90.62 701 THR A N 1
ATOM 5348 C CA . THR A 1 701 ? -37.173 -27.988 85.836 1.00 90.62 701 THR A CA 1
ATOM 5349 C C . THR A 1 701 ? -37.990 -28.864 84.898 1.00 90.62 701 THR A C 1
ATOM 5351 O O . THR A 1 701 ? -38.412 -29.962 85.256 1.00 90.62 701 THR A O 1
ATOM 5354 N N . VAL A 1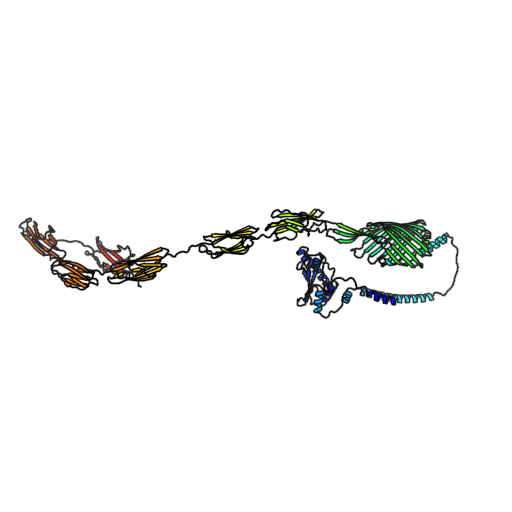 702 ? -38.170 -28.391 83.672 1.00 91.69 702 VAL A N 1
ATOM 5355 C CA . VAL A 1 702 ? -38.978 -29.028 82.639 1.00 91.69 702 VAL A CA 1
ATOM 5356 C C . VAL A 1 702 ? -38.195 -29.165 81.334 1.00 91.69 702 VAL A C 1
ATOM 5358 O O . VAL A 1 702 ? -37.116 -28.597 81.163 1.00 91.69 702 VAL A O 1
ATOM 5361 N N . ARG A 1 703 ? -38.733 -29.948 80.395 1.00 91.00 703 ARG A N 1
ATOM 5362 C CA . ARG A 1 703 ? -38.169 -30.060 79.043 1.00 91.00 703 ARG A CA 1
ATOM 5363 C C . ARG A 1 703 ? -38.360 -28.746 78.258 1.00 91.00 703 ARG A C 1
ATOM 5365 O O . ARG A 1 703 ? -39.311 -28.018 78.553 1.00 91.00 703 ARG A O 1
ATOM 5372 N N . PRO A 1 704 ? -37.518 -28.464 77.241 1.00 87.00 704 PRO A N 1
ATOM 5373 C CA . PRO A 1 704 ? -37.604 -27.245 76.426 1.00 87.00 704 PRO A CA 1
ATOM 5374 C C . PRO A 1 704 ? -38.974 -26.975 75.786 1.00 87.00 704 PRO A C 1
ATOM 5376 O O . PRO A 1 704 ? -39.365 -25.821 75.620 1.00 87.00 704 PRO A O 1
ATOM 5379 N N . THR A 1 705 ? -39.721 -28.031 75.482 1.00 89.88 705 THR A N 1
ATOM 5380 C CA . THR A 1 705 ? -41.121 -28.006 75.044 1.00 89.88 705 THR A CA 1
ATOM 5381 C C . THR A 1 705 ? -41.942 -28.935 75.919 1.00 89.88 705 THR A C 1
ATOM 5383 O O . THR A 1 705 ? -41.494 -30.039 76.254 1.00 89.88 705 THR A O 1
ATOM 5386 N N . GLY A 1 706 ? -43.147 -28.515 76.300 1.00 90.81 706 GLY A N 1
ATOM 5387 C CA . GLY A 1 706 ? -43.989 -29.350 77.144 1.00 90.81 706 GLY A CA 1
ATOM 5388 C C . GLY A 1 706 ? -45.319 -28.736 77.546 1.00 90.81 706 GLY A C 1
ATOM 5389 O O . GLY A 1 706 ? -45.673 -27.620 77.170 1.00 90.81 706 GLY A O 1
ATOM 5390 N N . THR A 1 707 ? -46.058 -29.518 78.328 1.00 91.94 707 THR A N 1
ATOM 5391 C CA . THR A 1 707 ? -47.304 -29.104 78.961 1.00 91.94 707 THR A CA 1
ATOM 5392 C C . THR A 1 707 ? -47.370 -29.621 80.397 1.00 91.94 707 THR A C 1
ATOM 5394 O O . THR A 1 707 ? -46.817 -30.682 80.696 1.00 91.94 707 THR A O 1
ATOM 5397 N N . ALA A 1 708 ? -48.018 -28.873 81.290 1.00 90.44 708 ALA A N 1
ATOM 5398 C CA . ALA A 1 708 ? -48.236 -29.251 82.681 1.00 90.44 708 ALA A CA 1
ATOM 5399 C C . ALA A 1 708 ? -49.591 -28.742 83.188 1.00 90.44 708 ALA A C 1
ATOM 5401 O O . ALA A 1 708 ? -49.896 -27.554 83.091 1.00 90.44 708 ALA A O 1
ATOM 5402 N N . ALA A 1 709 ? -50.381 -29.641 83.776 1.00 88.50 709 ALA A N 1
ATOM 5403 C CA . ALA A 1 709 ? -51.666 -29.304 84.374 1.00 88.50 709 ALA A CA 1
ATOM 5404 C C . ALA A 1 709 ? -51.492 -28.561 85.710 1.00 88.50 709 ALA A C 1
ATOM 5406 O O . ALA A 1 709 ? -50.667 -28.937 86.543 1.00 88.50 709 ALA A O 1
ATOM 5407 N N . VAL A 1 710 ? -52.313 -27.536 85.929 1.00 89.38 710 VAL A N 1
ATOM 5408 C CA . VAL A 1 710 ? -52.374 -26.720 87.144 1.00 89.38 710 VAL A CA 1
ATOM 5409 C C . VAL A 1 710 ? -53.832 -26.515 87.577 1.00 89.38 710 VAL A C 1
ATOM 5411 O O . VAL A 1 710 ? -54.740 -26.451 86.753 1.00 89.38 710 VAL A O 1
ATOM 5414 N N . SER A 1 711 ? -54.102 -26.429 88.882 1.00 85.25 711 SER A N 1
ATOM 5415 C CA . SER A 1 711 ? -55.464 -26.210 89.421 1.00 85.25 711 SER A CA 1
ATOM 5416 C C . SER A 1 711 ? -55.463 -25.121 90.497 1.00 85.25 711 SER A C 1
ATOM 5418 O O . SER A 1 711 ? -55.652 -25.411 91.683 1.00 85.25 711 SER A O 1
ATOM 5420 N N . PRO A 1 712 ? -55.157 -23.867 90.119 1.00 85.50 712 PRO A N 1
ATOM 5421 C CA . PRO A 1 712 ? -55.044 -22.786 91.084 1.00 85.50 712 PRO A CA 1
ATOM 5422 C C . PRO A 1 712 ? -56.413 -22.447 91.697 1.00 85.50 712 PRO A C 1
ATOM 5424 O O . PRO A 1 712 ? -57.420 -22.363 91.005 1.00 85.50 712 PRO A O 1
ATOM 5427 N N . GLN A 1 713 ? -56.453 -22.242 93.018 1.00 77.81 713 GLN A N 1
ATOM 5428 C CA . GLN A 1 713 ? -57.684 -21.921 93.770 1.00 77.81 713 GLN A CA 1
ATOM 5429 C C . GLN A 1 713 ? -58.040 -20.422 93.735 1.00 77.81 713 GLN A C 1
ATOM 5431 O O . GLN A 1 713 ? -59.142 -20.015 94.110 1.00 77.81 713 GLN A O 1
ATOM 5436 N N . GLN A 1 714 ? -57.085 -19.597 93.312 1.00 79.81 714 GLN A N 1
ATOM 5437 C CA . GLN A 1 714 ? -57.187 -18.155 93.108 1.00 79.81 714 GLN A CA 1
ATOM 5438 C C . GLN A 1 714 ? -56.397 -17.795 91.849 1.00 79.81 714 GLN A C 1
ATOM 5440 O O . GLN A 1 714 ? -55.530 -18.563 91.433 1.00 79.81 714 GLN A O 1
ATOM 5445 N N . THR A 1 715 ? -56.662 -16.636 91.250 1.00 83.50 715 THR A N 1
ATOM 5446 C CA . THR A 1 715 ? -55.913 -16.170 90.075 1.00 83.50 715 THR A CA 1
ATOM 5447 C C . THR A 1 715 ? -54.402 -16.212 90.338 1.00 83.50 715 THR A C 1
ATOM 5449 O O . THR A 1 715 ? -53.917 -15.539 91.243 1.00 83.50 715 THR A O 1
ATOM 5452 N N . THR A 1 716 ? -53.670 -17.034 89.577 1.00 88.19 716 THR A N 1
ATOM 5453 C CA . THR A 1 716 ? -52.249 -17.352 89.820 1.00 88.19 716 THR A CA 1
ATOM 5454 C C . THR A 1 716 ? -51.418 -17.087 88.569 1.00 88.19 716 THR A C 1
ATOM 5456 O O . THR A 1 716 ? -51.794 -17.496 87.470 1.00 88.19 716 THR A O 1
ATOM 5459 N N . THR A 1 717 ? -50.270 -16.428 88.737 1.00 90.75 717 THR A N 1
ATOM 5460 C CA . THR A 1 717 ? -49.302 -16.162 87.663 1.00 90.75 717 THR A CA 1
ATOM 5461 C C . THR A 1 717 ? -48.122 -17.121 87.766 1.00 90.75 717 THR A C 1
ATOM 5463 O O . THR A 1 717 ? -47.465 -17.180 88.801 1.00 90.75 717 THR A O 1
ATOM 5466 N N . TYR A 1 718 ? -47.832 -17.834 86.682 1.00 90.75 718 TYR A N 1
ATOM 5467 C CA . TYR A 1 718 ? -46.682 -18.723 86.533 1.00 90.75 718 TYR A CA 1
ATOM 5468 C C . TYR A 1 718 ? -45.585 -18.020 85.729 1.00 90.75 718 TYR A C 1
ATOM 5470 O O . TYR A 1 718 ? -45.893 -17.264 84.807 1.00 90.75 718 TYR A O 1
ATOM 5478 N N . ARG A 1 719 ? -44.309 -18.268 86.048 1.00 92.75 719 ARG A N 1
ATOM 5479 C CA . ARG A 1 719 ? -43.142 -17.741 85.317 1.00 92.75 719 ARG A CA 1
ATOM 5480 C C . ARG A 1 719 ? -42.316 -18.889 84.764 1.00 92.75 719 ARG A C 1
ATOM 5482 O O . ARG A 1 719 ? -42.007 -19.812 85.504 1.00 92.75 719 ARG A O 1
ATOM 5489 N N . ILE A 1 720 ? -41.928 -18.807 83.498 1.00 94.94 720 ILE A N 1
ATOM 5490 C CA . ILE A 1 720 ? -40.983 -19.723 82.856 1.00 94.94 720 ILE A CA 1
ATOM 5491 C C . ILE A 1 720 ? -39.636 -19.019 82.662 1.00 94.94 720 ILE A C 1
ATOM 5493 O O . ILE A 1 720 ? -39.603 -17.843 82.293 1.00 94.94 720 ILE A O 1
ATOM 5497 N N . THR A 1 721 ? -38.531 -19.724 82.896 1.00 92.44 721 THR A N 1
ATOM 5498 C CA . THR A 1 721 ? -37.157 -19.251 82.675 1.00 92.44 721 THR A CA 1
ATOM 5499 C C . THR A 1 721 ? -36.389 -20.283 81.855 1.00 92.44 721 THR A C 1
ATOM 5501 O O . THR A 1 721 ? -36.351 -21.449 82.227 1.00 92.44 721 THR A O 1
ATOM 5504 N N . ALA A 1 722 ? -35.777 -19.867 80.748 1.00 90.81 722 ALA A N 1
ATOM 5505 C CA . ALA A 1 722 ? -35.008 -20.714 79.840 1.00 90.81 722 ALA A CA 1
ATOM 5506 C C . ALA A 1 722 ? -33.571 -20.182 79.717 1.00 90.81 722 ALA A C 1
ATOM 5508 O O . ALA A 1 722 ? -33.391 -18.980 79.526 1.00 90.81 722 ALA A O 1
ATOM 5509 N N . SER A 1 723 ? -32.548 -21.040 79.817 1.00 88.12 723 SER A N 1
ATOM 5510 C CA . SER A 1 723 ? -31.141 -20.606 79.820 1.00 88.12 723 SER A CA 1
ATOM 5511 C C . SER A 1 723 ? -30.171 -21.547 79.097 1.00 88.12 723 SER A C 1
ATOM 5513 O O . SER A 1 723 ? -30.413 -22.751 79.018 1.00 88.12 723 SER A O 1
ATOM 5515 N N . ASN A 1 724 ? -29.075 -20.987 78.573 1.00 85.75 724 ASN A N 1
ATOM 5516 C CA . ASN A 1 724 ? -27.925 -21.675 77.975 1.00 85.75 724 ASN A CA 1
ATOM 5517 C C . ASN A 1 724 ? -26.622 -20.899 78.278 1.00 85.75 724 ASN A C 1
ATOM 5519 O O . ASN A 1 724 ? -26.634 -19.892 78.989 1.00 85.75 724 ASN A O 1
ATOM 5523 N N . LYS A 1 725 ? -25.485 -21.323 77.708 1.00 79.12 725 LYS A N 1
ATOM 5524 C CA . LYS A 1 725 ? -24.188 -20.630 77.888 1.00 79.12 725 LYS A CA 1
ATOM 5525 C C . LYS A 1 725 ? -24.136 -19.168 77.398 1.00 79.12 725 LYS A C 1
ATOM 5527 O O . LYS A 1 725 ? -23.252 -18.441 77.839 1.00 79.12 725 LYS A O 1
ATOM 5532 N N . ALA A 1 726 ? -25.033 -18.735 76.508 1.00 75.75 726 ALA A N 1
ATOM 5533 C CA . ALA A 1 726 ? -25.142 -17.349 76.038 1.00 75.75 726 ALA A CA 1
ATOM 5534 C C . ALA A 1 726 ? -25.995 -16.449 76.954 1.00 75.75 726 ALA A C 1
ATOM 5536 O O . ALA A 1 726 ? -25.904 -15.227 76.840 1.00 75.75 726 ALA A O 1
ATOM 5537 N N . GLY A 1 727 ? -26.822 -17.010 77.848 1.00 80.62 727 GLY A N 1
ATOM 5538 C CA . GLY A 1 727 ? -27.647 -16.237 78.783 1.00 80.62 727 GLY A CA 1
ATOM 5539 C C . GLY A 1 727 ? -28.967 -16.910 79.174 1.00 80.62 727 GLY A C 1
ATOM 5540 O O . GLY A 1 727 ? -29.194 -18.085 78.897 1.00 80.62 727 GLY A O 1
ATOM 5541 N N . SER A 1 728 ? -29.853 -16.154 79.833 1.00 87.69 728 SER A N 1
ATOM 5542 C CA . SER A 1 728 ? -31.169 -16.611 80.306 1.00 87.69 728 SER A CA 1
ATOM 5543 C C . SER A 1 728 ? -32.270 -15.609 79.946 1.00 87.69 728 SER A C 1
ATOM 5545 O O . SER A 1 728 ? -32.043 -14.400 79.984 1.00 87.69 728 SER A O 1
ATOM 5547 N N . VAL A 1 729 ? -33.463 -16.106 79.616 1.00 90.56 729 VAL A N 1
ATOM 5548 C CA . VAL A 1 729 ? -34.671 -15.328 79.293 1.00 90.56 729 VAL A CA 1
ATOM 5549 C C . VAL A 1 729 ? -35.863 -15.861 80.092 1.00 90.56 729 VAL A C 1
ATOM 5551 O O . VAL A 1 729 ? -35.925 -17.050 80.394 1.00 90.56 729 VAL A O 1
ATOM 5554 N N . SER A 1 730 ? -36.827 -15.006 80.449 1.00 90.81 730 SER A N 1
ATOM 5555 C CA . SER A 1 730 ? -38.010 -15.420 81.222 1.00 90.81 730 SER A CA 1
ATOM 5556 C C . SER A 1 730 ? -39.275 -14.663 80.822 1.00 90.81 730 SER A C 1
ATOM 5558 O O . SER A 1 730 ? -39.183 -13.479 80.505 1.00 90.81 730 SER A O 1
ATOM 5560 N N . THR A 1 731 ? -40.442 -15.303 80.917 1.00 92.44 731 THR A N 1
ATOM 5561 C CA . THR A 1 731 ? -41.766 -14.680 80.712 1.00 92.44 731 THR A CA 1
ATOM 5562 C C . THR A 1 731 ? -42.809 -15.285 81.663 1.00 92.44 731 THR A C 1
ATOM 5564 O O . THR A 1 731 ? -42.510 -16.251 82.366 1.00 92.44 731 THR A O 1
ATOM 5567 N N . THR A 1 732 ? -44.019 -14.727 81.730 1.00 92.88 732 THR A N 1
ATOM 5568 C CA . THR A 1 732 ? -45.095 -15.180 82.629 1.00 92.88 732 THR A CA 1
ATOM 5569 C C . THR A 1 732 ? -46.407 -15.458 81.893 1.00 92.88 732 THR A C 1
ATOM 5571 O O . THR A 1 732 ? -46.647 -14.938 80.807 1.00 92.88 732 THR A O 1
ATOM 5574 N N . THR A 1 733 ? -47.277 -16.270 82.496 1.00 91.06 733 THR A N 1
ATOM 5575 C CA . THR A 1 733 ? -48.672 -16.466 82.070 1.00 91.06 733 THR A CA 1
ATOM 5576 C C . THR A 1 733 ? -49.582 -16.571 83.296 1.00 91.06 733 THR A C 1
ATOM 5578 O O . THR A 1 733 ? -49.170 -17.108 84.326 1.00 91.06 733 THR A O 1
ATOM 5581 N N . THR A 1 734 ? -50.801 -16.034 83.224 1.00 88.81 734 THR A N 1
ATOM 5582 C CA . THR A 1 734 ? -51.731 -15.957 84.366 1.00 88.81 734 THR A CA 1
ATOM 5583 C C . THR A 1 734 ? -52.983 -16.780 84.098 1.00 88.81 734 THR A C 1
ATOM 5585 O O . THR A 1 734 ? -53.616 -16.617 83.059 1.00 88.81 734 THR A O 1
ATOM 5588 N N . ILE A 1 735 ? -53.356 -17.629 85.058 1.00 90.19 735 ILE A N 1
ATOM 5589 C CA . ILE A 1 735 ? -54.625 -18.364 85.066 1.00 90.19 735 ILE A CA 1
ATOM 5590 C C . ILE A 1 735 ? -55.603 -17.632 85.982 1.00 90.19 735 ILE A C 1
ATOM 5592 O O . ILE A 1 735 ? -55.326 -17.484 87.173 1.00 90.19 735 ILE A O 1
ATOM 5596 N N . THR A 1 736 ? -56.741 -17.186 85.450 1.00 78.69 736 THR A N 1
ATOM 5597 C CA . THR A 1 736 ? -57.780 -16.452 86.195 1.00 78.69 736 THR A CA 1
ATOM 5598 C C . THR A 1 736 ? -58.842 -17.404 86.746 1.00 78.69 736 THR A C 1
ATOM 5600 O O . THR A 1 736 ? -59.310 -18.273 86.018 1.00 78.69 736 THR A O 1
ATOM 5603 N N . VAL A 1 737 ? -59.253 -17.243 88.011 1.00 79.19 737 VAL A N 1
ATOM 5604 C CA . VAL A 1 737 ? -60.288 -18.085 88.653 1.00 79.19 737 VAL A CA 1
ATOM 5605 C C . VAL A 1 737 ? -61.562 -17.270 88.920 1.00 79.19 737 VAL A C 1
ATOM 5607 O O . VAL A 1 737 ? -61.499 -16.259 89.620 1.00 79.19 737 VAL A O 1
ATOM 5610 N N . THR A 1 738 ? -62.721 -17.709 88.407 1.00 64.31 738 THR A N 1
ATOM 5611 C CA . THR A 1 738 ? -64.000 -16.948 88.415 1.00 64.31 738 THR A CA 1
ATOM 5612 C C . THR A 1 738 ? -65.091 -17.608 89.294 1.00 64.31 738 THR A C 1
ATOM 5614 O O . THR A 1 738 ? -65.165 -18.836 89.357 1.00 64.31 738 THR A O 1
ATOM 5617 N N . ARG A 1 739 ? -65.948 -16.819 89.985 1.00 60.62 739 ARG A N 1
ATOM 5618 C CA . ARG A 1 739 ? -67.107 -17.278 90.813 1.00 60.62 739 ARG A CA 1
ATOM 5619 C C . ARG A 1 739 ? -68.437 -16.587 90.390 1.00 60.62 739 ARG A C 1
ATOM 5621 O O . ARG A 1 739 ? -68.355 -15.429 89.983 1.00 60.62 739 ARG A O 1
ATOM 5628 N N . PRO A 1 740 ? -69.640 -17.211 90.505 1.00 57.06 740 PRO A N 1
ATOM 5629 C CA . PRO A 1 740 ? -70.932 -16.603 90.100 1.00 57.06 740 PRO A CA 1
ATOM 5630 C C . PRO A 1 740 ? -71.495 -15.550 91.091 1.00 57.06 740 PRO A C 1
ATOM 5632 O O . PRO A 1 740 ? -71.277 -15.683 92.292 1.00 57.06 740 PRO A O 1
ATOM 5635 N N . GLY A 1 741 ? -72.260 -14.549 90.610 1.00 60.12 741 GLY A N 1
ATOM 5636 C CA . GLY A 1 741 ? -72.869 -13.451 91.406 1.00 60.12 741 GLY A CA 1
ATOM 5637 C C . GLY A 1 741 ? -74.414 -13.463 91.518 1.00 60.12 741 GLY A C 1
ATOM 5638 O O . GLY A 1 741 ? -75.070 -14.346 90.966 1.00 60.12 741 GLY A O 1
ATOM 5639 N N . ALA A 1 742 ? -74.996 -12.500 92.255 1.00 65.31 742 ALA A N 1
ATOM 5640 C CA . ALA A 1 742 ? -76.440 -12.386 92.553 1.00 65.31 742 ALA A CA 1
ATOM 5641 C C . ALA A 1 742 ? -77.319 -12.113 91.304 1.00 65.31 742 ALA A C 1
ATOM 5643 O O . ALA A 1 742 ? -76.843 -11.462 90.371 1.00 65.31 742 ALA A O 1
ATOM 5644 N N . PRO A 1 743 ? -78.599 -12.555 91.269 1.00 74.94 743 PRO A N 1
ATOM 5645 C CA . PRO A 1 743 ? -79.473 -12.377 90.106 1.00 74.94 743 PRO A CA 1
ATOM 5646 C C . PRO A 1 743 ? -79.964 -10.927 89.978 1.00 74.94 743 PRO A C 1
ATOM 5648 O O . PRO A 1 743 ? -80.133 -10.239 90.981 1.00 74.94 743 PRO A O 1
ATOM 5651 N N . ARG A 1 744 ? -80.241 -10.447 88.758 1.00 82.19 744 ARG A N 1
ATOM 5652 C CA . ARG A 1 744 ? -80.683 -9.058 88.524 1.00 82.19 744 ARG A CA 1
ATOM 5653 C C . ARG A 1 744 ? -82.199 -8.955 88.357 1.00 82.19 744 ARG A C 1
ATOM 5655 O O . ARG A 1 744 ? -82.809 -9.696 87.587 1.00 82.19 744 ARG A O 1
ATOM 5662 N N . ILE A 1 745 ? -82.809 -7.980 89.028 1.00 86.81 745 ILE A N 1
ATOM 5663 C CA . ILE A 1 745 ? -84.205 -7.594 88.788 1.00 86.81 745 ILE A CA 1
ATOM 5664 C C . ILE A 1 745 ? -84.236 -6.638 87.594 1.00 86.81 745 ILE A C 1
ATOM 5666 O O . ILE A 1 745 ? -83.569 -5.606 87.602 1.00 86.81 745 ILE A O 1
ATOM 5670 N N . LEU A 1 746 ? -84.997 -6.995 86.561 1.00 87.69 746 LEU A N 1
ATOM 5671 C CA . LEU A 1 746 ? -85.065 -6.255 85.301 1.00 87.69 746 LEU A CA 1
ATOM 5672 C C . LEU A 1 746 ? -86.166 -5.186 85.312 1.00 87.69 746 LEU A C 1
ATOM 5674 O O . LEU A 1 746 ? -85.996 -4.143 84.689 1.00 87.69 746 LEU A O 1
ATOM 5678 N N . ALA A 1 747 ? -87.284 -5.428 86.004 1.00 87.69 747 ALA A N 1
ATOM 5679 C CA . ALA A 1 747 ? -88.363 -4.453 86.167 1.00 87.69 747 ALA A CA 1
ATOM 5680 C C . ALA A 1 747 ? -89.237 -4.766 87.391 1.00 87.69 747 ALA A C 1
ATOM 5682 O O . ALA A 1 747 ? -89.515 -5.937 87.659 1.00 87.69 747 ALA A O 1
ATOM 5683 N N . PHE A 1 748 ? -89.719 -3.724 88.078 1.00 94.19 748 PHE A N 1
ATOM 5684 C CA . PHE A 1 748 ? -90.823 -3.802 89.038 1.00 94.19 748 PHE A CA 1
ATOM 5685 C C . PHE A 1 748 ? -91.578 -2.463 89.091 1.00 94.19 748 PHE A C 1
ATOM 5687 O O . PHE A 1 748 ? -91.021 -1.460 89.531 1.00 94.19 748 PHE A O 1
ATOM 5694 N N . THR A 1 749 ? -92.813 -2.422 88.588 1.00 90.25 749 THR A N 1
ATOM 5695 C CA . THR A 1 749 ? -93.588 -1.183 88.376 1.00 90.25 749 THR A CA 1
ATOM 5696 C C . THR A 1 749 ? -95.037 -1.322 88.842 1.00 90.25 749 THR A C 1
ATOM 5698 O O . THR A 1 749 ? -95.530 -2.439 88.991 1.00 90.25 749 THR A O 1
ATOM 5701 N N . ALA A 1 750 ? -95.729 -0.192 89.034 1.00 89.06 750 ALA A N 1
ATOM 5702 C CA . ALA A 1 750 ? -97.149 -0.116 89.377 1.00 89.06 750 ALA A CA 1
ATOM 5703 C C . ALA A 1 750 ? -97.865 0.909 88.487 1.00 89.06 750 ALA A C 1
ATOM 5705 O O . ALA A 1 750 ? -97.333 1.999 88.278 1.00 89.06 750 ALA A O 1
ATOM 5706 N N . ASP A 1 751 ? -99.061 0.576 88.001 1.00 87.50 751 ASP A N 1
ATOM 5707 C CA . ASP A 1 751 ? -99.887 1.481 87.194 1.00 87.50 751 ASP A CA 1
ATOM 5708 C C . ASP A 1 751 ? -101.392 1.315 87.509 1.00 87.50 751 ASP A C 1
ATOM 5710 O O . ASP A 1 751 ? -101.897 0.184 87.463 1.00 87.50 751 ASP A O 1
ATOM 5714 N N . PRO A 1 752 ? -102.127 2.394 87.843 1.00 85.44 752 PRO A N 1
ATOM 5715 C CA . PRO A 1 752 ? -101.631 3.739 88.169 1.00 85.44 752 PRO A CA 1
ATOM 5716 C C . PRO A 1 752 ? -100.898 3.796 89.520 1.00 85.44 752 PRO A C 1
ATOM 5718 O O . PRO A 1 752 ? -101.178 3.024 90.435 1.00 85.44 752 PRO A O 1
ATOM 5721 N N . ILE A 1 753 ? -99.954 4.735 89.657 1.00 85.88 753 ILE A N 1
ATOM 5722 C CA . ILE A 1 753 ? -99.166 4.926 90.892 1.00 85.88 753 ILE A CA 1
ATOM 5723 C C . ILE A 1 753 ? -99.890 5.776 91.956 1.00 85.88 753 ILE A C 1
ATOM 5725 O O . ILE A 1 753 ? -99.537 5.725 93.133 1.00 85.88 753 ILE A O 1
ATOM 5729 N N . GLU A 1 754 ? -100.929 6.521 91.565 1.00 83.44 754 GLU A N 1
ATOM 5730 C CA . GLU A 1 754 ? -101.856 7.210 92.471 1.00 83.44 754 GLU A CA 1
ATOM 5731 C C . GLU A 1 754 ? -103.296 6.753 92.191 1.00 83.44 754 GLU A C 1
ATOM 5733 O O . GLU A 1 754 ? -103.740 6.761 91.041 1.00 83.44 754 GLU A O 1
ATOM 5738 N N . ILE A 1 755 ? -104.027 6.380 93.240 1.00 86.19 755 ILE A N 1
ATOM 5739 C CA . ILE A 1 755 ? -105.413 5.900 93.177 1.00 86.19 755 ILE A CA 1
ATOM 5740 C C . ILE A 1 755 ? -106.284 6.597 94.227 1.00 86.19 755 ILE A C 1
ATOM 5742 O O . ILE A 1 755 ? -105.771 7.079 95.238 1.00 86.19 755 ILE A O 1
ATOM 5746 N N . LEU A 1 756 ? -107.599 6.660 94.015 1.00 81.38 756 LEU A N 1
ATOM 5747 C CA . LEU A 1 756 ? -108.540 7.015 95.082 1.00 81.38 756 LEU A CA 1
ATOM 5748 C C . LEU A 1 756 ? -108.809 5.807 95.989 1.00 81.38 756 LEU A C 1
ATOM 5750 O O . LEU A 1 756 ? -108.670 4.654 95.580 1.00 81.38 756 LEU A O 1
ATOM 5754 N N . GLU A 1 757 ? -109.198 6.064 97.235 1.00 77.81 757 GLU A N 1
ATOM 5755 C CA . GLU A 1 757 ? -109.607 5.008 98.166 1.00 77.81 757 GLU A CA 1
ATOM 5756 C C . GLU A 1 757 ? -110.713 4.123 97.549 1.00 77.81 757 GLU A C 1
ATOM 5758 O O . GLU A 1 757 ? -111.769 4.615 97.152 1.00 77.81 757 GLU A O 1
ATOM 5763 N N . GLY A 1 758 ? -110.447 2.814 97.435 1.00 76.44 758 GLY A N 1
ATOM 5764 C CA . GLY A 1 758 ? -111.334 1.831 96.792 1.00 76.44 758 GLY A CA 1
ATOM 5765 C C . GLY A 1 758 ? -110.992 1.479 95.335 1.00 76.44 758 GLY A C 1
ATOM 5766 O O . GLY A 1 758 ? -111.558 0.527 94.796 1.00 76.44 758 GLY A O 1
ATOM 5767 N N . GLU A 1 759 ? -110.054 2.185 94.697 1.00 86.50 759 GLU A N 1
ATOM 5768 C CA . GLU A 1 759 ? -109.537 1.838 93.367 1.00 86.50 759 GLU A CA 1
ATOM 5769 C C . GLU A 1 759 ? -108.401 0.788 93.442 1.00 86.50 759 GLU A C 1
ATOM 5771 O O . GLU A 1 759 ? -107.965 0.356 94.511 1.00 86.50 759 GLU A O 1
ATOM 5776 N N . SER A 1 760 ? -107.928 0.324 92.283 1.00 87.81 760 SER A N 1
ATOM 5777 C CA . SER A 1 760 ? -106.890 -0.710 92.170 1.00 87.81 760 SER A CA 1
ATOM 5778 C C . SER A 1 760 ? -105.734 -0.258 91.287 1.00 87.81 760 SER A C 1
ATOM 5780 O O . SER A 1 760 ? -105.983 0.385 90.269 1.00 87.81 760 SER A O 1
ATOM 5782 N N . ALA A 1 761 ? -104.525 -0.730 91.575 1.00 87.00 761 ALA A N 1
ATOM 5783 C CA . ALA A 1 761 ? -103.355 -0.607 90.708 1.00 87.00 761 ALA A CA 1
ATOM 5784 C C . ALA A 1 761 ? -102.818 -1.991 90.312 1.00 87.00 761 ALA A C 1
ATOM 5786 O O . ALA A 1 761 ? -103.048 -2.979 91.011 1.00 87.00 761 ALA A O 1
ATOM 5787 N N . THR A 1 762 ? -102.107 -2.085 89.191 1.00 91.75 762 THR A N 1
ATOM 5788 C CA . THR A 1 762 ? -101.485 -3.338 88.734 1.00 91.75 762 THR A CA 1
ATOM 5789 C C . THR A 1 762 ? -99.978 -3.272 88.913 1.00 91.75 762 THR A C 1
ATOM 5791 O O . THR A 1 762 ? -99.320 -2.415 88.328 1.00 91.75 762 THR A O 1
ATOM 5794 N N . LEU A 1 763 ? -99.428 -4.196 89.700 1.00 92.69 763 LEU A N 1
ATOM 5795 C CA . LEU A 1 763 ? -97.993 -4.442 89.804 1.00 92.69 763 LEU A CA 1
ATOM 5796 C C . LEU A 1 763 ? -97.530 -5.312 88.634 1.00 92.69 763 LEU A C 1
ATOM 5798 O O . LEU A 1 763 ? -98.221 -6.260 88.273 1.00 92.69 763 LEU A O 1
ATOM 5802 N N . SER A 1 764 ? -96.355 -5.042 88.070 1.00 90.62 764 SER A N 1
ATOM 5803 C CA . SER A 1 764 ? -95.723 -5.871 87.031 1.00 90.62 764 SER A CA 1
ATOM 5804 C C . SER A 1 764 ? -94.230 -6.028 87.301 1.00 90.62 764 SER A C 1
ATOM 5806 O O . SER A 1 764 ? -93.576 -5.052 87.663 1.00 90.62 764 SER A O 1
ATOM 5808 N N . TRP A 1 765 ? -93.680 -7.234 87.128 1.00 94.94 765 TRP A N 1
ATOM 5809 C CA . TRP A 1 765 ? -92.264 -7.521 87.386 1.00 94.94 765 TRP A CA 1
ATOM 5810 C C . TRP A 1 765 ? -91.617 -8.454 86.360 1.00 94.94 765 TRP A C 1
ATOM 5812 O O . TRP A 1 765 ? -92.275 -9.263 85.700 1.00 94.94 765 TRP A O 1
ATOM 5822 N N . ARG A 1 766 ? -90.285 -8.360 86.265 1.00 92.25 766 ARG A N 1
ATOM 5823 C CA . ARG A 1 766 ? -89.419 -9.266 85.502 1.00 92.25 766 ARG A CA 1
ATOM 5824 C C . ARG A 1 766 ? -88.035 -9.363 86.156 1.00 92.25 766 ARG A C 1
ATOM 5826 O O . ARG A 1 766 ? -87.445 -8.348 86.512 1.00 92.25 766 ARG A O 1
ATOM 5833 N N . VAL A 1 767 ? -87.504 -10.575 86.262 1.00 88.81 767 VAL A N 1
ATOM 5834 C CA . VAL A 1 767 ? -86.213 -10.948 86.856 1.00 88.81 767 VAL A CA 1
ATOM 5835 C C . VAL A 1 767 ? -85.421 -11.763 85.831 1.00 88.81 767 VAL A C 1
ATOM 5837 O O . VAL A 1 767 ? -86.000 -12.511 85.042 1.00 88.81 767 VAL A O 1
ATOM 5840 N N . GLU A 1 768 ? -84.105 -11.571 85.795 1.00 83.75 768 GLU A N 1
ATOM 5841 C CA . GLU A 1 768 ? -83.189 -12.284 84.903 1.00 83.75 768 GLU A CA 1
ATOM 5842 C C . GLU A 1 768 ? -83.176 -13.801 85.180 1.00 83.75 768 GLU A C 1
ATOM 5844 O O . GLU A 1 768 ? -83.429 -14.257 86.298 1.00 83.75 768 GLU A O 1
ATOM 5849 N N . GLN A 1 769 ? -82.881 -14.598 84.149 1.00 75.12 769 GLN A N 1
ATOM 5850 C CA . GLN A 1 769 ? -82.715 -16.049 84.277 1.00 75.12 769 GLN A CA 1
ATOM 5851 C C . GLN A 1 769 ? -81.575 -16.372 85.259 1.00 75.12 769 GLN A C 1
ATOM 5853 O O . GLN A 1 769 ? -80.513 -15.760 85.196 1.00 75.12 769 GLN A O 1
ATOM 5858 N N . GLY A 1 770 ? -81.783 -17.337 86.160 1.00 71.19 770 GLY A N 1
ATOM 5859 C CA . GLY A 1 770 ? -80.788 -17.742 87.167 1.00 71.19 770 GLY A CA 1
ATOM 5860 C C . GLY A 1 770 ? -81.143 -17.394 88.617 1.00 71.19 770 GLY A C 1
ATOM 5861 O O . GLY A 1 770 ? -80.443 -17.835 89.528 1.00 71.19 770 GLY A O 1
ATOM 5862 N N . ALA A 1 771 ? -82.241 -16.671 88.862 1.00 80.25 771 ALA A N 1
ATOM 5863 C CA . ALA A 1 771 ? -82.844 -16.630 90.193 1.00 80.25 771 ALA A CA 1
ATOM 5864 C C . ALA A 1 771 ? -83.525 -17.976 90.500 1.00 80.25 771 ALA A C 1
ATOM 5866 O O . ALA A 1 771 ? -84.346 -18.461 89.723 1.00 80.25 771 ALA A O 1
ATOM 5867 N N . THR A 1 772 ? -83.181 -18.578 91.635 1.00 82.31 772 THR A N 1
ATOM 5868 C CA . THR A 1 772 ? -83.796 -19.806 92.150 1.00 82.31 772 THR A CA 1
ATOM 5869 C C . THR A 1 772 ? -85.088 -19.529 92.918 1.00 82.31 772 THR A C 1
ATOM 5871 O O . THR A 1 772 ? -85.901 -20.432 93.074 1.00 82.31 772 THR A O 1
ATOM 5874 N N . GLU A 1 773 ? -85.297 -18.294 93.385 1.00 84.44 773 GLU A N 1
ATOM 5875 C CA . GLU A 1 773 ? -86.509 -17.875 94.098 1.00 84.44 773 GLU A CA 1
ATOM 5876 C C . GLU A 1 773 ? -86.832 -16.403 93.797 1.00 84.44 773 GLU A C 1
ATOM 5878 O O . GLU A 1 773 ? -85.922 -15.573 93.770 1.00 84.44 773 GLU A O 1
ATOM 5883 N N . VAL A 1 774 ? -88.113 -16.073 93.585 1.00 89.25 774 VAL A N 1
ATOM 5884 C CA . VAL A 1 774 ? -88.621 -14.695 93.449 1.00 89.25 774 VAL A CA 1
ATOM 5885 C C . VAL A 1 774 ? -89.872 -14.535 94.321 1.00 89.25 774 VAL A C 1
ATOM 5887 O O . VAL A 1 774 ? -90.712 -15.428 94.341 1.00 89.25 774 VAL A O 1
ATOM 5890 N N . SER A 1 775 ? -90.031 -13.429 95.051 1.00 90.25 775 SER A N 1
ATOM 5891 C CA . SER A 1 775 ? -91.216 -13.154 95.887 1.00 90.25 775 SER A CA 1
ATOM 5892 C C . SER A 1 775 ? -91.538 -11.660 95.982 1.00 90.25 775 SER A C 1
ATOM 5894 O O . SER A 1 775 ? -90.660 -10.829 95.768 1.00 90.25 775 SER A O 1
ATOM 5896 N N . ILE A 1 776 ? -92.796 -11.306 96.278 1.00 93.00 776 ILE A N 1
ATOM 5897 C CA . ILE A 1 776 ? -93.236 -9.916 96.509 1.00 93.00 776 ILE A CA 1
ATOM 5898 C C . ILE A 1 776 ? -93.873 -9.780 97.895 1.00 93.00 776 ILE A C 1
ATOM 5900 O O . ILE A 1 776 ? -94.740 -10.572 98.273 1.00 93.00 776 ILE A O 1
ATOM 5904 N N . SER A 1 777 ? -93.503 -8.741 98.647 1.00 86.69 777 SER A N 1
ATOM 5905 C CA . SER A 1 777 ? -94.069 -8.443 99.967 1.00 86.69 777 SER A CA 1
ATOM 5906 C C . SER A 1 777 ? -95.592 -8.263 99.897 1.00 86.69 777 SER A C 1
ATOM 5908 O O . SER A 1 777 ? -96.079 -7.410 99.160 1.00 86.69 777 SER A O 1
ATOM 5910 N N . GLY A 1 778 ? -96.350 -9.048 100.664 1.00 81.44 778 GLY A N 1
ATOM 5911 C CA . GLY A 1 778 ? -97.820 -9.018 100.664 1.00 81.44 778 GLY A CA 1
ATOM 5912 C C . GLY A 1 778 ? -98.494 -9.890 99.593 1.00 81.44 778 GLY A C 1
ATOM 5913 O O . GLY A 1 778 ? -99.690 -10.133 99.709 1.00 81.44 778 GLY A O 1
ATOM 5914 N N . LEU A 1 779 ? -97.746 -10.407 98.605 1.00 85.94 779 LEU A N 1
ATOM 5915 C CA . LEU A 1 779 ? -98.253 -11.327 97.568 1.00 85.94 779 LEU A CA 1
ATOM 5916 C C . LEU A 1 779 ? -97.578 -12.714 97.578 1.00 85.94 779 LEU A C 1
ATOM 5918 O O . LEU A 1 779 ? -98.100 -13.646 96.974 1.00 85.94 779 LEU A O 1
ATOM 5922 N N . GLY A 1 780 ? -96.444 -12.878 98.266 1.00 87.44 780 GLY A N 1
ATOM 5923 C CA . GLY A 1 780 ? -95.741 -14.160 98.394 1.00 87.44 780 GLY A CA 1
ATOM 5924 C C . GLY A 1 780 ? -94.881 -14.528 97.173 1.00 87.44 780 GLY A C 1
ATOM 5925 O O . GLY A 1 780 ? -94.544 -13.640 96.382 1.00 87.44 780 GLY A O 1
ATOM 5926 N N . PRO A 1 781 ? -94.476 -15.809 97.029 1.00 86.81 781 PRO A N 1
ATOM 5927 C CA . PRO A 1 781 ? -93.619 -16.288 95.941 1.00 86.81 781 PRO A CA 1
ATOM 5928 C C . PRO A 1 781 ? -94.218 -16.036 94.558 1.00 86.81 781 PRO A C 1
ATOM 5930 O O . PRO A 1 781 ? -95.415 -16.213 94.349 1.00 86.81 781 PRO A O 1
ATOM 5933 N N . GLN A 1 782 ? -93.370 -15.646 93.613 1.00 91.12 782 GLN A N 1
ATOM 5934 C CA . GLN A 1 782 ? -93.732 -15.297 92.247 1.00 91.12 782 GLN A CA 1
ATOM 5935 C C . GLN A 1 782 ? -92.824 -15.995 91.233 1.00 91.12 782 GLN A C 1
ATOM 5937 O O . GLN A 1 782 ? -91.733 -16.469 91.542 1.00 91.12 782 GLN A O 1
ATOM 5942 N N . THR A 1 783 ? -93.271 -16.025 89.982 1.00 89.38 783 THR A N 1
ATOM 5943 C CA . THR A 1 783 ? -92.463 -16.456 88.838 1.00 89.38 783 THR A CA 1
ATOM 5944 C C . THR A 1 783 ? -91.461 -15.375 88.420 1.00 89.38 783 THR A C 1
ATOM 5946 O O . THR A 1 783 ? -91.610 -14.203 88.773 1.00 89.38 783 THR A O 1
ATOM 5949 N N . LEU A 1 784 ? -90.461 -15.752 87.608 1.00 86.75 784 LEU A N 1
ATOM 5950 C CA . LEU A 1 784 ? -89.425 -14.835 87.098 1.00 86.75 784 LEU A CA 1
ATOM 5951 C C . LEU A 1 784 ? -89.999 -13.599 86.380 1.00 86.75 784 LEU A C 1
ATOM 5953 O O . LEU A 1 784 ? -89.355 -12.559 86.350 1.00 86.75 784 LEU A O 1
ATOM 5957 N N . ALA A 1 785 ? -91.206 -13.675 85.821 1.00 89.12 785 ALA A N 1
ATOM 5958 C CA . ALA A 1 785 ? -91.952 -12.514 85.346 1.00 89.12 785 ALA A CA 1
ATOM 5959 C C . ALA A 1 785 ? -93.451 -12.704 85.599 1.00 89.12 785 ALA A C 1
ATOM 5961 O O . ALA A 1 785 ? -93.932 -13.841 85.577 1.00 89.12 785 ALA A O 1
ATOM 5962 N N . GLY A 1 786 ? -94.180 -11.609 85.814 1.00 90.12 786 GLY A N 1
ATOM 5963 C CA . GLY A 1 786 ? -95.619 -11.644 86.074 1.00 90.12 786 GLY A CA 1
ATOM 5964 C C . GLY A 1 786 ? -96.233 -10.267 86.322 1.00 90.12 786 GLY A C 1
ATOM 5965 O O . GLY A 1 786 ? -95.547 -9.245 86.284 1.00 90.12 786 GLY A O 1
ATOM 5966 N N . SER A 1 787 ? -97.541 -10.253 86.570 1.00 90.62 787 SER A N 1
ATOM 5967 C CA . SER A 1 787 ? -98.298 -9.067 86.974 1.00 90.62 787 SER A CA 1
ATOM 5968 C C . SER A 1 787 ? -99.405 -9.440 87.956 1.00 90.62 787 SER A C 1
ATOM 5970 O O . SER A 1 787 ? -100.025 -10.492 87.798 1.00 90.62 787 SER A O 1
ATOM 5972 N N . ALA A 1 788 ? -99.699 -8.573 88.924 1.00 89.19 788 ALA A N 1
ATOM 5973 C CA . ALA A 1 788 ? -100.732 -8.785 89.934 1.00 89.19 788 ALA A CA 1
ATOM 5974 C C . ALA A 1 788 ? -101.509 -7.496 90.221 1.00 89.19 788 ALA A C 1
ATOM 5976 O O . ALA A 1 788 ? -100.923 -6.431 90.412 1.00 89.19 788 ALA A O 1
ATOM 5977 N N . ARG A 1 789 ? -102.840 -7.592 90.282 1.00 89.56 789 ARG A N 1
ATOM 5978 C CA . ARG A 1 789 ? -103.714 -6.472 90.651 1.00 89.56 789 ARG A CA 1
ATOM 5979 C C . ARG A 1 789 ? -103.798 -6.353 92.173 1.00 89.56 789 ARG A C 1
ATOM 5981 O O . ARG A 1 789 ? -104.043 -7.348 92.848 1.00 89.56 789 ARG A O 1
ATOM 5988 N N . VAL A 1 790 ? -103.638 -5.140 92.695 1.00 90.31 790 VAL A N 1
ATOM 5989 C CA . VAL A 1 790 ? -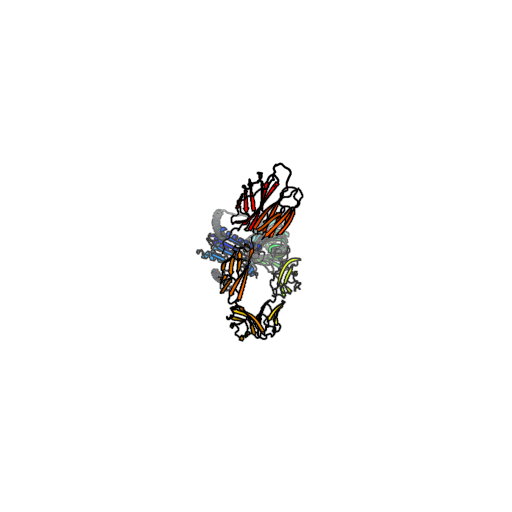103.691 -4.821 94.127 1.00 90.31 790 VAL A CA 1
ATOM 5990 C C . VAL A 1 790 ? -104.642 -3.652 94.399 1.00 90.31 790 VAL A C 1
ATOM 5992 O O . VAL A 1 790 ? -104.774 -2.740 93.585 1.00 90.31 790 VAL A O 1
ATOM 5995 N N . THR A 1 791 ? -105.308 -3.667 95.553 1.00 87.31 791 THR A N 1
ATOM 5996 C CA . THR A 1 791 ? -106.251 -2.625 96.010 1.00 87.31 791 THR A CA 1
ATOM 5997 C C . THR A 1 791 ? -105.853 -2.149 97.407 1.00 87.31 791 THR A C 1
ATOM 5999 O O . THR A 1 791 ? -106.488 -2.535 98.394 1.00 87.31 791 THR A O 1
ATOM 6002 N N . PRO A 1 792 ? -104.743 -1.405 97.545 1.00 87.62 792 PRO A N 1
ATOM 6003 C CA . PRO A 1 792 ? -104.301 -0.959 98.857 1.00 87.62 792 PRO A CA 1
ATOM 6004 C C . PRO A 1 792 ? -105.286 0.077 99.426 1.00 87.62 792 PRO A C 1
ATOM 6006 O O . PRO A 1 792 ? -105.673 1.013 98.734 1.00 87.62 792 PRO A O 1
ATOM 6009 N N . ALA A 1 793 ? -105.694 -0.089 100.689 1.00 79.00 793 ALA A N 1
ATOM 6010 C CA . ALA A 1 793 ? -106.607 0.840 101.374 1.00 79.00 793 ALA A CA 1
ATOM 6011 C C . ALA A 1 793 ? -105.908 2.128 101.853 1.00 79.00 793 ALA A C 1
ATOM 6013 O O . ALA A 1 793 ? -106.549 3.140 102.108 1.00 79.00 793 ALA A O 1
ATOM 6014 N N . ALA A 1 794 ? -104.580 2.096 101.957 1.00 81.88 794 ALA A N 1
ATOM 6015 C CA . ALA A 1 794 ? -103.727 3.234 102.274 1.00 81.88 794 ALA A CA 1
ATOM 6016 C C . ALA A 1 794 ? -102.470 3.179 101.399 1.00 81.88 794 ALA A C 1
ATOM 6018 O O . ALA A 1 794 ? -102.147 2.128 100.844 1.00 81.88 794 ALA A O 1
ATOM 6019 N N . THR A 1 795 ? -101.738 4.287 101.287 1.00 85.75 795 THR A N 1
ATOM 6020 C CA . THR A 1 795 ? -100.473 4.330 100.536 1.00 85.75 795 THR A CA 1
ATOM 6021 C C . THR A 1 795 ? -99.543 3.190 100.962 1.00 85.75 795 THR A C 1
ATOM 6023 O O . THR A 1 795 ? -99.130 3.130 102.118 1.00 85.75 795 THR A O 1
ATOM 6026 N N . THR A 1 796 ? -99.241 2.271 100.040 1.00 88.31 796 THR A N 1
ATOM 6027 C CA . THR A 1 796 ? -98.550 1.002 100.331 1.00 88.31 796 THR A CA 1
ATOM 6028 C C . THR A 1 796 ? -97.357 0.810 99.401 1.00 88.31 796 THR A C 1
ATOM 6030 O O . THR A 1 796 ? -97.469 1.016 98.192 1.00 88.31 796 THR A O 1
ATOM 6033 N N . THR A 1 797 ? -96.228 0.369 99.961 1.00 89.12 797 THR A N 1
ATOM 6034 C CA . THR A 1 797 ? -95.017 -0.005 99.215 1.00 89.12 797 THR A CA 1
ATOM 6035 C C . THR A 1 797 ? -94.890 -1.520 99.124 1.00 89.12 797 THR A C 1
ATOM 6037 O O . THR A 1 797 ? -94.890 -2.202 100.145 1.00 89.12 797 THR A O 1
ATOM 6040 N N . TYR A 1 798 ? -94.731 -2.032 97.907 1.00 91.31 798 TYR A N 1
ATOM 6041 C CA . TYR A 1 798 ? -94.444 -3.434 97.621 1.00 91.31 798 TYR A CA 1
ATOM 6042 C C . TYR A 1 798 ? -92.951 -3.605 97.313 1.00 91.31 798 TYR A C 1
ATOM 6044 O O . TYR A 1 798 ? -92.357 -2.729 96.688 1.00 91.31 798 TYR A O 1
ATOM 6052 N N . ILE A 1 799 ? -92.343 -4.718 97.737 1.00 89.88 799 ILE A N 1
ATOM 6053 C CA . ILE A 1 799 ? -90.927 -5.066 97.530 1.00 89.88 799 ILE A CA 1
ATOM 6054 C C . ILE A 1 799 ? -90.840 -6.437 96.849 1.00 89.88 799 ILE A C 1
ATOM 6056 O O . ILE A 1 799 ? -91.346 -7.412 97.396 1.00 89.88 799 ILE A O 1
ATOM 6060 N N . LEU A 1 800 ? -90.197 -6.509 95.685 1.00 92.19 800 LEU A N 1
ATOM 6061 C CA . LEU A 1 800 ? -89.815 -7.726 94.969 1.00 92.19 800 LEU A CA 1
ATOM 6062 C C . LEU A 1 800 ? -88.405 -8.157 95.395 1.00 92.19 800 LEU A C 1
ATOM 6064 O O . LEU A 1 800 ? -87.483 -7.344 95.374 1.00 92.19 800 LEU A O 1
ATOM 6068 N N . THR A 1 801 ? -88.224 -9.439 95.693 1.00 88.94 801 THR A N 1
ATOM 6069 C CA . THR A 1 801 ? -86.949 -10.056 96.077 1.00 88.94 801 THR A CA 1
ATOM 6070 C C . THR A 1 801 ? -86.633 -11.237 95.161 1.00 88.94 801 THR A C 1
ATOM 6072 O O . THR A 1 801 ? -87.499 -12.081 94.960 1.00 88.94 801 THR A O 1
ATOM 6075 N N . ALA A 1 802 ? -85.401 -11.331 94.647 1.00 86.69 802 ALA A N 1
ATOM 6076 C CA . ALA A 1 802 ? -84.896 -12.443 93.837 1.00 86.69 802 ALA A CA 1
ATOM 6077 C C . ALA A 1 802 ? -83.590 -13.023 94.418 1.00 86.69 802 ALA A C 1
ATOM 6079 O O . ALA A 1 802 ? -82.668 -12.271 94.729 1.00 86.69 802 ALA A O 1
ATOM 6080 N N . ARG A 1 803 ? -83.480 -14.353 94.548 1.00 84.88 803 ARG A N 1
ATOM 6081 C CA . ARG A 1 803 ? -82.334 -15.052 95.177 1.00 84.88 803 ARG A CA 1
ATOM 6082 C C . ARG A 1 803 ? -81.708 -16.087 94.242 1.00 84.88 803 ARG A C 1
ATOM 6084 O O . ARG A 1 803 ? -82.430 -16.721 93.481 1.00 84.88 803 ARG A O 1
ATOM 6091 N N . SER A 1 804 ? -80.387 -16.279 94.316 1.00 79.00 804 SER A N 1
ATOM 6092 C CA . SER A 1 804 ? -79.642 -17.399 93.710 1.00 79.00 804 SER A CA 1
ATOM 6093 C C . SER A 1 804 ? -78.497 -17.865 94.626 1.00 79.00 804 SER A C 1
ATOM 6095 O O . SER A 1 804 ? -78.234 -17.260 95.666 1.00 79.00 804 SER A O 1
ATOM 6097 N N . SER A 1 805 ? -77.759 -18.910 94.227 1.00 72.62 805 SER A N 1
ATOM 6098 C CA . SER A 1 805 ? -76.545 -19.355 94.934 1.00 72.62 805 SER A CA 1
ATOM 6099 C C . SER A 1 805 ? -75.419 -18.308 94.962 1.00 72.62 805 SER A C 1
ATOM 6101 O O . SER A 1 805 ? -74.489 -18.445 95.751 1.00 72.62 805 SER A O 1
ATOM 6103 N N . GLY A 1 806 ? -75.482 -17.284 94.102 1.00 65.06 806 GLY A N 1
ATOM 6104 C CA . GLY A 1 806 ? -74.517 -16.182 94.023 1.00 65.06 806 GLY A CA 1
ATOM 6105 C C . GLY A 1 806 ? -74.917 -14.918 94.799 1.00 65.06 806 GLY A C 1
ATOM 6106 O O . GLY A 1 806 ? -74.147 -13.959 94.803 1.00 65.06 806 GLY A O 1
ATOM 6107 N N . GLY A 1 807 ? -76.096 -14.887 95.442 1.00 73.56 807 GLY A N 1
ATOM 6108 C CA . GLY A 1 807 ? -76.571 -13.773 96.281 1.00 73.56 807 GLY A CA 1
ATOM 6109 C C . GLY A 1 807 ? -78.044 -13.383 96.056 1.00 73.56 807 GLY A C 1
ATOM 6110 O O . GLY A 1 807 ? -78.797 -14.103 95.404 1.00 73.56 807 GLY A O 1
ATOM 6111 N N . GLU A 1 808 ? -78.469 -12.238 96.604 1.00 84.62 808 GLU A N 1
ATOM 6112 C CA . GLU A 1 808 ? -79.857 -11.728 96.579 1.00 84.62 808 GLU A CA 1
ATOM 6113 C C . GLU A 1 808 ? -79.938 -10.306 95.994 1.00 84.62 808 GLU A C 1
ATOM 6115 O O . GLU A 1 808 ? -79.039 -9.495 96.218 1.00 84.62 808 GLU A O 1
ATOM 6120 N N . ALA A 1 809 ? -81.030 -9.993 95.286 1.00 86.06 809 ALA A N 1
ATOM 6121 C CA . ALA A 1 809 ? -81.378 -8.651 94.812 1.00 86.06 809 ALA A CA 1
ATOM 6122 C C . ALA A 1 809 ? -82.828 -8.275 95.166 1.00 86.06 809 ALA A C 1
ATOM 6124 O O . ALA A 1 809 ? -83.706 -9.138 95.182 1.00 86.06 809 ALA A O 1
ATOM 6125 N N . THR A 1 810 ? -83.096 -6.985 95.413 1.00 88.69 810 THR A N 1
ATOM 6126 C CA . THR A 1 810 ? -84.434 -6.457 95.754 1.00 88.69 810 THR A CA 1
ATOM 6127 C C . THR A 1 810 ? -84.797 -5.185 94.966 1.00 88.69 810 THR A C 1
ATOM 6129 O O . THR A 1 810 ? -83.916 -4.444 94.533 1.00 88.69 810 THR A O 1
ATOM 6132 N N . ALA A 1 811 ? -86.096 -4.936 94.754 1.00 88.44 811 ALA A N 1
ATOM 6133 C CA . ALA A 1 811 ? -86.657 -3.729 94.124 1.00 88.44 811 ALA A CA 1
ATOM 6134 C C . ALA A 1 811 ? -88.015 -3.367 94.754 1.00 88.44 811 ALA A C 1
ATOM 6136 O O . ALA A 1 811 ? -88.711 -4.261 95.219 1.00 88.44 811 ALA A O 1
ATOM 6137 N N . SER A 1 812 ? -88.438 -2.097 94.763 1.00 88.62 812 SER A N 1
ATOM 6138 C CA . SER A 1 812 ? -89.710 -1.681 95.385 1.00 88.62 812 SER A CA 1
ATOM 6139 C C . SER A 1 812 ? -90.522 -0.679 94.556 1.00 88.62 812 SER A C 1
ATOM 6141 O O . SER A 1 812 ? -89.969 0.047 93.734 1.00 88.62 812 SER A O 1
ATOM 6143 N N . VAL A 1 813 ? -91.842 -0.636 94.779 1.00 91.38 813 VAL A N 1
ATOM 6144 C CA . VAL A 1 813 ? -92.767 0.341 94.179 1.00 91.38 813 VAL A CA 1
ATOM 6145 C C . VAL A 1 813 ? -93.870 0.744 95.166 1.00 91.38 813 VAL A C 1
ATOM 6147 O O . VAL A 1 813 ? -94.417 -0.105 95.869 1.00 91.38 813 VAL A O 1
ATOM 6150 N N . THR A 1 814 ? -94.205 2.036 95.225 1.00 89.56 814 THR A N 1
ATOM 6151 C CA . THR A 1 814 ? -95.213 2.599 96.144 1.00 89.56 814 THR A CA 1
ATOM 6152 C C . THR A 1 814 ? -96.436 3.092 95.384 1.00 89.56 814 THR A C 1
ATOM 6154 O O . THR A 1 814 ? -96.301 3.920 94.491 1.00 89.56 814 THR A O 1
ATOM 6157 N N . ILE A 1 815 ? -97.626 2.630 95.771 1.00 91.12 815 ILE A N 1
ATOM 6158 C CA . ILE A 1 815 ? -98.913 3.118 95.255 1.00 91.12 815 ILE A CA 1
ATOM 6159 C C . ILE A 1 815 ? -99.533 4.035 96.308 1.00 91.12 815 ILE A C 1
ATOM 6161 O O . ILE A 1 815 ? -99.723 3.611 97.451 1.00 91.12 815 ILE A O 1
ATOM 6165 N N . LYS A 1 816 ? -99.850 5.279 95.941 1.00 83.25 816 LYS A N 1
ATOM 6166 C CA . LYS A 1 816 ? -100.406 6.301 96.839 1.00 83.25 816 LYS A CA 1
ATOM 6167 C C . LYS A 1 816 ? -101.928 6.362 96.743 1.00 83.25 816 LYS A C 1
ATOM 6169 O O . LYS A 1 816 ? -102.472 6.422 95.647 1.00 83.25 816 LYS A O 1
ATOM 6174 N N . VAL A 1 817 ? -102.604 6.374 97.890 1.00 86.06 817 VAL A N 1
ATOM 6175 C CA . VAL A 1 817 ? -104.074 6.377 97.979 1.00 86.06 817 VAL A CA 1
ATOM 6176 C C . VAL A 1 817 ? -104.553 7.742 98.480 1.00 86.06 817 VAL A C 1
ATOM 6178 O O . VAL A 1 817 ? -104.120 8.187 99.544 1.00 86.06 817 VAL A O 1
ATOM 6181 N N . LEU A 1 818 ? -105.404 8.429 97.710 1.00 77.75 818 LEU A N 1
ATOM 6182 C CA . LEU A 1 818 ? -105.948 9.758 98.024 1.00 77.75 818 LEU A CA 1
ATOM 6183 C C . LEU A 1 818 ? -107.426 9.681 98.477 1.00 77.75 818 LEU A C 1
ATOM 6185 O O . LEU A 1 818 ? -108.197 8.915 97.894 1.00 77.75 818 LEU A O 1
ATOM 6189 N N . PRO A 1 819 ? -107.863 10.496 99.461 1.00 74.31 819 PRO A N 1
ATOM 6190 C CA . PRO A 1 819 ? -109.269 10.571 99.869 1.00 74.31 819 PRO A CA 1
ATOM 6191 C C . PRO A 1 819 ? -110.130 11.413 98.891 1.00 74.31 819 PRO A C 1
ATOM 6193 O O . PRO A 1 819 ? -109.608 12.324 98.237 1.00 74.31 819 PRO A O 1
ATOM 6196 N N . PRO A 1 820 ? -111.455 11.169 98.791 1.00 76.12 820 PRO A N 1
ATOM 6197 C CA . PRO A 1 820 ? -112.358 11.929 97.916 1.00 76.12 820 PRO A CA 1
ATOM 6198 C C . PRO A 1 820 ? -112.687 13.340 98.450 1.00 76.12 820 PRO A C 1
ATOM 6200 O O . PRO A 1 820 ? -112.843 13.541 99.654 1.00 76.12 820 PRO A O 1
ATOM 6203 N N . VAL A 1 821 ? -112.858 14.315 97.545 1.00 81.25 821 VAL A N 1
ATOM 6204 C CA . VAL A 1 821 ? -113.185 15.723 97.875 1.00 81.25 821 VAL A CA 1
ATOM 6205 C C . VAL A 1 821 ? -114.663 15.897 98.245 1.00 81.25 821 VAL A C 1
ATOM 6207 O O . VAL A 1 821 ? -115.530 15.403 97.527 1.00 81.25 821 VAL A O 1
ATOM 6210 N N . ARG A 1 822 ? -114.974 16.646 99.315 1.00 82.56 822 ARG A N 1
ATOM 6211 C CA . ARG A 1 822 ? -116.343 16.982 99.762 1.00 82.56 822 ARG A CA 1
ATOM 6212 C C . ARG A 1 822 ? -116.437 18.419 100.293 1.00 82.56 822 ARG A C 1
ATOM 6214 O O . ARG A 1 822 ? -115.552 18.864 101.019 1.00 82.56 822 ARG A O 1
ATOM 6221 N N . ILE A 1 823 ? -117.540 19.119 100.011 1.00 84.88 823 ILE A N 1
ATOM 6222 C CA . ILE A 1 823 ? -117.940 20.333 100.749 1.00 84.88 823 ILE A CA 1
ATOM 6223 C C . ILE A 1 823 ? -118.919 19.888 101.836 1.00 84.88 823 ILE A C 1
ATOM 6225 O O . ILE A 1 823 ? -119.991 19.379 101.521 1.00 84.88 823 ILE A O 1
ATOM 6229 N N . ILE A 1 824 ? -118.519 20.017 103.100 1.00 86.69 824 ILE A N 1
ATOM 6230 C CA . ILE A 1 824 ? -119.274 19.537 104.266 1.00 86.69 824 ILE A CA 1
ATOM 6231 C C . ILE A 1 824 ? -120.376 20.536 104.625 1.00 86.69 824 ILE A C 1
ATOM 6233 O O . ILE A 1 824 ? -121.514 20.136 104.858 1.00 86.69 824 ILE A O 1
ATOM 6237 N N . SER A 1 825 ? -120.065 21.835 104.639 1.00 85.44 825 SER A N 1
ATOM 6238 C CA . SER A 1 825 ? -121.054 22.886 104.889 1.00 85.44 825 SER A CA 1
ATOM 6239 C C . SER A 1 825 ? -120.709 24.179 104.153 1.00 85.44 825 SER A C 1
ATOM 6241 O O . SER A 1 825 ? -119.539 24.492 103.935 1.00 85.44 825 SER A O 1
ATOM 6243 N N . PHE A 1 826 ? -121.737 24.937 103.765 1.00 90.12 826 PHE A N 1
ATOM 6244 C CA . PHE A 1 826 ? -121.594 26.319 103.314 1.00 90.12 826 PHE A CA 1
ATOM 6245 C C . PHE A 1 826 ? -122.893 27.085 103.582 1.00 90.12 826 PHE A C 1
ATOM 6247 O O . PHE A 1 826 ? -123.939 26.759 103.025 1.00 90.12 826 PHE A O 1
ATOM 6254 N N . THR A 1 827 ? -122.850 28.054 104.496 1.00 85.56 827 THR A N 1
ATOM 6255 C CA . THR A 1 827 ? -124.040 28.731 105.038 1.00 85.56 827 THR A CA 1
ATOM 6256 C C . THR A 1 827 ? -123.820 30.235 105.187 1.00 85.56 827 THR A C 1
ATOM 6258 O O . THR A 1 827 ? -122.683 30.702 105.153 1.00 85.56 827 THR A O 1
ATOM 6261 N N . ALA A 1 828 ? -124.908 30.992 105.355 1.00 85.94 828 ALA A N 1
ATOM 6262 C CA . ALA A 1 828 ? -124.892 32.430 105.601 1.00 85.94 828 ALA A CA 1
ATOM 6263 C C . ALA A 1 828 ? -125.844 32.791 106.749 1.00 85.94 828 ALA A C 1
ATOM 6265 O O . ALA A 1 828 ? -126.990 32.337 106.751 1.00 85.94 828 ALA A O 1
ATOM 6266 N N . ASN A 1 829 ? -125.395 33.606 107.710 1.00 84.44 829 ASN A N 1
ATOM 6267 C CA . ASN A 1 829 ? -126.195 33.995 108.874 1.00 84.44 829 ASN A CA 1
ATOM 6268 C C . ASN A 1 829 ? -125.967 35.470 109.300 1.00 84.44 829 ASN A C 1
ATOM 6270 O O . ASN A 1 829 ? -124.822 35.832 109.573 1.00 84.44 829 ASN A O 1
ATOM 6274 N N . PRO A 1 830 ? -127.016 36.311 109.417 1.00 77.38 830 PRO A N 1
ATOM 6275 C CA . PRO A 1 830 ? -128.376 36.053 108.947 1.00 77.38 830 PRO A CA 1
ATOM 6276 C C . PRO A 1 830 ? -128.416 35.966 107.415 1.00 77.38 830 PRO A C 1
ATOM 6278 O O . PRO A 1 830 ? -127.723 36.698 106.714 1.00 77.38 830 PRO A O 1
ATOM 6281 N N . SER A 1 831 ? -129.232 35.059 106.882 1.00 74.94 831 SER A N 1
ATOM 6282 C CA . SER A 1 831 ? -129.421 34.892 105.433 1.00 74.94 831 SER A CA 1
ATOM 6283 C C . SER A 1 831 ? -130.335 35.959 104.818 1.00 74.94 831 SER A C 1
ATOM 6285 O O . SER A 1 831 ? -130.441 36.041 103.596 1.00 74.94 831 SER A O 1
ATOM 6287 N N . THR A 1 832 ? -130.991 36.778 105.650 1.00 78.38 832 THR A N 1
ATOM 6288 C CA . THR A 1 832 ? -131.809 37.924 105.234 1.00 78.38 832 THR A CA 1
ATOM 6289 C C . THR A 1 832 ? -131.414 39.162 106.030 1.00 78.38 832 THR A C 1
ATOM 6291 O O . THR A 1 832 ? -131.397 39.134 107.260 1.00 78.38 832 THR A O 1
ATOM 6294 N N . LEU A 1 833 ? -131.109 40.247 105.326 1.00 79.25 833 LEU A N 1
ATOM 6295 C CA . LEU A 1 833 ? -130.685 41.523 105.886 1.00 79.25 833 LEU A CA 1
ATOM 6296 C C . LEU A 1 833 ? -131.798 42.556 105.718 1.00 79.25 833 LEU A C 1
ATOM 6298 O O . LEU A 1 833 ? -132.359 42.718 104.631 1.00 79.25 833 LEU A O 1
ATOM 6302 N N . ALA A 1 834 ? -132.130 43.246 106.812 1.00 71.19 834 ALA A N 1
ATOM 6303 C CA . ALA A 1 834 ? -133.242 44.192 106.842 1.00 71.19 834 ALA A CA 1
ATOM 6304 C C . ALA A 1 834 ? -132.942 45.473 106.052 1.00 71.19 834 ALA A C 1
ATOM 6306 O O . ALA A 1 834 ? -133.876 46.116 105.571 1.00 71.19 834 ALA A O 1
ATOM 6307 N N . LYS A 1 835 ? -131.662 45.855 105.923 1.00 70.94 835 LYS A N 1
ATOM 6308 C CA . LYS A 1 835 ? -131.235 47.047 105.185 1.00 70.94 835 LYS A CA 1
ATOM 6309 C C . LYS A 1 835 ? -129.989 46.775 104.330 1.00 70.94 835 LYS A C 1
ATOM 6311 O O . LYS A 1 835 ? -129.131 45.984 104.731 1.00 70.94 835 LYS A O 1
ATOM 6316 N N . PRO A 1 836 ? -129.849 47.452 103.174 1.00 74.25 836 PRO A N 1
ATOM 6317 C CA . PRO A 1 836 ? -128.609 47.452 102.402 1.00 74.25 836 PRO A CA 1
ATOM 6318 C C . PRO A 1 836 ? -127.392 47.836 103.250 1.00 74.25 836 PRO A C 1
ATOM 6320 O O . PRO A 1 836 ? -127.398 48.879 103.901 1.00 74.25 836 PRO A O 1
ATOM 6323 N N . GLY A 1 837 ? -126.341 47.010 103.215 1.00 77.56 837 GLY A N 1
ATOM 6324 C CA . GLY A 1 837 ? -125.079 47.257 103.926 1.00 77.56 837 GLY A CA 1
ATOM 6325 C C . GLY A 1 837 ? -124.976 46.647 105.331 1.00 77.56 837 GLY A C 1
ATOM 6326 O O . GLY A 1 837 ? -123.905 46.739 105.941 1.00 77.56 837 GLY A O 1
ATOM 6327 N N . ASP A 1 838 ? -126.030 45.991 105.830 1.00 84.06 838 ASP A N 1
ATOM 6328 C CA . ASP A 1 838 ? -125.937 45.159 107.035 1.00 84.06 838 ASP A CA 1
ATOM 6329 C C . ASP A 1 838 ? -125.021 43.941 106.788 1.00 84.06 838 ASP A C 1
ATOM 6331 O O . ASP A 1 838 ? -124.771 43.539 105.652 1.00 84.06 838 ASP A O 1
ATOM 6335 N N . SER A 1 839 ? -124.472 43.363 107.860 1.00 81.56 839 SER A N 1
ATOM 6336 C CA . SER A 1 839 ? -123.490 42.272 107.772 1.00 81.56 839 SER A CA 1
ATOM 6337 C C . SER A 1 839 ? -124.150 40.900 107.876 1.00 81.56 839 SER A C 1
ATOM 6339 O O . SER A 1 839 ? -124.879 40.644 108.832 1.00 81.56 839 SER A O 1
ATOM 6341 N N . ALA A 1 840 ? -123.826 40.001 106.947 1.00 84.56 840 ALA A N 1
ATOM 6342 C CA . ALA A 1 840 ? -124.091 38.568 107.030 1.00 84.56 840 ALA A CA 1
ATOM 6343 C C . ALA A 1 840 ? -122.768 37.798 107.087 1.00 84.56 840 ALA A C 1
ATOM 6345 O O . ALA A 1 840 ? -121.830 38.116 106.361 1.00 84.56 840 ALA A O 1
ATOM 6346 N N . LYS A 1 841 ? -122.688 36.762 107.918 1.00 87.06 841 LYS A N 1
ATOM 6347 C CA . LYS A 1 841 ? -121.502 35.914 108.041 1.00 87.06 841 LYS A CA 1
ATOM 6348 C C . LYS A 1 841 ? -121.646 34.669 107.177 1.00 87.06 841 LYS A C 1
ATOM 6350 O O . LYS A 1 841 ? -122.525 33.850 107.439 1.00 87.06 841 LYS A O 1
ATOM 6355 N N . LEU A 1 842 ? -120.791 34.520 106.168 1.00 89.44 842 LEU A N 1
ATOM 6356 C CA . LEU A 1 842 ? -120.612 33.266 105.438 1.00 89.44 842 LEU A CA 1
ATOM 6357 C C . LEU A 1 842 ? -119.728 32.327 106.255 1.00 89.44 842 LEU A C 1
ATOM 6359 O O . LEU A 1 842 ? -118.735 32.771 106.829 1.00 89.44 842 LEU A O 1
ATOM 6363 N N . THR A 1 843 ? -120.038 31.037 106.271 1.00 85.25 843 THR A N 1
ATOM 6364 C CA . THR A 1 843 ? -119.234 30.020 106.966 1.00 85.25 843 THR A CA 1
ATOM 6365 C C . THR A 1 843 ? -119.191 28.749 106.130 1.00 85.25 843 THR A C 1
ATOM 6367 O O . THR A 1 843 ? -120.242 28.307 105.661 1.00 85.25 843 THR A O 1
ATOM 6370 N N . TRP A 1 844 ? -118.008 28.161 105.938 1.00 92.31 844 TRP A N 1
ATOM 6371 C CA . TRP A 1 844 ? -117.830 26.917 105.184 1.00 92.31 844 TRP A CA 1
ATOM 6372 C C . TRP A 1 844 ? -116.855 25.932 105.822 1.00 92.31 844 TRP A C 1
ATOM 6374 O O . TRP A 1 844 ? -115.940 26.308 106.557 1.00 92.31 844 TRP A O 1
ATOM 6384 N N . GLU A 1 845 ? -117.032 24.666 105.449 1.00 88.50 845 GLU A N 1
ATOM 6385 C CA . GLU A 1 845 ? -116.159 23.543 105.771 1.00 88.50 845 GLU A CA 1
ATOM 6386 C C . GLU A 1 845 ? -116.065 22.579 104.584 1.00 88.50 845 GLU A C 1
ATOM 6388 O O . GLU A 1 845 ? -117.072 22.215 103.972 1.00 88.50 845 GLU A O 1
ATOM 6393 N N . THR A 1 846 ? -114.848 22.153 104.255 1.00 86.19 846 THR A N 1
ATOM 6394 C CA . THR A 1 846 ? -114.524 21.237 103.154 1.00 86.19 846 THR A CA 1
ATOM 6395 C C . THR A 1 846 ? -113.516 20.184 103.623 1.00 86.19 846 THR A C 1
ATOM 6397 O O . THR A 1 846 ? -112.749 20.423 104.553 1.00 86.19 846 THR A O 1
ATOM 6400 N N . SER A 1 847 ? -113.510 19.011 102.986 1.00 81.25 847 SER A N 1
ATOM 6401 C CA . SER A 1 847 ? -112.589 17.905 103.274 1.00 81.25 847 SER A CA 1
ATOM 6402 C C . SER A 1 847 ? -112.080 17.264 101.981 1.00 81.25 847 SER A C 1
ATOM 6404 O O . SER A 1 847 ? -112.773 17.255 100.964 1.00 81.25 847 SER A O 1
ATOM 6406 N N . GLY A 1 848 ? -110.844 16.764 101.995 1.00 76.56 848 GLY A N 1
ATOM 6407 C CA . GLY A 1 848 ? -110.213 16.066 100.865 1.00 76.56 848 GLY A CA 1
ATOM 6408 C C . GLY A 1 848 ? -109.768 16.950 99.689 1.00 76.56 848 GLY A C 1
ATOM 6409 O O . GLY A 1 848 ? -109.071 16.458 98.800 1.00 76.56 848 GLY A O 1
ATOM 6410 N N . ALA A 1 849 ? -110.127 18.239 99.674 1.00 80.62 849 ALA A N 1
ATOM 6411 C CA . ALA A 1 849 ? -109.648 19.218 98.697 1.00 80.62 849 ALA A CA 1
ATOM 6412 C C . ALA A 1 849 ? -108.240 19.722 99.038 1.00 80.62 849 ALA A C 1
ATOM 6414 O O . ALA A 1 849 ? -107.941 20.022 100.190 1.00 80.62 849 ALA A O 1
ATOM 6415 N N . THR A 1 850 ? -107.399 19.877 98.018 1.00 80.06 850 THR A N 1
ATOM 6416 C CA . THR A 1 850 ? -106.102 20.562 98.110 1.00 80.06 850 THR A CA 1
ATOM 6417 C C . THR A 1 850 ? -106.187 22.032 97.694 1.00 80.06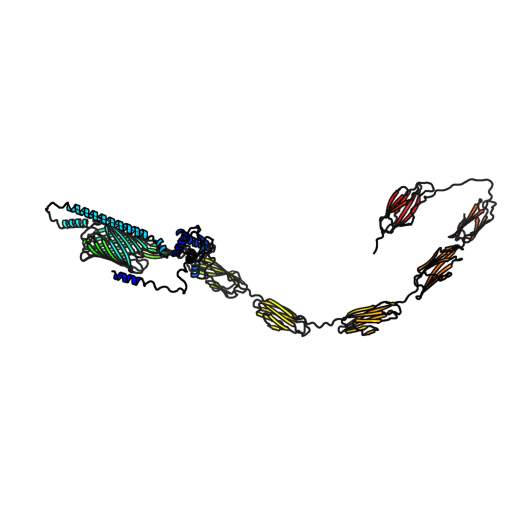 850 THR A C 1
ATOM 6419 O O . THR A 1 850 ? -105.252 22.783 97.943 1.00 80.06 850 THR A O 1
ATOM 6422 N N . GLU A 1 851 ? -107.290 22.463 97.074 1.00 83.06 851 GLU A N 1
ATOM 6423 C CA . GLU A 1 851 ? -107.520 23.851 96.661 1.00 83.06 851 GLU A CA 1
ATOM 6424 C C . GLU A 1 851 ? -109.001 24.224 96.838 1.00 83.06 851 GLU A C 1
ATOM 6426 O O . GLU A 1 851 ? -109.878 23.501 96.357 1.00 83.06 851 GLU A O 1
ATOM 6431 N N . ILE A 1 852 ? -109.288 25.342 97.524 1.00 87.56 852 ILE A N 1
ATOM 6432 C CA . ILE A 1 852 ? -110.649 25.861 97.731 1.00 87.56 852 ILE A CA 1
ATOM 6433 C C . ILE A 1 852 ? -110.720 27.348 97.356 1.00 87.56 852 ILE A C 1
ATOM 6435 O O . ILE A 1 852 ? -109.828 28.122 97.697 1.00 87.56 852 ILE A O 1
ATOM 6439 N N . THR A 1 853 ? -111.789 27.769 96.676 1.00 85.81 853 THR A N 1
ATOM 6440 C CA . THR A 1 853 ? -112.032 29.164 96.263 1.00 85.81 853 THR A CA 1
ATOM 6441 C C . THR A 1 853 ? -113.468 29.602 96.552 1.00 85.81 853 THR A C 1
ATOM 6443 O O . THR A 1 853 ? -114.399 28.813 96.412 1.00 85.81 853 THR A O 1
ATOM 6446 N N . LEU A 1 854 ? -113.651 30.863 96.952 1.00 85.62 854 LEU A N 1
ATOM 6447 C CA . LEU A 1 854 ? -114.934 31.504 97.237 1.00 85.62 854 LEU A CA 1
ATOM 6448 C C . LEU A 1 854 ? -115.116 32.745 96.354 1.00 85.62 854 LEU A C 1
ATOM 6450 O O . LEU A 1 854 ? -114.273 33.646 96.318 1.00 85.62 854 LEU A O 1
ATOM 6454 N N . THR A 1 855 ? -116.245 32.828 95.657 1.00 81.38 855 THR A N 1
ATOM 6455 C CA . THR A 1 855 ? -116.561 33.981 94.795 1.00 81.38 855 THR A CA 1
ATOM 6456 C C . THR A 1 855 ? -116.659 35.270 95.613 1.00 81.38 855 THR A C 1
ATOM 6458 O O . THR A 1 855 ? -117.325 35.313 96.640 1.00 81.38 855 THR A O 1
ATOM 6461 N N . GLY A 1 856 ? -115.968 36.323 95.165 1.00 68.69 856 GLY A N 1
ATOM 6462 C CA . GLY A 1 856 ? -115.855 37.607 95.872 1.00 68.69 856 GLY A CA 1
ATOM 6463 C C . GLY A 1 856 ? -114.691 37.706 96.870 1.00 68.69 856 GLY A C 1
ATOM 6464 O O . GLY A 1 856 ? -114.350 38.820 97.255 1.00 68.69 856 GLY A O 1
ATOM 6465 N N . ALA A 1 857 ? -114.051 36.587 97.240 1.00 75.44 857 ALA A N 1
ATOM 6466 C CA . ALA A 1 857 ? -112.923 36.553 98.184 1.00 75.44 857 ALA A CA 1
ATOM 6467 C C . ALA A 1 857 ? -111.658 35.847 97.650 1.00 75.44 857 ALA A C 1
ATOM 6469 O O . ALA A 1 857 ? -110.575 36.056 98.189 1.00 75.44 857 ALA A O 1
ATOM 6470 N N . GLY A 1 858 ? -111.768 35.044 96.585 1.00 79.94 858 GLY A N 1
ATOM 6471 C CA . GLY A 1 858 ? -110.642 34.297 96.010 1.00 79.94 858 GLY A CA 1
ATOM 6472 C C . GLY A 1 858 ? -110.373 32.979 96.742 1.00 79.94 858 GLY A C 1
ATOM 6473 O O . GLY A 1 858 ? -111.305 32.349 97.241 1.00 79.94 858 GLY A O 1
ATOM 6474 N N . SER A 1 859 ? -109.119 32.520 96.772 1.00 81.44 859 SER A N 1
ATOM 6475 C CA . SER A 1 859 ? -108.748 31.278 97.465 1.00 81.44 859 SER A CA 1
ATOM 6476 C C . SER A 1 859 ? -108.966 31.386 98.967 1.00 81.44 859 SER A C 1
ATOM 6478 O O . SER A 1 859 ? -108.555 32.354 99.603 1.00 81.44 859 SER A O 1
ATOM 6480 N N . VAL A 1 860 ? -109.589 30.361 99.534 1.00 83.81 860 VAL A N 1
ATOM 6481 C CA . VAL A 1 860 ? -109.931 30.299 100.952 1.00 83.81 860 VAL A CA 1
ATOM 6482 C C . VAL A 1 860 ? -109.420 29.009 101.582 1.00 83.81 860 VAL A C 1
ATOM 6484 O O . VAL A 1 860 ? -109.148 28.024 100.899 1.00 83.81 860 VAL A O 1
ATOM 6487 N N . SER A 1 861 ? -109.277 29.006 102.906 1.00 84.06 861 SER A N 1
ATOM 6488 C CA . SER A 1 861 ? -108.916 27.812 103.670 1.00 84.06 861 SER A CA 1
ATOM 6489 C C . SER A 1 861 ? -110.030 26.758 103.655 1.00 84.06 861 SER A C 1
ATOM 6491 O O . SER A 1 861 ? -111.201 27.075 103.428 1.00 84.06 861 SER A O 1
ATOM 6493 N N . ALA A 1 862 ? -109.665 25.501 103.942 1.00 80.00 862 ALA A N 1
ATOM 6494 C CA . ALA A 1 862 ? -110.582 24.355 103.935 1.00 80.00 862 ALA A CA 1
ATOM 6495 C C . ALA A 1 862 ? -111.806 24.542 104.849 1.00 80.00 862 ALA A C 1
ATOM 6497 O O . ALA A 1 862 ? -112.909 24.140 104.487 1.00 80.00 862 ALA A O 1
ATOM 6498 N N . THR A 1 863 ? -111.625 25.221 105.978 1.00 84.75 863 THR A N 1
ATOM 6499 C CA . THR A 1 863 ? -112.680 25.761 106.843 1.00 84.75 863 THR A CA 1
ATOM 6500 C C . THR A 1 863 ? -112.477 27.255 106.997 1.00 84.75 863 THR A C 1
ATOM 6502 O O . THR A 1 863 ? -111.340 27.705 107.172 1.00 84.75 863 THR A O 1
ATOM 6505 N N . GLY A 1 864 ? -113.551 28.034 106.961 1.00 86.81 864 GLY A N 1
ATOM 6506 C CA . GLY A 1 864 ? -113.445 29.481 107.079 1.00 86.81 864 GLY A CA 1
ATOM 6507 C C . GLY A 1 864 ? -114.777 30.170 107.315 1.00 86.81 864 GLY A C 1
ATOM 6508 O O . GLY A 1 864 ? -115.849 29.582 107.188 1.00 86.81 864 GLY A O 1
ATOM 6509 N N . SER A 1 865 ? -114.688 31.444 107.678 1.00 85.62 865 SER A N 1
ATOM 6510 C CA . SER A 1 865 ? -115.833 32.331 107.786 1.00 85.62 865 SER A CA 1
ATOM 6511 C C . SER A 1 865 ? -115.467 33.707 107.257 1.00 85.62 865 SER A C 1
ATOM 6513 O O . SER A 1 865 ? -114.349 34.173 107.472 1.00 85.62 865 SER A O 1
ATOM 6515 N N . LEU A 1 866 ? -116.402 34.352 106.568 1.00 88.38 866 LEU A N 1
ATOM 6516 C CA . LEU A 1 866 ? -116.220 35.674 105.993 1.00 88.38 866 LEU A CA 1
ATOM 6517 C C . LEU A 1 866 ? -117.475 36.510 106.206 1.00 88.38 866 LEU A C 1
ATOM 6519 O O . LEU A 1 866 ? -118.556 36.147 105.748 1.00 88.38 866 LEU A O 1
ATOM 6523 N N . ASP A 1 867 ? -117.320 37.646 106.876 1.00 85.19 867 ASP A N 1
ATOM 6524 C CA . ASP A 1 867 ? -118.378 38.643 106.976 1.00 85.19 867 ASP A CA 1
ATOM 6525 C C . ASP A 1 867 ? -118.505 39.406 105.653 1.00 85.19 867 ASP A C 1
ATOM 6527 O O . ASP A 1 867 ? -117.538 39.970 105.138 1.00 85.19 867 ASP A O 1
ATOM 6531 N N . VAL A 1 868 ? -119.715 39.431 105.103 1.00 85.44 868 VAL A N 1
ATOM 6532 C CA . VAL A 1 868 ? -120.066 40.128 103.868 1.00 85.44 868 VAL A CA 1
ATOM 6533 C C . VAL A 1 868 ? -121.161 41.151 104.148 1.00 85.44 868 VAL A C 1
ATOM 6535 O O . VAL A 1 868 ? -122.096 40.888 104.899 1.00 85.44 868 VAL A O 1
ATOM 6538 N N . LYS A 1 869 ? -121.058 42.334 103.536 1.00 84.44 869 LYS A N 1
ATOM 6539 C CA . LYS A 1 869 ? -122.045 43.422 103.661 1.00 84.44 869 LYS A CA 1
ATOM 6540 C C . LYS A 1 869 ? -122.681 43.742 102.311 1.00 84.44 869 LYS A C 1
ATOM 6542 O O . LYS A 1 869 ? -122.377 44.782 101.722 1.00 84.44 869 LYS A O 1
ATOM 6547 N N . PRO A 1 870 ? -123.479 42.828 101.744 1.00 81.19 870 PRO A N 1
ATOM 6548 C CA . PRO A 1 870 ? -124.038 43.044 100.424 1.00 81.19 870 PRO A CA 1
ATOM 6549 C C . PRO A 1 870 ? -125.096 44.164 100.470 1.00 81.19 870 PRO A C 1
ATOM 6551 O O . PRO A 1 870 ? -125.905 44.255 101.392 1.00 81.19 870 PRO A O 1
ATOM 6554 N N . ALA A 1 871 ? -125.075 45.057 99.477 1.00 74.44 871 ALA A N 1
ATOM 6555 C CA . ALA A 1 871 ? -126.070 46.127 99.334 1.00 74.44 871 ALA A CA 1
ATOM 6556 C C . ALA A 1 871 ? -127.357 45.654 98.625 1.00 74.44 871 ALA A C 1
ATOM 6558 O O . ALA A 1 871 ? -128.387 46.316 98.702 1.00 74.44 871 ALA A O 1
ATOM 6559 N N . GLN A 1 872 ? -127.297 44.515 97.936 1.00 79.31 872 GLN A N 1
ATOM 6560 C CA . GLN A 1 872 ? -128.411 43.840 97.266 1.00 79.31 872 GLN A CA 1
ATOM 6561 C C . GLN A 1 872 ? -128.304 42.336 97.532 1.00 79.31 872 GLN A C 1
ATOM 6563 O O . GLN A 1 872 ? -127.270 41.877 98.002 1.00 79.31 872 GLN A O 1
ATOM 6568 N N . THR A 1 873 ? -129.345 41.559 97.241 1.00 78.94 873 THR A N 1
ATOM 6569 C CA . THR A 1 873 ? -129.281 40.097 97.362 1.00 78.94 873 THR A CA 1
ATOM 6570 C C . THR A 1 873 ? -128.125 39.523 96.531 1.00 78.94 873 THR A C 1
ATOM 6572 O O . THR A 1 873 ? -128.141 39.635 95.307 1.00 78.94 873 THR A O 1
ATOM 6575 N N . THR A 1 874 ? -127.144 38.890 97.179 1.00 82.31 874 THR A N 1
ATOM 6576 C CA . THR A 1 874 ? -125.923 38.367 96.537 1.00 82.31 874 THR A CA 1
ATOM 6577 C C . THR A 1 874 ? -125.760 36.880 96.835 1.00 82.31 874 THR A C 1
ATOM 6579 O O . THR A 1 874 ? -125.876 36.450 97.984 1.00 82.31 874 THR A O 1
ATOM 6582 N N . THR A 1 875 ? -125.460 36.091 95.800 1.00 83.25 875 THR A N 1
ATOM 6583 C CA . THR A 1 875 ? -125.100 34.670 95.932 1.00 83.25 875 THR A CA 1
ATOM 6584 C C . THR A 1 875 ? -123.587 34.504 95.942 1.00 83.25 875 THR A C 1
ATOM 6586 O O . THR A 1 875 ? -122.901 35.004 95.054 1.00 83.25 875 THR A O 1
ATOM 6589 N N . TYR A 1 876 ? -123.079 33.758 96.914 1.00 84.69 876 TYR A N 1
ATOM 6590 C CA . TYR A 1 876 ? -121.679 33.371 97.035 1.00 84.69 876 TYR A CA 1
ATOM 6591 C C . TYR A 1 876 ? -121.543 31.874 96.734 1.00 84.69 876 TYR A C 1
ATOM 6593 O O . TYR A 1 876 ? -122.405 31.094 97.125 1.00 84.69 876 TYR A O 1
ATOM 6601 N N . THR A 1 877 ? -120.481 31.468 96.037 1.00 84.81 877 THR A N 1
ATOM 6602 C CA . THR A 1 877 ? -120.195 30.083 95.605 1.00 84.81 877 THR A CA 1
ATOM 6603 C C . THR A 1 877 ? -118.794 29.655 96.030 1.00 84.81 877 THR A C 1
ATOM 6605 O O . THR A 1 877 ? -117.817 30.340 95.718 1.00 84.81 877 THR A O 1
ATOM 6608 N N . LEU A 1 878 ? -118.710 28.506 96.696 1.00 86.50 878 LEU A N 1
ATOM 6609 C CA . LEU A 1 878 ? -117.498 27.835 97.146 1.00 86.50 878 LEU A CA 1
ATOM 6610 C C . LEU A 1 878 ? -117.172 26.644 96.228 1.00 86.50 878 LEU A C 1
ATOM 6612 O O . LEU A 1 878 ? -118.036 25.808 95.967 1.00 86.50 878 LEU A O 1
ATOM 6616 N N . ILE A 1 879 ? -115.927 26.542 95.767 1.00 87.00 879 ILE A N 1
ATOM 6617 C CA . ILE A 1 879 ? -115.412 25.470 94.901 1.00 87.00 879 ILE A CA 1
ATOM 6618 C C . ILE A 1 879 ? -114.236 24.802 95.611 1.00 87.00 879 ILE A C 1
ATOM 6620 O O . ILE A 1 879 ? -113.296 25.499 95.972 1.00 87.00 879 ILE A O 1
ATOM 6624 N N . ALA A 1 880 ? -114.255 23.478 95.776 1.00 84.38 880 ALA A N 1
ATOM 6625 C CA . ALA A 1 880 ? -113.203 22.694 96.429 1.00 84.38 880 ALA A CA 1
ATOM 6626 C C . ALA A 1 880 ? -112.727 21.542 95.519 1.00 84.38 880 ALA A C 1
ATOM 6628 O O . ALA A 1 880 ? -113.558 20.812 94.978 1.00 84.38 880 ALA A O 1
ATOM 6629 N N . ARG A 1 881 ? -111.410 21.350 95.336 1.00 83.00 881 ARG A N 1
ATOM 6630 C CA . ARG A 1 881 ? -110.833 20.328 94.431 1.00 83.00 881 ARG A CA 1
ATOM 6631 C C . ARG A 1 881 ? -109.501 19.726 94.881 1.00 83.00 881 ARG A C 1
ATOM 6633 O O . ARG A 1 881 ? -108.788 20.331 95.673 1.00 83.00 881 ARG A O 1
ATOM 6640 N N . ASN A 1 882 ? -109.156 18.555 94.341 1.00 81.81 882 ASN A N 1
ATOM 6641 C CA . ASN A 1 882 ? -107.819 17.948 94.347 1.00 81.81 882 ASN A CA 1
ATOM 6642 C C . ASN A 1 882 ? -107.440 17.444 92.936 1.00 81.81 882 ASN A C 1
ATOM 6644 O O . ASN A 1 882 ? -108.217 17.613 91.997 1.00 81.81 882 ASN A O 1
ATOM 6648 N N . SER A 1 883 ? -106.264 16.823 92.771 1.00 77.12 883 SER A N 1
ATOM 6649 C CA . SER A 1 883 ? -105.759 16.347 91.466 1.00 77.12 883 SER A CA 1
ATOM 6650 C C . SER A 1 883 ? -106.670 15.337 90.746 1.00 77.12 883 SER A C 1
ATOM 6652 O O . SER A 1 883 ? -106.465 15.078 89.561 1.00 77.12 883 SER A O 1
ATOM 6654 N N . ARG A 1 884 ? -107.666 14.760 91.436 1.00 79.50 884 ARG A N 1
ATOM 6655 C CA . ARG A 1 884 ? -108.556 13.708 90.920 1.00 79.50 884 ARG A CA 1
ATOM 6656 C C . ARG A 1 884 ? -110.062 14.026 91.035 1.00 79.50 884 ARG A C 1
ATOM 6658 O O . ARG A 1 884 ? -110.844 13.317 90.413 1.00 79.50 884 ARG A O 1
ATOM 6665 N N . SER A 1 885 ? -110.499 15.048 91.789 1.00 74.88 885 SER A N 1
ATOM 6666 C CA . SER A 1 885 ? -111.929 15.351 92.046 1.00 74.88 885 SER A CA 1
ATOM 6667 C C . SER A 1 885 ? -112.202 16.844 92.325 1.00 74.88 885 SER A C 1
ATOM 6669 O O . SER A 1 885 ? -111.366 17.520 92.913 1.00 74.88 885 SER A O 1
ATOM 6671 N N . THR A 1 886 ? -113.379 17.376 91.951 1.00 82.38 886 THR A N 1
ATOM 6672 C CA . THR A 1 886 ? 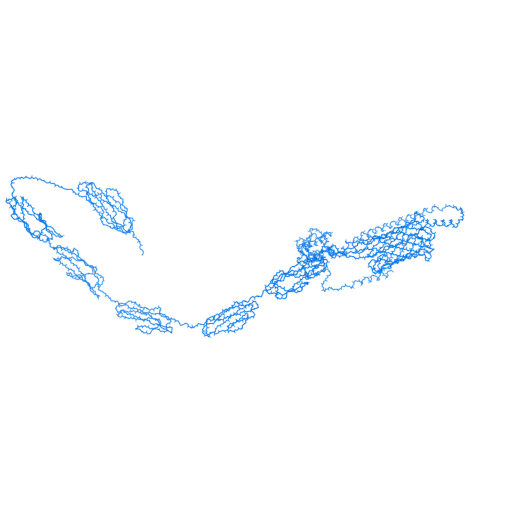-113.825 18.776 92.198 1.00 82.38 886 THR A CA 1
ATOM 6673 C C . THR A 1 886 ? -115.310 18.826 92.592 1.00 82.38 886 THR A C 1
ATOM 6675 O O . THR A 1 886 ? -116.112 18.116 91.993 1.00 82.38 886 THR A O 1
ATOM 6678 N N . VAL A 1 887 ? -115.691 19.665 93.568 1.00 83.31 887 VAL A N 1
ATOM 6679 C CA . VAL A 1 887 ? -117.070 19.839 94.083 1.00 83.31 887 VAL A CA 1
ATOM 6680 C C . VAL A 1 887 ? -117.377 21.328 94.332 1.00 83.31 887 VAL A C 1
ATOM 6682 O O . VAL A 1 887 ? -116.480 22.077 94.715 1.00 83.31 887 VAL A O 1
ATOM 6685 N N . THR A 1 888 ? -118.628 21.773 94.144 1.00 87.00 888 THR A N 1
ATOM 6686 C CA . THR A 1 888 ? -119.066 23.182 94.313 1.00 87.00 888 THR A CA 1
ATOM 6687 C C . THR A 1 888 ? -120.357 23.322 95.133 1.00 87.00 888 THR A C 1
ATOM 6689 O O . THR A 1 888 ? -121.220 22.452 95.042 1.00 87.00 888 THR A O 1
ATOM 6692 N N . SER A 1 889 ? -120.525 24.414 95.892 1.00 83.44 889 SER A N 1
ATOM 6693 C CA . SER A 1 889 ? -121.742 24.739 96.670 1.00 83.44 889 SER A CA 1
ATOM 6694 C C . SER A 1 889 ? -121.988 26.255 96.746 1.00 83.44 889 SER A C 1
ATOM 6696 O O . SER A 1 889 ? -121.022 27.014 96.739 1.00 83.44 889 SER A O 1
ATOM 6698 N N . SER A 1 890 ? -123.240 26.719 96.862 1.00 86.75 890 SER A N 1
ATOM 6699 C CA . SER A 1 890 ? -123.590 28.155 96.876 1.00 86.75 890 SER A CA 1
ATOM 6700 C C . SER A 1 890 ? -124.576 28.530 97.987 1.00 86.75 890 SER A C 1
ATOM 6702 O O . SER A 1 890 ? -125.470 27.753 98.313 1.00 86.75 890 SER A O 1
ATOM 6704 N N . VAL A 1 891 ? -124.465 29.750 98.524 1.00 85.00 891 VAL A N 1
ATOM 6705 C CA . VAL A 1 891 ? -125.411 30.336 99.490 1.00 85.00 891 VAL A CA 1
ATOM 6706 C C . VAL A 1 891 ? -125.783 31.768 99.101 1.00 85.00 891 VAL A C 1
ATOM 6708 O O . VAL A 1 891 ? -124.937 32.538 98.651 1.00 85.00 891 VAL A O 1
ATOM 6711 N N . THR A 1 892 ? -127.054 32.139 99.276 1.00 84.12 892 THR A N 1
ATOM 6712 C CA . THR A 1 892 ? -127.573 33.478 98.945 1.00 84.12 892 THR A CA 1
ATOM 6713 C C . THR A 1 892 ? -127.863 34.277 100.211 1.00 84.12 892 THR A C 1
ATOM 6715 O O . THR A 1 892 ? -128.603 33.809 101.075 1.00 84.12 892 THR A O 1
ATOM 6718 N N . VAL A 1 893 ? -127.310 35.488 100.309 1.00 82.06 893 VAL A N 1
ATOM 6719 C CA . VAL A 1 893 ? -127.684 36.482 101.325 1.00 82.06 893 VAL A CA 1
ATOM 6720 C C . VAL A 1 893 ? -128.688 37.436 100.695 1.00 82.06 893 VAL A C 1
ATOM 6722 O O . VAL A 1 893 ? -128.353 38.135 99.743 1.00 82.06 893 VAL A O 1
ATOM 6725 N N . THR A 1 894 ? -129.911 37.463 101.217 1.00 76.75 894 THR A N 1
ATOM 6726 C CA . THR A 1 894 ? -131.024 38.256 100.682 1.00 76.75 894 THR A CA 1
ATOM 6727 C C . THR A 1 894 ? -131.076 39.623 101.361 1.00 76.75 894 THR A C 1
ATOM 6729 O O . THR A 1 894 ? -131.130 39.692 102.583 1.00 76.75 894 THR A O 1
ATOM 6732 N N . VAL A 1 895 ? -131.073 40.721 100.605 1.00 73.75 895 VAL A N 1
ATOM 6733 C CA . VAL A 1 895 ? -131.215 42.093 101.131 1.00 73.75 895 VAL A CA 1
ATOM 6734 C C . VAL A 1 895 ? -132.548 42.632 100.637 1.00 73.75 895 VAL A C 1
ATOM 6736 O O . VAL A 1 895 ? -132.722 42.744 99.426 1.00 73.75 895 VAL A O 1
ATOM 6739 N N . SER A 1 896 ? -133.486 42.941 101.537 1.00 60.28 896 SER A N 1
ATOM 6740 C CA . SER A 1 896 ? -134.843 43.379 101.166 1.00 60.28 896 SER A CA 1
ATOM 6741 C C . SER A 1 896 ? -134.829 44.705 100.383 1.00 60.28 896 SER A C 1
ATOM 6743 O O . SER A 1 896 ? -134.511 45.743 100.968 1.00 60.28 896 SER A O 1
ATOM 6745 N N . PRO A 1 897 ? -135.200 44.722 99.089 1.00 50.88 897 PRO A N 1
ATOM 6746 C CA . PRO A 1 897 ? -135.315 45.943 98.299 1.00 50.88 897 PRO A CA 1
ATOM 6747 C C . PRO A 1 897 ? -136.745 46.499 98.384 1.00 50.88 897 PRO A C 1
ATOM 6749 O O . PRO A 1 897 ? -137.719 45.744 98.360 1.00 50.88 897 PRO A O 1
ATOM 6752 N N . GLY A 1 898 ? -136.884 47.827 98.422 1.00 50.84 898 GLY A N 1
ATOM 6753 C CA . GLY A 1 898 ? -138.140 48.478 98.039 1.00 50.84 898 GLY A CA 1
ATOM 6754 C C . GLY A 1 898 ? -138.596 47.995 96.652 1.00 50.84 898 GLY A C 1
ATOM 6755 O O . GLY A 1 898 ? -137.777 47.702 95.787 1.00 50.84 898 GLY A O 1
ATOM 6756 N N . THR A 1 899 ? -139.908 47.859 96.489 1.00 36.06 899 THR A N 1
ATOM 6757 C CA . THR A 1 899 ? -140.644 47.168 95.414 1.00 36.06 899 THR A CA 1
ATOM 6758 C C . THR A 1 899 ? -140.233 47.447 93.949 1.00 36.06 899 THR A C 1
ATOM 6760 O O . THR A 1 899 ? -140.068 48.605 93.576 1.00 36.06 899 THR A O 1
ATOM 6763 N N . GLN A 1 900 ? -140.329 46.375 93.124 1.00 26.55 900 GLN A N 1
ATOM 6764 C CA . GLN A 1 900 ? -140.546 46.275 91.645 1.00 26.55 900 GLN A CA 1
ATOM 6765 C C . GLN A 1 900 ? -139.329 46.143 90.658 1.00 26.55 900 GLN A C 1
ATOM 6767 O O . GLN A 1 900 ? -138.212 46.437 91.061 1.00 26.55 900 GLN A O 1
ATOM 6772 N N . PRO A 1 901 ? -139.507 45.609 89.404 1.00 41.12 901 PRO A N 1
ATOM 6773 C CA . PRO A 1 901 ? -138.726 44.511 88.778 1.00 41.12 901 PRO A CA 1
ATOM 6774 C C . PRO A 1 901 ? -138.135 44.879 87.358 1.00 41.12 901 PRO A C 1
ATOM 6776 O O . PRO A 1 901 ? -137.919 46.063 87.125 1.00 41.12 901 PRO A O 1
ATOM 6779 N N . PRO A 1 902 ? -137.881 43.955 86.384 1.00 50.28 902 PRO A N 1
ATOM 6780 C CA . PRO A 1 902 ? -136.572 43.385 85.973 1.00 50.28 902 PRO A CA 1
ATOM 6781 C C . PRO A 1 902 ? -136.107 43.672 84.500 1.00 50.28 902 PRO A C 1
ATOM 6783 O O . PRO A 1 902 ? -136.890 44.164 83.691 1.00 50.28 902 PRO A O 1
ATOM 6786 N N . GLY A 1 903 ? -134.870 43.280 84.105 1.00 29.77 903 GLY A N 1
ATOM 6787 C CA . GLY A 1 903 ? -134.375 43.255 82.693 1.00 29.77 903 GLY A CA 1
ATOM 6788 C C . GLY A 1 903 ? -132.900 42.773 82.454 1.00 29.77 903 GLY A C 1
ATOM 6789 O O . GLY A 1 903 ? -132.169 42.724 83.434 1.00 29.77 903 GLY A O 1
ATOM 6790 N N . PRO A 1 904 ? -132.457 42.416 81.206 1.00 44.75 904 PRO A N 1
ATOM 6791 C CA . PRO A 1 904 ? -131.531 41.293 80.819 1.00 44.75 904 PRO A CA 1
ATOM 6792 C C . PRO A 1 904 ? -130.108 41.640 80.213 1.00 44.75 904 PRO A C 1
ATOM 6794 O O . PRO A 1 904 ? -129.786 42.817 80.109 1.00 44.75 904 PRO A O 1
ATOM 6797 N N . GLY A 1 905 ? -129.254 40.643 79.817 1.00 49.38 905 GLY A N 1
ATOM 6798 C CA . GLY A 1 905 ? -127.777 40.739 79.481 1.00 49.38 905 GLY A CA 1
ATOM 6799 C C . GLY A 1 905 ? -127.229 40.403 78.038 1.00 49.38 905 GLY A C 1
ATOM 6800 O O . GLY A 1 905 ? -128.037 40.274 77.123 1.00 49.38 905 GLY A O 1
ATOM 6801 N N . THR A 1 906 ? -125.875 40.281 77.823 1.00 42.09 906 THR A N 1
ATOM 6802 C CA . THR A 1 906 ? -125.095 40.119 76.516 1.00 42.09 906 THR A CA 1
ATOM 6803 C C . THR A 1 906 ? -123.687 39.372 76.585 1.00 42.09 906 THR A C 1
ATOM 6805 O O . THR A 1 906 ? -123.222 39.147 77.700 1.00 42.09 906 THR A O 1
ATOM 6808 N N . GLY A 1 907 ? -123.014 38.971 75.443 1.00 44.59 907 GLY A N 1
ATOM 6809 C CA . GLY A 1 907 ? -121.860 37.975 75.275 1.00 44.59 907 GLY A CA 1
ATOM 6810 C C . GLY A 1 907 ? -120.524 38.318 74.468 1.00 44.59 907 GLY A C 1
ATOM 6811 O O . GLY A 1 907 ? -120.262 39.503 74.289 1.00 44.59 907 GLY A O 1
ATOM 6812 N N . SER A 1 908 ? -119.661 37.333 74.012 1.00 42.66 908 SER A N 1
ATOM 6813 C CA . SER A 1 908 ? -118.268 37.473 73.380 1.00 42.66 908 SER A CA 1
ATOM 6814 C C . SER A 1 908 ? -117.757 36.399 72.318 1.00 42.66 908 SER A C 1
ATOM 6816 O O . SER A 1 908 ? -118.302 35.300 72.305 1.00 42.66 908 SER A O 1
ATOM 6818 N N . ASN A 1 909 ? -116.686 36.696 71.508 1.00 63.44 909 ASN A N 1
ATOM 6819 C CA . ASN A 1 909 ? -116.069 36.029 70.280 1.00 63.44 909 ASN A CA 1
ATOM 6820 C C . ASN A 1 909 ? -114.863 35.048 70.529 1.00 63.44 909 ASN A C 1
ATOM 6822 O O . ASN A 1 909 ? -114.015 35.365 71.362 1.00 63.44 909 ASN A O 1
ATOM 6826 N N . ASN A 1 910 ? -114.716 33.928 69.787 1.00 71.25 910 ASN A N 1
ATOM 6827 C CA . ASN A 1 910 ? -113.794 32.779 70.023 1.00 71.25 910 ASN A CA 1
ATOM 6828 C C . ASN A 1 910 ? -112.827 32.456 68.838 1.00 71.25 910 ASN A C 1
ATOM 6830 O O . ASN A 1 910 ? -112.951 33.032 67.774 1.00 71.25 910 ASN A O 1
ATOM 6834 N N . ALA A 1 911 ? -111.834 31.562 69.017 1.00 75.12 911 ALA A N 1
ATOM 6835 C CA . ALA A 1 911 ? -110.759 31.275 68.033 1.00 75.12 911 ALA A CA 1
ATOM 6836 C C . ALA A 1 911 ? -110.954 29.975 67.195 1.00 75.12 911 ALA A C 1
ATOM 6838 O O . ALA A 1 911 ? -111.673 29.074 67.650 1.00 75.12 911 ALA A O 1
ATOM 6839 N N . PRO A 1 912 ? -110.240 29.794 66.053 1.00 80.06 912 PRO A N 1
ATOM 6840 C CA . PRO A 1 912 ? -110.397 28.644 65.153 1.00 80.06 912 PRO A CA 1
ATOM 6841 C C . PRO A 1 912 ? -110.069 27.282 65.770 1.00 80.06 912 PRO A C 1
ATOM 6843 O O . PRO A 1 912 ? -109.088 27.135 66.498 1.00 80.06 912 PRO A O 1
ATOM 6846 N N . ILE A 1 913 ? -110.805 26.232 65.396 1.00 79.88 913 ILE A N 1
ATOM 6847 C CA . ILE A 1 913 ? -110.580 24.852 65.856 1.00 79.88 913 ILE A CA 1
ATOM 6848 C C . ILE A 1 913 ? -109.974 24.010 64.724 1.00 79.88 913 ILE A C 1
ATOM 6850 O O . ILE A 1 913 ? -110.618 23.761 63.703 1.00 79.88 913 ILE A O 1
ATOM 6854 N N . ILE A 1 914 ? -108.746 23.518 64.929 1.00 85.69 914 ILE A N 1
ATOM 6855 C CA . ILE A 1 914 ? -108.032 22.666 63.964 1.00 85.69 914 ILE A CA 1
ATOM 6856 C C . ILE A 1 914 ? -108.511 21.216 64.064 1.00 85.69 914 ILE A C 1
ATOM 6858 O O . ILE A 1 914 ? -108.483 20.615 65.141 1.00 85.69 914 ILE A O 1
ATOM 6862 N N . ARG A 1 915 ? -108.865 20.620 62.922 1.00 83.62 915 ARG A N 1
ATOM 6863 C CA . ARG A 1 915 ? -109.122 19.181 62.776 1.00 83.62 915 ARG A CA 1
ATOM 6864 C C . ARG A 1 915 ? -108.207 18.602 61.704 1.00 83.62 915 ARG A C 1
ATOM 6866 O O . ARG A 1 915 ? -108.074 19.186 60.635 1.00 83.62 915 ARG A O 1
ATOM 6873 N N . SER A 1 916 ? -107.594 17.459 61.990 1.00 81.12 916 SER A N 1
ATOM 6874 C CA . SER A 1 916 ? -106.686 16.758 61.079 1.00 81.12 916 SER A CA 1
ATOM 6875 C C . SER A 1 916 ? -107.077 15.294 60.940 1.00 81.12 916 SER A C 1
ATOM 6877 O O . SER A 1 916 ? -107.550 14.680 61.898 1.00 81.12 916 SER A O 1
ATOM 6879 N N . ASN A 1 917 ? -106.842 14.721 59.760 1.00 78.38 917 ASN A N 1
ATOM 6880 C CA . ASN A 1 917 ? -106.899 13.270 59.552 1.00 78.38 917 ASN A CA 1
ATOM 6881 C C . ASN A 1 917 ? -105.575 12.563 59.900 1.00 78.38 917 ASN A C 1
ATOM 6883 O O . ASN A 1 917 ? -105.551 11.344 60.061 1.00 78.38 917 ASN A O 1
ATOM 6887 N N . VAL A 1 918 ? -104.479 13.316 60.014 1.00 73.50 918 VAL A N 1
ATOM 6888 C CA . VAL A 1 918 ? -103.165 12.788 60.388 1.00 73.50 918 VAL A CA 1
ATOM 6889 C C . VAL A 1 918 ? -102.964 12.891 61.897 1.00 73.50 918 VAL A C 1
ATOM 6891 O O . VAL A 1 918 ? -103.287 13.914 62.510 1.00 73.50 918 VAL A O 1
ATOM 6894 N N . LEU A 1 919 ? -102.427 11.817 62.483 1.00 72.56 919 LEU A N 1
ATOM 6895 C CA . LEU A 1 919 ? -102.030 11.750 63.888 1.00 72.56 919 LEU A CA 1
ATOM 6896 C C . LEU A 1 919 ? -100.842 12.687 64.151 1.00 72.56 919 LEU A C 1
ATOM 6898 O O . LEU A 1 919 ? -99.909 12.749 63.355 1.00 72.56 919 LEU A O 1
ATOM 6902 N N . GLU A 1 920 ? -100.852 13.380 65.293 1.00 79.06 920 GLU A N 1
ATOM 6903 C CA . GLU A 1 920 ? -99.777 14.304 65.698 1.00 79.06 920 GLU A CA 1
ATOM 6904 C C . GLU A 1 920 ? -98.405 13.628 65.773 1.00 79.06 920 GLU A C 1
ATOM 6906 O O . GLU A 1 920 ? -97.394 14.284 65.575 1.00 79.06 920 GLU A O 1
ATOM 6911 N N . PHE A 1 921 ? -98.342 12.319 66.019 1.00 76.50 921 PHE A N 1
ATOM 6912 C CA . PHE A 1 921 ? -97.093 11.563 66.039 1.00 76.50 921 PHE A CA 1
ATOM 6913 C C . PHE A 1 921 ? -97.325 10.174 65.443 1.00 76.50 921 PHE A C 1
ATOM 6915 O O . PHE A 1 921 ? -98.196 9.447 65.921 1.00 76.50 921 PHE A O 1
ATOM 6922 N N . PHE A 1 922 ? -96.556 9.782 64.426 1.00 77.19 922 PHE A N 1
ATOM 6923 C CA . PHE A 1 922 ? -96.599 8.414 63.894 1.00 77.19 922 PHE A CA 1
ATOM 6924 C C . PHE A 1 922 ? -95.281 7.989 63.234 1.00 77.19 922 PHE A C 1
ATOM 6926 O O . PHE A 1 922 ? -94.445 8.821 62.881 1.00 77.19 922 PHE A O 1
ATOM 6933 N N . THR A 1 923 ? -95.103 6.679 63.059 1.00 76.50 923 THR A N 1
ATOM 6934 C CA . THR A 1 923 ? -93.936 6.065 62.408 1.00 76.50 923 THR A CA 1
ATOM 6935 C C . THR A 1 923 ? -94.369 5.391 61.111 1.00 76.50 923 THR A C 1
ATOM 6937 O O . THR A 1 923 ? -95.427 4.770 61.065 1.00 76.50 923 THR A O 1
ATOM 6940 N N . THR A 1 924 ? -93.563 5.507 60.062 1.00 76.56 924 THR A N 1
ATOM 6941 C CA . THR A 1 924 ? -93.883 5.024 58.711 1.00 76.56 924 THR A CA 1
ATOM 6942 C C . THR A 1 924 ? -92.625 4.574 57.972 1.00 76.56 924 THR A C 1
ATOM 6944 O O . THR A 1 924 ? -91.512 4.997 58.288 1.00 76.56 924 THR A O 1
ATOM 6947 N N . ASP A 1 925 ? -92.786 3.701 56.990 1.00 79.00 925 ASP A N 1
ATOM 6948 C CA . ASP A 1 925 ? -91.771 3.267 56.026 1.00 79.00 925 ASP A CA 1
ATOM 6949 C C . ASP A 1 925 ? -92.095 3.728 54.592 1.00 79.00 925 ASP A C 1
ATOM 6951 O O . ASP A 1 925 ? -91.306 3.508 53.674 1.00 79.00 925 ASP A O 1
ATOM 6955 N N . VAL A 1 926 ? -93.208 4.449 54.404 1.00 77.38 926 VAL A N 1
ATOM 6956 C CA . VAL A 1 926 ? -93.598 5.088 53.139 1.00 77.38 926 VAL A CA 1
ATOM 6957 C C . VAL A 1 926 ? -93.215 6.574 53.165 1.00 77.38 926 VAL A C 1
ATOM 6959 O O . VAL A 1 926 ? -93.542 7.245 54.139 1.00 77.38 926 VAL A O 1
ATOM 6962 N N . PRO A 1 927 ? -92.541 7.123 52.136 1.00 80.88 927 PRO A N 1
ATOM 6963 C CA . PRO A 1 927 ? -92.055 8.507 52.164 1.00 80.88 927 PRO A CA 1
ATOM 6964 C C . PRO A 1 927 ? -93.112 9.568 51.805 1.00 80.88 927 PRO A C 1
ATOM 6966 O O . PRO A 1 927 ? -92.877 10.748 52.043 1.00 80.88 927 PRO A O 1
ATOM 6969 N N . ASN A 1 928 ? -94.257 9.192 51.224 1.00 86.44 928 ASN A N 1
ATOM 6970 C CA . ASN A 1 928 ? -95.292 10.126 50.757 1.00 86.44 928 ASN A CA 1
ATOM 6971 C C . ASN A 1 928 ? -96.540 10.088 51.644 1.00 86.44 928 ASN A C 1
ATOM 6973 O O . ASN A 1 928 ? -97.132 9.027 51.832 1.00 86.44 928 ASN A O 1
ATOM 6977 N N . HIS A 1 929 ? -96.992 11.255 52.097 1.00 84.62 929 HIS A N 1
ATOM 6978 C CA . HIS A 1 929 ? -98.171 11.427 52.943 1.00 84.62 929 HIS A CA 1
ATOM 6979 C C . HIS A 1 929 ? -99.046 12.584 52.462 1.00 84.62 929 HIS A C 1
ATOM 6981 O O . HIS A 1 929 ? -98.552 13.564 51.909 1.00 84.62 929 HIS A O 1
ATOM 6987 N N . VAL A 1 930 ? -100.351 12.488 52.709 1.00 87.06 930 VAL A N 1
ATOM 6988 C CA . VAL A 1 930 ? -101.305 13.579 52.477 1.00 87.06 930 VAL A CA 1
ATOM 6989 C C . VAL A 1 930 ? -101.830 14.044 53.827 1.00 87.06 930 VAL A C 1
ATOM 6991 O O . VAL A 1 930 ? -102.415 13.259 54.570 1.00 87.06 930 VAL A O 1
ATOM 6994 N N . PHE A 1 931 ? -101.595 15.312 54.139 1.00 88.12 931 PHE A N 1
ATOM 6995 C CA . PHE A 1 931 ? -102.080 15.988 55.331 1.00 88.12 931 PHE A CA 1
ATOM 6996 C C . PHE A 1 931 ? -103.332 16.774 54.963 1.00 88.12 931 PHE A C 1
ATOM 6998 O O . PHE A 1 931 ? -103.244 17.712 54.177 1.00 88.12 931 PHE A O 1
ATOM 7005 N N . ASP A 1 932 ? -104.486 16.392 55.507 1.00 85.31 932 ASP A N 1
ATOM 7006 C CA . ASP A 1 932 ? -105.762 17.051 55.233 1.00 85.31 932 ASP A CA 1
ATOM 7007 C C . ASP A 1 932 ? -106.325 17.685 56.512 1.00 85.31 932 ASP A C 1
ATOM 7009 O O . ASP A 1 932 ? -106.640 17.006 57.498 1.00 85.31 932 ASP A O 1
ATOM 7013 N N . PHE A 1 933 ? -106.426 19.013 56.480 1.00 88.44 933 PHE A N 1
ATOM 7014 C CA . PHE A 1 933 ? -106.947 19.860 57.550 1.00 88.44 933 PHE A CA 1
ATOM 7015 C C . PHE A 1 933 ? -108.243 20.582 57.172 1.00 88.44 933 PHE A C 1
ATOM 7017 O O . PHE A 1 933 ? -108.707 21.446 57.921 1.00 88.44 933 PHE A O 1
ATOM 7024 N N . SER A 1 934 ? -108.836 20.242 56.025 1.00 83.31 934 SER A N 1
ATOM 7025 C CA . SER A 1 934 ? -109.995 20.933 55.447 1.00 83.31 934 SER A CA 1
ATOM 7026 C C . SER A 1 934 ? -111.238 20.932 56.349 1.00 83.31 934 SER A C 1
ATOM 7028 O O . SER A 1 934 ? -112.099 21.796 56.214 1.00 83.31 934 SER A O 1
ATOM 7030 N N . ALA A 1 935 ? -111.313 20.011 57.316 1.00 85.12 935 ALA A N 1
ATOM 7031 C CA . ALA A 1 935 ? -112.386 19.929 58.309 1.00 85.12 935 ALA A CA 1
ATOM 7032 C C . ALA A 1 935 ? -112.244 20.918 59.488 1.00 85.12 935 ALA A C 1
ATOM 7034 O O . ALA A 1 935 ? -113.044 20.868 60.426 1.00 85.12 935 ALA A O 1
ATOM 7035 N N . SER A 1 936 ? -111.221 21.777 59.494 1.00 86.50 936 SER A N 1
ATOM 7036 C CA . SER A 1 936 ? -111.055 22.818 60.519 1.00 86.50 936 SER A CA 1
ATOM 7037 C C . SER A 1 936 ? -112.110 23.922 60.358 1.00 86.50 936 SER A C 1
ATOM 7039 O O . SER A 1 936 ? -112.503 24.241 59.238 1.00 86.50 936 SER A O 1
ATOM 7041 N N . SER A 1 937 ? -112.573 24.516 61.463 1.00 82.31 937 SER A N 1
ATOM 7042 C CA . SER A 1 937 ? -113.669 25.500 61.453 1.00 82.31 937 SER A CA 1
ATOM 7043 C C . SER A 1 937 ? -113.482 26.595 62.495 1.00 82.31 937 SER A C 1
ATOM 7045 O O . SER A 1 937 ? -112.990 26.319 63.589 1.00 82.31 937 SER A O 1
ATOM 7047 N N . ASP A 1 938 ? -113.958 27.798 62.194 1.00 79.62 938 ASP A N 1
ATOM 7048 C CA . ASP A 1 938 ? -114.057 28.878 63.170 1.00 79.62 938 ASP A CA 1
ATOM 7049 C C . ASP A 1 938 ? -115.442 28.896 63.858 1.00 79.62 938 ASP A C 1
ATOM 7051 O O . ASP A 1 938 ? -116.451 28.826 63.147 1.00 79.62 938 ASP A O 1
ATOM 7055 N N . PRO A 1 939 ? -115.535 28.951 65.206 1.00 78.44 939 PRO A N 1
ATOM 7056 C CA . PRO A 1 939 ? -116.812 28.998 65.927 1.00 78.44 939 PRO A CA 1
ATOM 7057 C C . PRO A 1 939 ? -117.690 30.209 65.585 1.00 78.44 939 PRO A C 1
ATOM 7059 O O . PRO A 1 939 ? -118.912 30.109 65.699 1.00 78.44 939 PRO A O 1
ATOM 7062 N N . ASP A 1 940 ? -117.086 31.314 65.143 1.00 77.62 940 ASP A N 1
ATOM 7063 C CA . ASP A 1 940 ? -117.777 32.539 64.735 1.00 77.62 940 ASP A CA 1
ATOM 7064 C C . ASP A 1 940 ? -118.050 32.576 63.214 1.00 77.62 940 ASP A C 1
ATOM 7066 O O . ASP A 1 940 ? -118.687 33.506 62.709 1.00 77.62 940 ASP A O 1
ATOM 7070 N N . GLY A 1 941 ? -117.648 31.523 62.486 1.00 76.50 941 GLY A N 1
ATOM 7071 C CA . GLY A 1 941 ? -118.019 31.255 61.093 1.00 76.50 941 GLY A CA 1
ATOM 7072 C C . GLY A 1 941 ? -117.106 31.872 60.028 1.00 76.50 941 GLY A C 1
ATOM 7073 O O . GLY A 1 941 ? -117.473 31.880 58.850 1.00 76.50 941 GLY A O 1
ATOM 7074 N N . ASP A 1 942 ? -115.932 32.381 60.405 1.00 79.06 942 ASP A N 1
ATOM 7075 C CA . ASP A 1 942 ? -114.998 33.031 59.480 1.00 79.06 942 ASP A CA 1
ATOM 7076 C C . ASP A 1 942 ? -114.171 32.037 58.628 1.00 79.06 942 ASP A C 1
ATOM 7078 O O . ASP A 1 942 ? -113.935 30.883 58.994 1.00 79.06 942 ASP A O 1
ATOM 7082 N N . LYS A 1 943 ? -113.717 32.486 57.443 1.00 79.62 943 LYS A N 1
ATOM 7083 C CA . LYS A 1 943 ? -112.879 31.673 56.536 1.00 79.62 943 LYS A CA 1
ATOM 7084 C C . LYS A 1 943 ? -111.448 31.531 57.062 1.00 79.62 943 LYS A C 1
ATOM 7086 O O . LYS A 1 943 ? -110.843 32.516 57.477 1.00 79.62 943 LYS A O 1
ATOM 7091 N N . LEU A 1 944 ? -110.898 30.321 56.933 1.00 86.25 944 LEU A N 1
ATOM 7092 C CA . LEU A 1 944 ? -109.585 29.942 57.459 1.00 86.25 944 LEU A CA 1
ATOM 7093 C C . LEU A 1 944 ? -108.488 29.902 56.387 1.00 86.25 944 LEU A C 1
ATOM 7095 O O . LEU A 1 944 ? -108.721 29.452 55.263 1.00 86.25 944 LEU A O 1
ATOM 7099 N N . ALA A 1 945 ? -107.279 30.314 56.769 1.00 85.62 945 ALA A N 1
ATOM 7100 C CA . ALA A 1 945 ? -106.046 30.131 56.002 1.00 85.62 945 ALA A CA 1
ATOM 7101 C C . ALA A 1 945 ? -105.107 29.146 56.717 1.00 85.62 945 ALA A C 1
ATOM 7103 O O . ALA A 1 945 ? -105.051 29.147 57.945 1.00 85.62 945 ALA A O 1
ATOM 7104 N N . PHE A 1 946 ? -104.374 28.324 55.956 1.00 90.62 946 PHE A N 1
ATOM 7105 C CA . PHE A 1 946 ? -103.534 27.233 56.466 1.00 90.62 946 PHE A CA 1
ATOM 7106 C C . PHE A 1 946 ? -102.085 27.387 55.989 1.00 90.62 946 PHE A C 1
ATOM 7108 O O . PHE A 1 946 ? -101.855 27.603 54.803 1.00 90.62 946 PHE A O 1
ATOM 7115 N N . ASP A 1 947 ? -101.116 27.222 56.891 1.00 88.56 947 ASP A N 1
ATOM 7116 C CA . ASP A 1 947 ? -99.679 27.232 56.574 1.00 88.56 947 ASP A CA 1
ATOM 7117 C C . ASP A 1 947 ? -98.970 26.073 57.290 1.00 88.56 947 ASP A C 1
ATOM 7119 O O . ASP A 1 947 ? -98.896 26.061 58.522 1.00 88.56 947 ASP A O 1
ATOM 7123 N N . LEU A 1 948 ? -98.480 25.085 56.528 1.00 90.06 948 LEU A N 1
ATOM 7124 C CA . LEU A 1 948 ? -97.762 23.912 57.038 1.00 90.06 948 LEU A CA 1
ATOM 7125 C C . LEU A 1 948 ? -96.275 23.990 56.679 1.00 90.06 948 LEU A C 1
ATOM 7127 O O . LEU A 1 948 ? -95.913 24.019 55.502 1.00 90.06 948 LEU A O 1
ATOM 7131 N N . ARG A 1 949 ? -95.398 23.942 57.688 1.00 86.75 949 ARG A N 1
ATOM 7132 C CA . ARG A 1 949 ? -93.940 24.026 57.491 1.00 86.75 949 ARG A CA 1
ATOM 7133 C C . ARG A 1 949 ? -93.177 22.967 58.265 1.00 86.75 949 ARG A C 1
ATOM 7135 O O . ARG A 1 949 ? -93.561 22.622 59.375 1.00 86.75 949 ARG A O 1
ATOM 7142 N N . LEU A 1 950 ? -92.060 22.502 57.707 1.00 84.12 950 LEU A N 1
ATOM 7143 C CA . LEU A 1 950 ? -91.073 21.687 58.420 1.00 84.12 950 LEU A CA 1
ATOM 7144 C C . LEU A 1 950 ? -90.230 22.601 59.330 1.00 84.12 950 LEU A C 1
ATOM 7146 O O . LEU A 1 950 ? -89.619 23.547 58.837 1.00 84.12 950 LEU A O 1
ATOM 7150 N N . VAL A 1 951 ? -90.221 22.341 60.639 1.00 79.56 951 VAL A N 1
ATOM 7151 C CA . VAL A 1 951 ? -89.635 23.234 61.660 1.00 79.56 951 VAL A CA 1
ATOM 7152 C C . VAL A 1 951 ? -88.194 22.873 62.011 1.00 79.56 951 VAL A C 1
ATOM 7154 O O . VAL A 1 951 ? -87.402 23.772 62.273 1.00 79.56 951 VAL A O 1
ATOM 7157 N N . GLU A 1 952 ? -87.813 21.593 61.987 1.00 66.81 952 GLU A N 1
ATOM 7158 C CA . GLU A 1 952 ? -86.442 21.192 62.326 1.00 66.81 952 GLU A CA 1
ATOM 7159 C C . GLU A 1 952 ? -86.044 19.871 61.653 1.00 66.81 952 GLU A C 1
ATOM 7161 O O . GLU A 1 952 ? -86.803 18.900 61.661 1.00 66.81 952 GLU A O 1
ATOM 7166 N N . ASN A 1 953 ? -84.860 19.858 61.030 1.00 61.78 953 ASN A N 1
ATOM 7167 C CA . ASN A 1 953 ? -84.275 18.707 60.341 1.00 61.78 953 ASN A CA 1
ATOM 7168 C C . ASN A 1 953 ? -82.756 18.899 60.203 1.00 61.78 953 ASN A C 1
ATOM 7170 O O . ASN A 1 953 ? -82.299 19.592 59.297 1.00 61.78 953 ASN A O 1
ATOM 7174 N N . GLN A 1 954 ? -81.971 18.341 61.126 1.00 55.09 954 GLN A N 1
ATOM 7175 C CA . GLN A 1 954 ? -80.525 18.607 61.203 1.00 55.09 954 GLN A CA 1
ATOM 7176 C C . GLN A 1 954 ? -79.630 17.405 60.861 1.00 55.09 954 GLN A C 1
ATOM 7178 O O . GLN A 1 954 ? -78.414 17.562 60.868 1.00 55.09 954 GLN A O 1
ATOM 7183 N N . GLN A 1 955 ? -80.170 16.227 60.516 1.00 58.84 955 GLN A N 1
ATOM 7184 C CA . GLN A 1 955 ? -79.309 15.055 60.270 1.00 58.84 955 GLN A CA 1
ATOM 7185 C C . GLN A 1 955 ? -79.697 14.108 59.122 1.00 58.84 955 GLN A C 1
ATOM 7187 O O . GLN A 1 955 ? -78.848 13.299 58.757 1.00 58.84 955 GLN A O 1
ATOM 7192 N N . PHE A 1 956 ? -80.888 14.187 58.504 1.00 58.22 956 PHE A N 1
ATOM 7193 C CA . PHE A 1 956 ? -81.336 13.091 57.618 1.00 58.22 956 PHE A CA 1
ATOM 7194 C C . PHE A 1 956 ? -81.913 13.483 56.238 1.00 58.22 956 PHE A C 1
ATOM 7196 O O . PHE A 1 956 ? -82.287 12.585 55.494 1.00 58.22 956 PHE A O 1
ATOM 7203 N N . GLY A 1 957 ? -81.868 14.759 55.817 1.00 62.22 957 GLY A N 1
ATOM 7204 C CA . GLY A 1 957 ? -82.296 15.237 54.476 1.00 62.22 957 GLY A CA 1
ATOM 7205 C C . GLY A 1 957 ? -83.745 15.754 54.444 1.00 62.22 957 GLY A C 1
ATOM 7206 O O . GLY A 1 957 ? -84.532 15.324 55.263 1.00 62.22 957 GLY A O 1
ATOM 7207 N N . GLY A 1 958 ? -84.101 16.715 53.574 1.00 76.19 958 GLY A N 1
ATOM 7208 C CA . GLY A 1 958 ? -85.344 17.528 53.636 1.00 76.19 958 GLY A CA 1
ATOM 7209 C C . GLY A 1 958 ? -86.690 16.829 53.342 1.00 76.19 958 GLY A C 1
ATOM 7210 O O . GLY A 1 958 ? -86.734 15.664 52.959 1.00 76.19 958 GLY A O 1
ATOM 7211 N N . ALA A 1 959 ? -87.805 17.564 53.472 1.00 80.62 959 ALA A N 1
ATOM 7212 C CA . ALA A 1 959 ? -89.130 17.148 52.988 1.00 80.62 959 ALA A CA 1
ATOM 7213 C C . ALA A 1 959 ? -89.702 18.191 52.015 1.00 80.62 959 ALA A C 1
ATOM 7215 O O . ALA A 1 959 ? -89.549 19.393 52.233 1.00 80.62 959 ALA A O 1
ATOM 7216 N N . SER A 1 960 ? -90.359 17.737 50.948 1.00 84.25 960 SER A N 1
ATOM 7217 C CA . SER A 1 960 ? -91.099 18.596 50.021 1.00 84.25 960 SER A CA 1
ATOM 7218 C C . SER A 1 960 ? -92.557 18.681 50.460 1.00 84.25 960 SER A C 1
ATOM 7220 O O . SER A 1 960 ? -93.180 17.650 50.707 1.00 84.25 960 SER A O 1
ATOM 7222 N N . ILE A 1 961 ? -93.090 19.898 50.573 1.00 86.50 961 ILE A N 1
ATOM 7223 C CA . ILE A 1 961 ? -94.490 20.162 50.918 1.00 86.50 961 ILE A CA 1
ATOM 7224 C C . ILE A 1 961 ? -95.122 20.879 49.730 1.00 86.50 961 ILE A C 1
ATOM 7226 O O . ILE A 1 961 ? -94.654 21.943 49.326 1.00 86.50 961 ILE A O 1
ATOM 7230 N N . VAL A 1 962 ? -96.181 20.299 49.175 1.00 85.62 962 VAL A N 1
ATOM 7231 C CA . VAL A 1 962 ? -96.950 20.887 48.078 1.00 85.62 962 VAL A CA 1
ATOM 7232 C C . VAL A 1 962 ? -98.366 21.153 48.568 1.00 85.62 962 VAL A C 1
ATOM 7234 O O . VAL A 1 962 ? -99.133 20.215 48.790 1.00 85.62 962 VAL A O 1
ATOM 7237 N N . ASP A 1 963 ? -98.702 22.432 48.730 1.00 83.38 963 ASP A N 1
ATOM 7238 C CA . ASP A 1 963 ? -100.059 22.879 49.045 1.00 83.38 963 ASP A CA 1
ATOM 7239 C C . ASP A 1 963 ? -100.980 22.648 47.839 1.00 83.38 963 ASP A C 1
ATOM 7241 O O . ASP A 1 963 ? -100.670 23.038 46.708 1.00 83.38 963 ASP A O 1
ATOM 7245 N N . ARG A 1 964 ? -102.101 21.965 48.070 1.00 84.06 964 ARG A N 1
ATOM 7246 C CA . ARG A 1 964 ? -103.140 21.713 47.063 1.00 84.06 964 ARG A CA 1
ATOM 7247 C C . ARG A 1 964 ? -104.348 22.640 47.228 1.00 84.06 964 ARG A C 1
ATOM 7249 O O . ARG A 1 964 ? -105.256 22.586 46.401 1.00 84.06 964 ARG A O 1
ATOM 7256 N N . GLY A 1 965 ? -104.331 23.511 48.235 1.00 77.81 965 GLY A N 1
ATOM 7257 C CA . GLY A 1 965 ? -105.397 24.431 48.598 1.00 77.81 965 GLY A CA 1
ATOM 7258 C C . GLY A 1 965 ? -106.368 23.842 49.623 1.00 77.81 965 GLY A C 1
ATOM 7259 O O . GLY A 1 965 ? -106.432 22.633 49.840 1.00 77.81 965 GLY A O 1
ATOM 7260 N N . ASN A 1 966 ? -107.146 24.726 50.257 1.00 82.31 966 ASN A N 1
ATOM 7261 C CA . ASN A 1 966 ? -108.199 24.393 51.228 1.00 82.31 966 ASN A CA 1
ATOM 7262 C C . ASN A 1 966 ? -107.747 23.472 52.381 1.00 82.31 966 ASN A C 1
ATOM 7264 O O . ASN A 1 966 ? -108.518 22.641 52.852 1.00 82.31 966 ASN A O 1
ATOM 7268 N N . GLY A 1 967 ? -106.503 23.629 52.844 1.00 83.06 967 GLY A N 1
ATOM 7269 C CA . GLY A 1 967 ? -105.970 22.899 53.996 1.00 83.06 967 GLY A CA 1
ATOM 7270 C C . GLY A 1 967 ? -105.450 21.493 53.686 1.00 83.06 967 GLY A C 1
ATOM 7271 O O . GLY A 1 967 ? -105.180 20.753 54.629 1.00 83.06 967 GLY A O 1
ATOM 7272 N N . VAL A 1 968 ? -105.287 21.117 52.411 1.00 87.19 968 VAL A N 1
ATOM 7273 C CA . VAL A 1 968 ? -104.722 19.817 52.011 1.00 87.19 968 VAL A CA 1
ATOM 7274 C C . VAL A 1 968 ? -103.307 19.976 51.453 1.00 87.19 968 VAL A C 1
ATOM 7276 O O . VAL A 1 968 ? -103.089 20.691 50.477 1.00 87.19 968 VAL A O 1
ATOM 7279 N N . PHE A 1 969 ? -102.347 19.254 52.030 1.00 89.06 969 PHE A N 1
ATOM 7280 C CA . PHE A 1 969 ? -100.929 19.296 51.675 1.00 89.06 969 PHE A CA 1
ATOM 7281 C C . PHE A 1 969 ? -100.401 17.897 51.356 1.00 89.06 969 PHE A C 1
ATOM 7283 O O . PHE A 1 969 ? -100.577 16.964 52.138 1.00 89.06 969 PHE A O 1
ATOM 7290 N N . ASN A 1 970 ? -99.674 17.752 50.249 1.00 89.19 970 ASN A N 1
ATOM 7291 C CA . ASN A 1 970 ? -98.900 16.539 49.982 1.00 89.19 970 ASN A CA 1
ATOM 7292 C C . ASN A 1 970 ? -97.473 16.729 50.500 1.00 89.19 970 ASN A C 1
ATOM 7294 O O . ASN A 1 970 ? -96.781 17.655 50.080 1.00 89.19 970 ASN A O 1
ATOM 7298 N N . VAL A 1 971 ? -97.039 15.842 51.391 1.00 88.00 971 VAL A N 1
ATOM 7299 C CA . VAL A 1 971 ? -95.719 15.858 52.024 1.00 88.00 971 VAL A CA 1
ATOM 7300 C C . VAL A 1 971 ? -94.919 14.640 51.574 1.00 88.00 971 VAL A C 1
ATOM 7302 O O . VAL A 1 971 ? -95.364 13.506 51.731 1.00 88.00 971 VAL A O 1
ATOM 7305 N N . THR A 1 972 ? -93.716 14.872 51.054 1.00 86.00 972 THR A N 1
ATOM 7306 C CA . THR A 1 972 ? -92.791 13.829 50.597 1.00 86.00 972 THR A CA 1
ATOM 7307 C C . THR A 1 972 ? -91.462 13.939 51.331 1.00 86.00 972 THR A C 1
ATOM 7309 O O . THR A 1 972 ? -90.779 14.958 51.235 1.00 86.00 972 THR A O 1
ATOM 7312 N N . ILE A 1 973 ? -91.078 12.886 52.048 1.00 84.06 973 ILE A N 1
ATOM 7313 C CA . ILE A 1 973 ? -89.802 12.771 52.757 1.00 84.06 973 ILE A CA 1
ATOM 7314 C C . ILE A 1 973 ? -88.712 12.396 51.742 1.00 84.06 973 ILE A C 1
ATOM 7316 O O . ILE A 1 973 ? -88.781 11.342 51.115 1.00 84.06 973 ILE A O 1
ATOM 7320 N N . LEU A 1 974 ? -87.719 13.274 51.554 1.00 75.00 974 LEU A N 1
ATOM 7321 C CA . LEU A 1 974 ? -86.665 13.134 50.535 1.00 75.00 974 LEU A CA 1
ATOM 7322 C C . LEU A 1 974 ? -85.346 12.564 51.100 1.00 75.00 974 LEU A C 1
ATOM 7324 O O . LEU A 1 974 ? -84.371 12.432 50.362 1.00 75.00 974 LEU A O 1
ATOM 7328 N N . GLY A 1 975 ? -85.300 12.262 52.401 1.00 68.00 975 GLY A N 1
ATOM 7329 C CA . GLY A 1 975 ? -84.102 11.889 53.153 1.00 68.00 975 GLY A CA 1
ATOM 7330 C C . GLY A 1 975 ? -84.065 10.445 53.680 1.00 68.00 975 GLY A C 1
ATOM 7331 O O . GLY A 1 975 ? -84.990 9.657 53.480 1.00 68.00 975 GLY A O 1
ATOM 7332 N N . GLY A 1 976 ? -82.975 10.094 54.369 1.00 69.50 976 GLY A N 1
ATOM 7333 C CA . GLY A 1 976 ? -82.810 8.818 55.076 1.00 69.50 976 GLY A CA 1
ATOM 7334 C C . GLY A 1 976 ? -83.717 8.704 56.309 1.00 69.50 976 GLY A C 1
ATOM 7335 O O . GLY A 1 976 ? -84.348 9.679 56.725 1.00 69.50 976 GLY A O 1
ATOM 7336 N N . GLY A 1 977 ? -83.808 7.498 56.883 1.00 75.69 977 GLY A N 1
ATOM 7337 C CA . GLY A 1 977 ? -84.672 7.240 58.040 1.00 75.69 977 GLY A CA 1
ATOM 7338 C C . GLY A 1 977 ? -84.354 8.158 59.232 1.00 75.69 977 GLY A C 1
ATOM 7339 O O . GLY A 1 977 ? -83.189 8.334 59.578 1.00 75.69 977 GLY A O 1
ATOM 7340 N N . GLY A 1 978 ? -85.380 8.767 59.835 1.00 77.12 978 GLY A N 1
ATOM 7341 C CA . GLY A 1 978 ? -85.271 9.768 60.898 1.00 77.12 978 GLY A CA 1
ATOM 7342 C C . GLY A 1 978 ? -86.611 10.429 61.257 1.00 77.12 978 GLY A C 1
ATOM 7343 O O . GLY A 1 978 ? -87.644 10.137 60.657 1.00 77.12 978 GLY A O 1
ATOM 7344 N N . ALA A 1 979 ? -86.611 11.314 62.261 1.00 78.44 979 ALA A N 1
ATOM 7345 C CA . ALA A 1 979 ? -87.798 12.059 62.695 1.00 78.44 979 ALA A CA 1
ATOM 7346 C C . ALA A 1 979 ? -87.913 13.432 62.005 1.00 78.44 979 ALA A C 1
ATOM 7348 O O . ALA A 1 979 ? -86.946 14.188 61.967 1.00 78.44 979 ALA A O 1
ATOM 7349 N N . TYR A 1 980 ? -89.109 13.765 61.519 1.00 84.12 980 TYR A N 1
ATOM 7350 C CA . TYR A 1 980 ? -89.449 14.991 60.794 1.00 84.12 980 TYR A CA 1
ATOM 7351 C C . TYR A 1 980 ? -90.570 15.726 61.525 1.00 84.12 980 TYR A C 1
ATOM 7353 O O . TYR A 1 980 ? -91.594 15.119 61.829 1.00 84.12 980 TYR A O 1
ATOM 7361 N N . HIS A 1 981 ? -90.389 17.018 61.809 1.00 86.56 981 HIS A N 1
ATOM 7362 C CA . HIS A 1 981 ? -91.332 17.815 62.599 1.00 86.56 981 HIS A CA 1
ATOM 7363 C C . HIS A 1 981 ? -91.973 18.931 61.770 1.00 86.56 981 HIS A C 1
ATOM 7365 O O . HIS A 1 981 ? -91.275 19.811 61.269 1.00 86.56 981 HIS A O 1
ATOM 7371 N N . PHE A 1 982 ? -93.298 18.917 61.659 1.00 87.88 982 PHE A N 1
ATOM 7372 C CA . PHE A 1 982 ? -94.099 19.889 60.926 1.00 87.88 982 PHE A CA 1
ATOM 7373 C C . PHE A 1 982 ? -94.974 20.711 61.868 1.00 87.88 982 PHE A C 1
ATOM 7375 O O . PHE A 1 982 ? -95.489 20.198 62.855 1.00 87.88 982 PHE A O 1
ATOM 7382 N N . LYS A 1 983 ? -95.194 21.977 61.535 1.00 88.88 983 LYS A N 1
ATOM 7383 C CA . LYS A 1 983 ? -96.065 22.894 62.266 1.00 88.88 983 LYS A CA 1
ATOM 7384 C C . LYS A 1 983 ? -97.086 23.491 61.319 1.00 88.88 983 LYS A C 1
ATOM 7386 O O . LYS A 1 983 ? -96.710 24.080 60.308 1.00 88.88 983 LYS A O 1
ATOM 7391 N N . LEU A 1 984 ? -98.356 23.323 61.666 1.00 91.19 984 LEU A N 1
ATOM 7392 C CA . LEU A 1 984 ? -99.501 23.931 61.010 1.00 91.19 984 LEU A CA 1
ATOM 7393 C C . LEU A 1 984 ? -99.941 25.162 61.800 1.00 91.19 984 LEU A C 1
ATOM 7395 O O . LEU A 1 984 ? -100.191 25.073 63.002 1.00 91.19 984 LEU A O 1
ATOM 7399 N N . THR A 1 985 ? -100.104 26.283 61.112 1.00 87.81 985 THR A N 1
ATOM 7400 C CA . THR A 1 985 ? -100.793 27.465 61.637 1.00 87.81 985 THR A CA 1
ATOM 7401 C C . THR A 1 985 ? -102.086 27.673 60.860 1.00 87.81 985 THR A C 1
ATOM 7403 O O . THR A 1 985 ? -102.070 27.628 59.629 1.00 87.81 985 THR A O 1
ATOM 7406 N N . VAL A 1 986 ? -103.195 27.875 61.576 1.00 86.06 986 VAL A N 1
ATOM 7407 C CA . VAL A 1 986 ? -104.520 28.155 61.013 1.00 86.06 986 VAL A CA 1
ATOM 7408 C C . VAL A 1 986 ? -105.047 29.462 61.582 1.00 86.06 986 VAL A C 1
ATOM 7410 O O . VAL A 1 986 ? -105.109 29.627 62.799 1.00 86.06 986 VAL A O 1
ATOM 7413 N N . SER A 1 987 ? -105.419 30.390 60.712 1.00 82.56 987 SER A N 1
ATOM 7414 C CA . SER A 1 987 ? -105.853 31.736 61.096 1.00 82.56 987 SER A CA 1
ATOM 7415 C C . SER A 1 987 ? -107.192 32.099 60.467 1.00 82.56 987 SER A C 1
ATOM 7417 O O . SER A 1 987 ? -107.404 31.787 59.292 1.00 82.56 987 SER A O 1
ATOM 7419 N N . ASP A 1 988 ? -108.048 32.798 61.213 1.00 81.69 988 ASP A N 1
ATOM 7420 C CA . ASP A 1 988 ? -109.231 33.476 60.676 1.00 81.69 988 ASP A CA 1
ATOM 7421 C C . ASP A 1 988 ? -108.920 34.916 60.220 1.00 81.69 988 ASP A C 1
ATOM 7423 O O . ASP A 1 988 ? -107.829 35.457 60.429 1.00 81.69 988 ASP A O 1
ATOM 7427 N N . GLY A 1 989 ? -109.902 35.548 59.572 1.00 71.31 989 GLY A N 1
ATOM 7428 C CA . GLY A 1 989 ? -109.804 36.923 59.076 1.00 71.31 989 GLY A CA 1
ATOM 7429 C C . GLY A 1 989 ? -109.929 38.030 60.137 1.00 71.31 989 GLY A C 1
ATOM 7430 O O . GLY A 1 989 ? -109.735 39.194 59.786 1.00 71.31 989 GLY A O 1
ATOM 7431 N N . ARG A 1 990 ? -110.248 37.710 61.402 1.00 72.44 990 ARG A N 1
ATOM 7432 C CA . ARG A 1 990 ? -110.386 38.655 62.535 1.00 72.44 990 ARG A CA 1
ATOM 7433 C C . ARG A 1 990 ? -109.237 38.564 63.547 1.00 72.44 990 ARG A C 1
ATOM 7435 O O . ARG A 1 990 ? -109.247 39.277 64.549 1.00 72.44 990 ARG A O 1
ATOM 7442 N N . GLY A 1 991 ? -108.214 37.765 63.245 1.00 71.12 991 GLY A N 1
ATOM 7443 C CA . GLY A 1 991 ? -106.971 37.664 64.008 1.00 71.12 991 GLY A CA 1
ATOM 7444 C C . GLY A 1 991 ? -106.940 36.520 65.022 1.00 71.12 991 GLY A C 1
ATOM 7445 O O . GLY A 1 991 ? -105.948 36.396 65.745 1.00 71.12 991 GLY A O 1
ATOM 7446 N N . GLY A 1 992 ? -107.970 35.670 65.074 1.00 76.50 992 GLY A N 1
ATOM 7447 C CA . GLY A 1 992 ? -107.931 34.424 65.827 1.00 76.50 992 GLY A CA 1
ATOM 7448 C C . GLY A 1 992 ? -107.015 33.422 65.128 1.00 76.50 992 GLY A C 1
ATOM 7449 O O . GLY A 1 992 ? -107.097 33.191 63.920 1.00 76.50 992 GLY A O 1
ATOM 7450 N N . THR A 1 993 ? -106.077 32.845 65.878 1.00 80.81 993 THR A N 1
ATOM 7451 C CA . THR A 1 993 ? -105.107 31.885 65.339 1.00 80.81 993 THR A CA 1
ATOM 7452 C C . THR A 1 993 ? -104.988 30.668 66.242 1.00 80.81 993 THR A C 1
ATOM 7454 O O . THR A 1 993 ? -104.972 30.787 67.466 1.00 80.81 993 THR A O 1
ATOM 7457 N N . SER A 1 994 ? -104.873 29.499 65.617 1.00 82.00 994 SER A N 1
ATOM 7458 C CA . SER A 1 994 ? -104.594 28.221 66.262 1.00 82.00 994 SER A CA 1
ATOM 7459 C C . SER A 1 994 ? -103.400 27.561 65.587 1.00 82.00 994 SER A C 1
ATOM 7461 O O . SER A 1 994 ? -103.208 27.658 64.376 1.00 82.00 994 SER A O 1
ATOM 7463 N N . VAL A 1 995 ? -102.569 26.884 66.372 1.00 86.69 995 VAL A N 1
ATOM 7464 C CA . VAL A 1 995 ? -101.327 26.260 65.902 1.00 86.69 995 VAL A CA 1
ATOM 7465 C C . VAL A 1 995 ? -101.275 24.824 66.393 1.00 86.69 995 VAL A C 1
ATOM 7467 O O . VAL A 1 995 ? -101.661 24.544 67.527 1.00 86.69 995 VAL A O 1
ATOM 7470 N N . LYS A 1 996 ? -100.781 23.914 65.550 1.00 86.75 996 LYS A N 1
ATOM 7471 C CA . LYS A 1 996 ? -100.627 22.500 65.889 1.00 86.75 996 LYS A CA 1
ATOM 7472 C C . LYS A 1 996 ? -99.379 21.897 65.253 1.00 86.75 996 LYS A C 1
ATOM 7474 O O . LYS A 1 996 ? -99.022 22.263 64.138 1.00 86.75 996 LYS A O 1
ATOM 7479 N N . GLU A 1 997 ? -98.717 20.980 65.946 1.00 87.94 997 GLU A N 1
ATOM 7480 C CA . GLU A 1 997 ? -97.467 20.362 65.492 1.00 87.94 997 GLU A CA 1
ATOM 7481 C C . GLU A 1 997 ? -97.634 18.853 65.265 1.00 87.94 997 GLU A C 1
ATOM 7483 O O . GLU A 1 997 ? -98.422 18.200 65.944 1.00 87.94 997 GLU A O 1
ATOM 7488 N N . TYR A 1 998 ? -96.904 18.314 64.285 1.00 85.94 998 TYR A N 1
ATOM 7489 C CA . TYR A 1 998 ? -96.967 16.923 63.838 1.00 85.94 998 TYR A CA 1
ATOM 7490 C C . TYR A 1 998 ? -95.559 16.356 63.634 1.00 85.94 998 TYR A C 1
ATOM 7492 O O . TYR A 1 998 ? -94.759 16.956 62.918 1.00 85.94 998 TYR A O 1
ATOM 7500 N N . ARG A 1 999 ? -95.234 15.186 64.194 1.00 83.31 999 ARG A N 1
ATOM 7501 C CA . ARG A 1 999 ? -93.958 14.489 63.973 1.00 83.31 999 ARG A CA 1
ATOM 7502 C C . ARG A 1 999 ? -94.144 13.145 63.287 1.00 83.31 999 ARG A C 1
ATOM 7504 O O . ARG A 1 999 ? -94.946 12.316 63.702 1.00 83.31 999 ARG A O 1
ATOM 7511 N N . ILE A 1 1000 ? -93.317 12.903 62.282 1.00 85.00 1000 ILE A N 1
ATOM 7512 C CA . ILE A 1 1000 ? -93.272 11.642 61.549 1.00 85.00 1000 ILE A CA 1
ATOM 7513 C C . ILE A 1 1000 ? -91.904 11.007 61.760 1.00 85.00 1000 ILE A C 1
ATOM 7515 O O . ILE A 1 1000 ? -90.894 11.652 61.493 1.00 85.00 1000 ILE A O 1
ATOM 7519 N N . HIS A 1 1001 ? -91.841 9.752 62.196 1.00 82.94 1001 HIS A N 1
ATOM 7520 C CA . HIS A 1 1001 ? -90.602 8.976 62.180 1.00 82.94 1001 HIS A CA 1
ATOM 7521 C C . HIS A 1 1001 ? -90.574 8.071 60.945 1.00 82.94 1001 HIS A C 1
ATOM 7523 O O . HIS A 1 1001 ? -91.330 7.108 60.852 1.00 82.94 1001 HIS A O 1
ATOM 7529 N N . TYR A 1 1002 ? -89.725 8.388 59.973 1.00 80.50 1002 TYR A N 1
ATOM 7530 C CA . TYR A 1 1002 ? -89.550 7.591 58.765 1.00 80.50 1002 TYR A CA 1
ATOM 7531 C C . TYR A 1 1002 ? -88.447 6.558 58.983 1.00 80.50 1002 TYR A C 1
ATOM 7533 O O . TYR A 1 1002 ? -87.344 6.916 59.372 1.00 80.50 1002 TYR A O 1
ATOM 7541 N N . SER A 1 1003 ? -88.717 5.278 58.753 1.00 73.62 1003 SER A N 1
ATOM 7542 C CA . SER A 1 1003 ? -87.795 4.190 59.121 1.00 73.62 1003 SER A CA 1
ATOM 7543 C C . SER A 1 1003 ? -86.753 3.831 58.044 1.00 73.62 1003 SER A C 1
ATOM 7545 O O . SER A 1 1003 ? -85.814 3.095 58.342 1.00 73.62 1003 SER A O 1
ATOM 7547 N N . GLY A 1 1004 ? -86.836 4.422 56.843 1.00 68.88 1004 GLY A N 1
ATOM 7548 C CA . GLY A 1 1004 ? -85.868 4.246 55.747 1.00 68.88 1004 GLY A CA 1
ATOM 7549 C C . GLY A 1 1004 ? -85.884 2.848 55.090 1.00 68.88 1004 GLY A C 1
ATOM 7550 O O . GLY A 1 1004 ? -86.444 1.903 55.645 1.00 68.88 1004 GLY A O 1
ATOM 7551 N N . PRO A 1 1005 ? -85.289 2.675 53.891 1.00 65.25 1005 PRO A N 1
ATOM 7552 C CA . PRO A 1 1005 ? -85.296 1.383 53.202 1.00 65.25 1005 PRO A CA 1
ATOM 7553 C C . PRO A 1 1005 ? -84.392 0.355 53.912 1.00 65.25 1005 PRO A C 1
ATOM 7555 O O . PRO A 1 1005 ? -83.186 0.561 54.041 1.00 65.25 1005 PRO A O 1
ATOM 7558 N N . ARG A 1 1006 ? -84.965 -0.775 54.358 1.00 57.72 1006 ARG A N 1
ATOM 7559 C CA . ARG A 1 1006 ? -84.221 -1.919 54.928 1.00 57.72 1006 ARG A CA 1
ATOM 7560 C C . ARG A 1 1006 ? -83.372 -2.608 53.851 1.00 57.72 1006 ARG A C 1
ATOM 7562 O O . ARG A 1 1006 ? -83.923 -3.141 52.891 1.00 57.72 1006 ARG A O 1
ATOM 7569 N N . ALA A 1 1007 ? -82.053 -2.658 54.038 1.00 50.94 1007 ALA A N 1
ATOM 7570 C CA . ALA A 1 1007 ? -81.167 -3.509 53.241 1.00 50.94 1007 ALA A CA 1
ATOM 7571 C C . ALA A 1 1007 ? -81.214 -4.978 53.736 1.00 50.94 1007 ALA A C 1
ATOM 7573 O O . ALA A 1 1007 ? -81.292 -5.199 54.947 1.00 50.94 1007 ALA A O 1
ATOM 7574 N N . PRO A 1 1008 ? -81.177 -5.984 52.842 1.00 51.69 1008 PRO A N 1
ATOM 7575 C CA . PRO A 1 1008 ? -81.105 -7.400 53.214 1.00 51.69 1008 PRO A CA 1
ATOM 7576 C C . PRO A 1 1008 ? -79.683 -7.810 53.667 1.00 51.69 1008 PRO A C 1
ATOM 7578 O O . PRO A 1 1008 ? -78.717 -7.585 52.943 1.00 51.69 1008 PRO A O 1
ATOM 7581 N N . ASN A 1 1009 ? -79.572 -8.414 54.859 1.00 41.25 1009 ASN A N 1
ATOM 7582 C CA . ASN A 1 1009 ? -78.331 -8.940 55.467 1.00 41.25 1009 ASN A CA 1
ATOM 7583 C C . ASN A 1 1009 ? -77.794 -10.204 54.758 1.00 41.25 1009 ASN A C 1
ATOM 7585 O O . ASN A 1 1009 ? -78.582 -10.998 54.234 1.00 41.25 1009 ASN A O 1
ATOM 7589 N N . PRO A 1 1010 ? -76.469 -10.433 54.819 1.00 42.31 1010 PRO A N 1
ATOM 7590 C CA . PRO A 1 1010 ? -75.940 -11.565 55.597 1.00 42.31 1010 PRO A CA 1
ATOM 7591 C C . PRO A 1 1010 ? -75.449 -11.153 56.984 1.00 42.31 1010 PRO A C 1
ATOM 7593 O O . PRO A 1 1010 ? -74.613 -10.224 57.060 1.00 42.31 1010 PRO A O 1
#

pLDDT: mean 81.28, std 16.41, range [25.44, 98.25]